Protein AF-A0A0G4EJ83-F1 (afdb_monomer)

Foldseek 3Di:
DVVLVVLLVLLLVLLVVLLVLLVQQLVQLVDPVSLVVNLLVLLVLLLVLVLLLLLCLFPPQDVVSSVVVCVVCVVVSVVLSVLVLVLLVLQLDPVSVVVSVVSVVVSVVSCVVVQLVVQLVSLVVCVPFRVDSNLRSLLRSCLVVLLVVLLVLCCVPQLVLLLVDDALVSLLVSLVVLLVLLVVSLLVSLVSQLPDRGGDLQSLLLSNQSSLLSSNQSNLLSLLLHPDLVSNLVSLLVVLVVLLVVLVCSLVVVLVVLVVVVVVVVVVVVVDDPPPPPPPPDDDDDDDDDDDDDDDDDDDDDDDDDDDDDDPPDDPDDDVVVVVVVVVVVVPVVPPPDDDPCPVVVQQSPVSCVVSVRDPSSLSSSLSNLSSNLSSNSNSLCNLLSSLLVVLCVVPPDPVVVSVVSVVSSVSSSVSSSVSSVVSCCCCCVRHVRPSPPQVPDPSSVVSSSSSSSSSSSSVSSLCSLVSSLSSCCSNCVVVSSVPDSCNSNVSNDRPDDPPPPPPPPDDDDPDPDPDPPPPVVVSVVVVVCVVVVSVVVSVVVVVVVVVVVVDDPPDDDDDDDDDDDDDDDDDDDDDDDDDDDDDDDDDDDDDDDPDDDDDDDDDDLDDQPPPDPQVSNQVSCCSNVVAPGWHFDQDPVRDTDIDRPSPQVFAQDDPQQQVFKAALQRHRQDSVRPQFKDKFPLLDPPVLLVVVVVVVVVVLVVFWDLDDPVDADDAAAPPPPPPPPPPPPDDDDDDDDDDDDDDDDDDDDDDDDDDPPVVVVPPPRPRFKIKAWQDDDDPPGDHQPQHFQPSGNPVSDDPSVVVVVVSQCPDPRHQFAAWGIKMKMKGFQLFFWWPFAADDCSLAFKKKKAKAPFWFKKKWAFPPPVDQQDDPLVCCQARNRDSGIMIGTGGHSMMMMGGHCSRPGITIIGHRFYWDQDPVRDTWGWHAHSHPVRTGTGDGMMMMMMIGGHGNPPCVVVVVPPPPVVVVVVVVVVVVVVVVVPD

Mean predicted aligned error: 17.04 Å

pLDDT: mean 76.87, std 23.8, range [23.39, 98.62]

Structure (mmCIF, N/CA/C/O backbone):
data_AF-A0A0G4EJ83-F1
#
_entry.id   AF-A0A0G4EJ83-F1
#
loop_
_atom_site.group_PDB
_atom_site.id
_atom_site.type_symbol
_atom_site.label_atom_id
_atom_site.label_alt_id
_atom_site.label_comp_id
_atom_site.label_asym_id
_atom_site.label_entity_id
_atom_site.label_seq_id
_atom_site.pdbx_PDB_ins_code
_atom_site.Cartn_x
_atom_site.Cartn_y
_atom_site.Cartn_z
_atom_site.occupancy
_atom_site.B_iso_or_equiv
_atom_site.auth_seq_id
_atom_site.auth_comp_id
_atom_site.auth_asym_id
_atom_site.auth_atom_id
_atom_site.pdbx_PDB_model_num
ATOM 1 N N . MET A 1 1 ? 10.325 -7.986 16.574 1.00 86.12 1 MET A N 1
ATOM 2 C CA . MET A 1 1 ? 10.413 -7.126 17.776 1.00 86.12 1 MET A CA 1
ATOM 3 C C . MET A 1 1 ? 10.141 -5.660 17.472 1.00 86.12 1 MET A C 1
ATOM 5 O O . MET A 1 1 ? 9.068 -5.221 17.843 1.00 86.12 1 MET A O 1
ATOM 9 N N . GLN A 1 2 ? 11.012 -4.921 16.765 1.00 89.44 2 GLN A N 1
ATOM 10 C CA . GLN A 1 2 ? 10.813 -3.474 16.510 1.00 89.44 2 GLN A CA 1
ATOM 11 C C . GLN A 1 2 ? 9.417 -3.116 15.968 1.00 89.44 2 GLN A C 1
ATOM 13 O O . GLN A 1 2 ? 8.781 -2.202 16.474 1.00 89.44 2 GLN A O 1
ATOM 18 N N . VAL A 1 3 ? 8.917 -3.877 14.989 1.00 88.50 3 VAL A N 1
ATOM 19 C CA . VAL A 1 3 ? 7.589 -3.653 14.392 1.00 88.50 3 VAL A CA 1
ATOM 20 C C . VAL A 1 3 ? 6.453 -3.801 15.411 1.00 88.50 3 VAL A C 1
ATOM 22 O O . VAL A 1 3 ? 5.587 -2.937 15.463 1.00 88.50 3 VAL A O 1
ATOM 25 N N . VAL A 1 4 ? 6.503 -4.830 16.262 1.00 92.75 4 VAL A N 1
ATOM 26 C CA . VAL A 1 4 ? 5.492 -5.085 17.305 1.00 92.75 4 VAL A CA 1
ATOM 27 C C . VAL A 1 4 ? 5.532 -3.991 18.377 1.00 92.75 4 VAL A C 1
ATOM 29 O O . VAL A 1 4 ? 4.499 -3.450 18.754 1.00 92.75 4 VAL A O 1
ATOM 32 N N . ILE A 1 5 ? 6.731 -3.585 18.812 1.00 93.56 5 ILE A N 1
ATOM 33 C CA . ILE A 1 5 ? 6.901 -2.478 19.770 1.00 93.56 5 ILE A CA 1
ATOM 34 C C . ILE A 1 5 ? 6.310 -1.182 19.203 1.00 93.56 5 ILE A C 1
ATOM 36 O O . ILE A 1 5 ? 5.595 -0.467 19.901 1.00 93.56 5 ILE A O 1
ATOM 40 N N . LEU A 1 6 ? 6.569 -0.893 17.926 1.00 90.62 6 LEU A N 1
ATOM 41 C CA . LEU A 1 6 ? 6.042 0.292 17.261 1.00 90.62 6 LEU A CA 1
ATOM 42 C C . LEU A 1 6 ? 4.506 0.251 17.141 1.00 90.62 6 LEU A C 1
ATOM 44 O O . LEU A 1 6 ? 3.858 1.276 17.339 1.00 90.62 6 LEU A O 1
ATOM 48 N N . GLN A 1 7 ? 3.915 -0.918 16.871 1.00 92.31 7 GLN A N 1
ATOM 49 C CA . GLN A 1 7 ? 2.456 -1.103 16.844 1.00 92.31 7 GLN A CA 1
ATOM 50 C C . GLN A 1 7 ? 1.818 -0.829 18.211 1.00 92.31 7 GLN A C 1
ATOM 52 O O . GLN A 1 7 ? 0.840 -0.081 18.290 1.00 92.31 7 GLN A O 1
ATOM 57 N N . VAL A 1 8 ? 2.402 -1.362 19.289 1.00 95.19 8 VAL A N 1
ATOM 58 C CA . VAL A 1 8 ? 1.947 -1.106 20.666 1.00 95.19 8 VAL A CA 1
ATOM 59 C C . VAL A 1 8 ? 2.094 0.371 21.027 1.00 95.19 8 VAL A C 1
ATOM 61 O O . VAL A 1 8 ? 1.170 0.957 21.588 1.00 95.19 8 VAL A O 1
ATOM 64 N N . LEU A 1 9 ? 3.203 1.010 20.645 1.00 94.88 9 LEU A N 1
ATOM 65 C CA . LEU A 1 9 ? 3.396 2.446 20.852 1.00 94.88 9 LEU A CA 1
ATOM 66 C C . LEU A 1 9 ? 2.328 3.269 20.118 1.00 94.88 9 LEU A C 1
ATOM 68 O O . LEU A 1 9 ? 1.744 4.181 20.701 1.00 94.88 9 LEU A O 1
ATOM 72 N N . PHE A 1 10 ? 2.016 2.935 18.864 1.00 91.75 10 PHE A N 1
ATOM 73 C CA . PHE A 1 10 ? 0.932 3.592 18.130 1.00 91.75 10 PHE A CA 1
ATOM 74 C C . PHE A 1 10 ? -0.436 3.337 18.754 1.00 91.75 10 PHE A C 1
ATOM 76 O O . PHE A 1 10 ? -1.252 4.255 18.811 1.00 91.75 10 PHE A O 1
ATOM 83 N N . ALA A 1 11 ? -0.685 2.123 19.245 1.00 95.31 11 ALA A N 1
ATOM 84 C CA . ALA A 1 11 ? -1.924 1.784 19.931 1.00 95.31 11 ALA A CA 1
ATOM 85 C C . ALA A 1 11 ? -2.080 2.619 21.205 1.00 95.31 11 ALA A C 1
ATOM 87 O O . ALA A 1 11 ? -3.148 3.176 21.437 1.00 95.31 11 ALA A O 1
ATOM 88 N N . LEU A 1 12 ? -1.001 2.786 21.972 1.00 95.81 12 LEU A N 1
ATOM 89 C CA . LEU A 1 12 ? -0.970 3.628 23.162 1.00 95.81 12 LEU A CA 1
ATOM 90 C C . LEU A 1 12 ? -1.237 5.102 22.826 1.00 95.81 12 LEU A C 1
ATOM 92 O O . LEU A 1 12 ? -2.125 5.703 23.425 1.00 95.81 12 LEU A O 1
ATOM 96 N N . ILE A 1 13 ? -0.534 5.668 21.838 1.00 93.94 13 ILE A N 1
ATOM 97 C CA . ILE A 1 13 ? -0.728 7.064 21.398 1.00 93.94 13 ILE A CA 1
ATOM 98 C C . ILE A 1 13 ? -2.176 7.302 20.959 1.00 93.94 13 ILE A C 1
ATOM 100 O O . ILE A 1 13 ? -2.774 8.316 21.313 1.00 93.94 13 ILE A O 1
ATOM 104 N N . LEU A 1 14 ? -2.753 6.364 20.205 1.00 92.38 14 LEU A N 1
ATOM 105 C CA . LEU A 1 14 ? -4.140 6.450 19.760 1.00 92.38 14 LEU A CA 1
ATOM 106 C C . LEU A 1 14 ? -5.138 6.234 20.901 1.00 92.38 14 LEU A C 1
ATOM 108 O O . LEU A 1 14 ? -6.211 6.818 20.836 1.00 92.38 14 LEU A O 1
ATOM 112 N N . ALA A 1 15 ? -4.811 5.441 21.926 1.00 95.62 15 ALA A N 1
ATOM 113 C CA . ALA A 1 15 ? -5.688 5.165 23.064 1.00 95.62 15 ALA A CA 1
ATOM 114 C C . ALA A 1 15 ? -5.835 6.362 24.013 1.00 95.62 15 ALA A C 1
ATOM 116 O O . ALA A 1 15 ? -6.923 6.570 24.541 1.00 95.62 15 ALA A O 1
ATOM 117 N N . VAL A 1 16 ? -4.785 7.165 24.217 1.00 94.44 16 VAL A N 1
ATOM 118 C CA . VAL A 1 16 ? -4.805 8.328 25.131 1.00 94.44 16 VAL A CA 1
ATOM 119 C C . VAL A 1 16 ? -5.995 9.274 24.893 1.00 94.44 16 VAL A C 1
ATOM 121 O O . VAL A 1 16 ? -6.762 9.487 25.834 1.00 94.44 16 VAL A O 1
ATOM 124 N N . PRO A 1 17 ? -6.233 9.818 23.680 1.00 93.31 17 PRO A N 1
ATOM 125 C CA . PRO A 1 17 ? -7.382 10.698 23.454 1.00 93.31 17 PRO A CA 1
ATOM 126 C C . PRO A 1 17 ? -8.726 9.987 23.664 1.00 93.31 17 PRO A C 1
ATOM 128 O O . PRO A 1 17 ? -9.706 10.633 24.025 1.00 93.31 17 PRO A O 1
ATOM 131 N N . LEU A 1 18 ? -8.782 8.663 23.486 1.00 94.00 18 LEU A N 1
ATOM 132 C CA . LEU A 1 18 ? -9.999 7.884 23.727 1.00 94.00 18 LEU A CA 1
ATOM 133 C C . LEU A 1 18 ? -10.298 7.755 25.210 1.00 94.00 18 LEU A C 1
ATOM 135 O O . LEU A 1 18 ? -11.438 7.948 25.624 1.00 94.00 18 LEU A O 1
ATOM 139 N N . VAL A 1 19 ? -9.269 7.464 26.004 1.00 96.12 19 VAL A N 1
ATOM 140 C CA . VAL A 1 19 ? -9.367 7.396 27.463 1.00 96.12 19 VAL A CA 1
ATOM 141 C C . VAL A 1 19 ? -9.838 8.734 28.017 1.00 96.12 19 VAL A C 1
ATOM 143 O O . VAL A 1 19 ? -10.728 8.745 28.857 1.00 96.12 19 VAL A O 1
ATOM 146 N N . LEU A 1 20 ? -9.315 9.854 27.504 1.00 94.81 20 LEU A N 1
ATOM 147 C CA . LEU A 1 20 ? -9.743 11.199 27.907 1.00 94.81 20 LEU A CA 1
ATOM 148 C C . LEU A 1 20 ? -11.183 11.523 27.483 1.00 94.81 20 LEU A C 1
ATOM 150 O O . LEU A 1 20 ? -11.883 12.246 28.190 1.00 94.81 20 LEU A O 1
ATOM 154 N N . ALA A 1 21 ? -11.659 10.974 26.364 1.00 93.81 21 ALA A N 1
ATOM 155 C CA . ALA A 1 21 ? -13.033 11.181 25.914 1.00 93.81 21 ALA A CA 1
ATOM 156 C C . ALA A 1 21 ? -14.070 10.542 26.858 1.00 93.81 21 ALA A C 1
ATOM 158 O O . ALA A 1 21 ? -15.171 11.071 26.985 1.00 93.81 21 ALA A O 1
ATOM 159 N N . VAL A 1 22 ? -13.736 9.444 27.545 1.00 95.75 22 VAL A N 1
ATOM 160 C CA . VAL A 1 22 ? -14.655 8.732 28.456 1.00 95.75 22 VAL A CA 1
ATOM 161 C C . VAL A 1 22 ? -15.163 9.610 29.617 1.00 95.75 22 VAL A C 1
ATOM 163 O O . VAL A 1 22 ? -16.389 9.742 29.739 1.00 95.75 22 VAL A O 1
ATOM 166 N N . PRO A 1 23 ? -14.303 10.237 30.452 1.00 96.00 23 PRO A N 1
ATOM 167 C CA . PRO A 1 23 ? -14.746 11.123 31.527 1.00 96.00 23 PRO A CA 1
ATOM 168 C C . PRO A 1 23 ? -15.367 12.419 31.001 1.00 96.00 23 PRO A C 1
ATOM 170 O O . PRO A 1 23 ? -16.329 12.899 31.594 1.00 96.00 23 PRO A O 1
ATOM 173 N N . LEU A 1 24 ? -14.877 12.961 29.877 1.00 94.31 24 LEU A N 1
ATOM 174 C CA . LEU A 1 24 ? -15.464 14.152 29.250 1.00 94.31 24 LEU A CA 1
ATOM 175 C C . LEU A 1 24 ? -16.910 13.903 28.818 1.00 94.31 24 LEU A C 1
ATOM 177 O O . LEU A 1 24 ? -17.787 14.718 29.096 1.00 94.31 24 LEU A O 1
ATOM 181 N N . VAL A 1 25 ? -17.174 12.761 28.180 1.00 93.94 25 VAL A N 1
ATOM 182 C CA . VAL A 1 25 ? -18.530 12.370 27.783 1.00 93.94 25 VAL A CA 1
ATOM 183 C C . VAL A 1 25 ? -19.385 12.091 29.009 1.00 93.94 25 VAL A C 1
ATOM 185 O O . VAL A 1 25 ? -20.505 12.579 29.064 1.00 93.94 25 VAL A O 1
ATOM 188 N N . TRP A 1 26 ? -18.871 11.381 30.017 1.00 95.38 26 TRP A N 1
ATOM 189 C CA . TRP A 1 26 ? -19.621 11.147 31.254 1.00 95.38 26 TRP A CA 1
ATOM 190 C C . TRP A 1 26 ? -20.043 12.459 31.929 1.00 95.38 26 TRP A C 1
ATOM 192 O O . TRP A 1 26 ? -21.236 12.676 32.139 1.00 95.38 26 TRP A O 1
ATOM 202 N N . LYS A 1 27 ? -19.093 13.359 32.208 1.00 95.00 27 LYS A N 1
ATOM 203 C CA . LYS A 1 27 ? -19.379 14.648 32.853 1.00 95.00 27 LYS A CA 1
ATOM 204 C C . LYS A 1 27 ? -20.232 15.563 31.990 1.00 95.00 27 LYS A C 1
ATOM 206 O O . LYS A 1 27 ? -21.071 16.290 32.513 1.00 95.00 27 LYS A O 1
ATOM 211 N N . GLY A 1 28 ? -20.062 15.490 30.674 1.00 93.00 28 GLY A N 1
ATOM 212 C CA . GLY A 1 28 ? -20.939 16.168 29.736 1.00 93.00 28 GLY A CA 1
ATOM 213 C C . GLY A 1 28 ? -22.373 15.688 29.839 1.00 93.00 28 GLY A C 1
ATOM 214 O O . GLY A 1 28 ? -23.274 16.503 29.980 1.00 93.00 28 GLY A O 1
ATOM 215 N N . CYS A 1 29 ? -22.582 14.375 29.823 1.00 91.81 29 CYS A N 1
ATOM 216 C CA . CYS A 1 29 ? -23.910 13.783 29.886 1.00 91.81 29 CYS A CA 1
ATOM 217 C C . CYS A 1 29 ? -24.612 14.032 31.244 1.00 91.81 29 CYS A C 1
ATOM 219 O O . CYS A 1 29 ? -25.833 14.144 31.259 1.00 91.81 29 CYS A O 1
ATOM 221 N N . GLU A 1 30 ? -23.876 14.208 32.355 1.00 91.19 30 GLU A N 1
ATOM 222 C CA . GLU A 1 30 ? -24.444 14.651 33.649 1.00 91.19 30 GLU A CA 1
ATOM 223 C C . GLU A 1 30 ? -24.928 16.116 33.637 1.00 91.19 30 GLU A C 1
ATOM 225 O O . GLU A 1 30 ? -25.800 16.492 34.422 1.00 91.19 30 GLU A O 1
ATOM 230 N N . SER A 1 31 ? -24.379 16.967 32.764 1.00 90.31 31 SER A N 1
ATOM 231 C CA . SER A 1 31 ? -24.747 18.383 32.673 1.00 90.31 31 SER A CA 1
ATOM 232 C C . SER A 1 31 ? -25.919 18.593 31.712 1.00 90.31 31 SER A C 1
ATOM 234 O O . SER A 1 31 ? -25.809 18.293 30.526 1.00 90.31 31 SER A O 1
ATOM 236 N N . ASN A 1 32 ? -27.018 19.200 32.176 1.00 84.62 32 ASN A N 1
ATOM 237 C CA . ASN A 1 32 ? -28.193 19.459 31.329 1.00 84.62 32 ASN A CA 1
ATOM 238 C C . ASN A 1 32 ? -27.859 20.267 30.059 1.00 84.62 32 ASN A C 1
ATOM 240 O O . ASN A 1 32 ? -28.184 19.836 28.955 1.00 84.62 32 ASN A O 1
ATOM 244 N N . MET A 1 33 ? -27.193 21.424 30.190 1.00 85.00 33 MET A N 1
ATOM 245 C CA . MET A 1 33 ? -26.788 22.225 29.023 1.00 85.00 33 MET A CA 1
ATOM 246 C C . MET A 1 33 ? -25.456 21.769 28.419 1.00 85.00 33 MET A C 1
ATOM 248 O O . MET A 1 33 ? -25.304 21.775 27.197 1.00 85.00 33 MET A O 1
ATOM 252 N N . GLY A 1 34 ? -24.494 21.355 29.251 1.00 86.12 34 GLY A N 1
ATOM 253 C CA . GLY A 1 34 ? -23.186 20.894 28.779 1.00 86.12 34 GLY A CA 1
ATOM 254 C C . GLY A 1 34 ? -23.288 19.642 27.905 1.00 86.12 34 GLY A C 1
ATOM 255 O O . GLY A 1 34 ? -22.559 19.521 26.921 1.00 86.12 34 GLY A O 1
ATOM 256 N N . GLY A 1 35 ? -24.244 18.757 28.198 1.00 85.00 35 GLY A N 1
ATOM 257 C CA . GLY A 1 35 ? -24.478 17.525 27.451 1.00 85.00 35 GLY A CA 1
ATOM 258 C C . GLY A 1 35 ? -24.900 17.765 26.009 1.00 85.00 35 GLY A C 1
ATOM 259 O O . GLY A 1 35 ? -24.429 17.058 25.122 1.00 85.00 35 GLY A O 1
ATOM 260 N N . VAL A 1 36 ? -25.707 18.799 25.748 1.00 86.69 36 VAL A N 1
ATOM 261 C CA . VAL A 1 36 ? -26.100 19.182 24.381 1.00 86.69 36 VAL A CA 1
ATOM 262 C C . VAL A 1 36 ? -24.877 19.619 23.578 1.00 86.69 36 VAL A C 1
ATOM 264 O O . VAL A 1 36 ? -24.641 19.115 22.482 1.00 86.69 36 VAL A O 1
ATOM 267 N N . VAL A 1 37 ? -24.068 20.526 24.135 1.00 89.12 37 VAL A N 1
ATOM 268 C CA . VAL A 1 37 ? -22.869 21.058 23.465 1.00 89.12 37 VAL A CA 1
ATOM 269 C C . VAL A 1 37 ? -21.859 19.945 23.187 1.00 89.12 37 VAL A C 1
ATOM 271 O O . VAL A 1 37 ? -21.334 19.847 22.077 1.00 89.12 37 VAL A O 1
ATOM 274 N N . ILE A 1 38 ? -21.617 19.073 24.168 1.00 88.50 38 ILE A N 1
ATOM 275 C CA . ILE A 1 38 ? -20.688 17.945 24.030 1.00 88.50 38 ILE A CA 1
ATOM 276 C C . ILE A 1 38 ? -21.200 16.929 23.006 1.00 88.50 38 ILE A C 1
ATOM 278 O O . ILE A 1 38 ? -20.401 16.407 22.228 1.00 88.50 38 ILE A O 1
ATOM 282 N N . ASP A 1 39 ? -22.510 16.684 22.934 1.00 86.62 39 ASP A N 1
ATOM 283 C CA . ASP A 1 39 ? -23.089 15.800 21.922 1.00 86.62 39 ASP A CA 1
ATOM 284 C C . ASP A 1 39 ? -22.932 16.368 20.503 1.00 86.62 39 ASP A C 1
ATOM 286 O O . ASP A 1 39 ? -22.482 15.652 19.605 1.00 86.62 39 ASP A O 1
ATOM 290 N N . PHE A 1 40 ? -23.185 17.667 20.303 1.00 88.25 40 PHE A N 1
ATOM 291 C CA . PHE A 1 40 ? -22.934 18.335 19.020 1.00 88.25 40 PHE A CA 1
ATOM 292 C C . PHE A 1 40 ? -21.454 18.312 18.632 1.00 88.25 40 PHE A C 1
ATOM 294 O O . PHE A 1 40 ? -21.130 17.977 17.490 1.00 88.25 40 PHE A O 1
ATOM 301 N N . ALA A 1 41 ? -20.548 18.607 19.569 1.00 90.19 41 ALA A N 1
ATOM 302 C CA . ALA A 1 41 ? -19.107 18.544 19.330 1.00 90.19 41 ALA A CA 1
ATOM 303 C C . ALA A 1 41 ? -18.669 17.124 18.939 1.00 90.19 41 ALA A C 1
ATOM 305 O O . ALA A 1 41 ? -17.950 16.934 17.957 1.00 90.19 41 ALA A O 1
ATOM 306 N N . ARG A 1 42 ? -19.168 16.107 19.649 1.00 90.81 42 ARG A N 1
ATOM 307 C CA . ARG A 1 42 ? -18.935 14.690 19.349 1.00 90.81 42 ARG A CA 1
ATOM 308 C C . ARG A 1 42 ? -19.421 14.323 17.947 1.00 90.81 42 ARG A C 1
ATOM 310 O O . ARG A 1 42 ? -18.673 13.701 17.194 1.00 90.81 42 ARG A O 1
ATOM 317 N N . ILE A 1 43 ? -20.640 14.722 17.577 1.00 89.69 43 ILE A N 1
ATOM 318 C CA . ILE A 1 43 ? -21.211 14.497 16.240 1.00 89.69 43 ILE A CA 1
ATOM 319 C C . ILE A 1 43 ? -20.345 15.178 15.172 1.00 89.69 43 ILE A C 1
ATOM 321 O O . ILE A 1 43 ? -19.983 14.533 14.188 1.00 89.69 43 ILE A O 1
ATOM 325 N N . ALA A 1 44 ? -19.953 16.437 15.375 1.00 90.94 44 ALA A N 1
ATOM 326 C CA . ALA A 1 44 ? -19.114 17.184 14.440 1.00 90.94 44 ALA A CA 1
ATOM 327 C C . ALA A 1 44 ? -17.731 16.538 14.249 1.00 90.94 44 ALA A C 1
ATOM 329 O O . ALA A 1 44 ? -17.281 16.375 13.111 1.00 90.94 44 ALA A O 1
ATOM 330 N N . ILE A 1 45 ? -17.080 16.105 15.335 1.00 91.69 45 ILE A N 1
ATOM 331 C CA . ILE A 1 45 ? -15.797 15.384 15.294 1.00 91.69 45 ILE A CA 1
ATOM 332 C C . ILE A 1 45 ? -15.956 14.051 14.558 1.00 91.69 45 ILE A C 1
ATOM 334 O O . ILE A 1 45 ? -15.166 13.743 13.665 1.00 91.69 45 ILE A O 1
ATOM 338 N N . GLY A 1 46 ? -16.996 13.280 14.886 1.00 92.19 46 GLY A N 1
ATOM 339 C CA . GLY A 1 46 ? -17.282 11.998 14.245 1.00 92.19 46 GLY A CA 1
ATOM 340 C C . GLY A 1 46 ? -17.504 12.136 12.742 1.00 92.19 46 GLY A C 1
ATOM 341 O O . GLY A 1 46 ? -16.912 11.396 11.960 1.00 92.19 46 GLY A O 1
ATOM 342 N N . TRP A 1 47 ? -18.294 13.122 12.317 1.00 92.81 47 TRP A N 1
ATOM 343 C CA . TRP A 1 47 ? -18.537 13.390 10.899 1.00 92.81 47 TRP A CA 1
ATOM 344 C C . TRP A 1 47 ? -17.307 13.914 10.170 1.00 92.81 47 TRP A C 1
ATOM 346 O O . TRP A 1 47 ? -17.020 13.458 9.065 1.00 92.81 47 TRP A O 1
ATOM 356 N N . SER A 1 48 ? -16.541 14.810 10.789 1.00 92.88 48 SER A N 1
ATOM 357 C CA . SER A 1 48 ? -15.285 15.304 10.215 1.00 92.88 48 SER A CA 1
ATOM 358 C C . SER A 1 48 ? -14.289 14.159 10.017 1.00 92.88 48 SER A C 1
ATOM 360 O O . SER A 1 48 ? -13.718 14.007 8.936 1.00 92.88 48 SER A O 1
ATOM 362 N N . GLY A 1 49 ? -14.151 13.288 11.023 1.00 94.19 49 GLY A N 1
ATOM 363 C CA . GLY A 1 49 ? -13.365 12.060 10.930 1.00 94.19 49 GLY A CA 1
ATOM 364 C C . GLY A 1 49 ? -13.869 11.134 9.823 1.00 94.19 49 GLY A C 1
ATOM 365 O O . GLY A 1 49 ? -13.065 10.623 9.045 1.00 94.19 49 GLY A O 1
ATOM 366 N N . PHE A 1 50 ? -15.189 10.970 9.686 1.00 93.19 50 PHE A N 1
ATOM 367 C CA . PHE A 1 50 ? -15.788 10.127 8.649 1.00 93.19 50 PHE A CA 1
ATOM 368 C C . PHE A 1 50 ? -15.486 10.661 7.252 1.00 93.19 50 PHE A C 1
ATOM 370 O O . PHE A 1 50 ? -15.052 9.893 6.400 1.00 93.19 50 PHE A O 1
ATOM 377 N N . VAL A 1 51 ? -15.647 11.966 7.020 1.00 93.56 51 VAL A N 1
ATOM 378 C CA . VAL A 1 51 ? -15.352 12.605 5.728 1.00 93.56 51 VAL A CA 1
ATOM 379 C C . VAL A 1 51 ? -13.874 12.451 5.373 1.00 93.56 51 VAL A C 1
ATOM 381 O O . VAL A 1 51 ? -13.552 12.034 4.258 1.00 93.56 51 VAL A O 1
ATOM 384 N N . VAL A 1 52 ? -12.966 12.724 6.316 1.00 94.00 52 VAL A N 1
ATOM 385 C CA . VAL A 1 52 ? -11.519 12.563 6.098 1.00 94.00 52 VAL A CA 1
ATOM 386 C C . VAL A 1 52 ? -11.171 11.107 5.793 1.00 94.00 52 VAL A C 1
ATOM 388 O O . VAL A 1 52 ? -10.474 10.843 4.814 1.00 94.00 52 VAL A O 1
ATOM 391 N N . TRP A 1 53 ? -11.680 10.160 6.585 1.00 94.50 53 TRP A N 1
ATOM 392 C CA . TRP A 1 53 ? -11.472 8.727 6.372 1.00 94.50 53 TRP A CA 1
ATOM 393 C C . TRP A 1 53 ? -12.003 8.281 5.003 1.00 94.50 53 TRP A C 1
ATOM 395 O O . TRP A 1 53 ? -11.283 7.649 4.231 1.00 94.50 53 TRP A O 1
ATOM 405 N N . PHE A 1 54 ? -13.228 8.676 4.661 1.00 92.69 54 PHE A N 1
ATOM 406 C CA . PHE A 1 54 ? -13.913 8.280 3.435 1.00 92.69 54 PHE A CA 1
ATOM 407 C C . PHE A 1 54 ? -13.242 8.841 2.173 1.00 92.69 54 PHE A C 1
ATOM 409 O O . PHE A 1 54 ? -13.092 8.125 1.184 1.00 92.69 54 PHE A O 1
ATOM 416 N N . VAL A 1 55 ? -12.759 10.088 2.203 1.00 94.62 55 VAL A N 1
ATOM 417 C CA . VAL A 1 55 ? -11.985 10.670 1.092 1.00 94.62 55 VAL A CA 1
ATOM 418 C C . VAL A 1 55 ? -10.588 10.044 0.998 1.00 94.62 55 VAL A C 1
ATOM 420 O O . VAL A 1 55 ? -10.107 9.774 -0.106 1.00 94.62 55 VAL A O 1
ATOM 423 N N . ALA A 1 56 ? -9.944 9.748 2.131 1.00 92.81 56 ALA A N 1
ATOM 424 C CA . ALA A 1 56 ? -8.634 9.098 2.160 1.00 92.81 56 ALA A CA 1
ATOM 425 C C . ALA A 1 56 ? -8.652 7.684 1.546 1.00 92.81 56 ALA A C 1
ATOM 427 O O . ALA A 1 56 ? -7.665 7.294 0.919 1.00 92.81 56 ALA A O 1
ATOM 428 N N . LEU A 1 57 ? -9.775 6.951 1.623 1.00 92.50 57 LEU A N 1
ATOM 429 C CA . LEU A 1 57 ? -9.951 5.653 0.940 1.00 92.50 57 LEU A CA 1
ATOM 430 C C . LEU A 1 57 ? -9.678 5.720 -0.567 1.00 92.50 57 LEU A C 1
ATOM 432 O O . LEU A 1 57 ? -9.312 4.717 -1.181 1.00 92.50 57 LEU A O 1
ATOM 436 N N . VAL A 1 58 ? -9.877 6.893 -1.162 1.00 93.44 58 VAL A N 1
ATOM 437 C CA . VAL A 1 58 ? -9.840 7.087 -2.606 1.00 93.44 58 VAL A CA 1
ATOM 438 C C . VAL A 1 58 ? -8.627 7.908 -3.038 1.00 93.44 58 VAL A C 1
ATOM 440 O O . VAL A 1 58 ? -7.949 7.542 -3.995 1.00 93.44 58 VAL A O 1
ATOM 443 N N . GLU A 1 59 ? -8.306 8.979 -2.312 1.00 92.75 59 GLU A N 1
ATOM 444 C CA . GLU A 1 59 ? -7.197 9.885 -2.650 1.00 92.75 59 GLU A CA 1
ATOM 445 C C . GLU A 1 59 ? -5.832 9.437 -2.093 1.00 92.75 59 GLU A C 1
ATOM 447 O O . GLU A 1 59 ? -4.786 9.972 -2.485 1.00 92.75 59 GLU A O 1
ATOM 452 N N . GLY A 1 60 ? -5.807 8.457 -1.185 1.00 89.25 60 GLY A N 1
ATOM 453 C CA . GLY A 1 60 ? -4.582 7.998 -0.531 1.00 89.25 60 GLY A CA 1
ATOM 454 C C . GLY A 1 60 ? -3.992 9.052 0.413 1.00 89.25 60 GLY A C 1
ATOM 455 O O . GLY A 1 60 ? -4.710 9.745 1.127 1.00 89.25 60 GLY A O 1
ATOM 456 N N . CYS A 1 61 ? -2.662 9.182 0.439 1.00 80.88 61 CYS A N 1
ATOM 457 C CA . CYS A 1 61 ? -1.937 9.972 1.447 1.00 80.88 61 CYS A CA 1
ATOM 458 C C . CYS A 1 61 ? -1.837 11.476 1.157 1.00 80.88 61 CYS A C 1
ATOM 460 O O . CYS A 1 61 ? -1.229 12.198 1.947 1.00 80.88 61 CYS A O 1
ATOM 462 N N . ARG A 1 62 ? -2.336 11.957 0.012 1.00 88.06 62 ARG A N 1
ATOM 463 C CA . ARG A 1 62 ? -2.009 13.299 -0.499 1.00 88.06 62 ARG A CA 1
ATOM 464 C C . ARG A 1 62 ? -2.960 14.354 0.090 1.00 88.06 62 ARG A C 1
ATOM 466 O O . ARG A 1 62 ? -4.076 14.484 -0.414 1.00 88.06 62 ARG A O 1
ATOM 473 N N . PRO A 1 63 ? -2.543 15.164 1.089 1.00 87.69 63 PRO A N 1
ATOM 474 C CA . PRO A 1 63 ? -3.450 16.071 1.802 1.00 87.69 63 PRO A CA 1
ATOM 475 C C . PRO A 1 63 ? -4.091 17.109 0.876 1.00 87.69 63 PRO A C 1
ATOM 477 O O . PRO A 1 63 ? -5.289 17.347 0.974 1.00 87.69 63 PRO A O 1
ATOM 480 N N . ARG A 1 64 ? -3.336 17.648 -0.094 1.00 92.56 64 ARG A N 1
ATOM 481 C CA . ARG A 1 64 ? -3.863 18.588 -1.099 1.00 92.56 64 ARG A CA 1
ATOM 482 C C . ARG A 1 64 ? -5.023 17.991 -1.903 1.00 92.56 64 ARG A C 1
ATOM 484 O O . ARG A 1 64 ? -5.997 18.682 -2.176 1.00 92.56 64 ARG A O 1
ATOM 491 N N . ARG A 1 65 ? -4.953 16.699 -2.254 1.00 92.31 65 ARG A N 1
ATOM 492 C CA . ARG A 1 65 ? -6.030 16.018 -2.990 1.00 92.31 65 ARG A CA 1
ATOM 493 C C . ARG A 1 65 ? -7.242 15.747 -2.108 1.00 92.31 65 ARG A C 1
ATOM 495 O O . ARG A 1 65 ? -8.359 15.974 -2.561 1.00 92.31 65 ARG A O 1
ATOM 502 N N . ILE A 1 66 ? -7.014 15.339 -0.856 1.00 92.56 66 ILE A N 1
ATOM 503 C CA . ILE A 1 66 ? -8.081 15.164 0.138 1.00 92.56 66 ILE A CA 1
ATOM 504 C C . ILE A 1 66 ? -8.837 16.484 0.326 1.00 92.56 66 ILE A C 1
ATOM 506 O O . ILE A 1 66 ? -10.047 16.519 0.133 1.00 92.56 66 ILE A O 1
ATOM 510 N N . LEU A 1 67 ? -8.131 17.581 0.611 1.00 94.50 67 LEU A N 1
ATOM 511 C CA . LEU A 1 67 ? -8.735 18.903 0.809 1.00 94.50 67 LEU A CA 1
ATOM 512 C C . LEU A 1 67 ? -9.478 19.388 -0.436 1.00 94.50 67 LEU A C 1
ATOM 514 O O . LEU A 1 67 ? -10.619 19.830 -0.329 1.00 94.50 67 LEU A O 1
ATOM 518 N N . ARG A 1 68 ? -8.882 19.237 -1.628 1.00 95.50 68 ARG A N 1
ATOM 519 C CA . ARG A 1 68 ? -9.550 19.570 -2.894 1.00 95.50 68 ARG A CA 1
ATOM 520 C C . ARG A 1 68 ? -10.858 18.797 -3.053 1.00 95.50 68 ARG A C 1
ATOM 522 O O . ARG A 1 68 ? -11.864 19.385 -3.431 1.00 95.50 68 ARG A O 1
ATOM 529 N N . ARG A 1 69 ? -10.862 17.496 -2.751 1.00 94.94 69 ARG A N 1
ATOM 530 C CA . ARG A 1 69 ? -12.053 16.645 -2.880 1.00 94.94 69 ARG A CA 1
ATOM 531 C C . ARG A 1 69 ? -13.119 16.979 -1.838 1.00 94.94 69 ARG A C 1
ATOM 533 O O . ARG A 1 69 ? -14.297 17.015 -2.178 1.00 94.94 69 ARG A O 1
ATOM 540 N N . ILE A 1 70 ? -12.715 17.270 -0.600 1.00 94.62 70 ILE A N 1
ATOM 541 C CA . ILE A 1 70 ? -13.622 17.754 0.450 1.00 94.62 70 ILE A CA 1
ATOM 542 C C . ILE A 1 70 ? -14.267 19.066 0.003 1.00 94.62 70 ILE A C 1
ATOM 544 O O . ILE A 1 70 ? -15.488 19.169 0.031 1.00 94.62 70 ILE A O 1
ATOM 548 N N . ARG A 1 71 ? -13.480 20.023 -0.507 1.00 95.94 71 ARG A N 1
ATOM 549 C CA . ARG A 1 71 ? -13.990 21.295 -1.037 1.00 95.94 71 ARG A CA 1
ATOM 550 C C . ARG A 1 71 ? -14.879 21.114 -2.265 1.00 95.94 71 ARG A C 1
ATOM 552 O O . ARG A 1 71 ? -15.786 21.899 -2.452 1.00 95.94 71 ARG A O 1
ATOM 559 N N . GLN A 1 72 ? -14.671 20.097 -3.096 1.00 95.00 72 GLN A N 1
ATOM 560 C CA . GLN A 1 72 ? -15.572 19.808 -4.222 1.00 95.00 72 GLN A CA 1
ATOM 561 C C . GLN A 1 72 ? -16.923 19.238 -3.773 1.00 95.00 72 GLN A C 1
ATOM 563 O O . GLN A 1 72 ? -17.928 19.437 -4.445 1.00 95.00 72 GLN A O 1
ATOM 568 N N . LEU A 1 73 ? -16.949 18.522 -2.649 1.00 93.56 73 LEU A N 1
ATOM 569 C CA . LEU A 1 73 ? -18.124 17.792 -2.167 1.00 93.56 73 LEU A CA 1
ATOM 570 C C . LEU A 1 73 ? -18.724 18.393 -0.889 1.00 93.56 73 LEU A C 1
ATOM 572 O O . LEU A 1 73 ? -19.579 17.769 -0.264 1.00 93.56 73 LEU A O 1
ATOM 576 N N . TRP A 1 74 ? -18.288 19.588 -0.488 1.00 94.25 74 TRP A N 1
ATOM 577 C CA . TRP A 1 74 ? -18.607 20.177 0.815 1.00 94.25 74 TRP A CA 1
ATOM 578 C C . TRP A 1 74 ? -20.114 20.315 1.046 1.00 94.25 74 TRP A C 1
ATOM 580 O O . TRP A 1 74 ? -20.584 19.969 2.123 1.00 94.25 74 TRP A O 1
ATOM 590 N N . ALA A 1 75 ? -20.874 20.741 0.032 1.00 93.00 75 ALA A N 1
ATOM 591 C CA . ALA A 1 75 ? -22.318 20.927 0.140 1.00 93.00 75 ALA A CA 1
ATOM 592 C C . ALA A 1 75 ? -23.032 19.599 0.427 1.00 93.00 75 ALA A C 1
ATOM 594 O O . ALA A 1 75 ? -23.917 19.532 1.277 1.00 93.00 75 ALA A O 1
ATOM 595 N N . LEU A 1 76 ? -22.593 18.516 -0.223 1.00 90.06 76 LEU A N 1
ATOM 596 C CA . LEU A 1 76 ? -23.133 17.180 0.012 1.00 90.06 76 LEU A CA 1
ATOM 597 C C . LEU A 1 76 ? -22.862 16.725 1.449 1.00 90.06 76 LEU A C 1
ATOM 599 O O . LEU A 1 76 ? -23.764 16.226 2.121 1.00 90.06 76 LEU A O 1
ATOM 603 N N . TRP A 1 77 ? -21.638 16.946 1.934 1.00 88.75 77 TRP A N 1
ATOM 604 C CA . TRP A 1 77 ? -21.268 16.624 3.309 1.00 88.75 77 TRP A CA 1
ATOM 605 C C . TRP A 1 77 ? -22.051 17.464 4.318 1.00 88.75 77 TRP A C 1
ATOM 607 O O . TRP A 1 77 ? -22.633 16.899 5.241 1.00 88.75 77 TRP A O 1
ATOM 617 N N . ALA A 1 78 ? -22.158 18.775 4.106 1.00 89.56 78 ALA A N 1
ATOM 618 C CA . ALA A 1 78 ? -22.918 19.680 4.962 1.00 89.56 78 ALA A CA 1
ATOM 619 C C . ALA A 1 78 ? -24.388 19.250 5.081 1.00 89.56 78 ALA A C 1
ATOM 621 O O . ALA A 1 78 ? -24.896 19.140 6.194 1.00 89.56 78 ALA A O 1
ATOM 622 N N . ILE A 1 79 ? -25.038 18.901 3.963 1.00 89.31 79 ILE A N 1
ATOM 623 C CA . ILE A 1 79 ? -26.416 18.385 3.957 1.00 89.31 79 ILE A CA 1
ATOM 624 C C . ILE A 1 79 ? -26.518 17.089 4.768 1.00 89.31 79 ILE A C 1
ATOM 626 O O . ILE A 1 79 ? -27.428 16.949 5.582 1.00 89.31 79 ILE A O 1
ATOM 630 N N . THR A 1 80 ? -25.586 16.145 4.595 1.00 87.31 80 THR A N 1
ATOM 631 C CA . THR A 1 80 ? -25.622 14.884 5.357 1.00 87.31 80 THR A CA 1
ATOM 632 C C . THR A 1 80 ? -25.402 15.076 6.856 1.00 87.31 80 THR A C 1
ATOM 634 O O . THR A 1 80 ? -26.062 14.409 7.650 1.00 87.31 80 THR A O 1
ATOM 637 N N . VAL A 1 81 ? -24.514 15.993 7.252 1.00 87.88 81 VAL A N 1
ATOM 638 C CA . VAL A 1 81 ? -24.254 16.316 8.662 1.00 87.88 81 VAL A CA 1
ATOM 639 C C . VAL A 1 81 ? -25.461 17.018 9.274 1.00 87.88 81 VAL A C 1
ATOM 641 O O . VAL A 1 81 ? -25.896 16.631 10.356 1.00 87.88 81 VAL A O 1
ATOM 644 N N . ALA A 1 82 ? -26.046 17.989 8.568 1.00 87.44 82 ALA A N 1
ATOM 645 C CA . ALA A 1 82 ? -27.250 18.687 9.007 1.00 87.44 82 ALA A CA 1
ATOM 646 C C . ALA A 1 82 ? -28.435 17.723 9.156 1.00 87.44 82 ALA A C 1
ATOM 648 O O . ALA A 1 82 ? -29.088 17.720 10.195 1.00 87.44 82 ALA A O 1
ATOM 649 N N . ALA A 1 83 ? -28.672 16.846 8.174 1.00 87.25 83 ALA A N 1
ATOM 650 C CA . ALA A 1 83 ? -29.725 15.834 8.245 1.00 87.25 83 ALA A CA 1
ATOM 651 C C . ALA A 1 83 ? -29.535 14.892 9.445 1.00 87.25 83 ALA A C 1
ATOM 653 O O . ALA A 1 83 ? -30.489 14.635 10.179 1.00 87.25 83 ALA A O 1
ATOM 654 N N . HIS A 1 84 ? -28.302 14.432 9.690 1.00 88.12 84 HIS A N 1
ATOM 655 C CA . HIS A 1 84 ? -27.992 13.598 10.851 1.00 88.12 84 HIS A CA 1
ATOM 656 C C . HIS A 1 84 ? -28.208 14.342 12.175 1.00 88.12 84 HIS A C 1
ATOM 658 O O . HIS A 1 84 ? -28.805 13.793 13.100 1.00 88.12 84 HIS A O 1
ATOM 664 N N . ALA A 1 85 ? -27.747 15.592 12.276 1.00 86.25 85 ALA A N 1
ATOM 665 C CA . ALA A 1 85 ? -27.929 16.421 13.463 1.00 86.25 85 ALA A CA 1
ATOM 666 C C . ALA A 1 85 ? -29.419 16.670 13.749 1.00 86.25 85 ALA A C 1
ATOM 668 O O . ALA A 1 85 ? -29.863 16.443 14.869 1.00 86.25 85 ALA A O 1
ATOM 669 N N . ILE A 1 86 ? -30.212 17.017 12.728 1.00 85.94 86 ILE A N 1
ATOM 670 C CA . ILE A 1 86 ? -31.669 17.193 12.841 1.00 85.94 86 ILE A CA 1
ATOM 671 C C . ILE A 1 86 ? -32.335 15.889 13.289 1.00 85.94 86 ILE A C 1
ATOM 673 O O . ILE A 1 86 ? -33.133 15.900 14.225 1.00 85.94 86 ILE A O 1
ATOM 677 N N . ALA A 1 87 ? -31.996 14.750 12.672 1.00 86.12 87 ALA A N 1
ATOM 678 C CA . ALA A 1 87 ? -32.522 13.450 13.084 1.00 86.12 87 ALA A CA 1
ATOM 679 C C . ALA A 1 87 ? -32.208 13.168 14.561 1.00 86.12 87 ALA A C 1
ATOM 681 O O . ALA A 1 87 ? -33.076 12.717 15.305 1.00 86.12 87 ALA A O 1
ATOM 682 N N . ARG A 1 88 ? -30.995 13.480 15.026 1.00 84.56 88 ARG A N 1
ATOM 683 C CA . ARG A 1 88 ? -30.621 13.334 16.440 1.00 84.56 88 ARG A CA 1
ATOM 684 C C . ARG A 1 88 ? -31.397 14.273 17.354 1.00 84.56 88 ARG A C 1
ATOM 686 O O . ARG A 1 88 ? -31.920 13.806 18.361 1.00 84.56 88 ARG A O 1
ATOM 693 N N . SER A 1 89 ? -31.561 15.539 16.987 1.00 85.00 89 SER A N 1
ATOM 694 C CA . SER A 1 89 ? -32.352 16.492 17.771 1.00 85.00 89 SER A CA 1
ATOM 695 C C . SER A 1 89 ? -33.820 16.064 17.893 1.00 85.00 89 SER A C 1
ATOM 697 O O . SER A 1 89 ? -34.406 16.146 18.970 1.00 85.00 89 SER A O 1
ATOM 699 N N . LEU A 1 90 ? -34.414 15.518 16.828 1.00 86.75 90 LEU A N 1
ATOM 700 C CA . LEU A 1 90 ? -35.790 15.004 16.855 1.00 86.75 90 LEU A CA 1
ATOM 701 C C . LEU A 1 90 ? -35.953 13.771 17.756 1.00 86.75 90 LEU A C 1
ATOM 703 O O . LEU A 1 90 ? -37.032 13.558 18.305 1.00 86.75 90 LEU A O 1
ATOM 707 N N . ALA A 1 91 ? -34.895 12.974 17.943 1.00 83.75 91 ALA A N 1
ATOM 708 C CA . ALA A 1 91 ? -34.915 11.781 18.792 1.00 83.75 91 ALA A CA 1
ATOM 709 C C . ALA A 1 91 ? -35.105 12.092 20.288 1.00 83.75 91 ALA A C 1
ATOM 711 O O . ALA A 1 91 ? -35.494 11.208 21.053 1.00 83.75 91 ALA A O 1
ATOM 712 N N . ILE A 1 92 ? -34.829 13.333 20.704 1.00 83.00 92 ILE A N 1
ATOM 713 C CA . ILE A 1 92 ? -34.909 13.778 22.100 1.00 83.00 92 ILE A CA 1
ATOM 714 C C . ILE A 1 92 ? -36.367 13.811 22.567 1.00 83.00 92 ILE A C 1
ATOM 716 O O . ILE A 1 92 ? -36.670 13.405 23.691 1.00 83.00 92 ILE A O 1
ATOM 720 N N . SER A 1 93 ? -37.281 14.262 21.701 1.00 86.25 93 SER A N 1
ATOM 721 C CA . SER A 1 93 ? -38.697 14.387 22.037 1.00 86.25 93 SER A CA 1
ATOM 722 C C . SER A 1 93 ? -39.446 13.082 21.742 1.00 86.25 93 SER A C 1
ATOM 724 O O . SER A 1 93 ? -39.585 12.706 20.575 1.00 86.25 93 SER A O 1
ATOM 726 N N . PRO A 1 94 ? -40.012 12.399 22.759 1.00 84.62 94 PRO A N 1
ATOM 727 C CA . PRO A 1 94 ? -40.785 11.174 22.552 1.00 84.62 94 PRO A CA 1
ATOM 728 C C . PRO A 1 94 ? -41.970 11.375 21.598 1.00 84.62 94 PRO A C 1
ATOM 730 O O . PRO A 1 94 ? -42.306 10.469 20.836 1.00 84.62 94 PRO A O 1
ATOM 733 N N . GLN A 1 95 ? -42.576 12.566 21.609 1.00 91.50 95 GLN A N 1
ATOM 734 C CA . GLN A 1 95 ? -43.717 12.917 20.758 1.00 91.50 95 GLN A CA 1
ATOM 735 C C . GLN A 1 95 ? -43.336 12.961 19.270 1.00 91.50 95 GLN A C 1
ATOM 737 O O . GLN A 1 95 ? -44.162 12.677 18.408 1.00 91.50 95 GLN A O 1
ATOM 742 N N . LEU A 1 96 ? -42.065 13.240 18.965 1.00 90.69 96 LEU A N 1
ATOM 743 C CA . LEU A 1 96 ? -41.540 13.304 17.602 1.00 90.69 96 LEU A CA 1
ATOM 744 C C . LEU A 1 96 ? -40.955 11.964 17.131 1.00 90.69 96 LEU A C 1
ATOM 746 O O . LEU A 1 96 ? -40.391 11.906 16.042 1.00 90.69 96 LEU A O 1
ATOM 750 N N . THR A 1 97 ? -41.114 10.869 17.888 1.00 86.25 97 THR A N 1
ATOM 751 C CA . THR A 1 97 ? -40.586 9.541 17.511 1.00 86.25 97 THR A CA 1
ATOM 752 C C . THR A 1 97 ? -40.978 9.106 16.087 1.00 86.25 97 THR A C 1
ATOM 754 O O . THR A 1 97 ? -40.104 8.614 15.371 1.00 86.25 97 THR A O 1
ATOM 757 N N . PRO A 1 98 ? -42.227 9.292 15.605 1.00 88.88 98 PRO A N 1
ATOM 758 C CA . PRO A 1 98 ? -42.574 8.955 14.221 1.00 88.88 98 PRO A CA 1
ATOM 759 C C . PRO A 1 98 ? -41.783 9.780 13.195 1.00 88.88 98 PRO A C 1
ATOM 761 O O . PRO A 1 98 ? -41.265 9.228 12.226 1.00 88.88 98 PRO A O 1
ATOM 764 N N . ILE A 1 99 ? -41.627 11.084 13.442 1.00 90.50 99 ILE A N 1
ATOM 765 C CA . ILE A 1 99 ? -40.871 12.001 12.575 1.00 90.50 99 ILE A CA 1
ATOM 766 C C . ILE A 1 99 ? -39.383 11.645 12.606 1.00 90.50 99 ILE A C 1
ATOM 768 O O . ILE A 1 99 ? -38.737 11.615 11.563 1.00 90.50 99 ILE A O 1
ATOM 772 N N . TYR A 1 100 ? -38.848 11.291 13.776 1.00 87.69 100 TYR A N 1
ATOM 773 C CA . TYR A 1 100 ? -37.502 10.747 13.913 1.00 87.69 100 TYR A CA 1
ATOM 774 C C . TYR A 1 100 ? -37.308 9.493 13.059 1.00 87.69 100 TYR A C 1
ATOM 776 O O . TYR A 1 100 ? -36.320 9.406 12.340 1.00 87.69 100 TYR A O 1
ATOM 784 N N . LEU A 1 101 ? -38.228 8.524 13.112 1.00 87.31 101 LEU A N 1
ATOM 785 C CA . LEU A 1 101 ? -38.110 7.289 12.331 1.00 87.31 101 LEU A CA 1
ATOM 786 C C . LEU A 1 101 ? -38.123 7.570 10.824 1.00 87.31 101 LEU A C 1
ATOM 788 O O . LEU A 1 101 ? -37.337 6.966 10.095 1.00 87.31 101 LEU A O 1
ATOM 792 N N . ILE A 1 102 ? -38.959 8.511 10.372 1.00 89.00 102 ILE A N 1
ATOM 793 C CA . ILE A 1 102 ? -38.981 8.976 8.979 1.00 89.00 102 ILE A CA 1
ATOM 794 C C . ILE A 1 102 ? -37.651 9.649 8.623 1.00 89.00 102 ILE A C 1
ATOM 796 O O . ILE A 1 102 ? -37.023 9.270 7.638 1.00 89.00 102 ILE A O 1
ATOM 800 N N . SER A 1 103 ? -37.184 10.595 9.441 1.00 87.88 103 SER A N 1
ATOM 801 C CA . SER A 1 103 ? -35.920 11.313 9.232 1.00 87.88 103 SER A CA 1
ATOM 802 C C . SER A 1 103 ? -34.721 10.361 9.206 1.00 87.88 103 SER A C 1
ATOM 804 O O . SER A 1 103 ? -33.902 10.409 8.294 1.00 87.88 103 SER A O 1
ATOM 806 N N . PHE A 1 104 ? -34.670 9.399 10.127 1.00 85.75 104 PHE A N 1
ATOM 807 C CA . PHE A 1 104 ? -33.655 8.352 10.167 1.00 85.75 104 PHE A CA 1
ATOM 808 C C . PHE A 1 104 ? -33.704 7.458 8.923 1.00 85.75 104 PHE A C 1
ATOM 810 O O . PHE A 1 104 ? -32.661 7.129 8.358 1.00 85.75 104 PHE A O 1
ATOM 817 N N . ALA A 1 105 ? -34.896 7.058 8.469 1.00 87.62 105 ALA A N 1
ATOM 818 C CA . ALA A 1 105 ? -35.051 6.278 7.244 1.00 87.62 105 ALA A CA 1
ATOM 819 C C . ALA A 1 105 ? -34.593 7.067 6.006 1.00 87.62 105 ALA A C 1
ATOM 821 O O . ALA A 1 105 ? -33.889 6.509 5.164 1.00 87.62 105 ALA A O 1
ATOM 822 N N . LEU A 1 106 ? -34.924 8.360 5.928 1.00 88.00 106 LEU A N 1
ATOM 823 C CA . LEU A 1 106 ? -34.467 9.267 4.873 1.00 88.00 106 LEU A CA 1
ATOM 824 C C . LEU A 1 106 ? -32.949 9.457 4.905 1.00 88.00 106 LEU A C 1
ATOM 826 O O . LEU A 1 106 ? -32.312 9.354 3.863 1.00 88.00 106 LEU A O 1
ATOM 830 N N . GLU A 1 107 ? -32.350 9.643 6.082 1.00 87.38 107 GLU A N 1
ATOM 831 C CA . GLU A 1 107 ? -30.895 9.693 6.273 1.00 87.38 107 GLU A CA 1
ATOM 832 C C . GLU A 1 107 ? -30.237 8.408 5.737 1.00 87.38 107 GLU A C 1
ATOM 834 O O . GLU A 1 107 ? -29.254 8.456 4.994 1.00 87.38 107 GLU A O 1
ATOM 839 N N . ARG A 1 108 ? -30.804 7.231 6.048 1.00 88.50 108 ARG A N 1
ATOM 840 C CA . ARG A 1 108 ? -30.283 5.949 5.540 1.00 88.50 108 ARG A CA 1
ATOM 841 C C . ARG A 1 108 ? -30.438 5.832 4.031 1.00 88.50 108 ARG A C 1
ATOM 843 O O . ARG A 1 108 ? -29.477 5.436 3.370 1.00 88.50 108 ARG A O 1
ATOM 850 N N . ALA A 1 109 ? -31.596 6.199 3.492 1.00 89.06 109 ALA A N 1
ATOM 851 C CA . ALA A 1 109 ? -31.841 6.216 2.055 1.00 89.06 109 ALA A CA 1
ATOM 852 C C . ALA A 1 109 ? -30.852 7.150 1.339 1.00 89.06 109 ALA A C 1
ATOM 854 O O . ALA A 1 109 ? -30.241 6.765 0.339 1.00 89.06 109 ALA A O 1
ATOM 855 N N . LEU A 1 110 ? -30.600 8.329 1.907 1.00 89.81 110 LEU A N 1
ATOM 856 C CA . LEU A 1 110 ? -29.647 9.298 1.387 1.00 89.81 110 LEU A CA 1
ATOM 857 C C . LEU A 1 110 ? -28.239 8.700 1.301 1.00 89.81 110 LEU A C 1
ATOM 859 O O . LEU A 1 110 ? -27.629 8.748 0.233 1.00 89.81 110 LEU A O 1
ATOM 863 N N . TYR A 1 111 ? -27.741 8.041 2.355 1.00 88.81 111 TYR A N 1
ATOM 864 C CA . TYR A 1 111 ? -26.443 7.360 2.268 1.00 88.81 111 TYR A CA 1
ATOM 865 C C . TYR A 1 111 ? -26.428 6.267 1.201 1.00 88.81 111 TYR A C 1
ATOM 867 O O . TYR A 1 111 ? -25.423 6.134 0.496 1.00 88.81 111 TYR A O 1
ATOM 875 N N . THR A 1 112 ? -27.523 5.503 1.053 1.00 90.44 112 THR A N 1
ATOM 876 C CA . THR A 1 112 ? -27.571 4.389 0.080 1.00 90.44 112 THR A CA 1
ATOM 877 C C . THR A 1 112 ? -27.462 4.862 -1.356 1.00 90.44 112 THR A C 1
ATOM 879 O O . THR A 1 112 ? -27.032 4.092 -2.210 1.00 90.44 112 THR A O 1
ATOM 882 N N . VAL A 1 113 ? -27.769 6.133 -1.608 1.00 92.69 113 VAL A N 1
ATOM 883 C CA . VAL A 1 113 ? -27.580 6.783 -2.903 1.00 92.69 113 VAL A CA 1
ATOM 884 C C . VAL A 1 113 ? -26.217 7.480 -2.977 1.00 92.69 113 VAL A C 1
ATOM 886 O O . VAL A 1 113 ? -25.480 7.276 -3.943 1.00 92.69 113 VAL A O 1
ATOM 889 N N . ILE A 1 114 ? -25.842 8.253 -1.951 1.00 92.25 114 ILE A N 1
ATOM 890 C CA . ILE A 1 114 ? -24.617 9.068 -1.938 1.00 92.25 114 ILE A CA 1
ATOM 891 C C . ILE A 1 114 ? -23.351 8.218 -2.023 1.00 92.25 114 ILE A C 1
ATOM 893 O O . ILE A 1 114 ? -22.453 8.546 -2.796 1.00 92.25 114 ILE A O 1
ATOM 897 N N . ILE A 1 115 ? -23.247 7.136 -1.248 1.00 93.56 115 ILE A N 1
ATOM 898 C CA . ILE A 1 115 ? -22.005 6.353 -1.165 1.00 93.56 115 ILE A CA 1
ATOM 899 C C . ILE A 1 115 ? -21.664 5.697 -2.519 1.00 93.56 115 ILE A C 1
ATOM 901 O O . ILE A 1 115 ? -20.538 5.877 -2.993 1.00 93.56 115 ILE A O 1
ATOM 905 N N . PRO A 1 116 ? -22.584 4.973 -3.193 1.00 96.12 116 PRO A N 1
ATOM 906 C CA . PRO A 1 116 ? -22.331 4.482 -4.548 1.00 96.12 116 PRO A CA 1
ATOM 907 C C . PRO A 1 116 ? -22.080 5.603 -5.551 1.00 96.12 116 PRO A C 1
ATOM 909 O O . PRO A 1 116 ? -21.176 5.479 -6.376 1.00 96.12 116 PRO A O 1
ATOM 912 N N . TRP A 1 117 ? -22.846 6.698 -5.482 1.00 95.75 117 TRP A N 1
ATOM 913 C CA . TRP A 1 117 ? -22.666 7.838 -6.380 1.00 95.75 117 TRP A CA 1
ATOM 914 C C . TRP A 1 117 ? -21.260 8.436 -6.259 1.00 95.75 117 TRP A C 1
ATOM 916 O O . TRP A 1 117 ? -20.605 8.662 -7.275 1.00 95.75 117 TRP A O 1
ATOM 926 N N . PHE A 1 118 ? -20.751 8.596 -5.036 1.00 94.75 118 PHE A N 1
ATOM 927 C CA . PHE A 1 118 ? -19.396 9.070 -4.775 1.00 94.75 118 PHE A CA 1
ATOM 928 C C . PHE A 1 118 ? -18.348 8.142 -5.394 1.00 94.75 118 PHE A C 1
ATOM 930 O O . PHE A 1 118 ? -17.520 8.590 -6.185 1.00 94.75 118 PHE A O 1
ATOM 937 N N . PHE A 1 119 ? -18.390 6.838 -5.099 1.00 95.69 119 PHE A N 1
ATOM 938 C CA . PHE A 1 119 ? -17.398 5.907 -5.647 1.00 95.69 119 PHE A CA 1
ATOM 939 C C . PHE A 1 119 ? -17.505 5.773 -7.166 1.00 95.69 119 PHE A C 1
ATOM 941 O O . PHE A 1 119 ? -16.492 5.587 -7.841 1.00 95.69 119 PHE A O 1
ATOM 948 N N . TRP A 1 120 ? -18.710 5.886 -7.725 1.00 96.38 120 TRP A N 1
ATOM 949 C CA . TRP A 1 120 ? -18.903 5.984 -9.166 1.00 96.38 120 TRP A CA 1
ATOM 950 C C . TRP A 1 120 ? -18.220 7.228 -9.727 1.00 96.38 120 TRP A C 1
ATOM 952 O O . TRP A 1 120 ? -17.430 7.106 -10.664 1.00 96.38 120 TRP A O 1
ATOM 962 N N . HIS A 1 121 ? -18.461 8.397 -9.132 1.00 94.88 121 HIS A N 1
ATOM 963 C CA . HIS A 1 121 ? -17.852 9.655 -9.545 1.00 94.88 121 HIS A CA 1
ATOM 964 C C . HIS A 1 121 ? -16.326 9.572 -9.496 1.00 94.88 121 HIS A C 1
ATOM 966 O O . HIS A 1 121 ? -15.679 9.780 -10.519 1.00 94.88 121 HIS A O 1
ATOM 972 N N . VAL A 1 122 ? -15.731 9.133 -8.383 1.00 93.38 122 VAL A N 1
ATOM 973 C CA . VAL A 1 122 ? -14.265 9.092 -8.314 1.00 93.38 122 VAL A CA 1
ATOM 974 C C . VAL A 1 122 ? -13.654 7.997 -9.191 1.00 93.38 122 VAL A C 1
ATOM 976 O O . VAL A 1 122 ? -12.564 8.170 -9.732 1.00 93.38 122 VAL A O 1
ATOM 979 N N . SER A 1 123 ? -14.361 6.890 -9.441 1.00 94.12 123 SER A N 1
ATOM 980 C CA . SER A 1 123 ? -13.900 5.900 -10.426 1.00 94.12 123 SER A CA 1
ATOM 981 C C . SER A 1 123 ? -13.807 6.465 -11.852 1.00 94.12 123 SER A C 1
ATOM 983 O O . SER A 1 123 ? -13.051 5.936 -12.671 1.00 94.12 123 SER A O 1
ATOM 985 N N . ARG A 1 124 ? -14.557 7.534 -12.170 1.00 93.62 124 ARG A N 1
ATOM 986 C CA . ARG A 1 124 ? -14.450 8.238 -13.457 1.00 93.62 124 ARG A CA 1
ATOM 987 C C . ARG A 1 124 ? -13.176 9.069 -13.541 1.00 93.62 124 ARG A C 1
ATOM 989 O O . ARG A 1 124 ? -12.569 9.077 -14.606 1.00 93.62 124 ARG A O 1
ATOM 996 N N . ASP A 1 125 ? -12.761 9.667 -12.429 1.00 91.44 125 ASP A N 1
ATOM 997 C CA . ASP A 1 125 ? -11.569 10.520 -12.325 1.00 91.44 125 ASP A CA 1
ATOM 998 C C . ASP A 1 125 ? -10.250 9.729 -12.296 1.00 91.44 125 ASP A C 1
ATOM 1000 O O . ASP A 1 125 ? -9.170 10.313 -12.350 1.00 91.44 125 ASP A O 1
ATOM 1004 N N . MET A 1 126 ? -10.312 8.395 -12.208 1.00 89.44 126 MET A N 1
ATOM 1005 C CA . MET A 1 126 ? -9.139 7.518 -12.113 1.00 89.44 126 MET A CA 1
ATOM 1006 C C . MET A 1 126 ? -9.073 6.474 -13.246 1.00 89.44 126 MET A C 1
ATOM 1008 O O . MET A 1 126 ? -8.953 5.277 -12.959 1.00 89.44 126 MET A O 1
ATOM 1012 N N . PRO A 1 127 ? -9.127 6.867 -14.537 1.00 88.44 127 PRO A N 1
ATOM 1013 C CA . PRO A 1 127 ? -9.200 5.919 -15.653 1.00 88.44 127 PRO A CA 1
ATOM 1014 C C . PRO A 1 127 ? -7.983 4.983 -15.744 1.00 88.44 127 PRO A C 1
ATOM 1016 O O . PRO A 1 127 ? -8.140 3.827 -16.129 1.00 88.44 127 PRO A O 1
ATOM 1019 N N . GLY A 1 128 ? -6.795 5.436 -15.322 1.00 88.75 128 GLY A N 1
ATOM 1020 C CA . GLY A 1 128 ? -5.583 4.606 -15.296 1.00 88.75 128 GLY A CA 1
ATOM 1021 C C . GLY A 1 128 ? -5.547 3.562 -14.171 1.00 88.75 128 GLY A C 1
ATOM 1022 O O . GLY A 1 128 ? -4.879 2.539 -14.296 1.00 88.75 128 GLY A O 1
ATOM 1023 N N . VAL A 1 129 ? -6.286 3.784 -13.077 1.00 88.94 129 VAL A N 1
ATOM 1024 C CA . VAL A 1 129 ? -6.237 2.942 -11.863 1.00 88.94 129 VAL A CA 1
ATOM 1025 C C . VAL A 1 129 ? -7.477 2.051 -11.727 1.00 88.94 129 VAL A C 1
ATOM 1027 O O . VAL A 1 129 ? -7.402 0.959 -11.156 1.00 88.94 129 VAL A O 1
ATOM 1030 N N . VAL A 1 130 ? -8.627 2.495 -12.244 1.00 93.56 130 VAL A N 1
ATOM 1031 C CA . VAL A 1 130 ? -9.903 1.775 -12.168 1.00 93.56 130 VAL A CA 1
ATOM 1032 C C . VAL A 1 130 ? -10.400 1.442 -13.569 1.00 93.56 130 VAL A C 1
ATOM 1034 O O . VAL A 1 130 ? -11.078 2.237 -14.219 1.00 93.56 130 VAL A O 1
ATOM 1037 N N . LYS A 1 131 ? -10.128 0.211 -14.018 1.00 92.88 131 LYS A N 1
ATOM 1038 C CA . LYS A 1 131 ? -10.575 -0.267 -15.337 1.00 92.88 131 LYS A CA 1
ATOM 1039 C C . LYS A 1 131 ? -12.051 -0.667 -15.320 1.00 92.88 131 LYS A C 1
ATOM 1041 O O . LYS A 1 131 ? -12.760 -0.511 -16.309 1.00 92.88 131 LYS A O 1
ATOM 1046 N N . ARG A 1 132 ? -12.541 -1.192 -14.190 1.00 94.50 132 ARG A N 1
ATOM 1047 C CA . ARG A 1 132 ? -13.910 -1.725 -14.038 1.00 94.50 132 ARG A CA 1
ATOM 1048 C C . ARG A 1 132 ? -14.717 -0.919 -13.027 1.00 94.50 132 ARG A C 1
ATOM 1050 O 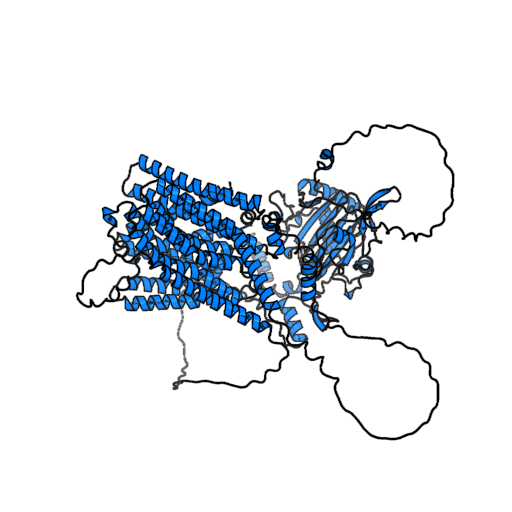O . ARG A 1 132 ? -14.948 -1.367 -11.907 1.00 94.50 132 ARG A O 1
ATOM 1057 N N . ARG A 1 133 ? -15.176 0.254 -13.463 1.00 95.56 133 ARG A N 1
ATOM 1058 C CA . ARG A 1 133 ? -15.868 1.259 -12.636 1.00 95.56 133 ARG A CA 1
ATOM 1059 C C . ARG A 1 133 ? -17.030 0.692 -11.821 1.00 95.56 133 ARG A C 1
ATOM 1061 O O . ARG A 1 133 ? -16.988 0.751 -10.604 1.00 95.56 133 ARG A O 1
ATOM 1068 N N . MET A 1 134 ? -18.006 0.050 -12.471 1.00 96.00 134 MET A N 1
ATOM 1069 C CA . MET A 1 134 ? -19.195 -0.480 -11.782 1.00 96.00 134 MET A CA 1
ATOM 1070 C C . MET A 1 134 ? -18.844 -1.516 -10.711 1.00 96.00 134 MET A C 1
ATOM 1072 O O . MET A 1 134 ? -19.378 -1.473 -9.607 1.00 96.00 134 MET A O 1
ATOM 1076 N N . LEU A 1 135 ? -17.933 -2.441 -11.031 1.00 95.50 135 LEU A N 1
ATOM 1077 C CA . LEU A 1 135 ? -17.499 -3.455 -10.077 1.00 95.50 135 LEU A CA 1
ATOM 1078 C C . LEU A 1 135 ? -16.794 -2.796 -8.888 1.00 95.50 135 LEU A C 1
ATOM 1080 O O . LEU A 1 135 ? -17.143 -3.092 -7.753 1.00 95.50 135 LEU A O 1
ATOM 1084 N N . TYR A 1 136 ? -15.868 -1.873 -9.150 1.00 95.56 136 TYR A N 1
ATOM 1085 C CA . TYR A 1 136 ? -15.169 -1.124 -8.108 1.00 95.56 136 TYR A CA 1
ATOM 1086 C C . TYR A 1 136 ? -16.141 -0.358 -7.199 1.00 95.56 136 TYR A C 1
ATOM 1088 O O . TYR A 1 136 ? -16.050 -0.480 -5.981 1.00 95.56 136 TYR A O 1
ATOM 1096 N N . THR A 1 137 ? -17.117 0.354 -7.772 1.00 96.12 137 THR A N 1
ATOM 1097 C CA . THR A 1 137 ? -18.159 1.067 -7.019 1.00 96.12 137 THR A CA 1
ATOM 1098 C C . THR A 1 137 ? -18.927 0.126 -6.099 1.00 96.12 137 THR A C 1
ATOM 1100 O O . THR A 1 137 ? -18.994 0.382 -4.903 1.00 96.12 137 THR A O 1
ATOM 1103 N N . ILE A 1 138 ? -19.450 -0.991 -6.618 1.00 96.06 138 ILE A N 1
ATOM 1104 C CA . ILE A 1 138 ? -20.214 -1.960 -5.814 1.00 96.06 138 ILE A CA 1
ATOM 1105 C C . ILE A 1 138 ? -19.355 -2.523 -4.678 1.00 96.06 138 ILE A C 1
ATOM 1107 O O . ILE A 1 138 ? -19.823 -2.624 -3.544 1.00 96.06 138 ILE A O 1
ATOM 1111 N N . GLN A 1 139 ? -18.101 -2.879 -4.970 1.00 95.44 139 GLN A N 1
ATOM 1112 C CA . GLN A 1 139 ? -17.192 -3.428 -3.969 1.00 95.44 139 GLN A CA 1
ATOM 1113 C C . GLN A 1 139 ? -16.888 -2.401 -2.872 1.00 95.44 139 GLN A C 1
ATOM 1115 O O . GLN A 1 139 ? -17.057 -2.719 -1.701 1.00 95.44 139 GLN A O 1
ATOM 1120 N N . MET A 1 140 ? -16.521 -1.167 -3.227 1.00 95.81 140 MET A N 1
ATOM 1121 C CA . MET A 1 140 ? -16.232 -0.107 -2.253 1.00 95.81 140 MET A CA 1
ATOM 1122 C C . MET A 1 140 ? -17.455 0.286 -1.425 1.00 95.81 140 MET A C 1
ATOM 1124 O O . MET A 1 140 ? -17.351 0.430 -0.208 1.00 95.81 140 MET A O 1
ATOM 1128 N N . THR A 1 141 ? -18.628 0.396 -2.052 1.00 95.62 141 THR A N 1
ATOM 1129 C CA . THR A 1 141 ? -19.894 0.605 -1.342 1.00 95.62 141 THR A CA 1
ATOM 1130 C C . THR A 1 141 ? -20.112 -0.496 -0.312 1.00 95.62 141 THR A C 1
ATOM 1132 O O . THR A 1 141 ? -20.328 -0.194 0.858 1.00 95.62 141 THR A O 1
ATOM 1135 N N . PHE A 1 142 ? -20.012 -1.766 -0.712 1.00 95.75 142 PHE A N 1
ATOM 1136 C CA . PHE A 1 142 ? -20.184 -2.894 0.204 1.00 95.75 142 PHE A CA 1
ATOM 1137 C C . PHE A 1 142 ? -19.182 -2.847 1.365 1.00 95.75 142 PHE A C 1
ATOM 1139 O O . PHE A 1 142 ? -19.565 -3.033 2.521 1.00 95.75 142 PHE A O 1
ATOM 1146 N N . LEU A 1 143 ? -17.915 -2.555 1.068 1.00 94.81 143 LEU A N 1
ATOM 1147 C CA . LEU A 1 143 ? -16.839 -2.4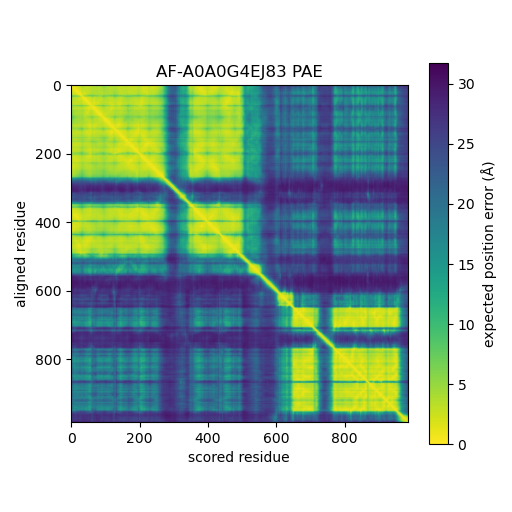60 2.052 1.00 94.81 143 LEU A CA 1
ATOM 1148 C C . LEU A 1 143 ? -17.083 -1.367 3.101 1.00 94.81 143 LEU A C 1
ATOM 1150 O O . LEU A 1 143 ? -16.814 -1.606 4.271 1.00 94.81 143 LEU A O 1
ATOM 1154 N N . VAL A 1 144 ? -17.629 -0.206 2.722 1.00 93.00 144 VAL A N 1
ATOM 1155 C CA . VAL A 1 144 ? -17.958 0.874 3.675 1.00 93.00 144 VAL A CA 1
ATOM 1156 C C . VAL A 1 144 ? -19.250 0.593 4.442 1.00 93.00 144 VAL A C 1
ATOM 1158 O O . VAL A 1 144 ? -19.337 0.864 5.639 1.00 93.00 144 VAL A O 1
ATOM 1161 N N . TYR A 1 145 ? -20.254 0.016 3.781 1.00 92.94 145 TYR A N 1
ATOM 1162 C CA . TYR A 1 145 ? -21.529 -0.310 4.422 1.00 92.94 145 TYR A CA 1
ATOM 1163 C C . TYR A 1 145 ? -21.411 -1.393 5.483 1.00 92.94 145 TYR A C 1
ATOM 1165 O O . TYR A 1 145 ? -22.141 -1.370 6.474 1.00 92.94 145 TYR A O 1
ATOM 1173 N N . THR A 1 146 ? -20.510 -2.348 5.272 1.00 93.38 146 THR A N 1
ATOM 1174 C CA . THR A 1 146 ? -20.402 -3.529 6.123 1.00 93.38 146 THR A CA 1
ATOM 1175 C C . THR A 1 146 ? -20.032 -3.194 7.576 1.00 93.38 146 THR A C 1
ATOM 1177 O O . THR A 1 146 ? -20.808 -3.582 8.447 1.00 93.38 146 THR A O 1
ATOM 1180 N N . PRO A 1 147 ? -18.956 -2.436 7.886 1.00 92.00 147 PRO A N 1
ATOM 1181 C CA . PRO A 1 147 ? -18.663 -1.976 9.250 1.00 92.00 147 PRO A CA 1
ATOM 1182 C C . PRO A 1 147 ? -19.814 -1.184 9.878 1.00 92.00 147 PRO A C 1
ATOM 1184 O O . PRO A 1 147 ? -20.092 -1.280 11.071 1.00 92.00 147 PRO A O 1
ATOM 1187 N N . TRP A 1 148 ? -20.529 -0.402 9.079 1.00 90.25 148 TRP A N 1
AT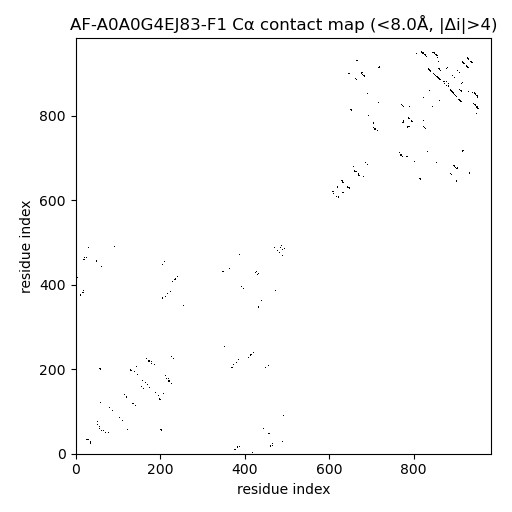OM 1188 C CA . TRP A 1 148 ? -21.612 0.418 9.596 1.00 90.25 148 TRP A CA 1
ATOM 1189 C C . TRP A 1 148 ? -22.844 -0.423 9.985 1.00 90.25 148 TRP A C 1
ATOM 1191 O O . TRP A 1 148 ? -23.358 -0.295 11.101 1.00 90.25 148 TRP A O 1
ATOM 1201 N N . ALA A 1 149 ? -23.267 -1.347 9.117 1.00 90.06 149 ALA A N 1
ATOM 1202 C CA . ALA A 1 149 ? -24.318 -2.322 9.412 1.00 90.06 149 ALA A CA 1
ATOM 1203 C C . ALA A 1 149 ? -23.920 -3.239 10.574 1.00 90.06 149 ALA A C 1
ATOM 1205 O O . ALA A 1 149 ? -24.728 -3.504 11.464 1.00 90.06 149 ALA A O 1
ATOM 1206 N N . ALA A 1 150 ? -22.651 -3.650 10.594 1.00 90.12 150 ALA A N 1
ATOM 1207 C CA . ALA A 1 150 ? -22.043 -4.385 11.680 1.00 90.12 150 ALA A CA 1
ATOM 1208 C C . ALA A 1 150 ? -22.282 -3.678 13.016 1.00 90.12 150 ALA A C 1
ATOM 1210 O O . ALA A 1 150 ? -22.955 -4.226 13.887 1.00 90.12 150 ALA A O 1
ATOM 1211 N N . SER A 1 151 ? -21.797 -2.446 13.155 1.00 89.56 151 SER A N 1
ATOM 1212 C CA . SER A 1 151 ? -21.920 -1.655 14.384 1.00 89.56 151 SER A CA 1
ATOM 1213 C C . SER A 1 151 ? -23.343 -1.679 14.962 1.00 89.56 151 SER A C 1
ATOM 1215 O O . SER A 1 151 ? -23.541 -1.919 16.152 1.00 89.56 151 SER A O 1
ATOM 1217 N N . HIS A 1 152 ? -24.354 -1.533 14.096 1.00 86.81 152 HIS A N 1
ATOM 1218 C CA . HIS A 1 152 ? -25.764 -1.551 14.490 1.00 86.81 152 HIS A CA 1
ATOM 1219 C C . HIS A 1 152 ? -26.235 -2.925 14.970 1.00 86.81 152 HIS A C 1
ATOM 1221 O O . HIS A 1 152 ? -26.931 -3.021 15.983 1.00 86.81 152 HIS A O 1
ATOM 1227 N N . VAL A 1 153 ? -25.889 -3.985 14.237 1.00 86.69 153 VAL A N 1
ATOM 1228 C CA . VAL A 1 153 ? -26.261 -5.360 14.591 1.00 86.69 153 VAL A CA 1
ATOM 1229 C C . VAL A 1 153 ? -25.602 -5.756 15.910 1.00 86.69 153 VAL A C 1
ATOM 1231 O O . VAL A 1 153 ? -26.288 -6.245 16.808 1.00 86.69 153 VAL A O 1
ATOM 1234 N N . TRP A 1 154 ? -24.307 -5.480 16.069 1.00 86.94 154 TRP A N 1
ATOM 1235 C CA . TRP A 1 154 ? -23.563 -5.810 17.283 1.00 86.94 154 TRP A CA 1
ATOM 1236 C C . TRP A 1 154 ? -24.060 -5.042 18.503 1.00 86.94 154 TRP A C 1
ATOM 1238 O O . TRP A 1 154 ? -24.370 -5.663 19.523 1.00 86.94 154 TRP A O 1
ATOM 1248 N N . GLY A 1 155 ? -24.237 -3.725 18.377 1.00 85.88 155 GLY A N 1
ATOM 1249 C CA . GLY A 1 155 ? -24.774 -2.892 19.452 1.00 85.88 155 GLY A CA 1
ATOM 1250 C C . GLY A 1 155 ? -26.170 -3.325 19.906 1.00 85.88 155 GLY A C 1
ATOM 1251 O O . GLY A 1 155 ? -26.468 -3.273 21.092 1.00 85.88 155 GLY A O 1
ATOM 1252 N N . ARG A 1 156 ? -27.025 -3.819 18.999 1.00 86.69 156 ARG A N 1
ATOM 1253 C CA . ARG A 1 156 ? -28.380 -4.279 19.356 1.00 86.69 156 ARG A CA 1
ATOM 1254 C C . ARG A 1 156 ? -28.438 -5.703 19.901 1.00 86.69 156 ARG A C 1
ATOM 1256 O O . ARG A 1 156 ? -29.291 -5.982 20.737 1.00 86.69 156 ARG A O 1
ATOM 1263 N N . LEU A 1 157 ? -27.599 -6.613 19.406 1.00 89.94 157 LEU A N 1
ATOM 1264 C CA . LEU A 1 157 ? -27.676 -8.032 19.771 1.00 89.94 157 LEU A CA 1
ATOM 1265 C C . LEU A 1 157 ? -26.825 -8.391 20.986 1.00 89.94 157 LEU A C 1
ATOM 1267 O O . LEU A 1 157 ? -27.267 -9.180 21.823 1.00 89.94 157 LEU A O 1
ATOM 1271 N N . PHE A 1 158 ? -25.601 -7.869 21.051 1.00 91.69 158 PHE A N 1
ATOM 1272 C CA . PHE A 1 158 ? -24.614 -8.305 22.034 1.00 91.69 158 PHE A CA 1
ATOM 1273 C C . PHE A 1 158 ? -24.534 -7.379 23.233 1.00 91.69 158 PHE A C 1
ATOM 1275 O O . PHE A 1 158 ? -24.398 -7.881 24.342 1.00 91.69 158 PHE A O 1
ATOM 1282 N N . LEU A 1 159 ? -24.682 -6.066 23.043 1.00 88.38 159 LEU A N 1
ATOM 1283 C CA . LEU A 1 159 ? -24.546 -5.124 24.152 1.00 88.38 159 LEU A CA 1
ATOM 1284 C C . LEU A 1 159 ? -25.586 -5.358 25.264 1.00 88.38 159 LEU A C 1
ATOM 1286 O O . LEU A 1 159 ? -25.166 -5.532 26.401 1.00 88.38 159 LEU A O 1
ATOM 1290 N N . PRO A 1 160 ? -26.897 -5.527 24.984 1.00 87.88 160 PRO A N 1
ATOM 1291 C CA . PRO A 1 160 ? -27.870 -5.814 26.045 1.00 87.88 160 PRO A CA 1
ATOM 1292 C C . PRO A 1 160 ? -27.619 -7.152 26.754 1.00 87.88 160 PRO A C 1
ATOM 1294 O O . PRO A 1 160 ? -27.951 -7.320 27.921 1.00 87.88 160 PRO A O 1
ATOM 1297 N N . LYS A 1 161 ? -27.038 -8.131 26.048 1.00 92.06 161 LYS A N 1
ATOM 1298 C CA . LYS A 1 161 ? -26.662 -9.420 26.646 1.00 92.06 161 LYS A CA 1
ATOM 1299 C C . LYS A 1 161 ? -25.413 -9.303 27.507 1.00 92.06 161 LYS A C 1
ATOM 1301 O O . LYS A 1 161 ? -25.319 -10.006 28.504 1.00 92.06 161 LYS A O 1
ATOM 1306 N N . ALA A 1 162 ? -24.476 -8.445 27.112 1.00 91.12 162 ALA A N 1
ATOM 1307 C CA . ALA A 1 162 ? -23.273 -8.162 27.877 1.00 91.12 162 ALA A CA 1
ATOM 1308 C C . ALA A 1 162 ? -23.632 -7.488 29.201 1.00 91.12 162 ALA A C 1
ATOM 1310 O O . ALA A 1 162 ? -23.148 -7.917 30.238 1.00 91.12 162 ALA A O 1
ATOM 1311 N N . GLU A 1 163 ? -24.570 -6.538 29.172 1.00 87.75 163 GLU A N 1
ATOM 1312 C CA . GLU A 1 163 ? -25.109 -5.890 30.375 1.00 87.75 163 GLU A CA 1
ATOM 1313 C C . GLU A 1 163 ? -25.768 -6.879 31.350 1.00 87.75 163 GLU A C 1
ATOM 1315 O O . GLU A 1 163 ? -25.723 -6.677 32.559 1.00 87.75 163 GLU A O 1
ATOM 1320 N N . GLY A 1 164 ? -26.388 -7.945 30.837 1.00 87.75 164 GLY A N 1
ATOM 1321 C CA . GLY A 1 164 ? -27.040 -8.968 31.657 1.00 87.75 164 GLY A CA 1
ATOM 1322 C C . GLY A 1 164 ? -26.120 -10.087 32.158 1.00 87.75 164 GLY A C 1
ATOM 1323 O O . GLY A 1 164 ? -26.594 -10.949 32.895 1.00 87.75 164 GLY A O 1
ATOM 1324 N N . ALA A 1 165 ? -24.850 -10.128 31.744 1.00 93.19 165 ALA A N 1
ATOM 1325 C CA . ALA A 1 165 ? -23.923 -11.193 32.120 1.00 93.19 165 ALA A CA 1
ATOM 1326 C C . ALA A 1 165 ? -23.308 -10.908 33.497 1.00 93.19 165 ALA A C 1
ATOM 1328 O O . ALA A 1 165 ? -22.536 -9.963 33.658 1.00 93.19 165 ALA A O 1
ATOM 1329 N N . THR A 1 166 ? -23.619 -11.736 34.493 1.00 93.00 166 THR A N 1
ATOM 1330 C CA . THR A 1 166 ? -23.203 -11.487 35.885 1.00 93.00 166 THR A CA 1
ATOM 1331 C C . THR A 1 166 ? -21.942 -12.251 36.271 1.00 93.00 166 THR A C 1
ATOM 1333 O O . THR A 1 166 ? -21.193 -11.790 37.129 1.00 93.00 166 THR A O 1
ATOM 1336 N N . THR A 1 167 ? -21.661 -13.385 35.623 1.00 95.69 167 THR A N 1
ATOM 1337 C CA . THR A 1 167 ? -20.505 -14.238 35.949 1.00 95.69 167 THR A CA 1
ATOM 1338 C C . THR A 1 167 ? -19.383 -14.145 34.912 1.00 95.69 167 THR A C 1
ATOM 1340 O O . THR A 1 167 ? -19.633 -14.030 33.712 1.00 95.69 167 THR A O 1
ATOM 1343 N N . ASP A 1 168 ? -18.123 -14.277 35.344 1.00 96.38 168 ASP A N 1
ATOM 1344 C CA . ASP A 1 168 ? -16.952 -14.247 34.446 1.00 96.38 168 ASP A CA 1
ATOM 1345 C C . ASP A 1 168 ? -17.015 -15.346 33.360 1.00 96.38 168 ASP A C 1
ATOM 1347 O O . ASP A 1 168 ? -16.588 -15.140 32.219 1.00 96.38 168 ASP A O 1
ATOM 1351 N N . SER A 1 169 ? -17.611 -16.503 33.674 1.00 95.19 169 SER A N 1
ATOM 1352 C CA . SER A 1 169 ? -17.828 -17.594 32.713 1.00 95.19 169 SER A CA 1
ATOM 1353 C C . SER A 1 169 ? -18.841 -17.218 31.625 1.00 95.19 169 SER A C 1
ATOM 1355 O O . SER A 1 169 ? -18.578 -17.413 30.435 1.00 95.19 169 SER A O 1
ATOM 1357 N N . GLU A 1 170 ? -19.972 -16.607 31.997 1.00 96.31 170 GLU A N 1
ATOM 1358 C CA . GLU A 1 170 ? -20.957 -16.104 31.032 1.00 96.31 170 GLU A CA 1
ATOM 1359 C C . GLU A 1 170 ? -20.376 -14.999 30.153 1.00 96.31 170 GLU A C 1
ATOM 1361 O O . GLU A 1 170 ? -20.585 -15.024 28.937 1.00 96.31 170 GLU A O 1
ATOM 1366 N N . LYS A 1 171 ? -19.601 -14.078 30.743 1.00 96.31 171 LYS A N 1
ATOM 1367 C CA . LYS A 1 171 ? -18.890 -13.021 30.009 1.00 96.31 171 LYS A CA 1
ATOM 1368 C C . LYS A 1 171 ? -17.926 -13.621 28.986 1.00 96.31 171 LYS A C 1
ATOM 1370 O O . LYS A 1 171 ? -17.966 -13.244 27.816 1.00 96.31 171 LYS A O 1
ATOM 1375 N N . THR A 1 172 ? -17.134 -14.619 29.385 1.00 95.94 172 THR A N 1
ATOM 1376 C CA . THR A 1 172 ? -16.220 -15.347 28.485 1.00 95.94 172 THR A CA 1
ATOM 1377 C C . THR A 1 172 ? -16.989 -16.022 27.348 1.00 95.94 172 THR A C 1
ATOM 1379 O O . THR A 1 172 ? -16.659 -15.844 26.174 1.00 95.94 172 THR A O 1
ATOM 1382 N N . ARG A 1 173 ? -18.063 -16.758 27.667 1.00 96.25 173 ARG A N 1
ATOM 1383 C CA . ARG A 1 173 ? -18.894 -17.448 26.667 1.00 96.25 173 ARG A CA 1
ATOM 1384 C C . ARG A 1 173 ? -19.497 -16.464 25.672 1.00 96.25 173 ARG A C 1
ATOM 1386 O O . ARG A 1 173 ? -19.475 -16.715 24.469 1.00 96.25 173 ARG A O 1
ATOM 1393 N N . LEU A 1 174 ? -20.039 -15.350 26.157 1.00 96.38 174 LEU A N 1
ATOM 1394 C CA . LEU A 1 174 ? -20.647 -14.329 25.311 1.00 96.38 174 LEU A CA 1
ATOM 1395 C C . LEU A 1 174 ? -19.611 -13.644 24.414 1.00 96.38 174 LEU A C 1
ATOM 1397 O O . LEU A 1 174 ? -19.899 -13.422 23.238 1.00 96.38 174 LEU A O 1
ATOM 1401 N N . ALA A 1 175 ? -18.410 -13.372 24.929 1.00 96.12 175 ALA A N 1
ATOM 1402 C CA . ALA A 1 175 ? -17.309 -12.818 24.148 1.00 96.12 175 ALA A CA 1
ATOM 1403 C C . ALA A 1 175 ? -16.902 -13.752 22.996 1.00 96.12 175 ALA A C 1
ATOM 1405 O O . ALA A 1 175 ? -16.812 -13.309 21.851 1.00 96.12 175 ALA A O 1
ATOM 1406 N N . VAL A 1 176 ? -16.763 -15.055 23.260 1.00 95.38 176 VAL A N 1
ATOM 1407 C CA . VAL A 1 176 ? -16.459 -16.064 22.227 1.00 95.38 176 VAL A CA 1
ATOM 1408 C C . VAL A 1 176 ? -17.578 -16.158 21.188 1.00 95.38 176 VAL A C 1
ATOM 1410 O O . VAL A 1 176 ? -17.307 -16.142 19.989 1.00 95.38 176 VAL A O 1
ATOM 1413 N N . VAL A 1 177 ? -18.846 -16.202 21.615 1.00 95.62 177 VAL A N 1
ATOM 1414 C CA . VAL A 1 177 ? -19.992 -16.213 20.685 1.00 95.62 177 VAL A CA 1
ATOM 1415 C C . VAL A 1 177 ? -20.006 -14.949 19.823 1.00 95.62 177 VAL A C 1
ATOM 1417 O O . VAL A 1 177 ? -20.296 -15.030 18.628 1.00 95.62 177 VAL A O 1
ATOM 1420 N N . CYS A 1 178 ? -19.666 -13.794 20.399 1.00 95.00 178 CYS A N 1
ATOM 1421 C CA . CYS A 1 178 ? -19.530 -12.547 19.658 1.00 95.00 178 CYS A CA 1
ATOM 1422 C C . CYS A 1 178 ? -18.456 -12.676 18.568 1.00 95.00 178 CYS A C 1
ATOM 1424 O O . CYS A 1 178 ? -18.786 -12.495 17.397 1.00 95.00 178 CYS A O 1
ATOM 1426 N N . LEU A 1 179 ? -17.231 -13.089 18.911 1.00 93.88 179 LEU A N 1
ATOM 1427 C CA . LEU A 1 179 ? -16.131 -13.272 17.950 1.00 93.88 179 LEU A CA 1
ATOM 1428 C C . LEU A 1 179 ? -16.490 -14.247 16.818 1.00 93.88 179 LEU A C 1
ATOM 1430 O O . LEU A 1 179 ? -16.346 -13.913 15.640 1.00 93.88 179 LEU A O 1
ATOM 1434 N N . LEU A 1 180 ? -17.049 -15.413 17.158 1.00 93.81 180 LEU A N 1
ATOM 1435 C CA . LEU A 1 180 ? -17.465 -16.419 16.175 1.00 93.81 180 LEU A CA 1
ATOM 1436 C C . LEU A 1 180 ? -18.575 -15.907 15.248 1.00 93.81 180 LEU A C 1
ATOM 1438 O O . LEU A 1 180 ? -18.596 -16.236 14.064 1.00 93.81 180 LEU A O 1
ATOM 1442 N N . SER A 1 181 ? -19.487 -15.077 15.760 1.00 93.00 181 SER A N 1
ATOM 1443 C CA . SER A 1 181 ? -20.541 -14.465 14.942 1.00 93.00 181 SER A CA 1
ATOM 1444 C C . SER A 1 181 ? -20.021 -13.364 14.009 1.00 93.00 181 SER A C 1
ATOM 1446 O O . SER A 1 181 ? -20.582 -13.168 12.931 1.00 93.00 181 SER A O 1
ATOM 1448 N N . CYS A 1 182 ? -18.945 -12.665 14.396 1.00 91.25 182 CYS A N 1
ATOM 1449 C CA . CYS A 1 182 ? -18.270 -11.655 13.576 1.00 91.25 182 CYS A CA 1
ATOM 1450 C C . CYS A 1 182 ? -17.498 -12.280 12.424 1.00 91.25 182 CYS A C 1
ATOM 1452 O O . CYS A 1 182 ? -17.472 -11.721 11.325 1.00 91.25 182 CYS A O 1
ATOM 1454 N N . PHE A 1 183 ? -16.883 -13.436 12.672 1.00 91.62 183 PHE A N 1
ATOM 1455 C CA . PHE A 1 183 ? -15.920 -14.057 11.772 1.00 91.62 183 PHE A CA 1
ATOM 1456 C C . PHE A 1 183 ? -16.357 -14.100 10.297 1.00 91.62 183 PHE A C 1
ATOM 1458 O O . PHE A 1 183 ? -15.583 -13.640 9.456 1.00 91.62 183 PHE A O 1
ATOM 1465 N N . PRO A 1 184 ? -17.583 -14.537 9.931 1.00 92.50 184 PRO A N 1
ATOM 1466 C CA . PRO A 1 184 ? -17.984 -14.606 8.525 1.00 92.50 184 PRO A CA 1
ATOM 1467 C C . PRO A 1 184 ? -18.006 -13.238 7.840 1.00 92.50 184 PRO A C 1
ATOM 1469 O O . PRO A 1 184 ? -17.664 -13.121 6.660 1.00 92.50 184 PRO A O 1
ATOM 1472 N N . LEU A 1 185 ? -18.406 -12.194 8.569 1.00 91.69 185 LEU A N 1
ATOM 1473 C CA . LEU A 1 185 ? -18.489 -10.846 8.026 1.00 91.69 185 LEU A CA 1
ATOM 1474 C C . LEU A 1 185 ? -17.094 -10.267 7.807 1.00 91.69 185 LEU A C 1
ATOM 1476 O O . LEU A 1 185 ? -16.802 -9.771 6.717 1.00 91.69 185 LEU A O 1
ATOM 1480 N N . VAL A 1 186 ? -16.221 -10.396 8.808 1.00 92.94 186 VAL A N 1
ATOM 1481 C CA . VAL A 1 186 ? -14.841 -9.912 8.718 1.00 92.94 186 VAL A CA 1
ATOM 1482 C C . VAL A 1 186 ? -14.080 -10.674 7.624 1.00 92.94 186 VAL A C 1
ATOM 1484 O O . VAL A 1 186 ? -13.456 -10.061 6.759 1.00 92.94 186 VAL A O 1
ATOM 1487 N N . ALA A 1 187 ? -14.235 -12.001 7.553 1.00 91.69 187 ALA A N 1
ATOM 1488 C CA . ALA A 1 187 ? -13.661 -12.828 6.492 1.00 91.69 187 ALA A CA 1
ATOM 1489 C C . ALA A 1 187 ? -14.157 -12.423 5.092 1.00 91.69 187 ALA A C 1
ATOM 1491 O O . ALA A 1 187 ? -13.377 -12.416 4.138 1.00 91.69 187 ALA A O 1
ATOM 1492 N N . THR A 1 188 ? -15.434 -12.042 4.958 1.00 92.44 188 THR A N 1
ATOM 1493 C CA . THR A 1 188 ? -16.002 -11.561 3.687 1.00 92.44 188 THR A CA 1
ATOM 1494 C C . THR A 1 188 ? -15.391 -10.225 3.270 1.00 92.44 188 THR A C 1
ATOM 1496 O O . THR A 1 188 ? -14.992 -10.080 2.112 1.00 92.44 188 THR A O 1
ATOM 1499 N N . VAL A 1 189 ? -15.278 -9.267 4.196 1.00 94.25 189 VAL A N 1
ATOM 1500 C CA . VAL A 1 189 ? -14.643 -7.960 3.949 1.00 94.25 189 VAL A CA 1
ATOM 1501 C C . VAL A 1 189 ? -13.185 -8.147 3.539 1.00 94.25 189 VAL A C 1
ATOM 1503 O O . VAL A 1 189 ? -12.784 -7.669 2.477 1.00 94.25 189 VAL A O 1
ATOM 1506 N N . ASN A 1 190 ? -12.418 -8.927 4.302 1.00 93.38 190 ASN A N 1
ATOM 1507 C CA . ASN A 1 190 ? -11.010 -9.193 4.009 1.00 93.38 190 ASN A CA 1
ATOM 1508 C C . ASN A 1 190 ? -10.837 -9.898 2.661 1.00 93.38 190 ASN A C 1
ATOM 1510 O O . ASN A 1 190 ? -10.044 -9.473 1.821 1.00 93.38 190 ASN A O 1
ATOM 1514 N N . GLY A 1 191 ? -11.625 -10.947 2.413 1.00 92.88 191 GLY A N 1
ATOM 1515 C CA . GLY A 1 191 ? -11.598 -11.680 1.152 1.00 92.88 191 GLY A CA 1
ATOM 1516 C C . GLY A 1 191 ? -11.956 -10.801 -0.048 1.00 92.88 191 GLY A C 1
ATOM 1517 O O . GLY A 1 191 ? -11.397 -10.986 -1.131 1.00 92.88 191 GLY A O 1
ATOM 1518 N N . LEU A 1 192 ? -12.854 -9.826 0.125 1.00 93.81 192 LEU A N 1
ATOM 1519 C CA . LEU A 1 192 ? -13.190 -8.860 -0.915 1.00 93.81 192 LEU A CA 1
ATOM 1520 C C . LEU A 1 192 ? -12.046 -7.871 -1.160 1.00 93.81 192 LEU A C 1
ATOM 1522 O O . LEU A 1 192 ? -11.652 -7.720 -2.317 1.00 93.81 192 LEU A O 1
ATOM 1526 N N . CYS A 1 193 ? -11.476 -7.276 -0.105 1.00 93.94 193 CYS A N 1
ATOM 1527 C CA . CYS A 1 193 ? -10.305 -6.393 -0.180 1.00 93.94 193 CYS A CA 1
ATOM 1528 C C . CYS A 1 193 ? -9.146 -7.064 -0.930 1.00 93.94 193 CYS A C 1
ATOM 1530 O O . CYS A 1 193 ? -8.660 -6.528 -1.927 1.00 93.94 193 CYS A O 1
ATOM 1532 N N . ARG A 1 194 ? -8.785 -8.301 -0.553 1.00 92.19 194 ARG A N 1
ATOM 1533 C CA . ARG A 1 194 ? -7.713 -9.079 -1.208 1.00 92.19 194 ARG A CA 1
ATOM 1534 C C . ARG A 1 194 ? -7.991 -9.368 -2.689 1.00 92.19 194 ARG A C 1
ATOM 1536 O O . ARG A 1 194 ? -7.062 -9.455 -3.492 1.00 92.19 194 ARG A O 1
ATOM 1543 N N . LYS A 1 195 ? -9.264 -9.524 -3.076 1.00 90.69 195 LYS A N 1
ATOM 1544 C CA . LYS A 1 195 ? -9.685 -9.823 -4.461 1.00 90.69 195 LYS A CA 1
ATOM 1545 C C . LYS A 1 195 ? -9.888 -8.576 -5.325 1.00 90.69 195 LYS A C 1
ATOM 1547 O O . LYS A 1 195 ? -10.043 -8.713 -6.547 1.00 90.69 195 LYS A O 1
ATOM 1552 N N . MET A 1 196 ? -9.901 -7.378 -4.745 1.00 92.06 196 MET A N 1
ATOM 1553 C CA . MET A 1 196 ? -10.043 -6.147 -5.515 1.00 92.06 196 MET A CA 1
ATOM 1554 C C . MET A 1 196 ? -8.807 -5.912 -6.383 1.00 92.06 196 MET A C 1
ATOM 1556 O O . MET A 1 196 ? -7.673 -5.865 -5.911 1.00 92.06 196 MET A O 1
ATOM 1560 N N . ARG A 1 197 ? -9.025 -5.777 -7.696 1.00 90.38 197 ARG A N 1
ATOM 1561 C CA . ARG A 1 197 ? -7.928 -5.547 -8.654 1.00 90.38 197 ARG A CA 1
ATOM 1562 C C . ARG A 1 197 ? -7.743 -4.078 -9.003 1.00 90.38 197 ARG A C 1
ATOM 1564 O O . ARG A 1 197 ? -6.663 -3.722 -9.452 1.00 90.38 197 ARG A O 1
ATOM 1571 N N . ASP A 1 198 ? -8.771 -3.267 -8.796 1.00 91.56 198 ASP A N 1
ATOM 1572 C CA . ASP A 1 198 ? -8.865 -1.866 -9.197 1.00 91.56 198 ASP A CA 1
ATOM 1573 C C . ASP A 1 198 ? -8.806 -0.957 -7.948 1.00 91.56 198 ASP A C 1
ATOM 1575 O O . ASP A 1 198 ? -9.122 -1.408 -6.848 1.00 91.56 198 ASP A O 1
ATOM 1579 N N . GLY A 1 199 ? -8.389 0.304 -8.106 1.00 89.62 199 GLY A N 1
ATOM 1580 C CA . GLY A 1 199 ? -8.302 1.293 -7.012 1.00 89.62 199 GLY A CA 1
ATOM 1581 C C . GLY A 1 199 ? -6.890 1.479 -6.436 1.00 89.62 199 GLY A C 1
ATOM 1582 O O . GLY A 1 199 ? -5.962 0.822 -6.912 1.00 89.62 199 GLY A O 1
ATOM 1583 N N . PRO A 1 200 ? -6.684 2.373 -5.450 1.00 88.31 200 PRO A N 1
ATOM 1584 C CA . PRO A 1 200 ? -5.378 2.617 -4.821 1.00 88.31 200 PRO A CA 1
ATOM 1585 C C . PRO A 1 200 ? -4.835 1.377 -4.083 1.00 88.31 200 PRO A C 1
ATOM 1587 O O . PRO A 1 200 ? -5.611 0.567 -3.607 1.00 88.31 200 PRO A O 1
ATOM 1590 N N . PRO A 1 201 ? -3.519 1.157 -3.951 1.00 83.25 201 PRO A N 1
ATOM 1591 C CA . PRO A 1 201 ? -3.007 -0.028 -3.250 1.00 83.25 201 PRO A CA 1
ATOM 1592 C C . PRO A 1 201 ? -3.141 0.033 -1.719 1.00 83.25 201 PRO A C 1
ATOM 1594 O O . PRO A 1 201 ? -3.054 -1.011 -1.084 1.00 83.25 201 PRO A O 1
ATOM 1597 N N . LEU A 1 202 ? -3.343 1.221 -1.134 1.00 82.88 202 LEU A N 1
ATOM 1598 C CA . LEU A 1 202 ? -3.290 1.434 0.319 1.00 82.88 202 LEU A CA 1
ATOM 1599 C C . LEU A 1 202 ? -4.641 1.331 1.040 1.00 82.88 202 LEU A C 1
ATOM 1601 O O . LEU A 1 202 ? -4.657 1.279 2.264 1.00 82.88 202 LEU A O 1
ATOM 1605 N N . PHE A 1 203 ? -5.776 1.293 0.331 1.00 88.56 203 PHE A N 1
ATOM 1606 C CA . PHE A 1 203 ? -7.086 1.385 0.996 1.00 88.56 203 PHE A CA 1
ATOM 1607 C C . PHE A 1 203 ? -7.394 0.178 1.903 1.00 88.56 203 PHE A C 1
ATOM 1609 O O . PHE A 1 203 ? -8.233 0.309 2.791 1.00 88.56 203 PHE A O 1
ATOM 1616 N N . ASN A 1 204 ? -6.760 -0.988 1.680 1.00 91.44 204 ASN A N 1
ATOM 1617 C CA . ASN A 1 204 ? -7.095 -2.239 2.377 1.00 91.44 204 ASN A CA 1
ATOM 1618 C C . ASN A 1 204 ? -7.074 -2.048 3.893 1.00 91.44 204 ASN A C 1
ATOM 1620 O O . ASN A 1 204 ? -8.052 -2.351 4.570 1.00 91.44 204 ASN A O 1
ATOM 1624 N N . TYR A 1 205 ? -5.985 -1.465 4.395 1.00 91.12 205 TYR A N 1
ATOM 1625 C CA . TYR A 1 205 ? -5.795 -1.188 5.812 1.00 91.12 205 TYR A CA 1
ATOM 1626 C C . TYR A 1 205 ? -6.955 -0.359 6.394 1.00 91.12 205 TYR A C 1
ATOM 1628 O O . TYR A 1 205 ? -7.554 -0.719 7.404 1.00 91.12 205 TYR A O 1
ATOM 1636 N N . CYS A 1 206 ? -7.328 0.722 5.708 1.00 91.25 206 CYS A N 1
ATOM 1637 C CA . CYS A 1 206 ? -8.351 1.670 6.152 1.00 91.25 206 CYS A CA 1
ATOM 1638 C C . CYS A 1 206 ? -9.761 1.082 6.197 1.00 91.25 206 CYS A C 1
ATOM 1640 O O . CYS A 1 206 ? -10.587 1.556 6.971 1.00 91.25 206 CYS A O 1
ATOM 1642 N N . VAL A 1 207 ? -10.048 0.101 5.342 1.00 92.75 207 VAL A N 1
ATOM 1643 C CA . VAL A 1 207 ? -11.346 -0.581 5.284 1.00 92.75 207 VAL A CA 1
ATOM 1644 C C . VAL A 1 207 ? -11.435 -1.695 6.323 1.00 92.75 207 VAL A C 1
ATOM 1646 O O . VAL A 1 207 ? -12.485 -1.886 6.934 1.00 92.75 207 VAL A O 1
ATOM 1649 N N . ILE A 1 208 ? -10.342 -2.435 6.512 1.00 94.44 208 ILE A N 1
ATOM 1650 C CA . ILE A 1 208 ? -10.289 -3.581 7.424 1.00 94.44 208 ILE A CA 1
ATOM 1651 C C . ILE A 1 208 ? -10.321 -3.104 8.878 1.00 94.44 208 ILE A C 1
ATOM 1653 O O . ILE A 1 208 ? -11.050 -3.661 9.694 1.00 94.44 208 ILE A O 1
ATOM 1657 N N . PHE A 1 209 ? -9.602 -2.030 9.201 1.00 95.00 209 PHE A N 1
ATOM 1658 C CA . PHE A 1 209 ? -9.476 -1.566 10.580 1.00 95.00 209 PHE A CA 1
ATOM 1659 C C . PHE A 1 209 ? -10.829 -1.297 11.289 1.00 95.00 209 PHE A C 1
ATOM 1661 O O . PHE A 1 209 ? -11.042 -1.859 12.365 1.00 95.00 209 PHE A O 1
ATOM 1668 N N . PRO A 1 210 ? -11.800 -0.545 10.719 1.00 94.06 210 PRO 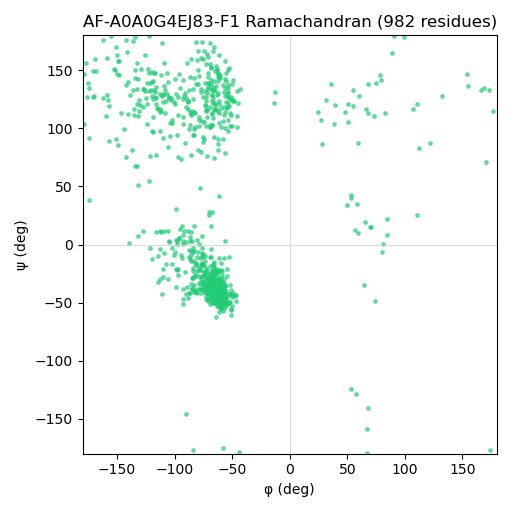A N 1
ATOM 1669 C CA . PRO A 1 210 ? -13.081 -0.296 11.387 1.00 94.06 210 PRO A CA 1
ATOM 1670 C C . PRO A 1 210 ? -13.915 -1.553 11.651 1.00 94.06 210 PRO A C 1
ATOM 1672 O O . PRO A 1 210 ? -14.531 -1.655 12.711 1.00 94.06 210 PRO A O 1
ATOM 1675 N N . ILE A 1 211 ? -13.961 -2.509 10.711 1.00 94.81 211 ILE A N 1
ATOM 1676 C CA . ILE A 1 211 ? -14.750 -3.736 10.911 1.00 94.81 211 ILE A CA 1
ATOM 1677 C C . ILE A 1 211 ? -14.146 -4.594 12.026 1.00 94.81 211 ILE A C 1
ATOM 1679 O O . ILE A 1 211 ? -14.891 -5.138 12.842 1.00 94.81 211 ILE A O 1
ATOM 1683 N N . VAL A 1 212 ? -12.814 -4.661 12.099 1.00 95.12 212 VAL A N 1
ATOM 1684 C CA . VAL A 1 212 ? -12.110 -5.395 13.153 1.00 95.12 212 VAL A CA 1
ATOM 1685 C C . VAL A 1 212 ? -12.350 -4.729 14.504 1.00 95.12 212 VAL A C 1
ATOM 1687 O O . VAL A 1 212 ? -12.813 -5.392 15.431 1.00 95.12 212 VAL A O 1
ATOM 1690 N N . LEU A 1 213 ? -12.180 -3.408 14.597 1.00 94.38 213 LEU A N 1
ATOM 1691 C CA . LEU A 1 213 ? -12.427 -2.650 15.827 1.00 94.38 213 LEU A CA 1
ATOM 1692 C C . LEU A 1 213 ? -13.846 -2.881 16.382 1.00 94.38 213 LEU A C 1
ATOM 1694 O O . LEU A 1 213 ? -14.021 -3.157 17.568 1.00 94.38 213 LEU A O 1
ATOM 1698 N N . ILE A 1 214 ? -14.861 -2.848 15.513 1.00 93.25 214 ILE A N 1
ATOM 1699 C CA . ILE A 1 214 ? -16.262 -3.109 15.885 1.00 93.25 214 ILE A CA 1
ATOM 1700 C C . ILE A 1 214 ? -16.478 -4.559 16.331 1.00 93.25 214 ILE A C 1
ATOM 1702 O O . ILE A 1 214 ? -17.298 -4.812 17.209 1.00 93.25 214 ILE A O 1
ATOM 1706 N N . SER A 1 215 ? -15.761 -5.521 15.750 1.00 94.19 215 SER A N 1
ATOM 1707 C CA . SER A 1 215 ? -15.891 -6.932 16.130 1.00 94.19 215 SER A CA 1
ATOM 1708 C C . SER A 1 215 ? -15.272 -7.262 17.494 1.00 94.19 215 SER A C 1
ATOM 1710 O O . SER A 1 215 ? -15.694 -8.228 18.132 1.00 94.19 215 SER A O 1
ATOM 1712 N N . LEU A 1 216 ? -14.313 -6.448 17.949 1.00 95.50 216 LEU A N 1
ATOM 1713 C CA . LEU A 1 216 ? -13.526 -6.677 19.163 1.00 95.50 216 LEU A CA 1
ATOM 1714 C C . LEU A 1 216 ? -14.017 -5.892 20.385 1.00 95.50 216 LEU A C 1
ATOM 1716 O O . LEU A 1 216 ? -13.726 -6.291 21.513 1.00 95.50 216 LEU A O 1
ATOM 1720 N N . ILE A 1 217 ? -14.776 -4.807 20.188 1.00 94.38 217 ILE A N 1
ATOM 1721 C CA . ILE A 1 217 ? -15.215 -3.917 21.276 1.00 94.38 217 ILE A CA 1
ATOM 1722 C C . ILE A 1 217 ? -15.965 -4.663 22.389 1.00 94.38 217 ILE A C 1
ATOM 1724 O O . ILE A 1 217 ? -15.595 -4.562 23.555 1.00 94.38 217 ILE A O 1
ATOM 1728 N N . VAL A 1 218 ? -16.982 -5.463 22.046 1.00 94.69 218 VAL A N 1
ATOM 1729 C CA . VAL A 1 218 ? -17.792 -6.182 23.044 1.00 94.69 218 VAL A CA 1
ATOM 1730 C C . VAL A 1 218 ? -16.998 -7.293 23.749 1.00 94.69 218 VAL A C 1
ATOM 1732 O O . VAL A 1 218 ? -17.039 -7.337 24.979 1.00 94.69 218 VAL A O 1
ATOM 1735 N N . PRO A 1 219 ? -16.249 -8.171 23.047 1.00 96.56 219 PRO A N 1
ATOM 1736 C CA . PRO A 1 219 ? -15.379 -9.149 23.702 1.00 96.56 219 PRO A CA 1
ATOM 1737 C C . PRO A 1 219 ? -14.408 -8.527 24.708 1.00 96.56 219 PRO A C 1
ATOM 1739 O O . PRO A 1 219 ? -14.242 -9.046 25.812 1.00 96.56 219 PRO A O 1
ATOM 1742 N N . ARG A 1 220 ? -13.798 -7.392 24.351 1.00 96.12 220 ARG A N 1
ATOM 1743 C CA . ARG A 1 220 ? -12.801 -6.728 25.196 1.00 96.12 220 ARG A CA 1
ATOM 1744 C C . ARG A 1 220 ? -13.439 -5.959 26.351 1.00 96.12 220 ARG A C 1
ATOM 1746 O O . ARG A 1 220 ? -12.855 -5.930 27.429 1.00 96.12 220 ARG A O 1
ATOM 1753 N N . PHE A 1 221 ? -14.662 -5.450 26.189 1.00 95.25 221 PHE A N 1
ATOM 1754 C CA . PHE A 1 221 ? -15.480 -4.997 27.316 1.00 95.25 221 PHE A CA 1
ATOM 1755 C C . PHE A 1 221 ? -15.713 -6.124 28.313 1.00 95.25 221 PHE A C 1
ATOM 1757 O O . PHE A 1 221 ? -15.291 -6.023 29.462 1.00 95.25 221 PHE A O 1
ATOM 1764 N N . LEU A 1 222 ? -16.286 -7.237 27.858 1.00 96.38 222 LEU A N 1
ATOM 1765 C CA . LEU A 1 222 ? -16.578 -8.390 28.708 1.00 96.38 222 LEU A CA 1
ATOM 1766 C C . LEU A 1 222 ? -15.336 -8.905 29.446 1.00 96.38 222 LEU A C 1
ATOM 1768 O O . LEU A 1 222 ? -15.427 -9.219 30.628 1.00 96.38 222 LEU A O 1
ATOM 1772 N N . GLN A 1 223 ? -14.181 -8.947 28.776 1.00 96.81 223 GLN A N 1
ATOM 1773 C CA . GLN A 1 223 ? -12.899 -9.300 29.391 1.00 96.81 223 GLN A CA 1
ATOM 1774 C C . GLN A 1 223 ? -12.481 -8.307 30.481 1.00 96.81 223 GLN A C 1
ATOM 1776 O O . GLN A 1 223 ? -12.068 -8.710 31.568 1.00 96.81 223 GLN A O 1
ATOM 1781 N N . ALA A 1 224 ? -12.566 -7.007 30.207 1.00 95.12 224 ALA A N 1
ATOM 1782 C CA . ALA A 1 224 ? -12.137 -5.977 31.144 1.00 95.12 224 ALA A CA 1
ATOM 1783 C C . ALA A 1 224 ? -13.006 -5.944 32.418 1.00 95.12 224 ALA A C 1
ATOM 1785 O O . ALA A 1 224 ? -12.505 -5.641 33.504 1.00 95.12 224 ALA A O 1
ATOM 1786 N N . GLU A 1 225 ? -14.271 -6.340 32.289 1.00 94.88 225 GLU A N 1
ATOM 1787 C CA . GLU A 1 225 ? -15.266 -6.439 33.360 1.00 94.88 225 GLU A CA 1
ATOM 1788 C C . GLU A 1 225 ? -15.169 -7.701 34.233 1.00 94.88 225 GLU A C 1
ATOM 1790 O O . GLU A 1 225 ? -15.932 -7.841 35.192 1.00 94.88 225 GLU A O 1
ATOM 1795 N N . MET A 1 226 ? -14.297 -8.653 33.891 1.00 95.81 226 MET A N 1
ATOM 1796 C CA . MET A 1 226 ? -14.101 -9.844 34.718 1.00 95.81 226 MET A CA 1
ATOM 1797 C C . MET A 1 226 ? -13.488 -9.449 36.058 1.00 95.81 226 MET A C 1
ATOM 1799 O O . MET A 1 226 ? -12.615 -8.581 36.125 1.00 95.81 226 MET A O 1
ATOM 1803 N N . THR A 1 227 ? -13.930 -10.078 37.138 1.00 93.06 227 THR A N 1
ATOM 1804 C CA . THR A 1 227 ? -13.430 -9.742 38.482 1.00 93.06 227 THR A CA 1
ATOM 1805 C C . THR A 1 227 ? -12.122 -10.463 38.780 1.00 93.06 227 THR A C 1
ATOM 1807 O O . THR A 1 227 ? -11.178 -9.856 39.287 1.00 93.06 227 THR A O 1
ATOM 1810 N N . ALA A 1 228 ? -12.020 -11.733 38.390 1.00 94.00 228 ALA A N 1
ATOM 1811 C CA . ALA A 1 228 ? -10.839 -12.545 38.628 1.00 94.00 228 ALA A CA 1
ATOM 1812 C C . ALA A 1 228 ? -9.772 -12.330 37.543 1.00 94.00 228 ALA A C 1
ATOM 1814 O O . ALA A 1 228 ? -9.998 -12.560 36.350 1.00 94.00 228 ALA A O 1
ATOM 1815 N N . LEU A 1 229 ? -8.553 -11.975 37.967 1.00 92.38 229 LEU A N 1
ATOM 1816 C CA . LEU A 1 229 ? -7.399 -11.814 37.073 1.00 92.38 229 LEU A CA 1
ATOM 1817 C C . LEU A 1 229 ? -7.122 -13.085 36.249 1.00 92.38 229 LEU A C 1
ATOM 1819 O O . LEU A 1 229 ? -6.778 -12.999 35.071 1.00 92.38 229 LEU A O 1
ATOM 1823 N N . SER A 1 230 ? -7.339 -14.268 36.830 1.00 95.12 230 SER A N 1
ATOM 1824 C CA . SER A 1 230 ? -7.158 -15.547 36.135 1.00 95.12 230 SER A CA 1
ATOM 1825 C C . SER A 1 230 ? -8.082 -15.697 34.919 1.00 95.12 230 SER A C 1
ATOM 1827 O O . SER A 1 230 ? -7.639 -16.184 33.879 1.00 95.12 230 SER A O 1
ATOM 1829 N N . TYR A 1 231 ? -9.334 -15.234 34.999 1.00 95.00 231 TYR A N 1
ATOM 1830 C CA . TYR A 1 231 ? -10.265 -15.230 33.866 1.00 95.00 231 TYR A CA 1
ATOM 1831 C C . TYR A 1 231 ? -9.893 -14.176 32.820 1.00 95.00 231 TYR A C 1
ATOM 1833 O O . TYR A 1 231 ? -9.996 -14.462 31.624 1.00 95.00 231 TYR A O 1
ATOM 1841 N N . LYS A 1 232 ? -9.377 -13.008 33.234 1.00 95.56 232 LYS A N 1
ATOM 1842 C CA . LYS A 1 232 ? -8.845 -11.996 32.301 1.00 95.56 232 LYS A CA 1
ATOM 1843 C C . LYS A 1 232 ? -7.687 -12.534 31.473 1.00 95.56 232 LYS A C 1
ATOM 1845 O O . LYS A 1 232 ? -7.699 -12.376 30.253 1.00 95.56 232 LYS A O 1
ATOM 1850 N N . ILE A 1 233 ? -6.722 -13.184 32.130 1.00 96.12 233 ILE A N 1
ATOM 1851 C CA . ILE A 1 233 ? -5.545 -13.785 31.488 1.00 96.12 233 ILE A CA 1
ATOM 1852 C C . ILE A 1 233 ? -5.978 -14.911 30.547 1.00 96.12 233 ILE A C 1
ATOM 1854 O O . ILE A 1 233 ? -5.594 -14.902 29.381 1.00 96.12 233 ILE A O 1
ATOM 1858 N N . LYS A 1 234 ? -6.826 -15.840 31.016 1.00 95.75 234 LYS A N 1
ATOM 1859 C CA . LYS A 1 234 ? -7.346 -16.942 30.185 1.00 95.75 234 LYS A CA 1
ATOM 1860 C C . LYS A 1 234 ? -8.094 -16.429 28.957 1.00 95.75 234 LYS A C 1
ATOM 1862 O O . LYS A 1 234 ? -7.873 -16.939 27.865 1.00 95.75 234 LYS A O 1
ATOM 1867 N N . SER A 1 235 ? -8.938 -15.413 29.122 1.00 95.62 235 SER A N 1
ATOM 1868 C CA . SER A 1 235 ? -9.677 -14.811 28.009 1.00 95.62 235 SER A CA 1
ATOM 1869 C C . SER A 1 235 ? -8.757 -14.067 27.044 1.00 95.62 235 SER A C 1
ATOM 1871 O O . SER A 1 235 ? -8.943 -14.192 25.842 1.00 95.62 235 SER A O 1
ATOM 1873 N N . SER A 1 236 ? -7.727 -13.362 27.538 1.00 95.88 236 SER A N 1
ATOM 1874 C CA . SER A 1 236 ? -6.741 -12.706 26.662 1.00 95.88 236 SER A CA 1
ATOM 1875 C C . SER A 1 236 ? -5.976 -13.719 25.846 1.00 95.88 236 SER A C 1
ATOM 1877 O O . SER A 1 236 ? -5.874 -13.565 24.641 1.00 95.88 236 SER A O 1
ATOM 1879 N N . LEU A 1 237 ? -5.482 -14.776 26.495 1.00 96.56 237 LEU A N 1
ATOM 1880 C CA . LEU A 1 237 ? -4.777 -15.847 25.809 1.00 96.56 237 LEU A CA 1
ATOM 1881 C C . LEU A 1 237 ? -5.685 -16.513 24.771 1.00 96.56 237 LEU A C 1
ATOM 1883 O O . LEU A 1 237 ? -5.245 -16.775 23.661 1.00 96.56 237 LEU A O 1
ATOM 1887 N N . LEU A 1 238 ? -6.958 -16.749 25.099 1.00 96.19 238 LEU A N 1
ATOM 1888 C CA . LEU A 1 238 ? -7.925 -17.303 24.155 1.00 96.19 238 LEU A CA 1
ATOM 1889 C C . LEU A 1 238 ? -8.142 -16.385 22.943 1.00 96.19 238 LEU A C 1
ATOM 1891 O O . LEU A 1 238 ? -8.218 -16.886 21.825 1.00 96.19 238 LEU A O 1
ATOM 1895 N N . PHE A 1 239 ? -8.246 -15.070 23.148 1.00 95.50 239 PHE A N 1
ATOM 1896 C CA . PHE A 1 239 ? -8.415 -14.106 22.058 1.00 95.50 239 PHE A CA 1
ATOM 1897 C C . PHE A 1 239 ? -7.150 -13.999 21.204 1.00 95.50 239 PHE A C 1
ATOM 1899 O O . PHE A 1 239 ? -7.250 -14.145 19.990 1.00 95.50 239 PHE A O 1
ATOM 1906 N N . ALA A 1 240 ? -5.980 -13.887 21.834 1.00 96.00 240 ALA A N 1
ATOM 1907 C CA . ALA A 1 240 ? -4.682 -13.869 21.165 1.00 96.00 240 ALA A CA 1
ATOM 1908 C C . ALA A 1 240 ? -4.449 -15.139 20.327 1.00 96.00 240 ALA A C 1
ATOM 1910 O O . ALA A 1 240 ? -3.978 -15.081 19.194 1.00 96.00 240 ALA A O 1
ATOM 1911 N N . LEU A 1 241 ? -4.820 -16.312 20.858 1.00 95.69 241 LEU A N 1
ATOM 1912 C CA . LEU A 1 241 ? -4.744 -17.583 20.133 1.00 95.69 241 LEU A CA 1
ATOM 1913 C C . LEU A 1 241 ? -5.761 -17.660 18.993 1.00 95.69 241 LEU A C 1
ATOM 1915 O O . LEU A 1 241 ? -5.440 -18.189 17.932 1.00 95.69 241 LEU A O 1
ATOM 1919 N N . TYR A 1 242 ? -6.981 -17.165 19.199 1.00 94.75 242 TYR A N 1
ATOM 1920 C CA . TYR A 1 242 ? -7.994 -17.101 18.149 1.00 94.75 242 TYR A CA 1
ATOM 1921 C C . TYR A 1 242 ? -7.519 -16.237 16.974 1.00 94.75 242 TYR A C 1
ATOM 1923 O O . TYR A 1 242 ? -7.650 -16.668 15.827 1.00 94.75 242 TYR A O 1
ATOM 1931 N N . ASP A 1 243 ? -6.930 -15.073 17.255 1.00 93.00 243 ASP A N 1
ATOM 1932 C CA . ASP A 1 243 ? -6.379 -14.183 16.233 1.00 93.00 243 ASP A CA 1
ATOM 1933 C C . ASP A 1 243 ? -5.168 -14.815 15.537 1.00 93.00 243 ASP A C 1
ATOM 1935 O O . ASP A 1 243 ? -5.182 -14.994 14.319 1.00 93.00 243 ASP A O 1
ATOM 1939 N N . LEU A 1 244 ? -4.192 -15.314 16.307 1.00 94.69 244 LEU A N 1
ATOM 1940 C CA . LEU A 1 244 ? -3.022 -16.030 15.786 1.00 94.69 244 LEU A CA 1
ATOM 1941 C C . LEU A 1 244 ? -3.422 -17.168 14.835 1.00 94.69 244 LEU A C 1
ATOM 1943 O O . LEU A 1 244 ? -2.883 -17.281 13.734 1.00 94.69 244 LEU A O 1
ATOM 1947 N N . LEU A 1 245 ? -4.367 -18.020 15.241 1.00 94.62 245 LEU A N 1
ATOM 1948 C CA . LEU A 1 245 ? -4.838 -19.132 14.413 1.00 94.62 245 LEU A CA 1
ATOM 1949 C C . LEU A 1 245 ? -5.613 -18.643 13.187 1.00 94.62 245 LEU A C 1
ATOM 1951 O O . LEU A 1 245 ? -5.453 -19.209 12.105 1.00 94.62 245 LEU A O 1
ATOM 1955 N N . GLY A 1 246 ? -6.440 -17.607 13.338 1.00 91.81 246 GLY A N 1
ATOM 1956 C CA . GLY A 1 246 ? -7.181 -16.993 12.241 1.00 91.81 246 GLY A CA 1
ATOM 1957 C C . GLY A 1 246 ? -6.246 -16.451 11.165 1.00 91.81 246 GLY A C 1
ATOM 1958 O O . GLY A 1 246 ? -6.378 -16.814 9.992 1.00 91.81 246 GLY A O 1
ATOM 1959 N N . ASP A 1 247 ? -5.260 -15.656 11.564 1.00 92.00 247 ASP A N 1
ATOM 1960 C CA . ASP A 1 247 ? -4.292 -15.037 10.664 1.00 92.00 247 ASP A CA 1
ATOM 1961 C C . ASP A 1 247 ? -3.355 -16.059 10.016 1.00 92.00 247 ASP A C 1
ATOM 1963 O O . ASP A 1 247 ? -3.102 -15.982 8.808 1.00 92.00 247 ASP A O 1
ATOM 1967 N N . LEU A 1 248 ? -2.929 -17.089 10.756 1.00 92.56 248 LEU A N 1
ATOM 1968 C CA . LEU A 1 248 ? -2.187 -18.212 10.179 1.00 92.56 248 LEU A CA 1
ATOM 1969 C C . LEU A 1 248 ? -3.028 -19.016 9.184 1.00 92.56 248 LEU A C 1
ATOM 1971 O O . LEU A 1 248 ? -2.484 -19.494 8.192 1.00 92.56 248 LEU A O 1
ATOM 1975 N N . ALA A 1 249 ? -4.337 -19.165 9.405 1.00 92.25 249 ALA A N 1
ATOM 1976 C CA . ALA A 1 249 ? -5.216 -19.946 8.536 1.00 92.25 249 ALA A CA 1
ATOM 1977 C C . ALA A 1 249 ? -5.602 -19.220 7.237 1.00 92.25 249 ALA A C 1
ATOM 1979 O O . ALA A 1 249 ? -5.872 -19.881 6.230 1.00 92.25 249 ALA A O 1
ATOM 1980 N N . VAL A 1 250 ? -5.631 -17.882 7.222 1.00 91.19 250 VAL A N 1
ATOM 1981 C CA . VAL A 1 250 ? -6.094 -17.077 6.072 1.00 91.19 250 VAL A CA 1
ATOM 1982 C C . VAL A 1 250 ? -5.396 -17.446 4.751 1.00 91.19 250 VAL A C 1
ATOM 1984 O O . VAL A 1 250 ? -6.106 -17.720 3.775 1.00 91.19 250 VAL A O 1
ATOM 1987 N N . PRO A 1 251 ? -4.052 -17.518 4.667 1.00 89.12 251 PRO A N 1
ATOM 1988 C CA . PRO A 1 251 ? -3.372 -17.863 3.420 1.00 89.12 251 PRO A CA 1
ATOM 1989 C C . PRO A 1 251 ? -3.739 -19.261 2.905 1.00 89.12 251 PRO A C 1
ATOM 1991 O O . PRO A 1 251 ? -3.949 -19.453 1.703 1.00 89.12 251 PRO A O 1
ATOM 1994 N N . TYR A 1 252 ? -3.887 -20.228 3.814 1.00 89.69 252 TYR A N 1
ATOM 1995 C CA . TYR A 1 252 ? -4.281 -21.595 3.477 1.00 89.69 252 TYR A CA 1
ATOM 1996 C C . TYR A 1 252 ? -5.735 -21.684 3.031 1.00 89.69 252 TYR A C 1
ATOM 1998 O O . TYR A 1 252 ? -6.034 -22.382 2.062 1.00 89.69 252 TYR A O 1
ATOM 2006 N N . ALA A 1 253 ? -6.635 -20.955 3.692 1.00 89.12 253 ALA A N 1
ATOM 2007 C CA . ALA A 1 253 ? -8.040 -20.888 3.314 1.00 89.12 253 ALA A CA 1
ATOM 2008 C C . ALA A 1 253 ? -8.202 -20.325 1.895 1.00 89.12 253 ALA A C 1
ATOM 2010 O O . ALA A 1 253 ? -8.971 -20.865 1.096 1.00 89.12 253 ALA A O 1
ATOM 2011 N N . ASP A 1 254 ? -7.430 -19.297 1.536 1.00 87.00 254 ASP A N 1
ATOM 2012 C CA . ASP A 1 254 ? -7.449 -18.729 0.187 1.00 87.00 254 ASP A CA 1
ATOM 2013 C C . ASP A 1 254 ? -6.877 -19.690 -0.865 1.00 87.00 254 ASP A C 1
ATOM 2015 O O . ASP A 1 254 ? -7.444 -19.822 -1.957 1.00 87.00 254 ASP A O 1
ATOM 2019 N N . MET A 1 255 ? -5.807 -20.420 -0.539 1.00 86.88 255 MET A N 1
ATOM 2020 C CA . MET A 1 255 ? -5.269 -21.472 -1.408 1.00 86.88 255 MET A CA 1
ATOM 2021 C C . MET A 1 255 ? -6.257 -22.624 -1.604 1.00 86.88 255 MET A C 1
ATOM 2023 O O . MET A 1 255 ? -6.464 -23.080 -2.732 1.00 86.88 255 MET A O 1
ATOM 2027 N N . LEU A 1 256 ? -6.893 -23.085 -0.527 1.00 86.62 256 LEU A N 1
ATOM 2028 C CA . LEU A 1 256 ? -7.921 -24.119 -0.572 1.00 86.62 256 LEU A CA 1
ATOM 2029 C C . LEU A 1 256 ? -9.102 -23.658 -1.427 1.00 86.62 256 LEU A C 1
ATOM 2031 O O . LEU A 1 256 ? -9.534 -24.374 -2.328 1.00 86.62 256 LEU A O 1
ATOM 2035 N N . HIS A 1 257 ? -9.569 -22.428 -1.222 1.00 85.81 257 HIS A N 1
ATOM 2036 C CA . HIS A 1 257 ? -10.623 -21.823 -2.027 1.00 85.81 257 HIS A CA 1
ATOM 2037 C C . HIS A 1 257 ? -10.231 -21.744 -3.515 1.00 85.81 257 HIS A C 1
ATOM 2039 O O . HIS A 1 257 ? -11.040 -22.075 -4.385 1.00 85.81 257 HIS A O 1
ATOM 2045 N N . ALA A 1 258 ? -8.987 -21.377 -3.841 1.00 84.25 258 ALA A N 1
ATOM 2046 C CA . ALA A 1 258 ? -8.493 -21.379 -5.220 1.00 84.25 258 ALA A CA 1
ATOM 2047 C C . ALA A 1 258 ? -8.464 -22.792 -5.835 1.00 84.25 258 ALA A C 1
ATOM 2049 O O . ALA A 1 258 ? -8.864 -22.963 -6.993 1.00 84.25 258 ALA A O 1
ATOM 2050 N N . LYS A 1 259 ? -8.049 -23.812 -5.069 1.00 85.69 259 LYS A N 1
ATOM 2051 C CA . LYS A 1 259 ? -8.096 -25.227 -5.486 1.00 85.69 259 LYS A CA 1
ATOM 2052 C C . LYS A 1 259 ? -9.528 -25.688 -5.745 1.00 85.69 259 LYS A C 1
ATOM 2054 O O . LYS A 1 259 ? -9.791 -26.251 -6.807 1.00 85.69 259 LYS A O 1
ATOM 2059 N N . ILE A 1 260 ? -10.451 -25.395 -4.828 1.00 84.44 260 ILE A N 1
ATOM 2060 C CA . ILE A 1 260 ? -11.870 -25.754 -4.949 1.00 84.44 260 ILE A CA 1
ATOM 2061 C C . ILE A 1 260 ? -12.480 -25.096 -6.184 1.00 84.44 260 ILE A C 1
ATOM 2063 O O . ILE A 1 260 ? -13.110 -25.787 -6.978 1.00 84.44 260 ILE A O 1
ATOM 2067 N N . ILE A 1 261 ? -12.243 -23.800 -6.418 1.00 85.38 261 ILE A N 1
ATOM 2068 C CA . ILE A 1 261 ? -12.742 -23.126 -7.627 1.00 85.38 261 ILE A CA 1
ATOM 2069 C C . ILE A 1 261 ? -12.234 -23.823 -8.887 1.00 85.38 261 ILE A C 1
ATOM 2071 O O . ILE A 1 261 ? -13.038 -24.116 -9.768 1.00 85.38 261 ILE A O 1
ATOM 2075 N N . ARG A 1 262 ? -10.930 -24.122 -8.971 1.00 85.19 262 ARG A N 1
ATOM 2076 C CA . ARG A 1 262 ? -10.347 -24.816 -10.132 1.00 85.19 262 ARG A CA 1
ATOM 2077 C C . ARG A 1 262 ? -10.948 -26.210 -10.323 1.00 85.19 262 ARG A C 1
ATOM 2079 O O . ARG A 1 262 ? -11.195 -26.616 -11.458 1.00 85.19 262 ARG A O 1
ATOM 2086 N N . MET A 1 263 ? -11.197 -26.935 -9.236 1.00 85.50 263 MET A N 1
ATOM 2087 C CA . MET A 1 263 ? -11.855 -28.241 -9.266 1.00 85.50 263 MET A CA 1
ATOM 2088 C C . MET A 1 263 ? -13.301 -28.122 -9.760 1.00 85.50 263 MET A C 1
ATOM 2090 O O . MET A 1 263 ? -13.682 -28.820 -10.694 1.00 85.50 263 MET A O 1
ATOM 2094 N N . CYS A 1 264 ? -14.082 -27.185 -9.218 1.00 86.94 264 CYS A N 1
ATOM 2095 C CA . CYS A 1 264 ? -15.456 -26.934 -9.648 1.00 86.94 264 CYS A CA 1
ATOM 2096 C C . CYS A 1 264 ? -15.532 -26.495 -11.114 1.00 86.94 264 CYS A C 1
ATOM 2098 O O . CYS A 1 264 ? -16.434 -26.933 -11.823 1.00 86.94 264 CYS A O 1
ATOM 2100 N N . THR A 1 265 ? -14.596 -25.667 -11.594 1.00 86.75 265 THR A N 1
ATOM 2101 C CA . THR A 1 265 ? -14.539 -25.304 -13.017 1.00 86.75 265 THR A CA 1
ATOM 2102 C C . THR A 1 265 ? -14.211 -26.513 -13.882 1.00 86.75 265 THR A C 1
ATOM 2104 O O . THR A 1 265 ? -14.888 -26.713 -14.876 1.00 86.75 265 THR A O 1
ATOM 2107 N N . ARG A 1 266 ? -13.272 -27.381 -13.472 1.00 88.44 266 ARG A N 1
ATOM 2108 C CA . ARG A 1 266 ? -12.964 -28.617 -14.214 1.00 88.44 266 ARG A CA 1
ATOM 2109 C C . ARG A 1 266 ? -14.163 -29.557 -14.292 1.00 88.44 266 ARG A C 1
ATOM 2111 O O . ARG A 1 266 ? -14.457 -30.031 -15.375 1.00 88.44 266 ARG A O 1
ATOM 2118 N N . ILE A 1 267 ? -14.864 -29.784 -13.178 1.00 88.31 267 ILE A N 1
ATOM 2119 C CA . ILE A 1 267 ? -16.060 -30.644 -13.142 1.00 88.31 267 ILE A CA 1
ATOM 2120 C C . ILE A 1 267 ? -17.175 -30.061 -14.016 1.00 88.31 267 ILE A C 1
ATOM 2122 O O . ILE A 1 267 ? -17.884 -30.796 -14.698 1.00 88.31 267 ILE A O 1
ATOM 2126 N N . ARG A 1 268 ? -17.351 -28.735 -13.993 1.00 90.00 268 ARG A N 1
ATOM 2127 C CA . ARG A 1 268 ? -18.339 -28.062 -14.840 1.00 90.00 268 ARG A CA 1
ATOM 2128 C C . ARG A 1 268 ? -17.986 -28.201 -16.319 1.00 90.00 268 ARG A C 1
ATOM 2130 O O . ARG A 1 268 ? -18.869 -28.506 -17.109 1.00 90.00 268 ARG A O 1
ATOM 2137 N N . ASP A 1 269 ? -16.721 -27.999 -16.666 1.00 88.19 269 ASP A N 1
ATOM 2138 C CA . ASP A 1 269 ? -16.259 -28.038 -18.051 1.00 88.19 269 ASP A CA 1
ATOM 2139 C C . ASP A 1 269 ? -16.189 -29.490 -18.580 1.00 88.19 269 ASP A C 1
ATOM 2141 O O . ASP A 1 269 ? -16.386 -29.708 -19.768 1.00 88.19 269 ASP A O 1
ATOM 2145 N N . SER A 1 270 ? -16.004 -30.498 -17.713 1.00 84.06 270 SER A N 1
ATOM 2146 C CA . SER A 1 270 ? -16.029 -31.922 -18.090 1.00 84.06 270 SER A CA 1
ATOM 2147 C C . SER A 1 270 ? -17.436 -32.513 -18.225 1.00 84.06 270 SER A C 1
ATOM 2149 O O . SER A 1 270 ? -17.604 -33.532 -18.884 1.00 84.06 270 SER A O 1
ATOM 2151 N N . ARG A 1 271 ? -18.454 -31.923 -17.580 1.00 79.75 271 ARG A N 1
ATOM 2152 C CA . ARG A 1 271 ? -19.850 -32.408 -17.632 1.00 79.75 271 ARG A CA 1
ATOM 2153 C C . ARG A 1 271 ? -20.638 -31.932 -18.847 1.00 79.75 271 ARG A C 1
ATOM 2155 O O . ARG A 1 271 ? -21.774 -32.360 -19.014 1.00 79.75 271 ARG A O 1
ATOM 2162 N N . TRP A 1 272 ? -20.079 -31.053 -19.668 1.00 66.50 272 TRP A N 1
ATOM 2163 C CA . TRP A 1 272 ? -20.665 -30.683 -20.952 1.00 66.50 272 TRP A CA 1
ATOM 2164 C C . TRP A 1 272 ? -19.855 -31.344 -22.068 1.00 66.50 272 TRP A C 1
ATOM 2166 O O . TRP A 1 272 ? -18.954 -30.708 -22.619 1.00 66.50 272 TRP A O 1
ATOM 2176 N N . PRO A 1 273 ? -20.136 -32.621 -22.404 1.00 58.53 273 PRO A N 1
ATOM 2177 C CA . PRO A 1 273 ? -19.712 -33.138 -23.693 1.00 58.53 273 PRO A CA 1
ATOM 2178 C C . PRO A 1 273 ? -20.295 -32.200 -24.752 1.00 58.53 273 PRO A C 1
ATOM 2180 O O . PRO A 1 273 ? -21.499 -31.937 -24.762 1.00 58.53 273 PRO A O 1
ATOM 2183 N N . LYS A 1 274 ? -19.435 -31.617 -25.592 1.00 66.88 274 LYS A N 1
ATOM 2184 C CA . LYS A 1 274 ? -19.888 -30.850 -26.753 1.00 66.88 274 LYS A CA 1
ATOM 2185 C C . LYS A 1 274 ? -20.736 -31.800 -27.598 1.00 66.88 274 LYS A C 1
ATOM 2187 O O . LYS A 1 274 ? -20.193 -32.686 -28.245 1.00 66.88 274 LYS A O 1
ATOM 2192 N N . ALA A 1 275 ? -22.053 -31.621 -27.582 1.00 58.31 275 ALA A N 1
ATOM 2193 C CA . ALA A 1 275 ? -23.023 -32.430 -28.322 1.00 58.31 275 ALA A CA 1
ATOM 2194 C C . ALA A 1 275 ? -22.966 -32.207 -29.855 1.00 58.31 275 ALA A C 1
ATOM 2196 O O . ALA A 1 275 ? -23.979 -32.318 -30.531 1.00 58.31 275 ALA A O 1
ATOM 2197 N N . GLY A 1 276 ? -21.802 -31.835 -30.400 1.00 61.16 276 GLY A N 1
ATOM 2198 C CA . GLY A 1 276 ? -21.623 -31.437 -31.798 1.00 61.16 276 GLY A CA 1
ATOM 2199 C C . GLY A 1 276 ? -20.889 -32.448 -32.680 1.00 61.16 276 GLY A C 1
ATOM 2200 O O . GLY A 1 276 ? -21.026 -32.366 -33.893 1.00 61.16 276 GLY A O 1
ATOM 2201 N N . ASP A 1 277 ? -20.169 -33.423 -32.117 1.00 55.78 277 ASP A N 1
ATOM 2202 C CA . ASP A 1 277 ? -19.312 -34.317 -32.921 1.00 55.78 277 ASP A CA 1
ATOM 2203 C C . ASP A 1 277 ? -19.982 -35.652 -33.309 1.00 55.78 277 ASP A C 1
ATOM 2205 O O . ASP A 1 277 ? -19.319 -36.567 -33.786 1.00 55.78 277 ASP A O 1
ATOM 2209 N N . THR A 1 278 ? -21.304 -35.788 -33.147 1.00 57.19 278 THR A N 1
ATOM 2210 C CA . THR A 1 278 ? -22.046 -37.008 -33.542 1.00 57.19 278 THR A CA 1
ATOM 2211 C C . THR A 1 278 ? -22.731 -36.912 -34.914 1.00 57.19 278 THR A C 1
ATOM 2213 O O . THR A 1 278 ? -23.389 -37.859 -35.328 1.00 57.19 278 THR A O 1
ATOM 2216 N N . ALA A 1 279 ? -22.566 -35.814 -35.661 1.00 54.75 279 ALA A N 1
ATOM 2217 C CA . ALA A 1 279 ? -23.256 -35.605 -36.943 1.00 54.75 279 ALA A CA 1
ATOM 2218 C C . ALA A 1 279 ? -22.549 -36.204 -38.185 1.00 54.75 279 ALA A C 1
ATOM 2220 O O . ALA A 1 279 ? -22.991 -35.968 -39.304 1.00 54.75 279 ALA A O 1
ATOM 2221 N N . GLY A 1 280 ? -21.462 -36.970 -38.025 1.00 49.94 280 GLY A N 1
ATOM 2222 C CA . GLY A 1 280 ? -20.647 -37.459 -39.151 1.00 49.94 280 GLY A CA 1
ATOM 2223 C C . GLY A 1 280 ? -20.799 -38.934 -39.538 1.00 49.94 280 GLY A C 1
ATOM 2224 O O . GLY A 1 280 ? -20.068 -39.383 -40.414 1.00 49.94 280 GLY A O 1
ATOM 2225 N N . LEU A 1 281 ? -21.682 -39.711 -38.898 1.00 48.59 281 LEU A N 1
ATOM 2226 C CA . LEU A 1 281 ? -21.700 -41.173 -39.071 1.00 48.59 281 LEU A CA 1
ATOM 2227 C C . LEU A 1 281 ? -23.098 -41.755 -39.339 1.00 48.59 281 LEU A C 1
ATOM 2229 O O . LEU A 1 281 ? -23.519 -42.699 -38.685 1.00 48.59 281 LEU A O 1
ATOM 2233 N N . HIS A 1 282 ? -23.823 -41.211 -40.315 1.00 48.81 282 HIS A N 1
ATOM 2234 C CA . HIS A 1 282 ? -24.946 -41.919 -40.940 1.00 48.81 282 HIS A CA 1
ATOM 2235 C C . HIS A 1 282 ? -24.992 -41.586 -42.428 1.00 48.81 282 HIS A C 1
ATOM 2237 O O . HIS A 1 282 ? -25.468 -40.527 -42.824 1.00 48.81 282 HIS A O 1
ATOM 2243 N N . GLY A 1 283 ? -24.465 -42.488 -43.253 1.00 51.06 283 GLY A N 1
ATOM 2244 C CA . GLY A 1 283 ? -24.461 -42.292 -44.697 1.00 51.06 283 GLY A CA 1
ATOM 2245 C C . GLY A 1 283 ? -23.947 -43.473 -45.505 1.00 51.06 283 GLY A C 1
ATOM 2246 O O . GLY A 1 283 ? -23.252 -43.232 -46.476 1.00 51.06 283 GLY A O 1
ATOM 2247 N N . LEU A 1 284 ? -24.253 -44.718 -45.120 1.00 51.84 284 LEU A N 1
ATOM 2248 C CA . LEU A 1 284 ? -24.181 -45.876 -46.022 1.00 51.84 28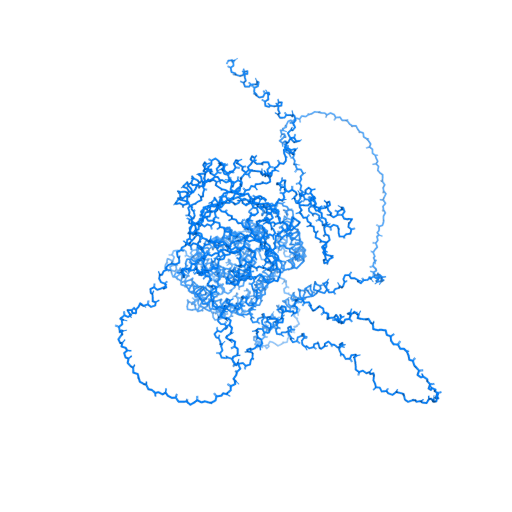4 LEU A CA 1
ATOM 2249 C C . LEU A 1 284 ? -25.213 -46.928 -45.589 1.00 51.84 284 LEU A C 1
ATOM 2251 O O . LEU A 1 284 ? -24.921 -47.781 -44.758 1.00 51.84 284 LEU A O 1
ATOM 2255 N N . SER A 1 285 ? -26.423 -46.848 -46.143 1.00 45.19 285 SER A N 1
ATOM 2256 C CA . SER A 1 285 ? -27.271 -48.023 -46.363 1.00 45.19 285 SER A CA 1
ATOM 2257 C C . SER A 1 285 ? -28.298 -47.723 -47.455 1.00 45.19 285 SER A C 1
ATOM 2259 O O . SER A 1 285 ? -29.059 -46.769 -47.343 1.00 45.19 285 SER A O 1
ATOM 2261 N N . GLU A 1 286 ? -28.277 -48.583 -48.474 1.00 46.28 286 GLU A N 1
ATOM 2262 C CA . GLU A 1 286 ? -29.369 -48.941 -49.388 1.00 46.28 286 GLU A CA 1
ATOM 2263 C C . GLU A 1 286 ? -29.836 -47.946 -50.463 1.00 46.28 286 GLU A C 1
ATOM 2265 O O . GLU A 1 286 ? -30.563 -46.988 -50.226 1.00 46.28 286 GLU A O 1
ATOM 2270 N N . THR A 1 287 ? -29.536 -48.300 -51.718 1.00 41.62 287 THR A N 1
ATOM 2271 C CA . THR A 1 287 ? -30.580 -48.527 -52.736 1.00 41.62 287 THR A CA 1
ATOM 2272 C C . THR A 1 287 ? -30.035 -49.381 -53.889 1.00 41.62 287 THR A C 1
ATOM 2274 O O . THR A 1 287 ? -29.195 -48.953 -54.676 1.00 41.62 287 THR A O 1
ATOM 2277 N N . SER A 1 288 ? -30.527 -50.621 -53.973 1.00 47.72 288 SER A N 1
ATOM 2278 C CA . SER A 1 288 ? -30.689 -51.384 -55.221 1.00 47.72 288 SER A CA 1
ATOM 2279 C C . SER A 1 288 ? -31.797 -50.730 -56.064 1.00 47.72 288 SER A C 1
ATOM 2281 O O . SER A 1 288 ? -32.722 -50.180 -55.475 1.00 47.72 288 SER A O 1
ATOM 2283 N N . GLY A 1 289 ? -31.879 -50.782 -57.393 1.00 40.75 289 GLY A N 1
ATOM 2284 C CA . GLY A 1 289 ? -31.133 -51.464 -58.447 1.00 40.75 289 GLY A CA 1
ATOM 2285 C C . GLY A 1 289 ? -31.841 -51.218 -59.804 1.00 40.75 289 GLY A C 1
ATOM 2286 O O . GLY A 1 289 ? -32.875 -50.551 -59.827 1.00 40.75 289 GLY A O 1
ATOM 2287 N N . SER A 1 290 ? -31.320 -51.838 -60.882 1.00 37.72 290 SER A N 1
ATOM 2288 C CA . SER A 1 290 ? -31.909 -52.002 -62.244 1.00 37.72 290 SER A CA 1
ATOM 2289 C C . SER A 1 290 ? -31.911 -50.756 -63.168 1.00 37.72 290 SER A C 1
ATOM 2291 O O . SER A 1 290 ? -32.195 -49.665 -62.701 1.00 37.72 290 SER A O 1
ATOM 2293 N N . SER A 1 291 ? -31.627 -50.771 -64.484 1.00 34.41 291 SER A N 1
ATOM 2294 C CA . SER A 1 291 ? -31.404 -51.813 -65.505 1.00 34.41 291 SER A CA 1
ATOM 2295 C C . SER A 1 291 ? -30.408 -51.299 -66.574 1.00 34.41 291 SER A C 1
ATOM 2297 O O . SER A 1 291 ? -30.273 -50.089 -66.729 1.00 34.41 291 SER A O 1
ATOM 2299 N N . GLU A 1 292 ? -29.765 -52.248 -67.277 1.00 36.69 292 GLU A N 1
ATOM 2300 C CA . GLU A 1 292 ? -29.341 -52.291 -68.708 1.00 36.69 292 GLU A CA 1
ATOM 2301 C C . GLU A 1 292 ? -28.844 -51.003 -69.424 1.00 36.69 292 GLU A C 1
ATOM 2303 O O . GLU A 1 292 ? -29.475 -49.963 -69.389 1.00 36.69 292 GLU A O 1
ATOM 2308 N N . THR A 1 293 ? -27.800 -50.941 -70.264 1.00 34.44 293 THR A N 1
ATOM 2309 C CA . THR A 1 293 ? -27.296 -51.865 -71.300 1.00 34.44 293 THR A CA 1
ATOM 2310 C C . THR A 1 293 ? -25.968 -51.303 -71.867 1.00 34.44 293 THR A C 1
ATOM 2312 O O . THR A 1 293 ? -25.844 -50.108 -72.117 1.00 34.44 293 THR A O 1
ATOM 2315 N N . THR A 1 294 ? -24.993 -52.182 -72.100 1.00 36.34 294 THR A N 1
ATOM 2316 C CA . THR A 1 294 ? -24.024 -52.263 -73.221 1.00 36.34 294 THR A CA 1
ATOM 2317 C C . THR A 1 294 ? -23.640 -51.008 -74.044 1.00 36.34 294 THR A C 1
ATOM 2319 O O . THR A 1 294 ? -24.390 -50.605 -74.928 1.00 36.34 294 THR A O 1
ATOM 2322 N N . ARG A 1 295 ? -22.370 -50.553 -73.960 1.00 30.81 295 ARG A N 1
ATOM 2323 C CA . ARG A 1 295 ? -21.481 -50.398 -75.145 1.00 30.81 295 ARG A CA 1
ATOM 2324 C C . ARG A 1 295 ? -20.015 -50.087 -74.805 1.00 30.81 295 ARG A C 1
ATOM 2326 O O . ARG A 1 295 ? -19.681 -49.117 -74.138 1.00 30.81 295 ARG A O 1
ATOM 2333 N N . THR A 1 296 ? -19.151 -50.911 -75.377 1.00 37.22 296 THR A N 1
ATOM 2334 C CA . THR A 1 296 ? -17.713 -50.761 -75.629 1.00 37.22 296 THR A CA 1
ATOM 2335 C C . THR A 1 296 ? -17.382 -49.531 -76.486 1.00 37.22 296 THR A C 1
ATOM 2337 O O . THR A 1 296 ? -17.995 -49.370 -77.539 1.00 37.22 296 THR A O 1
ATOM 2340 N N . ARG A 1 297 ? -16.329 -48.764 -76.141 1.00 30.56 297 ARG A N 1
ATOM 2341 C CA . ARG A 1 297 ? -15.241 -48.386 -77.078 1.00 30.56 297 ARG A CA 1
ATOM 2342 C C . ARG A 1 297 ? -14.060 -47.712 -76.366 1.00 30.56 297 ARG A C 1
ATOM 2344 O O . ARG A 1 297 ? -14.220 -46.735 -75.648 1.00 30.56 297 ARG A O 1
ATOM 2351 N N . ALA A 1 298 ? -12.872 -48.245 -76.630 1.00 37.59 298 ALA A N 1
ATOM 2352 C CA . ALA A 1 298 ? -11.574 -47.688 -76.282 1.00 37.59 298 ALA A CA 1
ATOM 2353 C C . ALA A 1 298 ? -11.210 -46.467 -77.149 1.00 37.59 298 ALA A C 1
ATOM 2355 O O . ALA A 1 298 ? -11.638 -46.389 -78.300 1.00 37.59 298 ALA A O 1
ATOM 2356 N N . THR A 1 299 ? -10.347 -45.580 -76.641 1.00 34.62 299 THR A N 1
ATOM 2357 C CA . THR A 1 299 ? -8.969 -45.320 -77.131 1.00 34.62 299 THR A CA 1
ATOM 2358 C C . THR A 1 299 ? -8.485 -43.903 -76.801 1.00 34.62 299 THR A C 1
ATOM 2360 O O . THR A 1 299 ? -9.235 -42.944 -76.920 1.00 34.62 299 THR A O 1
ATOM 2363 N N . SER A 1 300 ? -7.168 -43.824 -76.551 1.00 32.31 300 SER A N 1
ATOM 2364 C CA . SER A 1 300 ? -6.262 -42.743 -76.980 1.00 32.31 300 SER A CA 1
ATOM 2365 C C . SER A 1 300 ? -6.252 -41.435 -76.175 1.00 32.31 300 SER A C 1
ATOM 2367 O O . SER A 1 300 ? -7.292 -40.909 -75.825 1.00 32.31 300 SER A O 1
ATOM 2369 N N . THR A 1 301 ? -5.135 -40.750 -75.920 1.00 32.84 301 THR A N 1
ATOM 2370 C CA . THR A 1 301 ? -3.699 -41.045 -75.760 1.00 32.84 301 THR A CA 1
ATOM 2371 C C . THR A 1 301 ? -3.108 -39.741 -75.181 1.00 32.84 301 THR A C 1
ATOM 2373 O O . THR A 1 301 ? -3.556 -38.672 -75.572 1.00 32.84 301 THR A O 1
ATOM 2376 N N . LYS A 1 302 ? -2.044 -39.837 -74.367 1.00 35.50 302 LYS A N 1
ATOM 2377 C CA . LYS A 1 302 ? -0.944 -38.854 -74.200 1.00 35.50 302 LYS A CA 1
ATOM 2378 C C . LYS A 1 302 ? -1.247 -37.422 -73.716 1.00 35.50 302 LYS A C 1
ATOM 2380 O O . LYS A 1 302 ? -1.916 -36.635 -74.367 1.00 35.50 302 LYS A O 1
ATOM 2385 N N . GLY A 1 303 ? -0.516 -37.033 -72.670 1.00 28.52 303 GLY A N 1
ATOM 2386 C CA . GLY A 1 303 ? -0.258 -35.629 -72.352 1.00 28.52 303 GLY A CA 1
ATOM 2387 C C . GLY A 1 303 ? 0.394 -35.445 -70.989 1.00 28.52 303 GLY A C 1
ATOM 2388 O O . GLY A 1 303 ? -0.255 -35.005 -70.052 1.00 28.52 303 GLY A O 1
ATOM 2389 N N . ALA A 1 304 ? 1.665 -35.830 -70.871 1.00 35.16 304 ALA A N 1
ATOM 2390 C CA . ALA A 1 304 ? 2.485 -35.546 -69.704 1.00 35.16 304 ALA A CA 1
ATOM 2391 C C . ALA A 1 304 ? 2.751 -34.036 -69.587 1.00 35.16 304 ALA A C 1
ATOM 2393 O O . ALA A 1 304 ? 3.293 -33.443 -70.515 1.00 35.16 304 ALA A O 1
ATOM 2394 N N . ALA A 1 305 ? 2.442 -33.449 -68.433 1.00 31.38 305 ALA A N 1
ATOM 2395 C CA . ALA A 1 305 ? 3.131 -32.272 -67.920 1.00 31.38 305 ALA A CA 1
ATOM 2396 C C . ALA A 1 305 ? 2.956 -32.215 -66.398 1.00 31.38 305 ALA A C 1
ATOM 2398 O O . ALA A 1 305 ? 1.845 -32.173 -65.872 1.00 31.38 305 ALA A O 1
ATOM 2399 N N . LEU A 1 306 ? 4.096 -32.264 -65.711 1.00 36.72 306 LEU A N 1
ATOM 2400 C CA . LEU A 1 306 ? 4.260 -31.894 -64.314 1.00 36.72 306 LEU A CA 1
ATOM 2401 C C . LEU A 1 306 ? 3.639 -30.515 -64.044 1.00 36.72 306 LEU A C 1
ATOM 2403 O O . LEU A 1 306 ? 3.803 -29.621 -64.863 1.00 36.72 306 LEU A O 1
ATOM 2407 N N . PHE A 1 307 ? 3.005 -30.332 -62.884 1.00 29.80 307 PHE A N 1
ATOM 2408 C CA . PHE A 1 307 ? 3.463 -29.422 -61.821 1.00 29.80 307 PHE A CA 1
ATOM 2409 C C . PHE A 1 307 ? 2.437 -29.394 -60.666 1.00 29.80 307 PHE A C 1
ATOM 2411 O O . PHE A 1 307 ? 1.286 -29.011 -60.825 1.00 29.80 307 PHE A O 1
ATOM 2418 N N . ILE A 1 308 ? 2.897 -29.885 -59.511 1.00 38.97 308 ILE A N 1
ATOM 2419 C CA . ILE A 1 308 ? 2.618 -29.466 -58.126 1.00 38.97 308 ILE A CA 1
ATOM 2420 C C . ILE A 1 308 ? 1.263 -28.778 -57.857 1.00 38.97 308 ILE A C 1
ATOM 2422 O O . ILE A 1 308 ? 1.111 -27.587 -58.087 1.00 38.97 308 ILE A O 1
ATOM 2426 N N . ASN A 1 309 ? 0.346 -29.501 -57.204 1.00 29.69 309 ASN A N 1
ATOM 2427 C CA . ASN A 1 309 ? -0.571 -28.941 -56.202 1.00 29.69 309 ASN A CA 1
ATOM 2428 C C . ASN A 1 309 ? -1.047 -30.063 -55.268 1.00 29.69 309 ASN A C 1
ATOM 2430 O O . ASN A 1 309 ? -2.038 -30.745 -55.524 1.00 29.69 309 ASN A O 1
ATOM 2434 N N . ARG A 1 310 ? -0.291 -30.296 -54.187 1.00 33.34 310 ARG A N 1
ATOM 2435 C CA . ARG A 1 310 ? -0.625 -31.268 -53.139 1.00 33.34 310 ARG A CA 1
ATOM 2436 C C . ARG A 1 310 ? -0.933 -30.526 -51.838 1.00 33.34 310 ARG A C 1
ATOM 2438 O O . ARG A 1 310 ? -0.045 -29.941 -51.237 1.00 33.34 310 ARG A O 1
ATOM 2445 N N . ALA A 1 311 ? -2.196 -30.639 -51.432 1.00 30.72 311 ALA A N 1
ATOM 2446 C CA . ALA A 1 311 ? -2.705 -30.597 -50.061 1.00 30.72 311 ALA A CA 1
ATOM 2447 C C . ALA A 1 311 ? -2.451 -29.327 -49.221 1.00 30.72 311 ALA A C 1
ATOM 2449 O O . ALA A 1 311 ? -1.560 -29.281 -48.380 1.00 30.72 311 ALA A O 1
ATOM 2450 N N . GLY A 1 312 ? -3.361 -28.357 -49.338 1.00 30.09 312 GLY A N 1
ATOM 2451 C CA . GLY A 1 312 ? -3.692 -27.431 -48.254 1.00 30.09 312 GLY A CA 1
ATOM 2452 C C . GLY A 1 312 ? -4.947 -27.905 -47.518 1.00 30.09 312 GLY A C 1
ATOM 2453 O O . GLY A 1 312 ? -6.024 -27.358 -47.737 1.00 30.09 312 GLY A O 1
ATOM 2454 N N . SER A 1 313 ? -4.844 -28.938 -46.673 1.00 31.12 313 SER A N 1
ATOM 2455 C CA . SER A 1 313 ? -5.898 -29.221 -45.691 1.00 31.12 313 SER A CA 1
ATOM 2456 C C . SER A 1 313 ? -5.714 -28.256 -44.523 1.00 31.12 313 SER A C 1
ATOM 2458 O O . SER A 1 313 ? -4.804 -28.421 -43.710 1.00 31.12 313 SER A O 1
ATOM 2460 N N . GLY A 1 314 ? -6.539 -27.213 -44.477 1.00 33.56 314 GLY A N 1
ATOM 2461 C CA . GLY A 1 314 ? -6.559 -26.259 -43.378 1.00 33.56 314 GLY A CA 1
ATOM 2462 C C . GLY A 1 314 ? -6.923 -26.946 -42.064 1.00 33.56 314 GLY A C 1
ATOM 2463 O O . GLY A 1 314 ? -8.089 -27.243 -41.817 1.00 33.56 314 GLY A O 1
ATOM 2464 N N . GLU A 1 315 ? -5.929 -27.168 -41.205 1.00 33.47 315 GLU A N 1
ATOM 2465 C CA . GLU A 1 315 ? -6.182 -27.375 -39.784 1.00 33.47 315 GLU A CA 1
ATOM 2466 C C . GLU A 1 315 ? -6.708 -26.060 -39.184 1.00 33.47 315 GLU A C 1
ATOM 2468 O O . GLU A 1 315 ? -6.085 -25.004 -39.352 1.00 33.47 315 GLU A O 1
ATOM 2473 N N . PRO A 1 316 ? -7.838 -26.077 -38.458 1.00 33.91 316 PRO A N 1
ATOM 2474 C CA . PRO A 1 316 ? -8.313 -24.890 -37.772 1.00 33.91 316 PRO A CA 1
ATOM 2475 C C . PRO A 1 316 ? -7.314 -24.517 -36.671 1.00 33.91 316 PRO A C 1
ATOM 2477 O O . PRO A 1 316 ? -7.114 -25.262 -35.708 1.00 33.91 316 PRO A O 1
ATOM 2480 N N . ARG A 1 317 ? -6.696 -23.334 -36.813 1.00 40.59 317 ARG A N 1
ATOM 2481 C CA . ARG A 1 317 ? -5.868 -22.661 -35.799 1.00 40.59 317 ARG A CA 1
ATOM 2482 C C . ARG A 1 317 ? -6.573 -22.708 -34.438 1.00 40.59 317 ARG A C 1
ATOM 2484 O O . ARG A 1 317 ? -7.467 -21.910 -34.156 1.00 40.59 317 ARG A O 1
ATOM 2491 N N . ARG A 1 318 ? -6.148 -23.626 -33.567 1.00 39.25 318 ARG A N 1
ATOM 2492 C CA . ARG A 1 318 ? -6.537 -23.619 -32.152 1.00 39.25 318 ARG A CA 1
ATOM 2493 C C . ARG A 1 318 ? -5.966 -22.371 -31.479 1.00 39.25 318 ARG A C 1
ATOM 2495 O O . ARG A 1 318 ? -4.792 -22.041 -31.632 1.00 39.25 318 ARG A O 1
ATOM 2502 N N . SER A 1 319 ? -6.817 -21.678 -30.726 1.00 33.09 319 SER A N 1
ATOM 2503 C CA . SER A 1 319 ? -6.473 -20.492 -29.936 1.00 33.09 319 SER A CA 1
ATOM 2504 C C . SER A 1 319 ? -5.294 -20.778 -28.995 1.00 33.09 319 SER A C 1
ATOM 2506 O O . SER A 1 319 ? -5.317 -21.743 -28.232 1.00 33.09 319 SER A O 1
ATOM 2508 N N . SER A 1 320 ? -4.281 -19.904 -28.981 1.00 40.12 320 SER A N 1
ATOM 2509 C CA . SER A 1 320 ? -3.071 -20.037 -28.148 1.00 40.12 320 SER A CA 1
ATOM 2510 C C . SER A 1 320 ? -3.349 -20.079 -26.636 1.00 40.12 320 SER A C 1
ATOM 2512 O O . SER A 1 320 ? -2.514 -20.552 -25.863 1.00 40.12 320 SER A O 1
ATOM 2514 N N . SER A 1 321 ? -4.547 -19.669 -26.203 1.00 39.69 321 SER A N 1
ATOM 2515 C CA . SER A 1 321 ? -4.998 -19.834 -24.817 1.00 39.69 321 SER A CA 1
ATOM 2516 C C . SER A 1 321 ? -5.216 -21.305 -24.424 1.00 39.69 321 SER A C 1
ATOM 2518 O O . SER A 1 321 ? -4.985 -21.664 -23.267 1.00 39.69 321 SER A O 1
ATOM 2520 N N . GLU A 1 322 ? -5.576 -22.175 -25.376 1.00 36.44 322 GLU A N 1
ATOM 2521 C CA . GLU A 1 322 ? -5.692 -23.623 -25.164 1.00 36.44 322 GLU A CA 1
ATOM 2522 C C . GLU A 1 322 ? -4.318 -24.301 -25.150 1.00 36.44 322 GLU A C 1
ATOM 2524 O O . GLU A 1 322 ? -4.107 -25.210 -24.350 1.00 36.44 322 GLU A O 1
ATOM 2529 N N . ILE A 1 323 ? -3.359 -23.812 -25.945 1.00 41.97 323 ILE A N 1
ATOM 2530 C CA . ILE A 1 323 ? -1.986 -24.346 -26.008 1.00 41.97 323 ILE A CA 1
ATOM 2531 C C . ILE A 1 323 ? -1.186 -23.957 -24.753 1.00 41.97 323 ILE A C 1
ATOM 2533 O O . ILE A 1 323 ? -0.515 -24.794 -24.156 1.00 41.97 323 ILE A O 1
ATOM 2537 N N . HIS A 1 324 ? -1.322 -22.725 -24.250 1.00 39.72 324 HIS A N 1
ATOM 2538 C CA . HIS A 1 324 ? -0.673 -22.325 -22.993 1.00 39.72 324 HIS A CA 1
ATOM 2539 C C . HIS A 1 324 ? -1.252 -23.074 -21.776 1.00 39.72 324 HIS A C 1
ATOM 2541 O O . HIS A 1 324 ? -0.523 -23.459 -20.859 1.00 39.72 324 HIS A O 1
ATOM 2547 N N . GLN A 1 325 ? -2.561 -23.362 -21.785 1.00 42.19 325 GLN A N 1
ATOM 2548 C CA . GLN A 1 325 ? -3.171 -24.237 -20.783 1.00 42.19 325 GLN A CA 1
ATOM 2549 C C . GLN A 1 325 ? -2.812 -25.718 -20.971 1.00 42.19 325 GLN A C 1
ATOM 2551 O O . GLN A 1 325 ? -2.799 -26.445 -19.976 1.00 42.19 325 GLN A O 1
ATOM 2556 N N . SER A 1 326 ? -2.546 -26.186 -22.196 1.00 31.86 326 SER A N 1
ATOM 2557 C CA . SER A 1 326 ? -2.168 -27.577 -22.461 1.00 31.86 326 SER A CA 1
ATOM 2558 C C . SER A 1 326 ? -0.713 -27.848 -22.092 1.00 31.86 326 SER A C 1
ATOM 2560 O O . SER A 1 326 ? -0.463 -28.872 -21.476 1.00 31.86 326 SER A O 1
ATOM 2562 N N . VAL A 1 327 ? 0.221 -26.920 -22.323 1.00 42.88 327 VAL A N 1
ATOM 2563 C CA . VAL A 1 327 ? 1.645 -27.077 -21.961 1.00 42.88 327 VAL A CA 1
ATOM 2564 C C . VAL A 1 327 ? 1.847 -27.018 -20.441 1.00 42.88 327 VAL A C 1
ATOM 2566 O O . VAL A 1 327 ? 2.522 -27.875 -19.872 1.00 42.88 327 VAL A O 1
ATOM 2569 N N . MET A 1 328 ? 1.150 -26.109 -19.743 1.00 44.28 328 MET A N 1
ATOM 2570 C CA . MET A 1 328 ? 1.109 -26.090 -18.270 1.00 44.28 328 MET A CA 1
ATOM 2571 C C . MET A 1 328 ? 0.372 -27.303 -17.664 1.00 44.28 328 MET A C 1
ATOM 2573 O O . MET A 1 328 ? 0.606 -27.649 -16.503 1.00 44.28 328 MET A O 1
ATOM 2577 N N . ARG A 1 329 ? -0.524 -27.963 -18.419 1.00 43.06 329 ARG A N 1
ATOM 2578 C CA . ARG A 1 329 ? -1.131 -29.252 -18.030 1.00 43.06 329 ARG A CA 1
ATOM 2579 C C . ARG A 1 329 ? -0.219 -30.439 -18.352 1.00 43.06 329 ARG A C 1
ATOM 2581 O O . ARG A 1 329 ? -0.135 -31.344 -17.531 1.00 43.06 329 ARG A O 1
ATOM 2588 N N . ALA A 1 330 ? 0.479 -30.435 -19.484 1.00 37.31 330 ALA A N 1
ATOM 2589 C CA . ALA A 1 330 ? 1.289 -31.547 -19.979 1.00 37.31 330 ALA A CA 1
ATOM 2590 C C . ALA A 1 330 ? 2.571 -31.732 -19.158 1.00 37.31 330 ALA A C 1
ATOM 2592 O O . ALA A 1 330 ? 2.893 -32.859 -18.792 1.00 37.31 330 ALA A O 1
ATOM 2593 N N . GLY A 1 331 ? 3.218 -30.639 -18.734 1.00 40.50 331 GLY A N 1
ATOM 2594 C CA . GLY A 1 331 ? 4.339 -30.700 -17.786 1.00 40.50 331 GLY A CA 1
ATOM 2595 C C . GLY A 1 331 ? 3.941 -31.139 -16.368 1.00 40.50 331 GLY A C 1
ATOM 2596 O O . GLY A 1 331 ? 4.806 -31.426 -15.550 1.00 40.50 331 GLY A O 1
ATOM 2597 N N . ARG A 1 332 ? 2.635 -31.209 -16.061 1.00 47.69 332 ARG A N 1
ATOM 2598 C CA . ARG A 1 332 ? 2.109 -31.484 -14.711 1.00 47.69 332 ARG A CA 1
ATOM 2599 C C . ARG A 1 332 ? 1.247 -32.744 -14.604 1.00 47.69 332 ARG A C 1
ATOM 2601 O O . ARG A 1 332 ? 0.964 -33.181 -13.495 1.00 47.69 332 ARG A O 1
ATOM 2608 N N . MET A 1 333 ? 0.826 -33.335 -15.723 1.00 37.97 333 MET A N 1
ATOM 2609 C CA . MET A 1 333 ? 0.053 -34.584 -15.739 1.00 37.97 333 MET A CA 1
ATOM 2610 C C . MET A 1 333 ? 0.921 -35.845 -15.712 1.00 37.97 333 MET A C 1
ATOM 2612 O O . MET A 1 333 ? 0.390 -36.924 -15.470 1.00 37.97 333 MET A O 1
ATOM 2616 N N . ARG A 1 334 ? 2.247 -35.737 -15.868 1.00 38.59 334 ARG A N 1
ATOM 2617 C CA . ARG A 1 334 ? 3.137 -36.907 -15.775 1.00 38.59 334 ARG A CA 1
ATOM 2618 C C . ARG A 1 334 ? 3.470 -37.370 -14.347 1.00 38.59 334 ARG A C 1
ATOM 2620 O O . ARG A 1 334 ? 4.177 -38.357 -14.220 1.00 38.59 334 ARG A O 1
ATOM 2627 N N . SER A 1 335 ? 2.949 -36.734 -13.285 1.00 39.69 335 SER A N 1
ATOM 2628 C CA . SER A 1 335 ? 3.223 -37.158 -11.892 1.00 39.69 335 SER A CA 1
ATOM 2629 C C . SER A 1 335 ? 1.990 -37.390 -11.000 1.00 39.69 335 SER A C 1
ATOM 2631 O O . SER A 1 335 ? 2.131 -37.514 -9.786 1.00 39.69 335 SER A O 1
ATOM 2633 N N . THR A 1 336 ? 0.767 -37.441 -11.540 1.00 42.41 336 THR A N 1
ATOM 2634 C CA . THR A 1 336 ? -0.450 -37.556 -10.704 1.00 42.41 336 THR A CA 1
ATOM 2635 C C . THR A 1 336 ? -0.848 -38.984 -10.313 1.00 42.41 336 THR A C 1
ATOM 2637 O O . THR A 1 336 ? -1.931 -39.167 -9.766 1.00 42.41 336 THR A O 1
ATOM 2640 N N . THR A 1 337 ? -0.000 -39.988 -10.544 1.00 42.66 337 THR A N 1
ATOM 2641 C CA . THR A 1 337 ? -0.246 -41.376 -10.100 1.00 42.66 337 THR A CA 1
ATOM 2642 C C . THR A 1 337 ? 0.715 -41.877 -9.020 1.00 42.66 337 THR A C 1
ATOM 2644 O O . THR A 1 337 ? 0.488 -42.953 -8.478 1.00 42.66 337 THR A O 1
ATOM 2647 N N . SER A 1 338 ? 1.730 -41.104 -8.619 1.00 37.56 338 SER A N 1
ATOM 2648 C CA . SER A 1 338 ? 2.533 -41.410 -7.427 1.00 37.56 338 SER A CA 1
ATOM 2649 C C . SER A 1 338 ? 1.888 -40.776 -6.190 1.00 37.56 338 SER A C 1
ATOM 2651 O O . SER A 1 338 ? 1.628 -39.574 -6.184 1.00 37.56 338 SER A O 1
ATOM 2653 N N . GLY A 1 339 ? 1.589 -41.605 -5.188 1.00 44.31 339 GLY A N 1
ATOM 2654 C CA . GLY A 1 339 ? 0.739 -41.320 -4.028 1.00 44.31 339 GLY A CA 1
ATOM 2655 C C . GLY A 1 339 ? 1.126 -40.142 -3.107 1.00 44.31 339 GLY A C 1
ATOM 2656 O O . GLY A 1 339 ? 2.055 -39.388 -3.379 1.00 44.31 339 GLY A O 1
ATOM 2657 N N . PRO A 1 340 ? 0.389 -39.961 -1.991 1.00 43.88 340 PRO A N 1
ATOM 2658 C CA . PRO A 1 340 ? 0.378 -38.754 -1.146 1.00 43.88 340 PRO A CA 1
ATOM 2659 C C . PRO A 1 340 ? 1.657 -38.473 -0.319 1.00 43.88 340 PRO A C 1
ATOM 2661 O O . PRO A 1 340 ? 1.591 -37.793 0.702 1.00 43.88 340 PRO A O 1
ATOM 2664 N N . SER A 1 341 ? 2.836 -38.945 -0.729 1.00 39.41 341 SER A N 1
ATOM 2665 C CA . SER A 1 341 ? 4.056 -38.955 0.094 1.00 39.41 341 SER A CA 1
ATOM 2666 C C . SER A 1 341 ? 4.841 -37.634 0.184 1.00 39.41 341 SER A C 1
ATOM 2668 O O . SER A 1 341 ? 5.865 -37.599 0.858 1.00 39.41 341 SER A O 1
ATOM 2670 N N . SER A 1 342 ? 4.387 -36.520 -0.403 1.00 45.34 342 SER A N 1
ATOM 2671 C CA . SER A 1 342 ? 5.067 -35.217 -0.257 1.00 45.34 342 SER A CA 1
ATOM 2672 C C . SER A 1 342 ? 4.149 -34.150 0.347 1.00 45.34 342 SER A C 1
ATOM 2674 O O . SER A 1 342 ? 3.666 -33.242 -0.326 1.00 45.34 342 SER A O 1
ATOM 2676 N N . MET A 1 343 ? 3.919 -34.229 1.664 1.00 48.84 343 MET A N 1
ATOM 2677 C CA . MET A 1 343 ? 3.338 -33.109 2.427 1.00 48.84 343 MET A CA 1
ATOM 2678 C C . MET A 1 343 ? 4.279 -31.892 2.487 1.00 48.84 343 MET A C 1
ATOM 2680 O O . MET A 1 343 ? 3.823 -30.776 2.735 1.00 48.84 343 MET A O 1
ATOM 2684 N N . THR A 1 344 ? 5.570 -32.068 2.186 1.00 54.91 344 THR A N 1
ATOM 2685 C CA . THR A 1 344 ? 6.563 -30.986 2.124 1.00 54.91 344 THR A CA 1
ATOM 2686 C C . THR A 1 344 ? 6.232 -29.927 1.068 1.00 54.91 344 THR A C 1
ATOM 2688 O O . THR A 1 344 ? 6.488 -28.748 1.301 1.00 54.91 344 THR A O 1
ATOM 2691 N N . SER A 1 345 ? 5.553 -30.276 -0.034 1.00 56.25 345 SER A N 1
ATOM 2692 C CA . SER A 1 345 ? 5.152 -29.295 -1.059 1.00 56.25 345 SER A CA 1
ATOM 2693 C C . SER A 1 345 ? 3.990 -28.377 -0.632 1.00 56.25 345 SER A C 1
ATOM 2695 O O . SER A 1 345 ? 3.681 -27.400 -1.319 1.00 56.25 345 SER A O 1
ATOM 2697 N N . VAL A 1 346 ? 3.279 -28.711 0.451 1.00 56.62 346 VAL A N 1
ATOM 2698 C CA . VAL A 1 346 ? 2.166 -27.901 0.980 1.00 56.62 346 VAL A CA 1
ATOM 2699 C C . VAL A 1 346 ? 2.686 -26.780 1.884 1.00 56.62 346 VAL A C 1
ATOM 2701 O O . VAL A 1 346 ? 2.013 -25.762 2.031 1.00 56.62 346 VAL A O 1
ATOM 2704 N N . ILE A 1 347 ? 3.891 -26.940 2.439 1.00 64.25 347 ILE A N 1
ATOM 2705 C CA . ILE A 1 347 ? 4.493 -26.001 3.395 1.00 64.25 347 ILE A CA 1
ATOM 2706 C C . ILE A 1 347 ? 5.104 -24.785 2.680 1.00 64.25 347 ILE A C 1
ATOM 2708 O O . ILE A 1 347 ? 5.114 -23.686 3.237 1.00 64.25 347 ILE A O 1
ATOM 2712 N N . ASP A 1 348 ? 5.531 -24.934 1.421 1.00 76.44 348 ASP A N 1
ATOM 2713 C CA . ASP A 1 348 ? 6.026 -23.808 0.626 1.00 76.44 348 ASP A CA 1
ATOM 2714 C C . ASP A 1 348 ? 4.868 -22.972 0.053 1.00 76.44 348 ASP A C 1
ATOM 2716 O O . ASP A 1 348 ? 4.404 -23.107 -1.086 1.00 76.44 348 ASP A O 1
ATOM 2720 N N . LEU A 1 349 ? 4.345 -22.105 0.912 1.00 80.00 349 LEU A N 1
ATOM 2721 C CA . LEU A 1 349 ? 3.266 -21.175 0.611 1.00 80.00 349 LEU A CA 1
ATOM 2722 C C . LEU A 1 349 ? 3.652 -20.196 -0.514 1.00 80.00 349 LEU A C 1
ATOM 2724 O O . LEU A 1 349 ? 2.802 -19.804 -1.319 1.00 80.00 349 LEU A O 1
ATOM 2728 N N . GLN A 1 350 ? 4.933 -19.827 -0.605 1.00 78.88 350 GLN A N 1
ATOM 2729 C CA . GLN A 1 350 ? 5.436 -18.881 -1.596 1.00 78.88 350 GLN A CA 1
ATOM 2730 C C . GLN A 1 350 ? 5.381 -19.475 -3.004 1.00 78.88 350 GLN A C 1
ATOM 2732 O O . GLN A 1 350 ? 4.797 -18.851 -3.897 1.00 78.88 350 GLN A O 1
ATOM 2737 N N . SER A 1 351 ? 5.920 -20.681 -3.218 1.00 76.25 351 SER A N 1
ATOM 2738 C CA . SER A 1 351 ? 5.848 -21.328 -4.539 1.00 76.25 351 SER A CA 1
ATOM 2739 C C . SER A 1 351 ? 4.411 -21.612 -4.951 1.00 76.25 351 SER A C 1
ATOM 2741 O O . SER A 1 351 ? 4.050 -21.441 -6.118 1.00 76.25 351 SER A O 1
ATOM 2743 N N . ASN A 1 352 ? 3.547 -21.952 -3.993 1.00 79.44 352 ASN A N 1
ATOM 2744 C CA . ASN A 1 352 ? 2.125 -22.092 -4.252 1.00 79.44 352 ASN A CA 1
ATOM 2745 C C . ASN A 1 352 ? 1.506 -20.768 -4.710 1.00 79.44 352 ASN A C 1
ATOM 2747 O O . ASN A 1 352 ? 0.833 -20.749 -5.740 1.00 79.44 352 ASN A O 1
ATOM 2751 N N . PHE A 1 353 ? 1.758 -19.652 -4.024 1.00 81.88 353 PHE A N 1
ATOM 2752 C CA . PHE A 1 353 ? 1.269 -18.344 -4.463 1.00 81.88 353 PHE A CA 1
ATOM 2753 C C . PHE A 1 353 ? 1.785 -17.953 -5.851 1.00 81.88 353 PHE A C 1
ATOM 2755 O O . PHE A 1 353 ? 0.997 -17.471 -6.671 1.00 81.88 353 PHE A O 1
ATOM 2762 N N . MET A 1 354 ? 3.048 -18.248 -6.168 1.00 76.19 354 MET A N 1
ATOM 2763 C CA . MET A 1 354 ? 3.580 -18.080 -7.525 1.00 76.19 354 MET A CA 1
ATOM 2764 C C . MET A 1 354 ? 2.837 -18.967 -8.538 1.00 76.19 354 MET A C 1
ATOM 2766 O O . MET A 1 354 ? 2.444 -18.494 -9.602 1.00 76.19 354 MET A O 1
ATOM 2770 N N . ALA A 1 355 ? 2.532 -20.220 -8.188 1.00 73.44 355 ALA A N 1
ATOM 2771 C CA . ALA A 1 355 ? 1.764 -21.145 -9.028 1.00 73.44 355 ALA A CA 1
ATOM 2772 C C . ALA A 1 355 ? 0.274 -20.768 -9.183 1.00 73.44 355 ALA A C 1
ATOM 2774 O O . ALA A 1 355 ? -0.415 -21.257 -10.090 1.00 73.44 355 ALA A O 1
ATOM 2775 N N . TYR A 1 356 ? -0.259 -19.922 -8.300 1.00 73.94 356 TYR A N 1
ATOM 2776 C CA . TYR A 1 356 ? -1.603 -19.351 -8.414 1.00 73.94 356 TYR A CA 1
ATOM 2777 C C . TYR A 1 356 ? -1.625 -17.992 -9.128 1.00 73.94 356 TYR A C 1
ATOM 2779 O O . TYR A 1 356 ? -2.716 -17.439 -9.274 1.00 73.94 356 TYR A O 1
ATOM 2787 N N . ASP A 1 357 ? -0.477 -17.500 -9.614 1.00 71.38 357 ASP A N 1
ATOM 2788 C CA . ASP A 1 357 ? -0.324 -16.160 -10.203 1.00 71.38 357 ASP A CA 1
ATOM 2789 C C . ASP A 1 357 ? -0.845 -15.067 -9.250 1.00 71.38 357 ASP A C 1
ATOM 2791 O O . ASP A 1 357 ? -1.602 -14.152 -9.604 1.00 71.38 357 ASP A O 1
ATOM 2795 N N . VAL A 1 358 ? -0.509 -15.218 -7.963 1.00 79.31 358 VAL A N 1
ATOM 2796 C CA . VAL A 1 358 ? -0.903 -14.258 -6.938 1.00 79.31 358 VAL A CA 1
ATOM 2797 C C . VAL A 1 358 ? -0.102 -12.978 -7.114 1.00 79.31 358 VAL A C 1
ATOM 2799 O O . VAL A 1 358 ? 1.115 -12.933 -6.965 1.00 79.31 358 VAL A O 1
ATOM 2802 N N . ARG A 1 359 ? -0.825 -11.903 -7.427 1.00 81.94 359 ARG A N 1
ATOM 2803 C CA . ARG A 1 359 ? -0.249 -10.583 -7.688 1.00 81.94 359 ARG A CA 1
ATOM 2804 C C . ARG A 1 359 ? 0.412 -10.009 -6.428 1.00 81.94 359 ARG A C 1
ATOM 2806 O O . ARG A 1 359 ? -0.150 -10.171 -5.344 1.00 81.94 359 ARG A O 1
ATOM 2813 N N . PRO A 1 360 ? 1.472 -9.189 -6.553 1.00 84.50 360 PRO A N 1
ATOM 2814 C CA . PRO A 1 360 ? 2.071 -8.478 -5.417 1.00 84.50 360 PRO A CA 1
ATOM 2815 C C . PRO A 1 360 ? 1.056 -7.685 -4.576 1.00 84.50 360 PRO A C 1
ATOM 2817 O O . PRO A 1 360 ? 1.137 -7.649 -3.351 1.00 84.50 360 PRO A O 1
ATOM 2820 N N . ARG A 1 361 ? 0.025 -7.120 -5.225 1.00 87.25 361 ARG A N 1
ATOM 2821 C CA . ARG A 1 361 ? -1.096 -6.433 -4.558 1.00 87.25 361 ARG A CA 1
ATOM 2822 C C . ARG A 1 361 ? -1.828 -7.310 -3.536 1.00 87.25 361 ARG A C 1
ATOM 2824 O O . ARG A 1 361 ? -2.275 -6.789 -2.522 1.00 87.25 361 ARG A O 1
ATOM 2831 N N . TYR A 1 362 ? -1.965 -8.606 -3.790 1.00 90.12 362 TYR A N 1
ATOM 2832 C CA . TYR A 1 362 ? -2.621 -9.519 -2.859 1.00 90.12 362 TYR A CA 1
ATOM 2833 C C . TYR A 1 362 ? -1.773 -9.736 -1.603 1.00 90.12 362 TYR A C 1
ATOM 2835 O O . TYR A 1 362 ? -2.292 -9.625 -0.498 1.00 90.12 362 TYR A O 1
ATOM 2843 N N . LEU A 1 363 ? -0.468 -9.993 -1.767 1.00 89.25 363 LEU A N 1
ATOM 2844 C CA . LEU A 1 363 ? 0.451 -10.162 -0.634 1.00 89.25 363 LEU A CA 1
ATOM 2845 C C . LEU A 1 363 ? 0.509 -8.892 0.217 1.00 89.25 363 LEU A C 1
ATOM 2847 O O . LEU A 1 363 ? 0.530 -8.961 1.443 1.00 89.25 363 LEU A O 1
ATOM 2851 N N . ARG A 1 364 ? 0.443 -7.726 -0.435 1.00 89.31 364 ARG A N 1
ATOM 2852 C CA . ARG A 1 364 ? 0.283 -6.449 0.255 1.00 89.31 364 ARG A CA 1
ATOM 2853 C C . ARG A 1 364 ? -1.026 -6.376 1.041 1.00 89.31 364 ARG A C 1
ATOM 2855 O O . ARG A 1 364 ? -0.992 -6.017 2.206 1.00 89.31 364 ARG A O 1
ATOM 2862 N N . ALA A 1 365 ? -2.159 -6.725 0.431 1.00 91.56 365 ALA A N 1
ATOM 2863 C CA . ALA A 1 365 ? -3.457 -6.701 1.105 1.00 91.56 365 ALA A CA 1
ATOM 2864 C C . ALA A 1 365 ? -3.502 -7.640 2.322 1.00 91.56 365 ALA A C 1
ATOM 2866 O O . ALA A 1 365 ? -4.107 -7.298 3.332 1.00 91.56 365 ALA A O 1
ATOM 2867 N N . LEU A 1 366 ? -2.839 -8.796 2.234 1.00 92.38 366 LEU A N 1
ATOM 2868 C CA . LEU A 1 366 ? -2.666 -9.725 3.350 1.00 92.38 366 LEU A CA 1
ATOM 2869 C C . LEU A 1 366 ? -1.815 -9.106 4.474 1.00 92.38 366 LEU A C 1
ATOM 2871 O O . LEU A 1 366 ? -2.212 -9.147 5.630 1.00 92.38 366 LEU A O 1
ATOM 2875 N N . SER A 1 367 ? -0.692 -8.467 4.132 1.00 91.81 367 SER A N 1
ATOM 2876 C CA . SER A 1 367 ? 0.139 -7.727 5.095 1.00 91.81 367 SER A CA 1
ATOM 2877 C C . SER A 1 367 ? -0.624 -6.574 5.759 1.00 91.81 367 SER A C 1
ATOM 2879 O O . SER A 1 367 ? -0.567 -6.417 6.977 1.00 91.81 367 SER A O 1
ATOM 2881 N N . ASP A 1 368 ? -1.366 -5.783 4.977 1.00 91.75 368 ASP A N 1
ATOM 2882 C CA . ASP A 1 368 ? -2.203 -4.691 5.481 1.00 91.75 368 ASP A CA 1
ATOM 2883 C C . ASP A 1 368 ? -3.288 -5.209 6.431 1.00 91.75 368 ASP A C 1
ATOM 2885 O O . ASP A 1 368 ? -3.572 -4.555 7.429 1.00 91.75 368 ASP A O 1
ATOM 2889 N N . GLN A 1 369 ? -3.876 -6.374 6.140 1.00 92.69 369 GLN A N 1
ATOM 2890 C CA . GLN A 1 369 ? -4.851 -7.017 7.014 1.00 92.69 369 GLN A CA 1
ATOM 2891 C C . GLN A 1 369 ? -4.231 -7.368 8.366 1.00 92.69 369 GLN A C 1
ATOM 2893 O O . GLN A 1 369 ? -4.712 -6.854 9.368 1.00 92.69 369 GLN A O 1
ATOM 2898 N N . THR A 1 370 ? -3.162 -8.168 8.403 1.00 92.75 370 THR A N 1
ATOM 2899 C CA . THR A 1 370 ? -2.512 -8.563 9.667 1.00 92.75 370 THR A CA 1
ATOM 2900 C C . THR A 1 370 ? -2.093 -7.339 10.480 1.00 92.75 370 THR A C 1
ATOM 2902 O O . THR A 1 370 ? -2.377 -7.237 11.667 1.00 92.75 370 THR A O 1
ATOM 2905 N N . HIS A 1 371 ? -1.519 -6.315 9.839 1.00 91.88 371 HIS A N 1
ATOM 2906 C CA . HIS A 1 371 ? -1.201 -5.077 10.551 1.00 91.88 371 HIS A CA 1
ATOM 2907 C C . HIS A 1 371 ? -2.434 -4.334 11.080 1.00 91.88 371 HIS A C 1
ATOM 2909 O O . HIS A 1 371 ? -2.333 -3.685 12.120 1.00 91.88 371 HIS A O 1
ATOM 2915 N N . ALA A 1 372 ? -3.562 -4.349 10.365 1.00 93.12 372 ALA A N 1
ATOM 2916 C CA . ALA A 1 372 ? -4.792 -3.697 10.811 1.00 93.12 372 ALA A CA 1
ATOM 2917 C C . ALA A 1 372 ? -5.419 -4.430 12.002 1.00 93.12 372 ALA A C 1
ATOM 2919 O O . ALA A 1 372 ? -5.917 -3.762 12.906 1.00 93.12 372 ALA A O 1
ATOM 2920 N N . TYR A 1 373 ? -5.356 -5.764 12.014 1.00 93.69 373 TYR A N 1
ATOM 2921 C CA . TYR A 1 373 ? -5.828 -6.606 13.112 1.00 93.69 373 TYR A CA 1
ATOM 2922 C C . TYR A 1 373 ? -5.036 -6.365 14.386 1.00 93.69 373 TYR A C 1
ATOM 2924 O O . TYR A 1 373 ? -5.582 -5.785 15.322 1.00 93.69 373 TYR A O 1
ATOM 2932 N N . ASN A 1 374 ? -3.734 -6.644 14.355 1.00 93.44 374 ASN A N 1
ATOM 2933 C CA . ASN A 1 374 ? -2.815 -6.407 15.469 1.00 93.44 374 ASN A CA 1
ATOM 2934 C C . ASN A 1 374 ? -2.964 -4.991 16.051 1.00 93.44 374 ASN A C 1
ATOM 2936 O O . ASN A 1 374 ? -3.045 -4.786 17.262 1.00 93.44 374 ASN A O 1
ATOM 2940 N N . GLN A 1 375 ? -3.059 -3.981 15.174 1.00 95.06 375 GLN A N 1
ATOM 2941 C CA . GLN A 1 375 ? -3.227 -2.595 15.608 1.00 95.06 375 GLN A CA 1
ATOM 2942 C C . GLN A 1 375 ? -4.579 -2.349 16.289 1.00 95.06 375 GLN A C 1
ATOM 2944 O O . GLN A 1 375 ? -4.624 -1.623 17.282 1.00 95.06 375 GLN A O 1
ATOM 2949 N N . ALA A 1 376 ? -5.676 -2.896 15.755 1.00 95.44 376 ALA A N 1
ATOM 2950 C CA . ALA A 1 376 ? -7.008 -2.758 16.337 1.00 95.44 376 ALA A CA 1
ATOM 2951 C C . ALA A 1 376 ? -7.116 -3.494 17.678 1.00 95.44 376 ALA A C 1
ATOM 2953 O O . ALA A 1 376 ? -7.683 -2.934 18.615 1.00 95.44 376 ALA A O 1
ATOM 2954 N N . GLU A 1 377 ? -6.539 -4.692 17.784 1.00 94.69 377 GLU A N 1
ATOM 2955 C CA . GLU A 1 377 ? -6.492 -5.498 19.008 1.00 94.69 377 GLU A CA 1
ATOM 2956 C C . GLU A 1 377 ? -5.714 -4.809 20.124 1.00 94.69 377 GLU A C 1
ATOM 2958 O O . GLU A 1 377 ? -6.256 -4.576 21.208 1.00 94.69 377 GLU A O 1
ATOM 2963 N N . SER A 1 378 ? -4.479 -4.398 19.831 1.00 96.25 378 SER A N 1
ATOM 2964 C CA . SER A 1 378 ? -3.648 -3.649 20.772 1.00 96.25 378 SER A CA 1
ATOM 2965 C C . SER A 1 378 ? -4.329 -2.345 21.197 1.00 96.25 378 SER A C 1
ATOM 2967 O O . SER A 1 378 ? -4.376 -2.031 22.388 1.00 96.25 378 SER A O 1
ATOM 2969 N N . LEU A 1 379 ? -4.908 -1.595 20.246 1.00 96.50 379 LEU A N 1
ATOM 2970 C CA . LEU A 1 379 ? -5.613 -0.344 20.539 1.00 96.50 379 LEU A CA 1
ATOM 2971 C C . LEU A 1 379 ? -6.774 -0.576 21.498 1.00 96.50 379 LEU A C 1
ATOM 2973 O O . LEU A 1 379 ? -6.874 0.123 22.503 1.00 96.50 379 LEU A O 1
ATOM 2977 N N . ILE A 1 380 ? -7.653 -1.533 21.197 1.00 96.31 380 ILE A N 1
ATOM 2978 C CA . ILE A 1 380 ? -8.867 -1.733 21.983 1.00 96.31 380 ILE A CA 1
ATOM 2979 C C . ILE A 1 380 ? -8.565 -2.309 23.370 1.00 96.31 380 ILE A C 1
ATOM 2981 O O . ILE A 1 380 ? -9.194 -1.904 24.349 1.00 96.31 380 ILE A O 1
ATOM 2985 N N . LEU A 1 381 ? -7.569 -3.196 23.473 1.00 96.75 381 LEU A N 1
ATOM 2986 C CA . LEU A 1 381 ? -7.113 -3.750 24.743 1.00 96.75 381 LEU A CA 1
ATOM 2987 C C . LEU A 1 381 ? -6.576 -2.644 25.656 1.00 96.75 381 LEU A C 1
ATOM 2989 O O . LEU A 1 381 ? -7.007 -2.542 26.809 1.00 96.75 381 LEU A O 1
ATOM 2993 N N . ILE A 1 382 ? -5.670 -1.806 25.137 1.00 97.62 382 ILE A N 1
ATOM 2994 C CA . ILE A 1 382 ? -5.072 -0.694 25.886 1.00 97.62 382 ILE A CA 1
ATOM 2995 C C . ILE A 1 382 ? -6.145 0.326 26.253 1.00 97.62 382 ILE A C 1
ATOM 2997 O O . ILE A 1 382 ? -6.265 0.689 27.419 1.00 97.62 382 ILE A O 1
ATOM 3001 N N . PHE A 1 383 ? -6.961 0.747 25.289 1.00 97.06 383 PHE A N 1
ATOM 3002 C CA . PHE A 1 383 ? -7.997 1.754 25.492 1.00 97.06 383 PHE A CA 1
ATOM 3003 C C . PHE A 1 383 ? -8.990 1.374 26.595 1.00 97.06 383 PHE A C 1
ATOM 3005 O O . PHE A 1 383 ? -9.213 2.173 27.504 1.00 97.06 383 PHE A O 1
ATOM 3012 N N . ILE A 1 384 ? -9.584 0.177 26.552 1.00 96.50 384 ILE A N 1
ATOM 3013 C CA . ILE A 1 384 ? -10.627 -0.203 27.519 1.00 96.50 384 ILE A CA 1
ATOM 3014 C C . ILE A 1 384 ? -10.045 -0.326 28.927 1.00 96.50 384 ILE A C 1
ATOM 3016 O O . ILE A 1 384 ? -10.607 0.218 29.878 1.00 96.50 384 ILE A O 1
ATOM 3020 N N . ASN A 1 385 ? -8.908 -1.011 29.072 1.00 97.31 385 ASN A N 1
ATOM 3021 C CA . ASN A 1 385 ? -8.290 -1.194 30.384 1.00 97.31 385 ASN A CA 1
ATOM 3022 C C . ASN A 1 385 ? -7.784 0.134 30.954 1.00 97.31 385 ASN A C 1
ATOM 3024 O O . ASN A 1 385 ? -8.012 0.412 32.127 1.00 97.31 385 ASN A O 1
ATOM 3028 N N . LEU A 1 386 ? -7.163 0.985 30.134 1.00 97.25 386 LEU A N 1
ATOM 3029 C CA . LEU A 1 386 ? -6.697 2.296 30.579 1.00 97.25 386 LEU A CA 1
ATOM 3030 C C . LEU A 1 386 ? -7.869 3.239 30.906 1.00 97.25 386 LEU A C 1
ATOM 3032 O O . LEU A 1 386 ? -7.756 4.032 31.836 1.00 97.25 386 LEU A O 1
ATOM 3036 N N . SER A 1 387 ? -9.015 3.101 30.227 1.00 97.00 387 SER A N 1
ATOM 3037 C CA . SER A 1 387 ? -10.253 3.820 30.574 1.00 97.00 387 SER A CA 1
ATOM 3038 C C . SER A 1 387 ? -10.792 3.407 31.940 1.00 97.00 387 SER A C 1
ATOM 3040 O O . SER A 1 387 ? -11.145 4.276 32.733 1.00 97.00 387 SER A O 1
ATOM 3042 N N . LEU A 1 388 ? -10.816 2.104 32.246 1.00 96.19 388 LEU A N 1
ATOM 3043 C CA . LEU A 1 388 ? -11.197 1.613 33.575 1.00 96.19 388 LEU A CA 1
ATOM 3044 C C . LEU A 1 388 ? -10.247 2.136 34.652 1.00 96.19 388 LEU A C 1
ATOM 3046 O O . LEU A 1 388 ? -10.716 2.649 35.660 1.00 96.19 388 LEU A O 1
ATOM 3050 N N . ILE A 1 389 ? -8.932 2.053 34.424 1.00 96.44 389 ILE A N 1
ATOM 3051 C CA . ILE A 1 389 ? -7.916 2.548 35.364 1.00 96.44 389 ILE A CA 1
ATOM 3052 C C . ILE A 1 389 ? -8.097 4.047 35.610 1.00 96.44 389 ILE A C 1
ATOM 3054 O O . ILE A 1 389 ? -8.162 4.480 36.756 1.00 96.44 389 ILE A O 1
ATOM 3058 N N . SER A 1 390 ? -8.205 4.840 34.542 1.00 96.44 390 SER A N 1
ATOM 3059 C CA . SER A 1 390 ? -8.364 6.292 34.638 1.00 96.44 390 SER A CA 1
ATOM 3060 C C . SER A 1 390 ? -9.635 6.668 35.401 1.00 96.44 390 SER A C 1
ATOM 3062 O O . SER A 1 390 ? -9.579 7.478 36.323 1.00 96.44 390 SER A O 1
ATOM 3064 N N . MET A 1 391 ? -10.764 6.038 35.079 1.00 96.50 391 MET A N 1
ATOM 3065 C CA . MET A 1 391 ? -12.040 6.301 35.746 1.00 96.50 391 MET A CA 1
ATOM 3066 C C . MET A 1 391 ? -12.059 5.822 37.201 1.00 96.50 391 MET A C 1
ATOM 3068 O O . MET A 1 391 ? -12.648 6.484 38.049 1.00 96.50 391 MET A O 1
ATOM 3072 N N . GLU A 1 392 ? -11.380 4.720 37.518 1.00 95.88 392 GLU A N 1
ATOM 3073 C CA . GLU A 1 392 ? -11.207 4.229 38.890 1.00 95.88 392 GLU A CA 1
ATOM 3074 C C . GLU A 1 392 ? -10.429 5.241 39.740 1.00 95.88 392 GLU A C 1
ATOM 3076 O O . GLU A 1 392 ? -10.846 5.539 40.855 1.00 95.88 392 GLU A O 1
ATOM 3081 N N . GLN A 1 393 ? -9.363 5.841 39.194 1.00 95.81 393 GLN A N 1
ATOM 3082 C CA . GLN A 1 393 ? -8.612 6.902 39.877 1.00 95.81 393 GLN A CA 1
ATOM 3083 C C . GLN A 1 393 ? -9.411 8.204 40.022 1.00 95.81 393 GLN A C 1
ATOM 3085 O O . GLN A 1 393 ? -9.245 8.908 41.013 1.00 95.81 393 GLN A O 1
ATOM 3090 N N . LEU A 1 394 ? -10.292 8.523 39.068 1.00 94.88 394 LEU A N 1
ATOM 3091 C CA . LEU A 1 394 ? -11.186 9.681 39.172 1.00 94.88 394 LEU A CA 1
ATOM 3092 C C . LEU A 1 394 ? -12.276 9.482 40.238 1.00 94.88 394 LEU A C 1
ATOM 3094 O O . LEU A 1 394 ? -12.621 10.427 40.942 1.00 94.88 394 LEU A O 1
ATOM 3098 N N . LEU A 1 395 ? -12.825 8.270 40.354 1.00 94.19 395 LEU A N 1
ATOM 3099 C CA . LEU A 1 395 ? -13.891 7.935 41.308 1.00 94.19 395 LEU A CA 1
ATOM 3100 C C . LEU A 1 395 ? -13.373 7.631 42.717 1.00 94.19 395 LEU A C 1
ATOM 3102 O O . LEU A 1 395 ? -14.109 7.760 43.693 1.00 94.19 395 LEU A O 1
ATOM 3106 N N . SER A 1 396 ? -12.140 7.155 42.835 1.00 92.81 396 SER A N 1
ATOM 3107 C CA . SER A 1 396 ? -11.520 6.746 44.095 1.00 92.81 396 SER A CA 1
ATOM 3108 C C . SER A 1 396 ? -10.048 7.155 44.081 1.00 92.81 396 SER A C 1
ATOM 3110 O O . SER A 1 396 ? -9.171 6.311 43.869 1.00 92.81 396 SER A O 1
ATOM 3112 N N . PRO A 1 397 ? -9.765 8.457 44.264 1.00 86.69 397 PRO A N 1
ATOM 3113 C CA . PRO A 1 397 ? -8.402 8.953 44.198 1.00 86.69 397 PRO A CA 1
ATOM 3114 C C . PRO A 1 397 ? -7.544 8.321 45.312 1.00 86.69 397 PRO A C 1
ATOM 3116 O O . PRO A 1 397 ? -8.046 7.997 46.387 1.00 86.69 397 PRO A O 1
ATOM 3119 N N . PHE A 1 398 ? -6.240 8.164 45.051 1.00 81.06 398 PHE A N 1
ATOM 3120 C CA . PHE A 1 398 ? -5.185 7.794 46.018 1.00 81.06 398 PHE A CA 1
ATOM 3121 C C . PHE A 1 398 ? -4.940 6.305 46.340 1.00 81.06 398 PHE A C 1
ATOM 3123 O O . PHE A 1 398 ? -4.088 6.006 47.178 1.00 81.06 398 PHE A O 1
ATOM 3130 N N . SER A 1 399 ? -5.554 5.339 45.648 1.00 92.44 399 SER A N 1
ATOM 3131 C CA . SER A 1 399 ? -5.162 3.921 45.802 1.00 92.44 399 SER A CA 1
ATOM 3132 C C . SER A 1 399 ? -3.994 3.540 44.877 1.00 92.44 399 SER A C 1
ATOM 3134 O O . SER A 1 399 ? -4.183 2.894 43.844 1.00 92.44 399 SER A O 1
ATOM 3136 N N . LEU A 1 400 ? -2.766 3.932 45.245 1.00 93.62 400 LEU A N 1
ATOM 3137 C CA . LEU A 1 400 ? -1.554 3.629 44.460 1.00 93.62 400 LEU A CA 1
ATOM 3138 C C . LEU A 1 400 ? -1.337 2.122 44.260 1.00 93.62 400 LEU A C 1
ATOM 3140 O O . LEU A 1 400 ? -0.991 1.695 43.164 1.00 93.62 400 LEU A O 1
ATOM 3144 N N . SER A 1 401 ? -1.581 1.307 45.292 1.00 94.25 401 SER A N 1
ATOM 3145 C CA . SER A 1 401 ? -1.441 -0.155 45.200 1.00 94.25 401 SER A CA 1
ATOM 3146 C C . SER A 1 401 ? -2.350 -0.744 44.117 1.00 94.25 401 SER A C 1
ATOM 3148 O O . SER A 1 401 ? -1.883 -1.493 43.261 1.00 94.25 401 SER A O 1
ATOM 3150 N N . ARG A 1 402 ? -3.619 -0.321 44.083 1.00 92.50 402 ARG A N 1
ATOM 3151 C CA . ARG A 1 402 ? -4.586 -0.754 43.070 1.00 92.50 402 ARG A CA 1
ATOM 3152 C C . ARG A 1 402 ? -4.214 -0.244 41.679 1.00 92.50 402 ARG A C 1
ATOM 3154 O O . ARG A 1 402 ? -4.326 -0.991 40.713 1.00 92.50 402 ARG A O 1
ATOM 3161 N N . LEU A 1 403 ? -3.719 0.992 41.567 1.00 94.75 403 LEU A N 1
ATOM 3162 C CA . LEU A 1 403 ? -3.208 1.531 40.303 1.00 94.75 403 LEU A CA 1
ATOM 3163 C C . LEU A 1 403 ? -2.068 0.664 39.744 1.00 94.75 403 LEU A C 1
ATOM 3165 O O . LEU A 1 403 ? -2.121 0.269 38.578 1.00 94.75 403 LEU A O 1
ATOM 3169 N N . PHE A 1 404 ? -1.070 0.331 40.568 1.00 95.75 404 PHE A N 1
ATOM 3170 C CA . PHE A 1 404 ? 0.046 -0.527 40.162 1.00 95.75 404 PHE A CA 1
ATOM 3171 C C . PHE A 1 404 ? -0.405 -1.948 39.819 1.00 95.75 404 PHE A C 1
ATOM 3173 O O . PHE A 1 404 ? 0.058 -2.494 38.820 1.00 95.75 404 PHE A O 1
ATOM 3180 N N . GLU A 1 405 ? -1.339 -2.529 40.577 1.00 95.00 405 GLU A N 1
ATOM 3181 C CA . GLU A 1 405 ? -1.920 -3.842 40.269 1.00 95.00 405 GLU A CA 1
ATOM 3182 C C . GLU A 1 405 ? -2.591 -3.842 38.887 1.00 95.00 405 GLU A C 1
ATOM 3184 O O . GLU A 1 405 ? -2.340 -4.723 38.060 1.00 95.00 405 GLU A O 1
ATOM 3189 N N . ARG A 1 406 ? -3.409 -2.825 38.591 1.00 94.62 406 ARG A N 1
ATOM 3190 C CA . ARG A 1 406 ? -4.100 -2.714 37.301 1.00 94.62 406 ARG A CA 1
ATOM 3191 C C . ARG A 1 406 ? -3.150 -2.438 36.141 1.00 94.62 406 ARG A C 1
ATOM 3193 O O . ARG A 1 406 ? -3.325 -3.035 35.080 1.00 94.62 406 ARG A O 1
ATOM 3200 N N . LEU A 1 407 ? -2.159 -1.565 36.327 1.00 96.31 407 LEU A N 1
ATOM 3201 C CA . LEU A 1 407 ? -1.128 -1.302 35.319 1.00 96.31 407 LEU A CA 1
ATOM 3202 C C . LEU A 1 407 ? -0.286 -2.553 35.057 1.00 96.31 407 LEU A C 1
ATOM 3204 O O . LEU A 1 407 ? -0.064 -2.895 33.899 1.00 96.31 407 LEU A O 1
ATOM 3208 N N . GLY A 1 408 ? 0.110 -3.280 36.105 1.00 96.81 408 GLY A N 1
ATOM 3209 C CA . GLY A 1 408 ? 0.802 -4.564 35.984 1.00 96.81 408 GLY A CA 1
ATOM 3210 C C . GLY A 1 408 ? -0.035 -5.597 35.227 1.00 96.81 408 GLY A C 1
ATOM 3211 O O . GLY A 1 408 ? 0.466 -6.246 34.308 1.00 96.81 408 GLY A O 1
ATOM 3212 N N . GLY A 1 409 ? -1.332 -5.684 35.536 1.00 96.00 409 GLY A N 1
ATOM 3213 C CA . GLY A 1 409 ? -2.288 -6.508 34.797 1.00 96.00 409 GLY A CA 1
ATOM 3214 C C . GLY A 1 409 ? -2.381 -6.123 33.319 1.00 96.00 409 GLY A C 1
ATOM 3215 O O . GLY A 1 409 ? -2.299 -6.996 32.460 1.00 96.00 409 GLY A O 1
ATOM 3216 N N . LEU A 1 410 ? -2.490 -4.830 32.998 1.00 96.88 410 LEU A N 1
ATOM 3217 C CA . LEU A 1 410 ? -2.509 -4.344 31.615 1.00 96.88 410 LEU A CA 1
ATOM 3218 C C . LEU A 1 410 ? -1.209 -4.679 30.871 1.00 96.88 410 LEU A C 1
ATOM 3220 O O . LEU A 1 410 ? -1.269 -5.197 29.757 1.00 96.88 410 LEU A O 1
ATOM 3224 N N . CYS A 1 411 ? -0.048 -4.443 31.485 1.00 97.56 411 CYS A N 1
ATOM 3225 C CA . CYS A 1 411 ? 1.251 -4.796 30.911 1.00 97.56 411 CYS A CA 1
ATOM 3226 C C . CYS A 1 411 ? 1.344 -6.295 30.601 1.00 97.56 411 CYS A C 1
ATOM 3228 O O . CYS A 1 411 ? 1.814 -6.664 29.526 1.00 97.56 411 CYS A O 1
ATOM 3230 N N . LEU A 1 412 ? 0.850 -7.157 31.498 1.00 97.56 412 LEU A N 1
ATOM 3231 C CA . LEU A 1 412 ? 0.807 -8.602 31.272 1.00 97.56 412 LEU A CA 1
ATOM 3232 C C . LEU A 1 412 ? -0.110 -8.974 30.098 1.00 97.56 412 LEU A C 1
ATOM 3234 O O . LEU A 1 412 ? 0.279 -9.783 29.259 1.00 97.56 412 LEU A O 1
ATOM 3238 N N . LEU A 1 413 ? -1.305 -8.380 30.009 1.00 97.06 413 LEU A N 1
ATOM 3239 C CA . LEU A 1 413 ? -2.230 -8.631 28.897 1.00 97.06 413 LEU A CA 1
ATOM 3240 C C . LEU A 1 413 ? -1.616 -8.203 27.556 1.00 97.06 413 LEU A C 1
ATOM 3242 O O . LEU A 1 413 ? -1.650 -8.975 26.602 1.00 97.06 413 LEU A O 1
ATOM 3246 N N . VAL A 1 414 ? -0.995 -7.020 27.495 1.00 97.00 414 VAL A N 1
ATOM 3247 C CA . VAL A 1 414 ? -0.287 -6.535 26.297 1.00 97.00 414 VAL A CA 1
ATOM 3248 C C . VAL A 1 414 ? 0.885 -7.453 25.943 1.00 97.00 414 VAL A C 1
ATOM 3250 O O . VAL A 1 414 ? 1.072 -7.768 24.772 1.00 97.00 414 VAL A O 1
ATOM 3253 N N . ALA A 1 415 ? 1.646 -7.939 26.928 1.00 97.19 415 ALA A N 1
ATOM 3254 C CA . ALA A 1 415 ? 2.755 -8.860 26.686 1.00 97.19 415 ALA A CA 1
ATOM 3255 C C . ALA A 1 415 ? 2.296 -10.196 26.073 1.00 97.19 415 ALA A C 1
ATOM 3257 O O . ALA A 1 415 ? 2.985 -10.725 25.199 1.00 97.19 415 ALA A O 1
ATOM 3258 N N . ILE A 1 416 ? 1.136 -10.724 26.486 1.00 96.62 416 ILE A N 1
ATOM 3259 C CA . ILE A 1 416 ? 0.543 -11.940 25.899 1.00 96.62 416 ILE A CA 1
ATOM 3260 C C . ILE A 1 416 ? 0.211 -11.722 24.418 1.00 96.62 416 ILE A C 1
ATOM 3262 O O . ILE A 1 416 ? 0.588 -12.553 23.587 1.00 96.62 416 ILE A O 1
ATOM 3266 N N . GLU A 1 417 ? -0.439 -10.604 24.080 1.00 95.75 417 GLU A N 1
ATOM 3267 C CA . GLU A 1 417 ? -0.746 -10.262 22.683 1.00 95.75 417 GLU A CA 1
ATOM 3268 C C . GLU A 1 417 ? 0.545 -10.095 21.870 1.00 95.75 417 GLU A C 1
ATOM 3270 O O . GLU A 1 417 ? 0.729 -10.745 20.842 1.00 95.75 417 GLU A O 1
ATOM 3275 N N . MET A 1 418 ? 1.509 -9.321 22.383 1.00 96.19 418 MET A N 1
ATOM 3276 C CA . MET A 1 418 ? 2.808 -9.119 21.733 1.00 96.19 418 MET A CA 1
ATOM 3277 C C . MET A 1 418 ? 3.542 -10.437 21.472 1.00 96.19 418 MET A C 1
ATOM 3279 O O . MET A 1 418 ? 4.164 -10.589 20.421 1.00 96.19 418 MET A O 1
ATOM 3283 N N . ALA A 1 419 ? 3.495 -11.390 22.405 1.00 96.56 419 ALA A N 1
ATOM 3284 C CA . ALA A 1 419 ? 4.124 -12.694 22.228 1.00 96.56 419 ALA A CA 1
ATOM 3285 C C . ALA A 1 419 ? 3.481 -13.476 21.071 1.00 96.56 419 ALA A C 1
ATOM 3287 O O . ALA A 1 419 ? 4.198 -14.007 20.220 1.00 96.56 419 ALA A O 1
ATOM 3288 N N . CYS A 1 420 ? 2.148 -13.494 20.992 1.00 96.75 420 CYS A N 1
ATOM 3289 C CA . CYS A 1 420 ? 1.424 -14.141 19.895 1.00 96.75 420 CYS A CA 1
ATOM 3290 C C . CYS A 1 420 ? 1.701 -13.450 18.553 1.00 96.75 420 CYS A C 1
ATOM 3292 O O . CYS A 1 420 ? 1.977 -14.127 17.563 1.00 96.75 420 CYS A O 1
ATOM 3294 N N . GLU A 1 421 ? 1.746 -12.117 18.522 1.00 94.31 421 GLU A N 1
ATOM 3295 C CA . GLU A 1 421 ? 2.114 -11.362 17.323 1.00 94.31 421 GLU A CA 1
ATOM 3296 C C . GLU A 1 421 ? 3.549 -11.661 16.865 1.00 94.31 421 GLU A C 1
ATOM 3298 O O . GLU A 1 421 ? 3.808 -11.835 15.672 1.00 94.31 421 GLU A O 1
ATOM 3303 N N . VAL A 1 422 ? 4.508 -11.754 17.793 1.00 95.31 422 VAL A N 1
ATOM 3304 C CA . VAL A 1 422 ? 5.892 -12.131 17.467 1.00 95.31 422 VAL A CA 1
ATOM 3305 C C . VAL A 1 422 ? 5.933 -13.520 16.837 1.00 95.31 422 VAL A C 1
ATOM 3307 O O . VAL A 1 422 ? 6.606 -13.688 15.817 1.00 95.31 422 VAL A O 1
ATOM 3310 N N . ILE A 1 423 ? 5.187 -14.487 17.380 1.00 96.06 423 ILE A N 1
ATOM 3311 C CA . ILE A 1 423 ? 5.061 -15.833 16.804 1.00 96.06 423 ILE A CA 1
ATOM 3312 C C . ILE A 1 423 ? 4.447 -15.757 15.400 1.00 96.06 423 ILE A C 1
ATOM 3314 O O . ILE A 1 423 ? 5.002 -16.342 14.468 1.00 96.06 423 ILE A O 1
ATOM 3318 N N . LEU A 1 424 ? 3.371 -14.988 15.210 1.00 93.94 424 LEU A N 1
ATOM 3319 C CA . LEU A 1 424 ? 2.732 -14.788 13.906 1.00 93.94 424 LEU A CA 1
ATOM 3320 C C . LEU A 1 424 ? 3.721 -14.245 12.867 1.00 93.94 424 LEU A C 1
ATOM 3322 O O . LEU A 1 424 ? 3.816 -14.782 11.759 1.00 93.94 424 LEU A O 1
ATOM 3326 N N . PHE A 1 425 ? 4.491 -13.209 13.215 1.00 91.75 425 PHE A N 1
ATOM 3327 C CA . PHE A 1 425 ? 5.511 -12.645 12.329 1.00 91.75 425 PHE A CA 1
ATOM 3328 C C . PHE A 1 425 ? 6.658 -13.623 12.077 1.00 91.75 425 PHE A C 1
ATOM 3330 O O . PHE A 1 425 ? 7.140 -13.699 10.948 1.00 91.75 425 PHE A O 1
ATOM 3337 N N . MET A 1 426 ? 7.093 -14.383 13.085 1.00 93.69 426 MET A N 1
ATOM 3338 C CA . MET A 1 426 ? 8.119 -15.412 12.910 1.00 93.69 426 MET A CA 1
ATOM 3339 C C . MET A 1 426 ? 7.660 -16.475 11.918 1.00 93.69 426 MET A C 1
ATOM 3341 O O . MET A 1 426 ? 8.370 -16.737 10.952 1.00 93.69 426 MET A O 1
ATOM 3345 N N . VAL A 1 427 ? 6.464 -17.034 12.092 1.00 92.69 427 VAL A N 1
ATOM 3346 C CA . VAL A 1 427 ? 5.916 -18.038 11.172 1.00 92.69 427 VAL A CA 1
ATOM 3347 C C . VAL A 1 427 ? 5.726 -17.434 9.779 1.00 92.69 427 VAL A C 1
ATOM 3349 O O . VAL A 1 427 ? 6.220 -17.966 8.788 1.00 92.69 427 VAL A O 1
ATOM 3352 N N . SER A 1 428 ? 5.106 -16.264 9.678 1.00 89.38 428 SER A N 1
ATOM 3353 C CA . SER A 1 428 ? 4.808 -15.665 8.376 1.00 89.38 428 SER A CA 1
ATOM 3354 C C . SER A 1 428 ? 6.060 -15.250 7.594 1.00 89.38 428 SER A C 1
ATOM 3356 O O . SER A 1 428 ? 6.123 -15.451 6.382 1.00 89.38 428 SER A O 1
ATOM 3358 N N . VAL A 1 429 ? 7.072 -14.685 8.261 1.00 87.81 429 VAL A N 1
ATOM 3359 C CA . VAL A 1 429 ? 8.297 -14.188 7.610 1.00 87.81 429 VAL A CA 1
ATOM 3360 C C . VAL A 1 429 ? 9.356 -15.278 7.472 1.00 87.81 429 VAL A C 1
ATOM 3362 O O . VAL A 1 429 ? 10.003 -15.344 6.435 1.00 87.81 429 VAL A O 1
ATOM 3365 N N . ARG A 1 430 ? 9.573 -16.126 8.486 1.00 87.69 430 ARG A N 1
ATOM 3366 C CA . ARG A 1 430 ? 10.637 -17.148 8.452 1.00 87.69 430 ARG A CA 1
ATOM 3367 C C . ARG A 1 430 ? 10.165 -18.456 7.838 1.00 87.69 430 ARG A C 1
ATOM 3369 O O . ARG A 1 430 ? 10.883 -19.001 7.012 1.00 87.69 430 ARG A O 1
ATOM 3376 N N . LEU A 1 431 ? 8.986 -18.948 8.226 1.00 86.31 431 LEU A N 1
ATOM 3377 C CA . LEU A 1 431 ? 8.487 -20.234 7.731 1.00 86.31 431 LEU A CA 1
ATOM 3378 C C . LEU A 1 431 ? 7.848 -20.097 6.346 1.00 86.31 431 LEU A C 1
ATOM 3380 O O . LEU A 1 431 ? 8.059 -20.945 5.487 1.00 86.31 431 LEU A O 1
ATOM 3384 N N . HIS A 1 432 ? 7.087 -19.025 6.112 1.00 84.12 432 HIS A N 1
ATOM 3385 C CA . HIS A 1 432 ? 6.367 -18.824 4.846 1.00 84.12 432 HIS A CA 1
ATOM 3386 C C . HIS A 1 432 ? 7.021 -17.829 3.886 1.00 84.12 432 HIS A C 1
ATOM 3388 O O . HIS A 1 432 ? 6.512 -17.642 2.781 1.00 84.12 432 HIS A O 1
ATOM 3394 N N . ASN A 1 433 ? 8.125 -17.194 4.295 1.00 85.38 433 ASN A N 1
ATOM 3395 C CA . ASN A 1 433 ? 8.855 -16.199 3.507 1.00 85.38 433 ASN A CA 1
ATOM 3396 C C . ASN A 1 433 ? 7.950 -15.095 2.919 1.00 85.38 433 ASN A C 1
ATOM 3398 O O . ASN A 1 433 ? 8.160 -14.601 1.807 1.00 85.38 433 ASN A O 1
ATOM 3402 N N . LEU A 1 434 ? 6.896 -14.710 3.649 1.00 82.88 434 LEU A N 1
ATOM 3403 C CA . LEU A 1 434 ? 5.968 -13.680 3.198 1.00 82.88 434 LEU A CA 1
ATOM 3404 C C . LEU A 1 434 ? 6.596 -12.290 3.389 1.00 82.88 434 LEU A C 1
ATOM 3406 O O . LEU A 1 434 ? 7.095 -11.980 4.475 1.00 82.88 434 LEU A O 1
ATOM 3410 N N . PRO A 1 435 ? 6.527 -11.394 2.384 1.00 79.56 435 PRO A N 1
ATOM 3411 C CA . PRO A 1 435 ? 7.145 -10.068 2.436 1.00 79.56 435 PRO A CA 1
ATOM 3412 C C . PRO A 1 435 ? 6.323 -9.063 3.269 1.00 79.56 435 PRO A C 1
ATOM 3414 O O . PRO A 1 435 ? 6.056 -7.947 2.826 1.00 79.56 435 PRO A O 1
ATOM 3417 N N . ILE A 1 436 ? 5.909 -9.442 4.481 1.00 76.19 436 ILE A N 1
ATOM 3418 C CA . ILE A 1 436 ? 4.982 -8.662 5.320 1.00 76.19 436 ILE A CA 1
ATOM 3419 C C . ILE A 1 436 ? 5.627 -7.365 5.831 1.00 76.19 436 ILE A C 1
ATOM 3421 O O . ILE A 1 436 ? 4.960 -6.340 5.924 1.00 76.19 436 ILE A O 1
ATOM 3425 N N . LEU A 1 437 ? 6.938 -7.368 6.091 1.00 73.75 437 LEU A N 1
ATOM 3426 C CA . LEU A 1 437 ? 7.633 -6.230 6.710 1.00 73.75 437 LEU A CA 1
ATOM 3427 C C . LEU A 1 437 ? 8.001 -5.105 5.728 1.00 73.75 437 LEU A C 1
ATOM 3429 O O . LEU A 1 437 ? 8.268 -3.983 6.150 1.00 73.75 437 LEU A O 1
ATOM 3433 N N . ARG A 1 438 ? 8.016 -5.374 4.414 1.00 72.62 438 ARG A N 1
ATOM 3434 C CA . ARG A 1 438 ? 8.530 -4.414 3.419 1.00 72.62 438 ARG A CA 1
ATOM 3435 C C . ARG A 1 438 ? 7.596 -3.226 3.171 1.00 72.62 438 ARG A C 1
ATOM 3437 O O . ARG A 1 438 ? 8.073 -2.167 2.782 1.00 72.62 438 ARG A O 1
ATOM 3444 N N . SER A 1 439 ? 6.294 -3.370 3.432 1.00 77.44 439 SER A N 1
ATOM 3445 C CA . SER A 1 439 ? 5.302 -2.331 3.108 1.00 77.44 439 SER A CA 1
ATOM 3446 C C . SER A 1 439 ? 5.445 -1.049 3.940 1.00 77.44 439 SER A C 1
ATOM 3448 O O . SER A 1 439 ? 5.007 0.011 3.502 1.00 77.44 439 SER A O 1
ATOM 3450 N N . GLN A 1 440 ? 6.061 -1.123 5.127 1.00 78.06 440 GLN A N 1
ATOM 3451 C CA . GLN A 1 440 ? 6.209 0.025 6.031 1.00 78.06 440 GLN A CA 1
ATOM 3452 C C . GLN A 1 440 ? 7.301 1.007 5.597 1.00 78.06 440 GLN A C 1
ATOM 3454 O O . GLN A 1 440 ? 7.207 2.190 5.914 1.00 78.06 440 GLN A O 1
ATOM 3459 N N . ALA A 1 441 ? 8.313 0.529 4.870 1.00 82.38 441 ALA A N 1
ATOM 3460 C CA . ALA A 1 441 ? 9.423 1.353 4.394 1.00 82.38 441 ALA A CA 1
ATOM 3461 C C . ALA A 1 441 ? 9.040 2.234 3.191 1.00 82.38 441 ALA A C 1
ATOM 3463 O O . ALA A 1 441 ? 9.804 3.106 2.788 1.00 82.38 441 ALA A O 1
ATOM 3464 N N . GLU A 1 442 ? 7.862 2.014 2.603 1.00 83.69 442 GLU A N 1
ATOM 3465 C CA . GLU A 1 442 ? 7.402 2.790 1.461 1.00 83.69 442 GLU A CA 1
ATOM 3466 C C . GLU A 1 442 ? 7.017 4.226 1.871 1.00 83.69 442 GLU A C 1
ATOM 3468 O O . GLU A 1 442 ? 6.217 4.414 2.802 1.00 83.69 442 GLU A O 1
ATOM 3473 N N . PRO A 1 443 ? 7.520 5.254 1.159 1.00 84.31 443 PRO A N 1
ATOM 3474 C CA . PRO A 1 443 ? 7.249 6.648 1.485 1.00 84.31 443 PRO A CA 1
ATOM 3475 C C . PRO A 1 443 ? 5.750 6.955 1.586 1.00 84.31 443 PRO A C 1
ATOM 3477 O O . PRO A 1 443 ? 4.962 6.688 0.679 1.00 84.31 443 PRO A O 1
ATOM 3480 N N . GLY A 1 444 ? 5.347 7.545 2.713 1.00 86.50 444 GLY A N 1
ATOM 3481 C CA . GLY A 1 444 ? 3.978 8.002 2.956 1.00 86.50 444 GLY A CA 1
ATOM 3482 C C . GLY A 1 444 ? 2.971 6.925 3.378 1.00 86.50 444 GLY A C 1
ATOM 3483 O O . GLY A 1 444 ? 1.854 7.289 3.758 1.00 86.50 444 GLY A O 1
ATOM 3484 N N . VAL A 1 445 ? 3.324 5.633 3.375 1.00 88.69 445 VAL A N 1
ATOM 3485 C CA . VAL A 1 445 ? 2.422 4.557 3.837 1.00 88.69 445 VAL A CA 1
ATOM 3486 C C . VAL A 1 445 ? 2.134 4.685 5.325 1.00 88.69 445 VAL A C 1
ATOM 3488 O O . VAL A 1 445 ? 0.971 4.656 5.730 1.00 88.69 445 VAL A O 1
ATOM 3491 N N . LEU A 1 446 ? 3.173 4.894 6.136 1.00 88.44 446 LEU A N 1
ATOM 3492 C CA . LEU A 1 446 ? 3.029 5.068 7.579 1.00 88.44 446 LEU A CA 1
ATOM 3493 C C . LEU A 1 446 ? 2.157 6.283 7.919 1.00 88.44 446 LEU A C 1
ATOM 3495 O O . LEU A 1 446 ? 1.199 6.167 8.679 1.00 88.44 446 LEU A O 1
ATOM 3499 N N . THR A 1 447 ? 2.435 7.433 7.297 1.00 89.06 447 THR A N 1
ATOM 3500 C CA . THR A 1 447 ? 1.652 8.663 7.481 1.00 89.06 447 THR A CA 1
ATOM 3501 C C . THR A 1 447 ? 0.182 8.456 7.129 1.00 89.06 447 THR A C 1
ATOM 3503 O O . THR A 1 447 ? -0.703 8.968 7.810 1.00 89.06 447 THR A O 1
ATOM 3506 N N . PHE A 1 448 ? -0.101 7.703 6.068 1.00 90.19 448 PHE A N 1
ATOM 3507 C CA . PHE A 1 448 ? -1.466 7.396 5.665 1.00 90.19 448 PHE A CA 1
ATOM 3508 C C . PHE A 1 448 ? -2.178 6.454 6.618 1.00 90.19 448 PHE A C 1
ATOM 3510 O O . PHE A 1 448 ? -3.317 6.738 6.989 1.00 90.19 448 PHE A O 1
ATOM 3517 N N . ARG A 1 449 ? -1.511 5.384 7.065 1.00 89.88 449 ARG A N 1
ATOM 3518 C CA . ARG A 1 449 ? -2.050 4.509 8.111 1.00 89.88 449 ARG A CA 1
ATOM 3519 C C . ARG A 1 449 ? -2.375 5.329 9.355 1.00 89.88 449 ARG A C 1
ATOM 3521 O O . ARG A 1 449 ? -3.513 5.299 9.791 1.00 89.88 449 ARG A O 1
ATOM 3528 N N . LEU A 1 450 ? -1.453 6.158 9.844 1.00 89.38 450 LEU A N 1
ATOM 3529 C CA . LEU A 1 450 ? -1.681 6.983 11.035 1.00 89.38 450 LEU A CA 1
ATOM 3530 C C . LEU A 1 450 ? -2.864 7.951 10.875 1.00 89.38 450 LEU A C 1
ATOM 3532 O O . LEU A 1 450 ? -3.722 8.022 11.749 1.00 89.38 450 LEU A O 1
ATOM 3536 N N . LYS A 1 451 ? -2.956 8.664 9.746 1.00 90.31 451 LYS A N 1
ATOM 3537 C CA . LYS A 1 451 ? -4.067 9.598 9.484 1.00 90.31 451 LYS A CA 1
ATOM 3538 C C . LYS A 1 451 ? -5.414 8.890 9.393 1.00 90.31 451 LYS A C 1
ATOM 3540 O O . LYS A 1 451 ? -6.405 9.376 9.927 1.00 90.31 451 LYS A O 1
ATOM 3545 N N . THR A 1 452 ? -5.457 7.752 8.708 1.00 90.94 452 THR A N 1
ATOM 3546 C CA . THR A 1 452 ? -6.700 6.995 8.523 1.00 90.94 452 THR A CA 1
ATOM 3547 C C . THR A 1 452 ? -7.112 6.249 9.784 1.00 90.94 452 THR A C 1
ATOM 3549 O O . THR A 1 452 ? -8.308 6.175 10.047 1.00 90.94 452 THR A O 1
ATOM 3552 N N . LEU A 1 453 ? -6.152 5.795 10.596 1.00 91.06 453 LEU A N 1
ATOM 3553 C CA . LEU A 1 453 ? -6.375 5.309 11.958 1.00 91.06 453 LEU A CA 1
ATOM 3554 C C . LEU A 1 453 ? -6.973 6.400 12.826 1.00 91.06 453 LEU A C 1
ATOM 3556 O O . LEU A 1 453 ? -8.035 6.192 13.387 1.00 91.06 453 LEU A O 1
ATOM 3560 N N . LEU A 1 454 ? -6.338 7.571 12.898 1.00 91.50 454 LEU A N 1
ATOM 3561 C CA . LEU A 1 454 ? -6.834 8.683 13.705 1.00 91.50 454 LEU A CA 1
ATOM 3562 C C . LEU A 1 454 ? -8.264 9.064 13.304 1.00 91.50 454 LEU A C 1
ATOM 3564 O O . LEU A 1 454 ? -9.128 9.200 14.165 1.00 91.50 454 LEU A O 1
ATOM 3568 N N . ALA A 1 455 ? -8.534 9.165 12.000 1.00 93.62 455 ALA A N 1
ATOM 3569 C CA . ALA A 1 455 ? -9.863 9.470 11.484 1.00 93.62 455 ALA A CA 1
ATOM 3570 C C . ALA A 1 455 ? -10.889 8.368 11.817 1.00 93.62 455 ALA A C 1
ATOM 3572 O O . ALA A 1 455 ? -11.958 8.671 12.341 1.00 93.62 455 ALA A O 1
ATOM 3573 N N . ALA A 1 456 ? -10.565 7.092 11.580 1.00 92.62 456 ALA A N 1
ATOM 3574 C CA . ALA A 1 456 ? -11.446 5.965 11.901 1.00 92.62 456 ALA A CA 1
ATOM 3575 C C . ALA A 1 456 ? -11.704 5.833 13.411 1.00 92.62 456 ALA A C 1
ATOM 3577 O O . ALA A 1 456 ? -12.830 5.585 13.835 1.00 92.62 456 ALA A O 1
ATOM 3578 N N . THR A 1 457 ? -10.675 6.045 14.224 1.00 91.75 457 THR A N 1
ATOM 3579 C CA . THR A 1 457 ? -10.733 6.035 15.685 1.00 91.75 457 THR A CA 1
ATOM 3580 C C . THR A 1 457 ? -11.562 7.205 16.219 1.00 91.75 457 THR A C 1
ATOM 3582 O O . THR A 1 457 ? -12.366 7.010 17.130 1.00 91.75 457 THR A O 1
ATOM 3585 N N . ALA A 1 458 ? -11.463 8.396 15.618 1.00 92.06 458 ALA A N 1
ATOM 3586 C CA . ALA A 1 458 ? -12.329 9.530 15.941 1.00 92.06 458 ALA A CA 1
ATOM 3587 C C . ALA A 1 458 ? -13.802 9.226 15.624 1.00 92.06 458 ALA A C 1
ATOM 3589 O O . ALA A 1 458 ? -14.664 9.469 16.465 1.00 92.06 458 ALA A O 1
ATOM 3590 N N . VAL A 1 459 ? -14.092 8.622 14.462 1.00 93.12 459 VAL A N 1
ATOM 3591 C CA . VAL A 1 459 ? -15.448 8.159 14.100 1.00 93.12 459 VAL A CA 1
ATOM 3592 C C . VAL A 1 459 ? -15.964 7.149 15.118 1.00 93.12 459 VAL A C 1
ATOM 3594 O O . VAL A 1 459 ? -17.072 7.289 15.631 1.00 93.12 459 VAL A O 1
ATOM 3597 N N . PHE A 1 460 ? -15.160 6.131 15.419 1.00 91.62 460 PHE A N 1
ATOM 3598 C CA . PHE A 1 460 ? -15.517 5.083 16.364 1.00 91.62 460 PHE A CA 1
ATOM 3599 C C . PHE A 1 460 ? -15.846 5.665 17.740 1.00 91.62 460 PHE A C 1
ATOM 3601 O O . PHE A 1 460 ? -16.903 5.384 18.296 1.00 91.62 460 PHE A O 1
ATOM 3608 N N . THR A 1 461 ? -14.978 6.529 18.251 1.00 89.62 461 THR A N 1
ATOM 3609 C CA . THR A 1 461 ? -15.117 7.140 19.578 1.00 89.62 461 THR A CA 1
ATOM 3610 C C . THR A 1 461 ? -16.310 8.061 19.627 1.00 89.62 461 THR A C 1
ATOM 3612 O O . THR A 1 461 ? -17.124 7.956 20.537 1.00 89.62 461 THR A O 1
ATOM 3615 N N . ALA A 1 462 ? -16.482 8.900 18.607 1.00 90.69 462 ALA A N 1
ATOM 3616 C CA . ALA A 1 462 ? -17.653 9.744 18.501 1.00 90.69 462 ALA A CA 1
ATOM 3617 C C . ALA A 1 462 ? -18.940 8.919 18.534 1.00 90.69 462 ALA A C 1
ATOM 3619 O O . ALA A 1 462 ? -19.881 9.319 19.199 1.00 90.69 462 ALA A O 1
ATOM 3620 N N . LEU A 1 463 ? -18.997 7.753 17.887 1.00 89.00 463 LEU A N 1
ATOM 3621 C CA . LEU A 1 463 ? -20.198 6.915 17.880 1.00 89.00 463 LEU A CA 1
ATOM 3622 C C . LEU A 1 463 ? -20.408 6.136 19.184 1.00 89.00 463 LEU A C 1
ATOM 3624 O O . LEU A 1 463 ? -21.541 6.053 19.662 1.00 89.00 463 LEU A O 1
ATOM 3628 N N . TRP A 1 464 ? -19.344 5.572 19.753 1.00 90.62 464 TRP A N 1
ATOM 3629 C CA . TRP A 1 464 ? -19.437 4.610 20.850 1.00 90.62 464 TRP A CA 1
ATOM 3630 C C . TRP A 1 464 ? -19.233 5.211 22.237 1.00 90.62 464 TRP A C 1
ATOM 3632 O O . TRP A 1 464 ? -19.724 4.610 23.190 1.00 90.62 464 TRP A O 1
ATOM 3642 N N . ALA A 1 465 ? -18.583 6.372 22.382 1.00 92.88 465 ALA A N 1
ATOM 3643 C CA . ALA A 1 465 ? -18.165 6.911 23.683 1.00 92.88 465 ALA A CA 1
ATOM 3644 C C . ALA A 1 465 ? -19.253 6.895 24.773 1.00 92.88 465 ALA A C 1
ATOM 3646 O O . ALA A 1 465 ? -18.942 6.420 25.858 1.00 92.88 465 ALA A O 1
ATOM 3647 N N . PRO A 1 466 ? -20.525 7.269 24.525 1.00 92.25 466 PRO A N 1
ATOM 3648 C CA . PRO A 1 466 ? -21.566 7.191 25.556 1.00 92.25 466 PRO A CA 1
ATOM 3649 C C . PRO A 1 466 ? -21.805 5.767 26.087 1.00 92.25 466 PRO A C 1
ATOM 3651 O O . PRO A 1 466 ? -21.979 5.570 27.288 1.00 92.25 466 PRO A O 1
ATOM 3654 N N . TYR A 1 467 ? -21.771 4.761 25.205 1.00 91.06 467 TYR A N 1
ATOM 3655 C CA . TYR A 1 467 ? -21.869 3.353 25.601 1.00 91.06 467 TYR A CA 1
ATOM 3656 C C . TYR A 1 467 ? -20.637 2.916 26.394 1.00 91.06 467 TYR A C 1
ATOM 3658 O O . TYR A 1 467 ? -20.773 2.193 27.375 1.00 91.06 467 TYR A O 1
ATOM 3666 N N . ILE A 1 468 ? -19.449 3.375 25.985 1.00 93.44 468 ILE A N 1
ATOM 3667 C CA . ILE A 1 468 ? -18.186 3.071 26.668 1.00 93.44 468 ILE A CA 1
ATOM 3668 C C . ILE A 1 468 ? -18.182 3.673 28.073 1.00 93.44 468 ILE A C 1
ATOM 3670 O O . ILE A 1 468 ? -17.860 2.976 29.029 1.00 93.44 468 ILE A O 1
ATOM 3674 N N . SER A 1 469 ? -18.584 4.937 28.214 1.00 94.94 469 SER A N 1
ATOM 3675 C CA . SER A 1 469 ? -18.679 5.618 29.504 1.00 94.94 469 SER A CA 1
ATOM 3676 C C . SER A 1 469 ? -19.656 4.911 30.434 1.00 94.94 469 SER A C 1
ATOM 3678 O O . SER A 1 469 ? -19.283 4.598 31.560 1.00 94.94 469 SER A O 1
ATOM 3680 N N . LEU A 1 470 ? -20.866 4.575 29.967 1.00 93.75 470 LEU A N 1
ATOM 3681 C CA . LEU A 1 470 ? -21.828 3.829 30.786 1.00 93.75 470 LEU A CA 1
ATOM 3682 C C . LEU A 1 470 ? -21.287 2.457 31.203 1.00 93.75 470 LEU A C 1
ATOM 3684 O O . LEU A 1 470 ? -21.446 2.055 32.353 1.00 93.75 470 LEU A O 1
ATOM 3688 N N . PHE A 1 471 ? -20.650 1.745 30.275 1.00 93.50 471 PHE A N 1
ATOM 3689 C CA . PHE A 1 471 ? -20.030 0.454 30.546 1.00 93.50 471 PHE A CA 1
ATOM 3690 C C . PHE A 1 471 ? -18.954 0.566 31.637 1.00 93.50 471 PHE A C 1
ATOM 3692 O O . PHE A 1 471 ? -19.008 -0.143 32.638 1.00 93.50 471 PHE A O 1
ATOM 3699 N N . VAL A 1 472 ? -18.020 1.509 31.492 1.00 95.25 472 VAL A N 1
ATOM 3700 C CA . VAL A 1 472 ? -16.946 1.748 32.467 1.00 95.25 472 VAL A CA 1
ATOM 3701 C C . VAL A 1 472 ? -17.512 2.130 33.838 1.00 95.25 472 VAL A C 1
ATOM 3703 O O . VAL A 1 472 ? -17.064 1.601 34.854 1.00 95.25 472 VAL A O 1
ATOM 3706 N N . LEU A 1 473 ? -18.533 2.988 33.884 1.00 95.50 473 LEU A N 1
ATOM 3707 C CA . LEU A 1 473 ? -19.199 3.379 35.130 1.00 95.50 473 LEU A CA 1
ATOM 3708 C C . LEU A 1 473 ? -19.882 2.200 35.826 1.00 95.50 473 LEU A C 1
ATOM 3710 O O . LEU A 1 473 ? -19.766 2.058 37.041 1.00 95.50 473 LEU A O 1
ATOM 3714 N N . ARG A 1 474 ? -20.550 1.322 35.074 1.00 93.88 474 ARG A N 1
ATOM 3715 C CA . ARG A 1 474 ? -21.168 0.103 35.618 1.00 93.88 474 ARG A CA 1
ATOM 3716 C C . ARG A 1 474 ? -20.146 -0.884 36.154 1.00 93.88 474 ARG A C 1
ATOM 3718 O O . ARG A 1 474 ? -20.368 -1.453 37.218 1.00 93.88 474 ARG A O 1
ATOM 3725 N N . ALA A 1 475 ? -19.033 -1.055 35.448 1.00 93.19 475 ALA A N 1
ATOM 3726 C CA . ALA A 1 475 ? -17.954 -1.932 35.882 1.00 93.19 475 ALA A CA 1
ATOM 3727 C C . ALA A 1 475 ? -17.332 -1.468 37.212 1.00 93.19 475 ALA A C 1
ATOM 3729 O O . ALA A 1 475 ? -16.954 -2.298 38.037 1.00 93.19 475 ALA A O 1
ATOM 3730 N N . LEU A 1 476 ? -17.232 -0.151 37.428 1.00 94.62 476 LEU A N 1
ATOM 3731 C CA . LEU A 1 476 ? -16.608 0.433 38.620 1.00 94.62 476 LEU A CA 1
ATOM 3732 C C . LEU A 1 476 ? -17.585 0.647 39.784 1.00 94.62 476 LEU A C 1
ATOM 3734 O O . LEU A 1 476 ? -17.208 0.462 40.939 1.00 94.62 476 LEU A O 1
ATOM 3738 N N . GLN A 1 477 ? -18.829 1.032 39.499 1.00 95.31 477 GLN A N 1
ATOM 3739 C CA . GLN A 1 477 ? -19.860 1.347 40.492 1.00 95.31 477 GLN A CA 1
ATOM 3740 C C . GLN A 1 477 ? -21.202 0.688 40.124 1.00 95.31 477 GLN A C 1
ATOM 3742 O O . GLN A 1 477 ? -22.185 1.379 39.827 1.00 95.31 477 GLN A O 1
ATOM 3747 N N . PRO A 1 478 ? -21.289 -0.655 40.178 1.00 93.44 478 PRO A N 1
ATOM 3748 C CA . PRO A 1 478 ? -22.490 -1.387 39.773 1.00 93.44 478 PRO A CA 1
ATOM 3749 C C . PRO A 1 478 ? -23.717 -1.033 40.624 1.00 93.44 478 PRO A C 1
ATOM 3751 O O . PRO A 1 478 ? -24.833 -1.042 40.114 1.00 93.44 478 PRO A O 1
ATOM 3754 N N . ALA A 1 479 ? -23.521 -0.660 41.893 1.00 94.06 479 ALA A N 1
ATOM 3755 C CA . ALA A 1 479 ? -24.605 -0.240 42.781 1.00 94.06 479 ALA A CA 1
ATOM 3756 C C . ALA A 1 479 ? -25.291 1.063 42.325 1.00 94.06 479 ALA A C 1
ATOM 3758 O O . ALA A 1 479 ? -26.491 1.219 42.525 1.00 94.06 479 ALA A O 1
ATOM 3759 N N . VAL A 1 480 ? -24.542 1.979 41.699 1.00 95.69 480 VAL A N 1
ATOM 3760 C CA . VAL A 1 480 ? -25.050 3.288 41.256 1.00 95.69 480 VAL A CA 1
ATOM 3761 C C . VAL A 1 480 ? -25.540 3.210 39.813 1.00 95.69 480 VAL A C 1
ATOM 3763 O O . VAL A 1 480 ? -26.669 3.588 39.514 1.00 95.69 480 VAL A O 1
ATOM 3766 N N . TYR A 1 481 ? -24.710 2.677 38.912 1.00 94.69 481 TYR A N 1
ATOM 3767 C CA . TYR A 1 481 ? -24.965 2.724 37.469 1.00 94.69 481 TYR A CA 1
ATOM 3768 C C . TYR A 1 481 ? -25.550 1.435 36.887 1.00 94.69 481 TYR A C 1
ATOM 3770 O O . TYR A 1 481 ? -25.929 1.413 35.715 1.00 94.69 481 TYR A O 1
ATOM 3778 N N . GLY A 1 482 ? -25.654 0.361 37.676 1.00 91.56 482 GLY A N 1
ATOM 3779 C CA . GLY A 1 482 ? -26.258 -0.907 37.258 1.00 91.56 482 GLY A CA 1
ATOM 3780 C C . GLY A 1 482 ? -27.643 -0.748 36.617 1.00 91.56 482 GLY A C 1
ATOM 3781 O O . GLY A 1 482 ? -27.828 -1.210 35.489 1.00 91.56 482 GLY A O 1
ATOM 3782 N N . PRO A 1 483 ? -28.609 -0.061 37.263 1.00 92.75 483 PRO A N 1
ATOM 3783 C CA . PRO A 1 483 ? -29.936 0.140 36.683 1.00 92.75 483 PRO A CA 1
ATOM 3784 C C . PRO A 1 483 ? -29.976 1.255 35.628 1.00 92.75 483 PRO A C 1
ATOM 3786 O O . PRO A 1 483 ? -30.889 1.262 34.801 1.00 92.75 483 PRO A O 1
ATOM 3789 N N . VAL A 1 484 ? -28.995 2.169 35.640 1.00 93.31 484 VAL A N 1
ATOM 3790 C CA . VAL A 1 484 ? -28.977 3.368 34.792 1.00 93.31 484 VAL A CA 1
ATOM 3791 C C . VAL A 1 484 ? -28.871 2.964 33.335 1.00 93.31 484 VAL A C 1
ATOM 3793 O O . VAL A 1 484 ? -27.917 2.302 32.931 1.00 93.31 484 VAL A O 1
ATOM 3796 N N . ARG A 1 485 ? -29.837 3.360 32.512 1.00 90.12 485 ARG A N 1
ATOM 3797 C CA . ARG A 1 485 ? -29.812 3.107 31.062 1.00 90.12 485 ARG A CA 1
ATOM 3798 C C . ARG A 1 485 ? -29.036 4.196 30.334 1.00 90.12 485 ARG A C 1
ATOM 3800 O O . ARG A 1 485 ? -28.944 5.325 30.800 1.00 90.12 485 ARG A O 1
ATOM 3807 N N . LEU A 1 486 ? -28.575 3.916 29.110 1.00 88.69 486 LEU A N 1
ATOM 3808 C CA . LEU A 1 486 ? -27.877 4.933 28.311 1.00 88.69 486 LEU A CA 1
ATOM 3809 C C . LEU A 1 486 ? -28.711 6.198 28.086 1.00 88.69 486 LEU A C 1
ATOM 3811 O O . LEU A 1 486 ? -28.163 7.290 28.056 1.00 88.69 486 LEU A O 1
ATOM 3815 N N . ARG A 1 487 ? -30.032 6.060 27.949 1.00 86.88 487 ARG A N 1
ATOM 3816 C CA . ARG A 1 487 ? -30.939 7.203 27.797 1.00 86.88 487 ARG A CA 1
ATOM 3817 C C . ARG A 1 487 ? -31.031 8.067 29.055 1.00 86.88 487 ARG A C 1
ATOM 3819 O O . ARG A 1 487 ? -31.302 9.252 28.935 1.00 86.88 487 ARG A O 1
ATOM 3826 N N . GLU A 1 488 ? -30.837 7.471 30.224 1.00 90.56 488 GLU A N 1
ATOM 3827 C CA . GLU A 1 488 ? -30.843 8.184 31.502 1.00 90.56 488 GLU A CA 1
ATOM 3828 C C . GLU A 1 488 ? -29.498 8.872 31.725 1.00 90.56 488 GLU A C 1
ATOM 3830 O O . GLU A 1 488 ? -29.480 10.030 32.116 1.00 90.56 488 GLU A O 1
ATOM 3835 N N . LEU A 1 489 ? -28.387 8.196 31.395 1.00 90.81 489 LEU A N 1
ATOM 3836 C CA . LEU A 1 489 ? -27.061 8.804 31.478 1.00 90.81 489 LEU A CA 1
ATOM 3837 C C . LEU A 1 489 ? -26.896 9.927 30.452 1.00 90.81 489 LEU A C 1
ATOM 3839 O O . LEU A 1 489 ? -26.455 11.004 30.812 1.00 90.81 489 LEU A O 1
ATOM 3843 N N . CYS A 1 490 ? -27.214 9.666 29.180 1.00 90.56 490 CYS A N 1
ATOM 3844 C CA . CYS A 1 490 ? -26.969 10.577 28.065 1.00 90.56 490 CYS A CA 1
ATOM 3845 C C . CYS A 1 490 ? -28.176 10.638 27.104 1.00 90.56 490 CYS A C 1
ATOM 3847 O O . CYS A 1 490 ? -28.185 9.970 26.058 1.00 90.56 490 CYS A O 1
ATOM 3849 N N . PRO A 1 491 ? -29.214 11.433 27.430 1.00 84.06 491 PRO A N 1
ATOM 3850 C CA . PRO A 1 491 ? -30.481 11.450 26.694 1.00 84.06 491 PRO A CA 1
ATOM 3851 C C . PRO A 1 491 ? -30.331 11.839 25.218 1.00 84.06 491 PRO A C 1
ATOM 3853 O O . PRO A 1 491 ? -31.047 11.303 24.375 1.00 84.06 491 PRO A O 1
ATOM 3856 N N . PHE A 1 492 ? -29.360 12.695 24.891 1.00 82.19 492 PHE A N 1
ATOM 3857 C CA . PHE A 1 492 ? -29.077 13.157 23.525 1.00 82.19 492 PHE A CA 1
ATOM 3858 C C . PHE A 1 492 ? -28.391 12.093 22.648 1.00 82.19 492 PHE A C 1
ATOM 3860 O O . PHE A 1 492 ? -28.556 12.059 21.430 1.00 82.19 492 PHE A O 1
ATOM 3867 N N . SER A 1 493 ? -27.667 11.161 23.271 1.00 80.19 493 SER A N 1
ATOM 3868 C CA . SER A 1 493 ? -26.908 10.119 22.574 1.00 80.19 493 SER A CA 1
ATOM 3869 C C . SER A 1 493 ? -27.693 8.824 22.338 1.00 80.19 493 SER A C 1
ATOM 3871 O O . SER A 1 493 ? -27.349 8.045 21.440 1.00 80.19 493 SER A O 1
ATOM 3873 N N . ALA A 1 494 ? -28.728 8.556 23.136 1.00 72.69 494 ALA A N 1
ATOM 3874 C CA . ALA A 1 494 ? -29.472 7.306 23.063 1.00 72.69 494 ALA A CA 1
ATOM 3875 C C . ALA A 1 494 ? -30.325 7.217 21.788 1.00 72.69 494 ALA A C 1
ATOM 3877 O O . ALA A 1 494 ? -31.026 8.149 21.401 1.00 72.69 494 ALA A O 1
ATOM 3878 N N . HIS A 1 495 ? -30.305 6.055 21.130 1.00 69.56 495 HIS A N 1
ATOM 3879 C CA . HIS A 1 495 ? -31.297 5.767 20.098 1.00 69.56 495 HIS A CA 1
ATOM 3880 C C . HIS A 1 495 ? -32.668 5.563 20.752 1.00 69.56 495 HIS A C 1
ATOM 3882 O O . HIS A 1 495 ? -32.739 4.871 21.773 1.00 69.56 495 HIS A O 1
ATOM 3888 N N . PRO A 1 496 ? -33.762 6.079 20.162 1.00 62.97 496 PRO A N 1
ATOM 3889 C CA . PRO A 1 496 ? -35.103 5.761 20.619 1.00 62.97 496 PRO A CA 1
ATOM 3890 C C . PRO A 1 496 ? -35.274 4.248 20.624 1.00 62.97 496 PRO A C 1
ATOM 3892 O O . PRO A 1 496 ? -35.134 3.581 19.594 1.00 62.97 496 PRO A O 1
ATOM 3895 N N . VAL A 1 497 ? -35.532 3.692 21.805 1.00 62.94 497 VAL A N 1
ATOM 3896 C CA . VAL A 1 497 ? -35.969 2.306 21.912 1.00 62.94 497 VAL A CA 1
ATOM 3897 C C . VAL A 1 497 ? -37.330 2.274 21.239 1.00 62.94 497 VAL A C 1
ATOM 3899 O O . VAL A 1 497 ? -38.249 2.949 21.702 1.00 62.94 497 VAL A O 1
ATOM 3902 N N . LEU A 1 498 ? -37.444 1.537 20.127 1.00 64.19 498 LEU A N 1
ATOM 3903 C CA . LEU A 1 498 ? -38.746 1.275 19.522 1.00 64.19 498 LEU A CA 1
ATOM 3904 C C . LEU A 1 498 ? -39.657 0.780 20.648 1.00 64.19 498 LEU A C 1
ATOM 3906 O O . LEU A 1 498 ? -39.256 -0.165 21.342 1.00 64.19 498 LEU A O 1
ATOM 3910 N N . PRO A 1 499 ? -40.816 1.424 20.886 1.00 63.69 499 PRO A N 1
ATOM 3911 C CA . PRO A 1 499 ? -41.728 0.967 21.918 1.00 63.69 499 PRO A CA 1
ATOM 3912 C C . PRO A 1 499 ? -41.947 -0.521 21.679 1.00 63.69 499 PRO A C 1
ATOM 3914 O O . PRO A 1 499 ? -42.216 -0.923 20.542 1.00 63.69 499 PRO A O 1
ATOM 3917 N N . LYS A 1 500 ? -41.725 -1.347 22.716 1.00 67.06 500 LYS A N 1
ATOM 3918 C CA . LYS A 1 500 ? -42.001 -2.783 22.612 1.00 67.06 500 LYS A CA 1
ATOM 3919 C C . LYS A 1 500 ? -43.409 -2.877 22.024 1.00 67.06 500 LYS A C 1
ATOM 3921 O O . LYS A 1 500 ? -44.293 -2.231 22.595 1.00 67.06 500 LYS A O 1
ATOM 3926 N N . PRO A 1 501 ? -43.607 -3.566 20.880 1.00 64.88 501 PRO A N 1
ATOM 3927 C CA . PRO A 1 501 ? -44.930 -3.673 20.288 1.00 64.88 501 PRO A CA 1
ATOM 3928 C C . PRO A 1 501 ? -45.853 -4.109 21.412 1.00 64.88 501 PRO A C 1
ATOM 3930 O O . PRO A 1 501 ? -45.511 -5.063 22.117 1.00 64.88 501 PRO A O 1
ATOM 3933 N N . TYR A 1 502 ? -46.908 -3.321 21.650 1.00 53.97 502 TYR A N 1
ATOM 3934 C CA . TYR A 1 502 ? -47.860 -3.542 22.729 1.00 53.97 502 TYR A CA 1
ATOM 3935 C C . TYR A 1 502 ? -48.340 -4.980 22.561 1.00 53.97 502 TYR A C 1
ATOM 3937 O O . TYR A 1 502 ? -49.147 -5.291 21.684 1.00 53.97 502 TYR A O 1
ATOM 3945 N N . THR A 1 503 ? -47.745 -5.890 23.325 1.00 55.31 503 THR A N 1
ATOM 3946 C CA . THR A 1 503 ? -48.170 -7.274 23.370 1.00 55.31 503 THR A CA 1
ATOM 3947 C C . THR A 1 503 ? -49.431 -7.168 24.184 1.00 55.31 503 THR A C 1
ATOM 3949 O O . THR A 1 503 ? -49.382 -7.091 25.407 1.00 55.31 503 THR A O 1
ATOM 3952 N N . ARG A 1 504 ? -50.549 -6.979 23.472 1.00 52.81 504 ARG A N 1
ATOM 3953 C CA . ARG A 1 504 ? -51.894 -6.994 24.032 1.00 52.81 504 ARG A CA 1
ATOM 3954 C C . ARG A 1 504 ? -51.910 -8.217 24.934 1.00 52.81 504 ARG A C 1
ATOM 3956 O O . ARG A 1 504 ? -51.740 -9.329 24.435 1.00 52.81 504 ARG A O 1
ATOM 3963 N N . SER A 1 505 ? -51.963 -7.989 26.242 1.00 45.03 505 SER A N 1
ATOM 3964 C CA . SER A 1 505 ? -51.998 -9.052 27.230 1.00 45.03 505 SER A CA 1
ATOM 3965 C C . SER A 1 505 ? -53.282 -9.831 26.977 1.00 45.03 505 SER A C 1
ATOM 3967 O O . SER A 1 505 ? -54.348 -9.459 27.463 1.00 45.03 505 SER A O 1
ATOM 3969 N N . PHE A 1 506 ? -53.208 -10.865 26.143 1.00 44.59 506 PHE A N 1
ATOM 3970 C CA . PHE A 1 506 ? -54.214 -11.907 26.149 1.00 44.59 506 PHE A CA 1
ATOM 3971 C C . PHE A 1 506 ? -54.131 -12.525 27.540 1.00 44.59 506 PHE A C 1
ATOM 3973 O O . PHE A 1 506 ? -53.070 -12.986 27.962 1.00 44.59 506 PHE A O 1
ATOM 3980 N N . GLY A 1 507 ? -55.217 -12.349 28.288 1.00 46.19 507 GLY A N 1
ATOM 3981 C CA . GLY A 1 507 ? -55.274 -12.594 29.716 1.00 46.19 507 GLY A CA 1
ATOM 3982 C C . GLY A 1 507 ? -54.858 -14.010 30.097 1.00 46.19 507 GLY A C 1
ATOM 3983 O O . GLY A 1 507 ? -55.164 -14.974 29.405 1.00 46.19 507 GLY A O 1
ATOM 3984 N N . ASN A 1 508 ? -54.163 -14.077 31.231 1.00 49.31 508 ASN A N 1
ATOM 3985 C CA . ASN A 1 508 ? -54.199 -15.136 32.234 1.00 49.31 508 ASN A CA 1
ATOM 3986 C C . ASN A 1 508 ? -54.563 -16.546 31.735 1.00 49.31 508 ASN A C 1
ATOM 3988 O O . ASN A 1 508 ? -55.693 -16.997 31.895 1.00 49.31 508 ASN A O 1
ATOM 3992 N N . ALA A 1 509 ? -53.559 -17.291 31.275 1.00 44.31 509 ALA A N 1
ATOM 3993 C CA . ALA A 1 509 ? -53.552 -18.744 31.396 1.00 44.31 509 ALA A CA 1
ATOM 3994 C C . ALA A 1 509 ? -52.160 -19.200 31.863 1.00 44.31 509 ALA A C 1
ATOM 3996 O O . ALA A 1 509 ? -51.174 -19.040 31.154 1.00 44.31 509 ALA A O 1
ATOM 3997 N N . ALA A 1 510 ? -52.122 -19.692 33.104 1.00 44.09 510 ALA A N 1
ATOM 3998 C CA . ALA A 1 510 ? -51.085 -20.491 33.760 1.00 44.09 510 ALA A CA 1
ATOM 3999 C C . ALA A 1 510 ? -49.604 -20.163 33.462 1.00 44.09 510 ALA A C 1
ATOM 4001 O O . ALA A 1 510 ? -49.002 -20.596 32.483 1.00 44.09 510 ALA A O 1
ATOM 4002 N N . SER A 1 511 ? -48.975 -19.502 34.438 1.00 44.53 511 SER A N 1
ATOM 4003 C CA . SER A 1 511 ? -47.524 -19.440 34.621 1.00 44.53 511 SER A CA 1
ATOM 4004 C C . SER A 1 511 ? -46.947 -20.839 34.885 1.00 44.53 511 SER A C 1
ATOM 4006 O O . SER A 1 511 ? -46.726 -21.228 36.033 1.00 44.53 511 SER A O 1
ATOM 4008 N N . THR A 1 512 ? -46.629 -21.586 33.831 1.00 40.56 512 THR A N 1
ATOM 4009 C CA . THR A 1 512 ? -45.608 -22.635 33.901 1.00 40.56 512 THR A CA 1
ATOM 4010 C C . THR A 1 512 ? -44.287 -21.998 33.480 1.00 40.56 512 THR A C 1
ATOM 4012 O O . THR A 1 512 ? -44.108 -21.626 32.321 1.00 40.56 512 THR A O 1
ATOM 4015 N N . LYS A 1 513 ? -43.358 -21.825 34.434 1.00 42.47 513 LYS A N 1
ATOM 4016 C CA . LYS A 1 513 ? -41.954 -21.472 34.167 1.00 42.47 513 LYS A CA 1
ATOM 4017 C C . LYS A 1 513 ? -41.323 -22.597 33.346 1.00 42.47 513 LYS A C 1
ATOM 4019 O O . LYS A 1 513 ? -40.662 -23.481 33.876 1.00 42.47 513 LYS A O 1
ATOM 4024 N N . MET A 1 514 ? -41.551 -22.575 32.042 1.00 31.61 514 MET A N 1
ATOM 4025 C CA . MET A 1 514 ? -40.865 -23.433 31.099 1.00 31.61 514 MET A CA 1
ATOM 4026 C C . MET A 1 514 ? -39.533 -22.750 30.798 1.00 31.61 514 MET A C 1
ATOM 4028 O O . MET A 1 514 ? -39.462 -21.775 30.049 1.00 31.61 514 MET A O 1
ATOM 4032 N N . SER A 1 515 ? -38.479 -23.217 31.465 1.00 34.69 515 SER A N 1
ATOM 4033 C CA . SER A 1 515 ? -37.094 -22.917 31.119 1.00 34.69 515 SER A CA 1
ATOM 4034 C C . SER A 1 515 ? -36.853 -23.369 29.680 1.00 34.69 515 SER A C 1
ATOM 4036 O O . SER A 1 515 ? -36.525 -24.526 29.427 1.00 34.69 515 SER A O 1
ATOM 4038 N N . LEU A 1 516 ? -37.081 -22.470 28.723 1.00 29.50 516 LEU A N 1
ATOM 4039 C CA . LEU A 1 516 ? -36.738 -22.693 27.327 1.00 29.50 516 LEU A CA 1
ATOM 4040 C C . LEU A 1 516 ? -35.221 -22.936 27.251 1.00 29.50 516 LEU A C 1
ATOM 4042 O O . LEU A 1 516 ? -34.450 -22.042 27.615 1.00 29.50 516 LEU A O 1
ATOM 4046 N N . PRO A 1 517 ? -34.766 -24.120 26.806 1.00 37.00 517 PRO A N 1
ATOM 4047 C CA . PRO A 1 517 ? -33.351 -24.349 26.584 1.00 37.00 517 PRO A CA 1
ATOM 4048 C C . PRO A 1 517 ? -32.859 -23.390 25.496 1.00 37.00 517 PRO A C 1
ATOM 4050 O O . PRO A 1 517 ? -33.595 -23.024 24.578 1.00 37.00 517 PRO A O 1
ATOM 4053 N N . TRP A 1 518 ? -31.600 -22.978 25.623 1.00 40.09 518 TRP A N 1
ATOM 4054 C CA . TRP A 1 518 ? -30.863 -21.987 24.830 1.00 40.09 518 TRP A CA 1
ATOM 4055 C C . TRP A 1 518 ? -30.692 -22.323 23.323 1.00 40.09 518 TRP A C 1
ATOM 4057 O O . TRP A 1 518 ? -29.650 -22.059 22.730 1.00 40.09 518 TRP A O 1
ATOM 4067 N N . ASN A 1 519 ? -31.719 -22.837 22.647 1.00 38.00 519 ASN A N 1
ATOM 4068 C CA . ASN A 1 519 ? -31.697 -23.220 21.232 1.00 38.00 519 ASN A CA 1
ATOM 4069 C C . ASN A 1 519 ? -32.179 -22.109 20.274 1.00 38.00 519 ASN A C 1
ATOM 4071 O O . ASN A 1 519 ? -32.445 -22.379 19.108 1.00 38.00 519 ASN A O 1
ATOM 4075 N N . ALA A 1 520 ? -32.252 -20.846 20.718 1.00 39.22 520 ALA A N 1
ATOM 4076 C CA . ALA A 1 520 ? -32.620 -19.692 19.877 1.00 39.22 520 ALA A CA 1
ATOM 4077 C C . ALA A 1 520 ? -31.435 -19.047 19.112 1.00 39.22 520 ALA A C 1
ATOM 4079 O O . ALA A 1 520 ? -31.621 -18.084 18.364 1.00 39.22 520 ALA A O 1
ATOM 4080 N N . ALA A 1 521 ? -30.225 -19.610 19.214 1.00 41.34 521 ALA A N 1
ATOM 4081 C CA . ALA A 1 521 ? -29.066 -19.217 18.406 1.00 41.34 521 ALA A CA 1
ATOM 4082 C C . ALA A 1 521 ? -29.240 -19.310 16.861 1.00 41.34 521 ALA A C 1
ATOM 4084 O O . ALA A 1 521 ? -28.639 -18.484 16.166 1.00 41.34 521 ALA A O 1
ATOM 4085 N N . PRO A 1 522 ? -30.058 -20.209 16.262 1.00 42.16 522 PRO A N 1
ATOM 4086 C CA . PRO A 1 522 ? -30.078 -20.353 14.810 1.00 42.16 522 PRO A CA 1
ATOM 4087 C C . PRO A 1 522 ? -30.835 -19.233 14.081 1.00 42.16 522 PRO A C 1
ATOM 4089 O O . PRO A 1 522 ? -30.633 -19.072 12.883 1.00 42.16 522 PRO A O 1
ATOM 4092 N N . LEU A 1 523 ? -31.674 -18.426 14.744 1.00 39.34 523 LEU A N 1
ATOM 4093 C CA . LEU A 1 523 ? -32.432 -17.357 14.069 1.00 39.34 523 LEU A CA 1
ATOM 4094 C C . LEU A 1 523 ? -31.569 -16.130 13.726 1.00 39.34 523 LEU A C 1
ATOM 4096 O O . LEU A 1 523 ? -31.698 -15.581 12.634 1.00 39.34 523 LEU A O 1
ATOM 4100 N N . SER A 1 524 ? -30.638 -15.746 14.606 1.00 44.56 524 SER A N 1
ATOM 4101 C CA . SER A 1 524 ? -29.693 -14.648 14.337 1.00 44.56 524 SER A CA 1
ATOM 4102 C C . SER A 1 524 ? -28.641 -15.062 13.298 1.00 44.56 524 SER A C 1
ATOM 4104 O O . SER A 1 524 ? -28.400 -14.326 12.341 1.00 44.56 524 SER A O 1
ATOM 4106 N N . ALA A 1 525 ? -28.113 -16.289 13.398 1.00 43.59 525 ALA A N 1
ATOM 4107 C CA . ALA A 1 525 ? -27.207 -16.845 12.395 1.00 43.59 525 ALA A CA 1
ATOM 4108 C C . ALA A 1 525 ? -27.873 -16.944 11.011 1.00 43.59 525 ALA A C 1
ATOM 4110 O O . ALA A 1 525 ? -27.245 -16.611 10.008 1.00 43.59 525 ALA A O 1
ATOM 4111 N N . LYS A 1 526 ? -29.161 -17.319 10.944 1.00 46.75 526 LYS A N 1
ATOM 4112 C CA . LYS A 1 526 ? -29.942 -17.323 9.696 1.00 46.75 526 LYS A CA 1
ATOM 4113 C C . LYS A 1 526 ? -30.127 -15.920 9.121 1.00 46.75 526 LYS A C 1
ATOM 4115 O O . LYS A 1 526 ? -29.932 -15.757 7.925 1.00 46.75 526 LYS A O 1
ATOM 4120 N N . ALA A 1 527 ? -30.448 -14.906 9.925 1.00 43.06 527 ALA A N 1
ATOM 4121 C CA . ALA A 1 527 ? -30.614 -13.534 9.430 1.00 43.06 527 ALA A CA 1
ATOM 4122 C C . ALA A 1 527 ? -29.305 -12.958 8.859 1.00 43.06 527 ALA A C 1
ATOM 4124 O O . ALA A 1 527 ? -29.293 -12.411 7.754 1.00 43.06 527 ALA A O 1
ATOM 4125 N N . THR A 1 528 ? -28.184 -13.158 9.557 1.00 44.34 528 THR A N 1
ATOM 4126 C CA . THR A 1 528 ? -26.854 -12.743 9.084 1.00 44.34 528 THR A CA 1
ATOM 4127 C C . THR A 1 528 ? -26.431 -13.535 7.845 1.00 44.34 528 THR A C 1
ATOM 4129 O O . THR A 1 528 ? -25.939 -12.949 6.880 1.00 44.34 528 THR A O 1
ATOM 4132 N N . ALA A 1 529 ? -26.692 -14.847 7.811 1.00 45.97 529 ALA A N 1
ATOM 4133 C CA . ALA A 1 529 ? -26.440 -15.681 6.639 1.00 45.97 529 ALA A CA 1
ATOM 4134 C C . ALA A 1 529 ? -27.303 -15.269 5.439 1.00 45.97 529 ALA A C 1
ATOM 4136 O O . ALA A 1 529 ? -26.799 -15.255 4.322 1.00 45.97 529 ALA A O 1
ATOM 4137 N N . VAL A 1 530 ? -28.566 -14.883 5.638 1.00 50.75 530 VAL A N 1
ATOM 4138 C CA . VAL A 1 530 ? -29.464 -14.410 4.570 1.00 50.75 530 VAL A CA 1
ATOM 4139 C C . VAL A 1 530 ? -28.992 -13.070 4.007 1.00 50.75 530 VAL A C 1
ATOM 4141 O O . VAL A 1 530 ? -28.934 -12.925 2.787 1.00 50.75 530 VAL A O 1
ATOM 4144 N N . LEU A 1 531 ? -28.582 -12.119 4.853 1.00 44.78 531 LEU A N 1
ATOM 4145 C CA . LEU A 1 531 ? -28.035 -10.833 4.399 1.00 44.78 531 LEU A CA 1
ATOM 4146 C C . LEU A 1 531 ? -26.705 -11.007 3.650 1.00 44.78 531 LEU A C 1
ATOM 4148 O O . LEU A 1 531 ? -26.535 -10.457 2.560 1.00 44.78 531 LEU A O 1
ATOM 4152 N N . ALA A 1 532 ? -25.794 -11.831 4.178 1.00 43.66 532 ALA A N 1
ATOM 4153 C CA . ALA A 1 532 ? -24.530 -12.153 3.518 1.00 43.66 532 ALA A CA 1
ATOM 4154 C C . ALA A 1 532 ? -24.755 -12.896 2.190 1.00 43.66 532 ALA A C 1
ATOM 4156 O O . ALA A 1 532 ? -24.156 -12.554 1.170 1.00 43.66 532 ALA A O 1
ATOM 4157 N N . THR A 1 533 ? -25.672 -13.867 2.167 1.00 48.59 533 THR A N 1
ATOM 4158 C CA . THR A 1 533 ? -26.019 -14.637 0.963 1.00 48.59 533 THR A CA 1
ATOM 4159 C C . THR A 1 533 ? -26.691 -13.754 -0.082 1.00 48.59 533 THR A C 1
ATOM 4161 O O . THR A 1 533 ? -26.343 -13.852 -1.255 1.00 48.59 533 THR A O 1
ATOM 4164 N N . GLY A 1 534 ? -27.594 -12.855 0.319 1.00 48.28 534 GLY A N 1
ATOM 4165 C CA . GLY A 1 534 ? -28.252 -11.894 -0.566 1.00 48.28 534 GLY A CA 1
ATOM 4166 C C . GLY A 1 534 ? -27.257 -10.942 -1.229 1.00 48.28 534 GLY A C 1
ATOM 4167 O O . GLY A 1 534 ? -27.251 -10.817 -2.455 1.00 48.28 534 GLY A O 1
ATOM 4168 N N . ALA A 1 535 ? -26.346 -10.352 -0.450 1.00 45.25 535 ALA A N 1
ATOM 4169 C CA . ALA A 1 535 ? -25.286 -9.492 -0.976 1.00 45.25 535 ALA A CA 1
ATOM 4170 C C . ALA A 1 535 ? -24.337 -10.253 -1.922 1.00 45.25 535 ALA A C 1
ATOM 4172 O O . ALA A 1 535 ? -24.024 -9.775 -3.017 1.00 45.25 535 ALA A O 1
ATOM 4173 N N . LEU A 1 536 ? -23.939 -11.479 -1.557 1.00 47.22 536 LEU A N 1
ATOM 4174 C CA . LEU A 1 536 ? -23.129 -12.351 -2.412 1.00 47.22 536 LEU A CA 1
ATOM 4175 C C . LEU A 1 536 ? -23.860 -12.733 -3.707 1.00 47.22 536 LEU A C 1
ATOM 4177 O O . LEU A 1 536 ? -23.231 -12.773 -4.765 1.00 47.22 536 LEU A O 1
ATOM 4181 N N . LEU A 1 537 ? -25.175 -12.972 -3.667 1.00 53.72 537 LEU A N 1
ATOM 4182 C CA . LEU A 1 537 ? -25.987 -13.280 -4.848 1.00 53.72 537 LEU A CA 1
ATOM 4183 C C . LEU A 1 537 ? -26.107 -12.083 -5.792 1.00 53.72 537 LEU A C 1
ATOM 4185 O O . LEU A 1 537 ? -25.993 -12.266 -7.005 1.00 53.72 537 LEU A O 1
ATOM 4189 N N . VAL A 1 538 ? -26.295 -10.872 -5.260 1.00 50.12 538 VAL A N 1
ATOM 4190 C CA . VAL A 1 538 ? -26.337 -9.629 -6.048 1.00 50.12 538 VAL A CA 1
ATOM 4191 C C . VAL A 1 538 ? -24.986 -9.383 -6.721 1.00 50.12 538 VAL A C 1
ATOM 4193 O O . VAL A 1 538 ? -24.935 -9.223 -7.942 1.00 50.12 538 VAL A O 1
ATOM 4196 N N . CYS A 1 539 ? -23.881 -9.477 -5.973 1.00 43.44 539 CYS A N 1
ATOM 4197 C CA . CYS A 1 539 ? -22.526 -9.380 -6.524 1.00 43.44 539 CYS A CA 1
ATOM 4198 C C . CYS A 1 539 ? -22.254 -10.458 -7.584 1.00 43.44 539 CYS A C 1
ATOM 4200 O O . CYS A 1 539 ? -21.712 -10.164 -8.651 1.00 43.44 539 CYS A O 1
ATOM 4202 N N . ARG A 1 540 ? -22.672 -11.707 -7.344 1.00 54.31 540 ARG A N 1
ATOM 4203 C CA . ARG A 1 540 ? -22.493 -12.819 -8.289 1.00 54.31 540 ARG A CA 1
ATOM 4204 C C . ARG A 1 540 ? -23.335 -12.650 -9.555 1.00 54.31 540 ARG A C 1
ATOM 4206 O O . ARG A 1 540 ? -22.846 -12.967 -10.637 1.00 54.31 540 ARG A O 1
ATOM 4213 N N . ARG A 1 541 ? -24.568 -12.137 -9.455 1.00 57.97 541 ARG A N 1
ATOM 4214 C CA . ARG A 1 541 ? -25.425 -11.815 -10.613 1.00 57.97 541 ARG A CA 1
ATOM 4215 C C . ARG A 1 541 ? -24.861 -10.650 -11.428 1.00 57.97 541 ARG A C 1
ATOM 4217 O O . ARG A 1 541 ? -24.835 -10.748 -12.652 1.00 57.97 541 ARG A O 1
ATOM 4224 N N . ALA A 1 542 ? -24.351 -9.603 -10.779 1.00 47.25 542 ALA A N 1
ATOM 4225 C CA . ALA A 1 542 ? -23.677 -8.492 -11.455 1.00 47.25 542 ALA A CA 1
ATOM 4226 C C . ALA A 1 542 ? -22.398 -8.954 -12.182 1.00 47.25 542 ALA A C 1
ATOM 4228 O O . ALA A 1 542 ? -22.166 -8.580 -13.332 1.00 47.25 542 ALA A O 1
ATOM 4229 N N . LEU A 1 543 ? -21.611 -9.835 -11.550 1.00 48.72 543 LEU A N 1
ATOM 4230 C CA . LEU A 1 543 ? -20.438 -10.467 -12.163 1.00 48.72 543 LEU A CA 1
ATOM 4231 C C . LEU A 1 543 ? -20.806 -11.345 -13.366 1.00 48.72 543 LEU A C 1
ATOM 4233 O O . LEU A 1 543 ? -20.116 -11.269 -14.379 1.00 48.72 543 LEU A O 1
ATOM 4237 N N . ARG A 1 544 ? -21.892 -12.131 -13.287 1.00 56.53 544 ARG A N 1
ATOM 4238 C CA . ARG A 1 544 ? -22.389 -12.921 -14.430 1.00 56.53 544 ARG A CA 1
ATOM 4239 C C . ARG A 1 544 ? -22.821 -12.030 -15.588 1.00 56.53 544 ARG A C 1
ATOM 4241 O O . ARG A 1 544 ? -22.291 -12.197 -16.674 1.00 56.53 544 ARG A O 1
ATOM 4248 N N . ARG A 1 545 ? -23.654 -11.009 -15.350 1.00 50.75 545 ARG A N 1
ATOM 4249 C CA . ARG A 1 545 ? -24.074 -10.065 -16.406 1.00 50.75 545 ARG A CA 1
ATOM 4250 C C . ARG A 1 545 ? -22.889 -9.377 -17.092 1.00 50.75 545 ARG A C 1
ATOM 4252 O O . ARG A 1 545 ? -22.890 -9.215 -18.305 1.00 50.75 545 ARG A O 1
ATOM 4259 N N . SER A 1 546 ? -21.848 -9.021 -16.335 1.00 43.78 546 SER A N 1
ATOM 4260 C CA . SER A 1 546 ? -20.620 -8.447 -16.904 1.00 43.78 546 SER A CA 1
ATOM 4261 C C . SER A 1 546 ? -19.782 -9.454 -17.706 1.00 43.78 546 SER A C 1
ATOM 4263 O O . SER A 1 546 ? -19.054 -9.039 -18.607 1.00 43.78 546 SER A O 1
ATOM 4265 N N . GLN A 1 547 ? -19.841 -10.748 -17.377 1.00 46.38 547 GLN A N 1
ATOM 4266 C CA . GLN A 1 547 ? -19.179 -11.814 -18.136 1.00 46.38 547 GLN A CA 1
ATOM 4267 C C . GLN A 1 547 ? -19.974 -12.204 -19.388 1.00 46.38 547 GLN A C 1
ATOM 4269 O O . GLN A 1 547 ? -19.366 -12.407 -20.435 1.00 46.38 547 GLN A O 1
ATOM 4274 N N . ASP A 1 548 ? -21.302 -12.243 -19.305 1.00 48.38 548 ASP A N 1
ATOM 4275 C CA . ASP A 1 548 ? -22.188 -12.590 -20.421 1.00 48.38 548 ASP A CA 1
ATOM 4276 C C . ASP A 1 548 ? -22.196 -11.491 -21.497 1.00 48.38 548 ASP A C 1
ATOM 4278 O O . ASP A 1 548 ? -22.158 -11.798 -22.683 1.00 48.38 548 ASP A O 1
ATOM 4282 N N . SER A 1 549 ? -22.069 -10.215 -21.107 1.00 42.38 549 SER A N 1
ATOM 4283 C CA . SER A 1 549 ? -21.857 -9.087 -22.035 1.00 42.38 549 SER A CA 1
ATOM 4284 C C . SER A 1 549 ? -20.556 -9.173 -22.854 1.00 42.38 549 SER A C 1
ATOM 4286 O O . SER A 1 549 ? -20.379 -8.382 -23.773 1.00 42.38 549 SER A O 1
ATOM 4288 N N . ARG A 1 550 ? -19.626 -10.087 -22.529 1.00 45.94 550 ARG A N 1
ATOM 4289 C CA . ARG A 1 550 ? -18.417 -10.352 -23.337 1.00 45.94 550 ARG A CA 1
ATOM 4290 C C . ARG A 1 550 ? -18.583 -11.505 -24.324 1.00 45.94 550 ARG A C 1
ATOM 4292 O O . ARG A 1 550 ? -17.661 -11.756 -25.088 1.00 45.94 550 ARG A O 1
ATOM 4299 N N . ARG A 1 551 ? -19.681 -12.261 -24.238 1.00 40.84 551 ARG A N 1
ATOM 4300 C CA . ARG A 1 551 ? -19.941 -13.436 -25.083 1.00 40.84 551 ARG A CA 1
ATOM 4301 C C . ARG A 1 551 ? -20.897 -13.152 -26.236 1.00 40.84 551 ARG A C 1
ATOM 4303 O O . ARG A 1 551 ? -21.063 -14.021 -27.078 1.00 40.84 551 ARG A O 1
ATOM 4310 N N . SER A 1 552 ? -21.525 -11.981 -26.271 1.00 35.03 552 SER A N 1
ATOM 4311 C CA . SER A 1 552 ? -22.287 -11.537 -27.434 1.00 35.03 552 SER A CA 1
ATOM 4312 C C . SER A 1 552 ? -21.324 -11.146 -28.554 1.00 35.03 552 SER A C 1
ATOM 4314 O O . SER A 1 552 ? -20.537 -10.214 -28.381 1.00 35.03 552 SER A O 1
ATOM 4316 N N . ASP A 1 553 ? -21.398 -11.905 -29.645 1.00 35.75 553 ASP A N 1
ATOM 4317 C CA . ASP A 1 553 ? -20.716 -11.699 -30.923 1.00 35.75 553 ASP A CA 1
ATOM 4318 C C . ASP A 1 553 ? -20.818 -10.236 -31.392 1.00 35.75 553 ASP A C 1
ATOM 4320 O O . ASP A 1 553 ? -21.925 -9.685 -31.373 1.00 35.75 553 ASP A O 1
ATOM 4324 N N . PRO A 1 554 ? -19.720 -9.590 -31.822 1.00 41.84 554 PRO A N 1
ATOM 4325 C CA . PRO A 1 554 ? -19.782 -8.251 -32.403 1.00 41.84 554 PRO A CA 1
ATOM 4326 C C . PRO A 1 554 ? -20.471 -8.207 -33.783 1.00 41.84 554 PRO A C 1
ATOM 4328 O O . PRO A 1 554 ? -20.832 -7.115 -34.214 1.00 41.84 554 PRO A O 1
ATOM 4331 N N . ASP A 1 555 ? -20.735 -9.356 -34.421 1.00 35.12 555 ASP A N 1
ATOM 4332 C CA . ASP A 1 555 ? -21.170 -9.430 -35.828 1.00 35.12 555 ASP A CA 1
ATOM 4333 C C . ASP A 1 555 ? -22.644 -9.838 -36.053 1.00 35.12 555 ASP A C 1
ATOM 4335 O O . ASP A 1 555 ? -23.055 -10.107 -37.181 1.00 35.12 555 ASP A O 1
ATOM 4339 N N . ALA A 1 556 ? -23.493 -9.864 -35.018 1.00 34.88 556 ALA A N 1
ATOM 4340 C CA . ALA A 1 556 ? -24.911 -10.209 -35.188 1.00 34.88 556 ALA A CA 1
ATOM 4341 C C . ALA A 1 556 ? -25.794 -8.965 -35.468 1.00 34.88 556 ALA A C 1
ATOM 4343 O O . ALA A 1 556 ? -25.933 -8.102 -34.591 1.00 34.88 556 ALA A O 1
ATOM 4344 N N . PRO A 1 557 ? -26.474 -8.862 -36.632 1.00 37.00 557 PRO A N 1
ATOM 4345 C CA . PRO A 1 557 ? -27.383 -7.757 -36.918 1.00 37.00 557 PRO A CA 1
ATOM 4346 C C . PRO A 1 557 ? -28.681 -7.938 -36.118 1.00 37.00 557 PRO A C 1
ATOM 4348 O O . PRO A 1 557 ? -29.519 -8.783 -36.427 1.00 37.00 557 PRO A O 1
ATOM 4351 N N . SER A 1 558 ? -28.865 -7.146 -35.058 1.00 32.25 558 SER A N 1
ATOM 4352 C CA . SER A 1 558 ? -30.078 -7.205 -34.234 1.00 32.25 558 SER A CA 1
ATOM 4353 C C . SER A 1 558 ? -31.180 -6.293 -34.783 1.00 32.25 558 SER A C 1
ATOM 4355 O O . SER A 1 558 ? -31.229 -5.084 -34.549 1.00 32.25 558 SER A O 1
ATOM 4357 N N . SER A 1 559 ? -32.116 -6.903 -35.508 1.00 32.28 559 SER A N 1
ATOM 4358 C CA . SER A 1 559 ? -33.422 -6.328 -35.822 1.00 32.28 559 SER A CA 1
ATOM 4359 C C . SER A 1 559 ? -34.216 -6.073 -34.534 1.00 32.28 559 SER A C 1
ATOM 4361 O O . SER A 1 559 ? -34.500 -6.995 -33.767 1.00 32.28 559 SER A O 1
ATOM 4363 N N . ARG A 1 560 ? -34.599 -4.813 -34.303 1.00 40.59 560 ARG A N 1
ATOM 4364 C CA . ARG A 1 560 ? -35.513 -4.387 -33.231 1.00 40.59 560 ARG A CA 1
ATOM 4365 C C . ARG A 1 560 ? -36.908 -4.983 -33.429 1.00 40.59 560 ARG A C 1
ATOM 4367 O O . ARG A 1 560 ? -37.454 -4.815 -34.513 1.00 40.59 560 ARG A O 1
ATOM 4374 N N . ARG A 1 561 ? -37.536 -5.494 -32.358 1.00 30.88 561 ARG A N 1
ATOM 4375 C CA . ARG A 1 561 ? -38.993 -5.389 -32.110 1.00 30.88 561 ARG A CA 1
ATOM 4376 C C . ARG A 1 561 ? -39.363 -5.660 -30.633 1.00 30.88 561 ARG A C 1
ATOM 4378 O O . ARG A 1 561 ? -39.067 -6.732 -30.127 1.00 30.88 561 ARG A O 1
ATOM 4385 N N . PHE A 1 562 ? -40.087 -4.683 -30.052 1.00 29.41 562 PHE A N 1
ATOM 4386 C CA . PHE A 1 562 ? -41.086 -4.740 -28.953 1.00 29.41 562 PHE A CA 1
ATOM 4387 C C . PHE A 1 562 ? -40.613 -5.101 -27.513 1.00 29.41 562 PHE A C 1
ATOM 4389 O O . PHE A 1 562 ? -39.759 -5.952 -27.338 1.00 29.41 562 PHE A O 1
ATOM 4396 N N . LEU A 1 563 ? -41.060 -4.472 -26.406 1.00 27.03 563 LEU A N 1
ATOM 4397 C CA . LEU A 1 563 ? -42.384 -3.939 -26.030 1.00 27.03 563 LEU A CA 1
ATOM 4398 C C . LEU A 1 563 ? -42.320 -2.713 -25.084 1.00 27.03 563 LEU A C 1
ATOM 4400 O O . LEU A 1 563 ? -41.474 -2.612 -24.199 1.00 27.03 563 LEU A O 1
ATOM 4404 N N . SER A 1 564 ? -43.306 -1.835 -25.274 1.00 26.28 564 SER A N 1
ATOM 4405 C CA . SER A 1 564 ? -43.767 -0.749 -24.401 1.00 26.28 564 SER A CA 1
ATOM 4406 C C . SER A 1 564 ? -44.658 -1.294 -23.273 1.00 26.28 564 SER A C 1
ATOM 4408 O O . SER A 1 564 ? -45.458 -2.189 -23.533 1.00 26.28 564 SER A O 1
ATOM 4410 N N . CYS A 1 565 ? -44.581 -0.704 -22.072 1.00 24.86 565 CYS A N 1
ATOM 4411 C CA . CYS A 1 565 ? -45.679 -0.690 -21.097 1.00 24.86 565 CYS A CA 1
ATOM 4412 C C . CYS A 1 565 ? -45.682 0.625 -20.281 1.00 24.86 565 CYS A C 1
ATOM 4414 O O . CYS A 1 565 ? -44.762 0.871 -19.504 1.00 24.86 565 CYS A O 1
ATOM 4416 N N . SER A 1 566 ? -46.745 1.425 -20.504 1.00 26.38 566 SER A N 1
ATOM 4417 C CA . SER A 1 566 ? -47.497 2.332 -19.589 1.00 26.38 566 SER A CA 1
ATOM 4418 C C . SER A 1 566 ? -46.723 3.360 -18.732 1.00 26.38 566 SER A C 1
ATOM 4420 O O . SER A 1 566 ? -46.040 2.968 -17.795 1.00 26.38 566 SER A O 1
ATOM 4422 N N . ARG A 1 567 ? -46.703 4.683 -19.005 1.00 28.78 567 ARG A N 1
ATOM 4423 C CA . ARG A 1 567 ? -47.745 5.761 -18.981 1.00 28.78 567 ARG A CA 1
ATOM 4424 C C . ARG A 1 567 ? -48.519 5.944 -17.662 1.00 28.78 567 ARG A C 1
ATOM 4426 O O . ARG A 1 567 ? -49.288 5.062 -17.311 1.00 28.78 567 ARG A O 1
ATOM 4433 N N . PHE A 1 568 ? -48.395 7.144 -17.066 1.00 26.11 568 PHE A N 1
ATOM 4434 C CA . PHE A 1 568 ? -49.456 8.040 -16.535 1.00 26.11 568 PHE A CA 1
ATOM 4435 C C . PHE A 1 568 ? -48.840 9.436 -16.192 1.00 26.11 568 PHE A C 1
ATOM 4437 O O . PHE A 1 568 ? -47.613 9.525 -16.157 1.00 26.11 568 PHE A O 1
ATOM 4444 N N . PRO A 1 569 ? -49.616 10.541 -16.080 1.00 33.44 569 PRO A N 1
ATOM 4445 C CA . PRO A 1 569 ? -49.798 11.561 -17.128 1.00 33.44 569 PRO A CA 1
ATOM 4446 C C . PRO A 1 569 ? -49.165 12.944 -16.810 1.00 33.44 569 PRO A C 1
ATOM 4448 O O . PRO A 1 569 ? -48.722 13.167 -15.684 1.00 33.44 569 PRO A O 1
ATOM 4451 N N . PRO A 1 570 ? -49.163 13.901 -17.766 1.00 31.80 570 PRO A N 1
ATOM 4452 C CA . PRO A 1 570 ? -48.815 15.299 -17.520 1.00 31.80 570 PRO A CA 1
ATOM 4453 C C . PRO A 1 570 ? -50.063 16.171 -17.288 1.00 31.80 570 PRO A C 1
ATOM 4455 O O . PRO A 1 570 ? -51.103 15.962 -17.911 1.00 31.80 570 PRO A O 1
ATOM 4458 N N . VAL A 1 571 ? -49.928 17.193 -16.442 1.00 27.62 571 VAL A N 1
ATOM 4459 C CA . VAL A 1 571 ? -50.880 18.307 -16.321 1.00 27.62 571 VAL A CA 1
ATOM 4460 C C . VAL A 1 571 ? -50.216 19.553 -16.923 1.00 27.62 571 VAL A C 1
ATOM 4462 O O . VAL A 1 571 ? -49.195 20.016 -16.421 1.00 27.62 571 VAL A O 1
ATOM 4465 N N . ALA A 1 572 ? -50.775 20.029 -18.042 1.00 28.45 572 ALA A N 1
ATOM 4466 C CA . ALA A 1 572 ? -50.657 21.396 -18.580 1.00 28.45 572 ALA A CA 1
ATOM 4467 C C . ALA A 1 572 ? -51.455 22.359 -17.667 1.00 28.45 572 ALA A C 1
ATOM 4469 O O . ALA A 1 572 ? -52.296 21.886 -16.914 1.00 28.45 572 ALA A O 1
ATOM 4470 N N . HIS A 1 573 ? -51.319 23.684 -17.603 1.00 28.33 573 HIS A N 1
ATOM 4471 C CA . HIS A 1 573 ? -51.185 24.782 -18.578 1.00 28.33 573 HIS A CA 1
ATOM 4472 C C . HIS A 1 573 ? -51.042 26.057 -17.687 1.00 28.33 573 HIS A C 1
ATOM 4474 O O . HIS A 1 573 ? -51.543 26.040 -16.566 1.00 28.33 573 HIS A O 1
ATOM 4480 N N . CYS A 1 574 ? -50.316 27.138 -17.991 1.00 23.39 574 CYS A N 1
ATOM 4481 C CA . CYS A 1 574 ? -50.657 28.295 -18.846 1.00 23.39 574 CYS A CA 1
ATOM 4482 C C . CYS A 1 574 ? -49.586 29.379 -18.550 1.00 23.39 574 CYS A C 1
ATOM 4484 O O . CYS A 1 574 ? -49.143 29.472 -17.410 1.00 23.39 574 CYS A O 1
ATOM 4486 N N . GLU A 1 575 ? -48.979 30.023 -19.561 1.00 25.84 575 GLU A N 1
ATOM 4487 C CA . GLU A 1 575 ? -49.285 31.403 -20.036 1.00 25.84 575 GLU A CA 1
ATOM 4488 C C . GLU A 1 575 ? -49.219 32.475 -18.921 1.00 25.84 575 GLU A C 1
ATOM 4490 O O . GLU A 1 575 ? -49.819 32.291 -17.876 1.00 25.84 575 GLU A O 1
ATOM 4495 N N . LYS A 1 576 ? -48.593 33.654 -19.037 1.00 26.61 576 LYS A N 1
ATOM 4496 C CA . LYS A 1 576 ? -48.187 34.502 -20.172 1.00 26.61 576 LYS A CA 1
ATOM 4497 C C . LYS A 1 576 ? -47.412 35.719 -19.601 1.00 26.61 576 LYS A C 1
ATOM 4499 O O . LYS A 1 576 ? -47.680 36.115 -18.476 1.00 26.61 576 LYS A O 1
ATOM 4504 N N . LEU A 1 577 ? -46.556 36.323 -20.437 1.00 26.12 577 LEU A N 1
ATOM 4505 C CA . LEU A 1 577 ? -46.295 37.775 -20.605 1.00 26.12 577 LEU A CA 1
ATOM 4506 C C . LEU A 1 577 ? -45.985 38.674 -19.379 1.00 26.12 577 LEU A C 1
ATOM 4508 O O . LEU A 1 577 ? -46.875 38.964 -18.595 1.00 26.12 577 LEU A O 1
ATOM 4512 N N . HIS A 1 578 ? -44.809 39.322 -19.369 1.00 27.58 578 HIS A N 1
ATOM 4513 C CA . HIS A 1 578 ? -44.680 40.737 -19.778 1.00 27.58 578 HIS A CA 1
ATOM 4514 C C . HIS A 1 578 ? -43.217 41.224 -19.823 1.00 27.58 578 HIS A C 1
ATOM 4516 O O . HIS A 1 578 ? -42.433 40.985 -18.910 1.00 27.58 578 HIS A O 1
ATOM 4522 N N . ASN A 1 579 ? -42.899 41.934 -20.911 1.00 31.72 579 ASN A N 1
ATOM 4523 C CA . ASN A 1 579 ? -41.796 42.887 -21.031 1.00 31.72 579 ASN A CA 1
ATOM 4524 C C . ASN A 1 579 ? -42.119 44.144 -20.211 1.00 31.72 579 ASN A C 1
ATOM 4526 O O . ASN A 1 579 ? -43.270 44.575 -20.228 1.00 31.72 579 ASN A O 1
ATOM 4530 N N . HIS A 1 580 ? -41.103 44.796 -19.642 1.00 29.03 580 HIS A N 1
ATOM 4531 C CA . HIS A 1 580 ? -41.015 46.257 -19.686 1.00 29.03 580 HIS A CA 1
ATOM 4532 C C . HIS A 1 580 ? -39.583 46.754 -19.451 1.00 29.03 580 HIS A C 1
ATOM 4534 O O . HIS A 1 580 ? -38.927 46.383 -18.481 1.00 29.03 580 HIS A O 1
ATOM 4540 N N . ASP A 1 581 ? -39.148 47.606 -20.377 1.00 31.83 581 ASP A N 1
ATOM 4541 C CA . ASP A 1 581 ? -37.989 48.489 -20.303 1.00 31.83 581 ASP A CA 1
ATOM 4542 C C . ASP A 1 581 ? -38.123 49.556 -19.201 1.00 31.83 581 ASP A C 1
ATOM 4544 O O . ASP A 1 581 ? -39.230 50.029 -18.934 1.00 31.83 581 ASP A O 1
ATOM 4548 N N . ALA A 1 582 ? -36.965 50.020 -18.706 1.00 31.95 582 ALA A N 1
ATOM 4549 C CA . ALA A 1 582 ? -36.516 51.427 -18.727 1.00 31.95 582 ALA A CA 1
ATOM 4550 C C . ALA A 1 582 ? -35.976 52.016 -17.399 1.00 31.95 582 ALA A C 1
ATOM 4552 O O . ALA A 1 582 ? -36.687 52.114 -16.406 1.00 31.95 582 ALA A O 1
ATOM 4553 N N . LYS A 1 583 ? -34.761 52.579 -17.543 1.00 29.59 583 LYS A N 1
ATOM 4554 C CA . LYS A 1 583 ? -34.231 53.862 -17.022 1.00 29.59 583 LYS A CA 1
ATOM 4555 C C . LYS A 1 583 ? -33.681 53.998 -15.589 1.00 29.59 583 LYS A C 1
ATOM 4557 O O . LYS A 1 583 ? -34.412 54.003 -14.609 1.00 29.59 583 LYS A O 1
ATOM 4562 N N . ASP A 1 584 ? -32.362 54.235 -15.571 1.00 33.62 584 ASP A N 1
ATOM 4563 C CA . ASP A 1 584 ? -31.611 55.371 -15.000 1.00 33.62 584 ASP A CA 1
ATOM 4564 C C . ASP A 1 584 ? -32.031 55.991 -13.659 1.00 33.62 584 ASP A C 1
ATOM 4566 O O . ASP A 1 584 ? -33.051 56.670 -13.589 1.00 33.62 584 ASP A O 1
ATOM 4570 N N . SER A 1 585 ? -31.109 55.956 -12.680 1.00 30.12 585 SER A N 1
ATOM 4571 C CA . SER A 1 585 ? -30.634 57.167 -11.974 1.00 30.12 585 SER A CA 1
ATOM 4572 C C . SER A 1 585 ? -29.512 56.893 -10.947 1.00 30.12 585 SER A C 1
ATOM 4574 O O . SER A 1 585 ? -29.697 56.104 -10.028 1.00 30.12 585 SER A O 1
ATOM 4576 N N . HIS A 1 586 ? -28.416 57.652 -11.093 1.00 31.28 586 HIS A N 1
ATOM 4577 C CA . HIS A 1 586 ? -27.503 58.229 -10.083 1.00 31.28 586 HIS A CA 1
ATOM 4578 C C . HIS A 1 586 ? -26.587 57.377 -9.151 1.00 31.28 586 HIS A C 1
ATOM 4580 O O . HIS A 1 586 ? -27.017 56.666 -8.252 1.00 31.28 586 HIS A O 1
ATOM 4586 N N . GLN A 1 587 ? -25.279 57.616 -9.367 1.00 31.02 587 GLN A N 1
ATOM 4587 C CA . GLN A 1 587 ? -24.053 57.530 -8.531 1.00 31.02 587 GLN A CA 1
ATOM 4588 C C . GLN A 1 587 ? -24.148 58.112 -7.089 1.00 31.02 587 GLN A C 1
ATOM 4590 O O . GLN A 1 587 ? -25.110 58.828 -6.816 1.00 31.02 587 GLN A O 1
ATOM 4595 N N . PRO A 1 588 ? -23.064 58.100 -6.264 1.00 50.44 588 PRO A N 1
ATOM 4596 C CA . PRO A 1 588 ? -22.002 57.095 -6.025 1.00 50.44 588 PRO A CA 1
ATOM 4597 C C . PRO A 1 588 ? -21.697 56.929 -4.505 1.00 50.44 588 PRO A C 1
ATOM 4599 O O . PRO A 1 588 ? -22.214 57.697 -3.702 1.00 50.44 588 PRO A O 1
ATOM 4602 N N . LEU A 1 589 ? -20.825 55.984 -4.114 1.00 30.34 589 LEU A N 1
ATOM 4603 C CA . LEU A 1 589 ? -19.801 56.122 -3.045 1.00 30.34 589 LEU A CA 1
ATOM 4604 C C . LEU A 1 589 ? -19.189 54.757 -2.684 1.00 30.34 589 LEU A C 1
ATOM 4606 O O . LEU A 1 589 ? -19.923 53.811 -2.413 1.00 30.34 589 LEU A O 1
ATOM 4610 N N . GLY A 1 590 ? -17.859 54.723 -2.571 1.00 28.55 590 GLY A N 1
ATOM 4611 C CA . GLY A 1 590 ? -17.170 53.872 -1.598 1.00 28.55 590 GLY A CA 1
ATOM 4612 C C . GLY A 1 590 ? -16.348 52.719 -2.160 1.00 28.55 590 GLY A C 1
ATOM 4613 O O . GLY A 1 590 ? -16.819 51.589 -2.201 1.00 28.55 590 GLY A O 1
ATOM 4614 N N . ASP A 1 591 ? -15.128 53.064 -2.558 1.00 30.91 591 ASP A N 1
ATOM 4615 C CA . ASP A 1 591 ? -13.877 52.294 -2.533 1.00 30.91 591 ASP A CA 1
ATOM 4616 C C . ASP A 1 591 ? -13.871 50.994 -1.702 1.00 30.91 591 ASP A C 1
ATOM 4618 O O . ASP A 1 591 ? -14.214 51.013 -0.523 1.00 30.91 591 ASP A O 1
ATOM 4622 N N . GLU A 1 592 ? -13.386 49.895 -2.292 1.00 33.06 592 GLU A N 1
ATOM 4623 C CA . GLU A 1 592 ? -12.296 49.075 -1.733 1.00 33.06 592 GLU A CA 1
ATOM 4624 C C . GLU A 1 592 ? -11.823 48.021 -2.755 1.00 33.06 592 GLU A C 1
ATOM 4626 O O . GLU A 1 592 ? -12.559 47.589 -3.640 1.00 33.06 592 GLU A O 1
ATOM 4631 N N . GLU A 1 593 ? -10.537 47.701 -2.660 1.00 30.58 593 GLU A N 1
ATOM 4632 C CA . GLU A 1 593 ? -9.652 47.147 -3.682 1.00 30.58 593 GLU A CA 1
ATOM 4633 C C . GLU A 1 593 ? -9.998 45.717 -4.142 1.00 30.58 593 GLU A C 1
ATOM 4635 O O . GLU A 1 593 ? -10.194 44.800 -3.344 1.00 30.58 593 GLU A O 1
ATOM 4640 N N . ASP A 1 594 ? -10.004 45.530 -5.464 1.00 27.64 594 ASP A N 1
ATOM 4641 C CA . ASP A 1 594 ? -10.208 44.260 -6.161 1.00 27.64 594 ASP A CA 1
ATOM 4642 C C . ASP A 1 594 ? -8.840 43.725 -6.638 1.00 27.64 594 ASP A C 1
ATOM 4644 O O . ASP A 1 594 ? -8.253 44.230 -7.599 1.00 27.64 594 ASP A O 1
ATOM 4648 N N . GLU A 1 595 ? -8.299 42.704 -5.959 1.00 30.80 595 GLU A N 1
ATOM 4649 C CA . GLU A 1 595 ? -7.204 41.882 -6.490 1.00 30.80 595 GLU A CA 1
ATOM 4650 C C . GLU A 1 595 ? -7.767 40.930 -7.557 1.00 30.80 595 GLU A C 1
ATOM 4652 O O . GLU A 1 595 ? -8.218 39.810 -7.289 1.00 30.80 595 GLU A O 1
ATOM 4657 N N . GLY A 1 596 ? -7.712 41.384 -8.808 1.00 27.48 596 GLY A N 1
ATOM 4658 C CA . GLY A 1 596 ? -8.015 40.580 -9.982 1.00 27.48 596 GLY A CA 1
ATOM 4659 C C . GLY A 1 596 ? -7.073 39.380 -10.113 1.00 27.48 596 GLY A C 1
ATOM 4660 O O . GLY A 1 596 ? -5.893 39.519 -10.423 1.00 27.48 596 GLY A O 1
ATOM 4661 N N . SER A 1 597 ? -7.619 38.174 -9.953 1.00 29.36 597 SER A N 1
ATOM 4662 C CA . SER A 1 597 ? -7.005 36.941 -10.453 1.00 29.36 597 SER A CA 1
ATOM 4663 C C . SER A 1 597 ? -7.953 36.262 -11.443 1.00 29.36 597 SER A C 1
ATOM 4665 O O . SER A 1 597 ? -8.890 35.549 -11.081 1.00 29.36 597 SER A O 1
ATOM 4667 N N . GLU A 1 598 ? -7.707 36.504 -12.733 1.00 26.00 598 GLU A N 1
ATOM 4668 C CA . GLU A 1 598 ? -8.313 35.744 -13.824 1.00 26.00 598 GLU A CA 1
ATOM 4669 C C . GLU A 1 598 ? -7.888 34.265 -13.745 1.00 26.00 598 GLU A C 1
ATOM 4671 O O . GLU A 1 598 ? -6.696 33.957 -13.656 1.00 26.00 598 GLU A O 1
ATOM 4676 N N . PRO A 1 599 ? -8.826 33.304 -13.816 1.00 33.69 599 PRO A N 1
ATOM 4677 C CA . PRO A 1 599 ? -8.479 31.900 -13.921 1.00 33.69 599 PRO A CA 1
ATOM 4678 C C . PRO A 1 599 ? -8.241 31.522 -15.386 1.00 33.69 599 PRO A C 1
ATOM 4680 O O . PRO A 1 599 ? -9.171 31.415 -16.192 1.00 33.69 599 PRO A O 1
ATOM 4683 N N . SER A 1 600 ? -6.986 31.212 -15.695 1.00 27.02 600 SER A N 1
ATOM 4684 C CA . SER A 1 600 ? -6.557 30.501 -16.895 1.00 27.02 600 SER A CA 1
ATOM 4685 C C . SER A 1 600 ? -7.328 29.179 -17.042 1.00 27.02 600 SER A C 1
ATOM 4687 O O . SER A 1 600 ? -7.150 28.198 -16.314 1.00 27.02 600 SER A O 1
ATOM 4689 N N . ARG A 1 601 ? -8.254 29.161 -18.005 1.00 33.31 601 ARG A N 1
ATOM 4690 C CA . ARG A 1 601 ? -8.984 27.970 -18.447 1.00 33.31 601 ARG A CA 1
ATOM 4691 C C . ARG A 1 601 ? -8.130 27.180 -19.439 1.00 33.31 601 ARG A C 1
ATOM 4693 O O . ARG A 1 601 ? -8.167 27.455 -20.630 1.00 33.31 601 ARG A O 1
ATOM 4700 N N . SER A 1 602 ? -7.487 26.106 -18.988 1.00 30.03 602 SER A N 1
ATOM 4701 C CA . SER A 1 602 ? -7.171 24.963 -19.860 1.00 30.03 602 SER A CA 1
ATOM 4702 C C . SER A 1 602 ? -7.160 23.651 -19.062 1.00 30.03 602 SER A C 1
ATOM 4704 O O . SER A 1 602 ? -6.153 23.167 -18.559 1.00 30.03 602 SER A O 1
ATOM 4706 N N . ALA A 1 603 ? -8.339 23.042 -18.909 1.00 30.08 603 ALA A N 1
ATOM 4707 C CA . ALA A 1 603 ? -8.458 21.678 -18.397 1.00 30.08 603 ALA A CA 1
ATOM 4708 C C . ALA A 1 603 ? -8.758 20.733 -19.565 1.00 30.08 603 ALA A C 1
ATOM 4710 O O . ALA A 1 603 ? -9.876 20.699 -20.086 1.00 30.08 603 ALA A O 1
ATOM 4711 N N . GLY A 1 604 ? -7.728 19.984 -19.967 1.00 31.27 604 GLY A N 1
ATOM 4712 C CA . GLY A 1 604 ? -7.762 18.973 -21.019 1.00 31.27 604 GLY A CA 1
ATOM 4713 C C . GLY A 1 604 ? -8.868 17.940 -20.801 1.00 31.27 604 GLY A C 1
ATOM 4714 O O . GLY A 1 604 ? -8.944 17.259 -19.776 1.00 31.27 604 GLY A O 1
ATOM 4715 N N . ARG A 1 605 ? -9.750 17.840 -21.794 1.00 32.31 605 ARG A N 1
ATOM 4716 C CA . ARG A 1 605 ? -10.859 16.892 -21.858 1.00 32.31 605 ARG A CA 1
ATOM 4717 C C . ARG A 1 605 ? -10.406 15.708 -22.712 1.00 32.31 605 ARG A C 1
ATOM 4719 O O . ARG A 1 605 ? -10.524 15.760 -23.929 1.00 32.31 605 ARG A O 1
ATOM 4726 N N . HIS A 1 606 ? -9.903 14.660 -22.070 1.00 35.84 606 HIS A N 1
ATOM 4727 C CA . HIS A 1 606 ? -9.544 13.411 -22.740 1.00 35.84 606 HIS A CA 1
ATOM 4728 C C . HIS A 1 606 ? -10.802 12.708 -23.281 1.00 35.84 606 HIS A C 1
ATOM 4730 O O . HIS A 1 606 ? -11.673 12.279 -22.511 1.00 35.84 606 HIS A O 1
ATOM 4736 N N . GLY A 1 607 ? -10.972 12.699 -24.606 1.00 38.22 607 GLY A N 1
ATOM 4737 C CA . GLY A 1 607 ? -12.146 12.124 -25.273 1.00 38.22 607 GLY A CA 1
ATOM 4738 C C . GLY A 1 607 ? -12.014 10.612 -25.488 1.00 38.22 607 GLY A C 1
ATOM 4739 O O . GLY A 1 607 ? -11.067 9.979 -25.040 1.00 38.22 607 GLY A O 1
ATOM 4740 N N . ARG A 1 608 ? -12.987 9.980 -26.150 1.00 44.12 608 ARG A N 1
ATOM 4741 C CA . ARG A 1 608 ? -12.817 8.607 -26.659 1.00 44.12 608 ARG A CA 1
ATOM 4742 C C . ARG A 1 608 ? -12.493 8.675 -28.138 1.00 44.12 608 ARG A C 1
ATOM 4744 O O . ARG A 1 608 ? -13.125 9.460 -28.840 1.00 44.12 608 ARG A O 1
ATOM 4751 N N . LEU A 1 609 ? -11.603 7.788 -28.586 1.00 45.97 609 LEU A N 1
ATOM 4752 C CA . LEU A 1 609 ? -11.365 7.552 -30.005 1.00 45.97 609 LEU A CA 1
ATOM 4753 C C . LEU A 1 609 ? -12.712 7.294 -30.706 1.00 45.97 609 LEU A C 1
ATOM 4755 O O . LEU A 1 609 ? -13.460 6.414 -30.256 1.00 45.97 609 LEU A O 1
ATOM 4759 N N . PRO A 1 610 ? -13.059 8.044 -31.760 1.00 59.75 610 PRO A N 1
ATOM 4760 C CA . PRO A 1 610 ? -14.299 7.826 -32.485 1.00 59.75 610 PRO A CA 1
ATOM 4761 C C . PRO A 1 610 ? -14.206 6.501 -33.252 1.00 59.75 610 PRO A C 1
ATOM 4763 O O . PRO A 1 610 ? -13.570 6.413 -34.294 1.00 59.75 610 PRO A O 1
ATOM 4766 N N . VAL A 1 611 ? -14.852 5.454 -32.730 1.00 58.00 611 VAL A N 1
ATOM 4767 C CA . VAL A 1 611 ? -14.849 4.092 -33.313 1.00 58.00 611 VAL A CA 1
ATOM 4768 C C . VAL A 1 611 ? -15.460 4.063 -34.724 1.00 58.00 611 VAL A C 1
ATOM 4770 O O . VAL A 1 611 ? -15.134 3.192 -35.521 1.00 58.00 611 VAL A O 1
ATOM 4773 N N . HIS A 1 612 ? -16.301 5.048 -35.047 1.00 72.25 612 HIS A N 1
ATOM 4774 C CA . HIS A 1 612 ? -16.936 5.211 -36.356 1.00 72.25 612 HIS A CA 1
ATOM 4775 C C . HIS A 1 612 ? -16.509 6.494 -37.086 1.00 72.25 612 HIS A C 1
ATOM 4777 O O . HIS A 1 612 ? -17.141 6.854 -38.073 1.00 72.25 612 HIS A O 1
ATOM 4783 N N . GLY A 1 613 ? -15.480 7.196 -36.598 1.00 71.81 613 GLY A N 1
ATOM 4784 C CA . GLY A 1 613 ? -14.962 8.384 -37.282 1.00 71.81 613 GLY A CA 1
ATOM 4785 C C . GLY A 1 613 ? -14.139 8.002 -38.507 1.00 71.81 613 GLY A C 1
ATOM 4786 O O . GLY A 1 613 ? -13.663 6.869 -38.587 1.00 71.81 613 GLY A O 1
ATOM 4787 N N . THR A 1 614 ? -13.948 8.915 -39.454 1.00 82.88 614 THR A N 1
ATOM 4788 C CA . THR A 1 614 ? -13.051 8.677 -40.599 1.00 82.88 614 THR A CA 1
ATOM 4789 C C . THR A 1 614 ? -11.606 8.447 -40.123 1.00 82.88 614 THR A C 1
ATOM 4791 O O . THR A 1 614 ? -11.251 8.762 -38.982 1.00 82.88 614 THR A O 1
ATOM 4794 N N . ARG A 1 615 ? -10.741 7.890 -40.987 1.00 74.25 615 ARG A N 1
ATOM 4795 C CA . ARG A 1 615 ? -9.295 7.735 -40.707 1.00 74.25 615 ARG A CA 1
ATOM 4796 C C . ARG A 1 615 ? -8.685 9.048 -40.196 1.00 74.25 615 ARG A C 1
ATOM 4798 O O . ARG A 1 615 ? -7.947 9.053 -39.214 1.00 74.25 615 ARG A O 1
ATOM 4805 N N . GLU A 1 616 ? -9.072 10.164 -40.803 1.00 74.38 616 GLU A N 1
ATOM 4806 C CA . GLU A 1 616 ? -8.620 11.513 -40.449 1.00 74.38 616 GLU A CA 1
ATOM 4807 C C . GLU A 1 616 ? -9.111 11.961 -39.067 1.00 74.38 616 GLU A C 1
ATOM 4809 O O . GLU A 1 616 ? -8.327 12.503 -38.291 1.00 74.38 616 GLU A O 1
ATOM 4814 N N . GLU A 1 617 ? -10.365 11.684 -38.704 1.00 76.00 617 GLU A N 1
ATOM 4815 C CA . GLU A 1 617 ? -10.916 12.035 -37.388 1.00 76.00 617 GLU A CA 1
ATOM 4816 C C . GLU A 1 617 ? -10.275 11.232 -36.251 1.00 76.00 617 GLU A C 1
ATOM 4818 O O . GLU A 1 617 ? -9.999 11.779 -35.179 1.00 76.00 617 GLU A O 1
ATOM 4823 N N . ARG A 1 618 ? -9.995 9.941 -36.475 1.00 77.25 618 ARG A N 1
ATOM 4824 C CA . ARG A 1 618 ? -9.285 9.095 -35.499 1.00 77.25 618 ARG A CA 1
ATOM 4825 C C . ARG A 1 618 ? -7.842 9.553 -35.313 1.00 77.25 618 ARG A C 1
ATOM 4827 O O . ARG A 1 618 ? -7.383 9.676 -34.178 1.00 77.25 618 ARG A O 1
ATOM 4834 N N . VAL A 1 619 ? -7.155 9.878 -36.405 1.00 67.50 619 VAL A N 1
ATOM 4835 C CA . VAL A 1 619 ? -5.794 10.430 -36.378 1.00 67.50 619 VAL A CA 1
ATOM 4836 C C . VAL A 1 619 ? -5.763 11.799 -35.686 1.00 67.50 619 VAL A C 1
ATOM 4838 O O . VAL A 1 619 ? -4.924 12.023 -34.813 1.00 67.50 619 VAL A O 1
ATOM 4841 N N . ALA A 1 620 ? -6.695 12.701 -35.999 1.00 69.56 620 ALA A N 1
ATOM 4842 C CA . ALA A 1 620 ? -6.789 14.024 -35.378 1.00 69.56 620 ALA A CA 1
ATOM 4843 C C . ALA A 1 620 ? -7.101 13.946 -33.875 1.00 69.56 620 ALA A C 1
ATOM 4845 O O . ALA A 1 620 ? -6.556 14.720 -33.083 1.00 69.56 620 ALA A O 1
ATOM 4846 N N . PHE A 1 621 ? -7.939 12.988 -33.473 1.00 75.19 621 PHE A N 1
ATOM 4847 C CA . PHE A 1 621 ? -8.210 12.699 -32.069 1.00 75.19 621 PHE A CA 1
ATOM 4848 C C . PHE A 1 621 ? -6.928 12.296 -31.327 1.00 75.19 621 PHE A C 1
ATOM 4850 O O . PHE A 1 621 ? -6.628 12.859 -30.277 1.00 75.19 621 PHE A O 1
ATOM 4857 N N . ILE A 1 622 ? -6.137 11.381 -31.897 1.00 60.50 622 ILE A N 1
ATOM 4858 C CA . ILE A 1 622 ? -4.870 10.930 -31.304 1.00 60.50 622 ILE A CA 1
ATOM 4859 C C . ILE A 1 622 ? -3.848 12.067 -31.207 1.00 60.50 622 ILE A C 1
ATOM 4861 O O . ILE A 1 622 ? -3.233 12.230 -30.155 1.00 60.50 622 ILE A O 1
ATOM 4865 N N . ARG A 1 623 ? -3.700 12.893 -32.251 1.00 66.00 623 ARG A N 1
ATOM 4866 C CA . ARG A 1 623 ? -2.788 14.055 -32.225 1.00 66.00 623 ARG A CA 1
ATOM 4867 C C . ARG A 1 623 ? -3.094 14.999 -31.066 1.00 66.00 623 ARG A C 1
ATOM 4869 O O . ARG A 1 623 ? -2.195 15.406 -30.339 1.00 66.00 623 ARG A O 1
ATOM 4876 N N . ARG A 1 624 ? -4.380 15.294 -30.858 1.00 68.75 624 ARG A N 1
ATOM 4877 C CA . ARG A 1 624 ? -4.853 16.162 -29.772 1.00 68.75 624 ARG A CA 1
ATOM 4878 C C . ARG A 1 624 ? -4.658 15.538 -28.391 1.00 68.75 624 ARG A C 1
ATOM 4880 O O . ARG A 1 624 ? -4.325 16.243 -27.448 1.00 68.75 624 ARG A O 1
ATOM 4887 N N . GLU A 1 625 ? -4.899 14.238 -28.274 1.00 60.19 625 GLU A N 1
ATOM 4888 C CA . GLU A 1 625 ? -4.910 13.532 -26.993 1.00 60.19 625 GLU A CA 1
ATOM 4889 C C . GLU A 1 625 ? -3.505 13.282 -26.436 1.00 60.19 625 GLU A C 1
ATOM 4891 O O . GLU A 1 625 ? -3.288 13.386 -25.230 1.00 60.19 625 GLU A O 1
ATOM 4896 N N . TYR A 1 626 ? -2.559 12.962 -27.321 1.00 53.25 626 TYR A N 1
ATOM 4897 C CA . TYR A 1 626 ? -1.194 12.577 -26.960 1.00 53.25 626 TYR A CA 1
ATOM 4898 C C . TYR A 1 626 ? -0.160 13.678 -27.227 1.00 53.25 626 TYR A C 1
ATOM 4900 O O . TYR A 1 626 ? 1.027 13.446 -27.031 1.00 53.25 626 TYR A O 1
ATOM 4908 N N . GLY A 1 627 ? -0.589 14.861 -27.680 1.00 49.75 627 GLY A N 1
ATOM 4909 C CA . GLY A 1 627 ? 0.311 15.983 -27.969 1.00 49.75 627 GLY A CA 1
ATOM 4910 C C . GLY A 1 627 ? 1.281 15.722 -29.127 1.00 49.75 627 GLY A C 1
ATOM 4911 O O . GLY A 1 627 ? 2.302 16.392 -29.239 1.00 49.75 627 GLY A O 1
ATOM 4912 N N . VAL A 1 628 ? 0.986 14.747 -29.992 1.00 52.59 628 VAL A N 1
ATOM 4913 C CA . VAL A 1 628 ? 1.850 14.378 -31.121 1.00 52.59 628 VAL A CA 1
ATOM 4914 C C . VAL A 1 628 ? 1.433 15.141 -32.377 1.00 52.59 628 VAL A C 1
ATOM 4916 O O . VAL A 1 628 ? 0.278 15.093 -32.795 1.00 52.59 628 VAL A O 1
ATOM 4919 N N . LYS A 1 629 ? 2.376 15.850 -33.010 1.00 49.75 629 LYS A N 1
ATOM 4920 C CA . LYS A 1 629 ? 2.110 16.632 -34.236 1.00 49.75 629 LYS A CA 1
ATOM 4921 C C . LYS A 1 629 ? 1.752 15.739 -35.432 1.00 49.75 629 LYS A C 1
ATOM 4923 O O . LYS A 1 629 ? 0.940 16.124 -36.274 1.00 49.75 629 LYS A O 1
ATOM 4928 N N . HIS A 1 630 ? 2.289 14.519 -35.457 1.00 51.25 630 HIS A N 1
ATOM 4929 C CA . HIS A 1 630 ? 2.029 13.513 -36.478 1.00 51.25 630 HIS A CA 1
ATOM 4930 C C . HIS A 1 630 ? 1.602 12.193 -35.831 1.00 51.25 630 HIS A C 1
ATOM 4932 O O . HIS A 1 630 ? 2.186 11.728 -34.860 1.00 51.25 630 HIS A O 1
ATOM 4938 N N . ALA A 1 631 ? 0.540 11.613 -36.375 1.00 57.94 631 ALA A N 1
ATOM 4939 C CA . ALA A 1 631 ? 0.072 10.270 -36.074 1.00 57.94 631 ALA A CA 1
ATOM 4940 C C . ALA A 1 631 ? -0.411 9.690 -37.400 1.00 57.94 631 ALA A C 1
ATOM 4942 O O . ALA A 1 631 ? -1.058 10.412 -38.173 1.00 57.94 631 ALA A O 1
ATOM 4943 N N . GLU A 1 632 ? -0.072 8.433 -37.664 1.00 70.38 632 GLU A N 1
ATOM 4944 C CA . GLU A 1 632 ? -0.505 7.709 -38.853 1.00 70.38 632 GLU A CA 1
ATOM 4945 C C . GLU A 1 632 ? -1.154 6.386 -38.442 1.00 70.38 632 GLU A C 1
ATOM 4947 O O . GLU A 1 632 ? -0.670 5.664 -37.570 1.00 70.38 632 GLU A O 1
ATOM 4952 N N . GLU A 1 633 ? -2.303 6.096 -39.043 1.00 69.38 633 GLU A N 1
ATOM 4953 C CA . GLU A 1 633 ? -2.984 4.812 -38.897 1.00 69.38 633 GLU A CA 1
ATOM 4954 C C . GLU A 1 633 ? -2.385 3.857 -39.939 1.00 69.38 633 GLU A C 1
ATOM 4956 O O . GLU A 1 633 ? -2.558 4.088 -41.139 1.00 69.38 633 GLU A O 1
ATOM 4961 N N . ILE A 1 634 ? -1.648 2.842 -39.475 1.00 73.12 634 ILE A N 1
ATOM 4962 C CA . ILE A 1 634 ? -1.030 1.792 -40.291 1.00 73.12 634 ILE A CA 1
ATOM 4963 C C . ILE A 1 634 ? -1.850 0.516 -40.117 1.00 73.12 634 ILE A C 1
ATOM 4965 O O . ILE A 1 634 ? -2.071 0.045 -38.999 1.00 73.12 634 ILE A O 1
ATOM 4969 N N . GLU A 1 635 ? -2.294 -0.059 -41.225 1.00 65.00 635 GLU A N 1
ATOM 4970 C CA . GLU A 1 635 ? -2.897 -1.386 -41.237 1.00 65.00 635 GLU A CA 1
ATOM 4971 C C . GLU A 1 635 ? -1.775 -2.425 -41.327 1.00 65.00 635 GLU A C 1
ATOM 4973 O O . GLU A 1 635 ? -1.000 -2.435 -42.282 1.00 65.00 635 GLU A O 1
ATOM 4978 N N . THR A 1 636 ? -1.613 -3.247 -40.290 1.00 58.97 636 THR A N 1
ATOM 4979 C CA . THR A 1 636 ? -0.595 -4.304 -40.284 1.00 58.97 636 THR A CA 1
ATOM 4980 C C . THR A 1 636 ? -1.036 -5.499 -41.130 1.00 58.97 636 THR A C 1
ATOM 4982 O O . THR A 1 636 ? -2.226 -5.687 -41.367 1.00 58.97 636 THR A O 1
ATOM 4985 N N . GLU A 1 637 ? -0.091 -6.350 -41.550 1.00 56.12 637 GLU A N 1
ATOM 4986 C CA . GLU A 1 637 ? -0.363 -7.543 -42.382 1.00 56.12 637 GLU A CA 1
ATOM 4987 C C . GLU A 1 637 ? -1.418 -8.502 -41.788 1.00 56.12 637 GLU A C 1
ATOM 4989 O O . GLU A 1 637 ? -2.025 -9.287 -42.511 1.00 56.12 637 GLU A O 1
ATOM 4994 N N . ASP A 1 638 ? -1.671 -8.444 -40.474 1.00 59.12 638 ASP A N 1
ATOM 4995 C CA . ASP A 1 638 ? -2.722 -9.206 -39.790 1.00 59.12 638 ASP A CA 1
ATOM 4996 C C . ASP A 1 638 ? -4.097 -8.503 -39.754 1.00 59.12 638 ASP A C 1
ATOM 4998 O O . ASP A 1 638 ? -4.978 -8.933 -39.006 1.00 59.12 638 ASP A O 1
ATOM 5002 N N . GLY A 1 639 ? -4.285 -7.426 -40.525 1.00 63.09 639 GLY A N 1
ATOM 5003 C CA . GLY A 1 639 ? -5.528 -6.648 -40.607 1.00 63.09 639 GLY A CA 1
ATOM 5004 C C . GLY A 1 639 ? -5.837 -5.836 -39.346 1.00 63.09 639 GLY A C 1
ATOM 5005 O O . GLY A 1 639 ? -6.976 -5.412 -39.140 1.00 63.09 639 GLY A O 1
ATOM 5006 N N . LYS A 1 640 ? -4.858 -5.646 -38.448 1.00 58.56 640 LYS A N 1
ATOM 5007 C CA . LYS A 1 640 ? -5.028 -4.799 -37.261 1.00 58.56 640 LYS A CA 1
ATOM 5008 C C . LYS A 1 640 ? -4.603 -3.369 -37.563 1.00 58.56 640 LYS A C 1
ATOM 5010 O O . LYS A 1 640 ? -3.495 -3.109 -38.014 1.00 58.56 640 LYS A O 1
ATOM 5015 N N . LEU A 1 641 ? -5.463 -2.420 -37.212 1.00 53.91 641 LEU A N 1
ATOM 5016 C CA . LEU A 1 641 ? -5.100 -1.007 -37.211 1.00 53.91 641 LEU A CA 1
ATOM 5017 C C . LEU A 1 641 ? -4.165 -0.744 -36.025 1.00 53.91 641 LEU A C 1
ATOM 5019 O O . LEU A 1 641 ? -4.561 -0.887 -34.863 1.00 53.91 641 LEU A O 1
ATOM 5023 N N . ARG A 1 642 ? -2.915 -0.377 -36.312 1.00 62.00 642 ARG A N 1
ATOM 5024 C CA . ARG A 1 642 ? -1.969 0.157 -35.331 1.00 62.00 642 ARG A CA 1
ATOM 5025 C C . ARG A 1 642 ? -1.751 1.632 -35.614 1.00 62.00 642 ARG A C 1
ATOM 5027 O O . ARG A 1 642 ? -1.564 2.046 -36.752 1.00 62.00 642 ARG A O 1
ATOM 5034 N N . TYR A 1 643 ? -1.749 2.430 -34.559 1.00 58.16 643 TYR A N 1
ATOM 5035 C CA . TYR A 1 643 ? -1.333 3.818 -34.665 1.00 58.16 643 TYR A CA 1
ATOM 5036 C C . TYR A 1 643 ? 0.173 3.854 -34.493 1.00 58.16 643 TYR A C 1
ATOM 5038 O O . TYR A 1 643 ? 0.682 3.500 -33.428 1.00 58.16 643 TYR A O 1
ATOM 5046 N N . SER A 1 644 ? 0.876 4.234 -35.554 1.00 49.31 644 SER A N 1
ATOM 5047 C CA . SER A 1 644 ? 2.279 4.573 -35.428 1.00 49.31 644 SER A CA 1
ATOM 5048 C C . SER A 1 644 ? 2.346 5.981 -34.866 1.00 49.31 644 SER A C 1
ATOM 5050 O O . SER A 1 644 ? 1.998 6.974 -35.517 1.00 49.31 644 SER A O 1
ATOM 5052 N N . PHE A 1 645 ? 2.738 6.048 -33.599 1.00 58.31 645 PHE A N 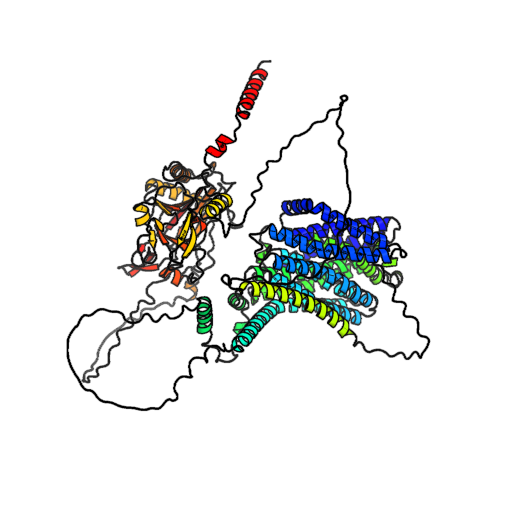1
ATOM 5053 C CA . PHE A 1 645 ? 3.286 7.261 -33.038 1.00 58.31 645 PHE A CA 1
ATOM 5054 C C . PHE A 1 645 ? 4.698 7.328 -33.598 1.00 58.31 645 PHE A C 1
ATOM 5056 O O . PHE A 1 645 ? 5.640 6.821 -33.001 1.00 58.31 645 PHE A O 1
ATOM 5063 N N . VAL A 1 646 ? 4.843 7.942 -34.764 1.00 50.28 646 VAL A N 1
ATOM 5064 C CA . VAL A 1 646 ? 6.112 8.567 -35.095 1.00 50.28 646 VAL A CA 1
ATOM 5065 C C . VAL A 1 646 ? 5.961 9.993 -34.586 1.00 50.28 646 VAL A C 1
ATOM 5067 O O . VAL A 1 646 ? 5.548 10.866 -35.355 1.00 50.28 646 VAL A O 1
ATOM 5070 N N . PRO A 1 647 ? 6.262 10.310 -33.306 1.00 50.66 647 PRO A N 1
ATOM 5071 C CA . PRO A 1 647 ? 6.858 11.609 -33.096 1.00 50.66 647 PRO A CA 1
ATOM 5072 C C . PRO A 1 647 ? 8.021 11.612 -34.080 1.00 50.66 647 PRO A C 1
ATOM 5074 O O . PRO A 1 647 ? 8.921 10.774 -33.994 1.00 50.66 647 PRO A O 1
ATOM 5077 N N . GLN A 1 648 ? 7.940 12.466 -35.097 1.00 52.91 648 GLN A N 1
ATOM 5078 C CA . GLN A 1 648 ? 9.113 12.817 -35.872 1.00 52.91 648 GLN A CA 1
ATOM 5079 C C . GLN A 1 648 ? 10.009 13.568 -34.890 1.00 52.91 648 GLN A C 1
ATOM 5081 O O . GLN A 1 648 ? 10.059 14.796 -34.882 1.00 52.91 648 GLN A O 1
ATOM 5086 N N . PHE A 1 649 ? 10.636 12.826 -33.972 1.00 62.56 649 PHE A N 1
ATOM 5087 C CA . PHE A 1 649 ? 11.772 13.310 -33.230 1.00 62.56 649 PHE A CA 1
ATOM 5088 C C . PHE A 1 649 ? 12.726 13.740 -34.318 1.00 62.56 649 PHE A C 1
ATOM 5090 O O . PHE A 1 649 ? 13.091 12.937 -35.180 1.00 62.56 649 PHE A O 1
ATOM 5097 N N . ARG A 1 650 ? 13.039 15.031 -34.337 1.00 76.12 650 ARG A N 1
ATOM 5098 C CA . ARG A 1 650 ? 13.784 15.651 -35.429 1.00 76.12 650 ARG A CA 1
ATOM 5099 C C . ARG A 1 650 ? 15.239 15.172 -35.485 1.00 76.12 650 ARG A C 1
ATOM 5101 O O . ARG A 1 650 ? 16.048 15.818 -36.118 1.00 76.12 650 ARG A O 1
ATOM 5108 N N . HIS A 1 651 ? 15.601 14.069 -34.826 1.00 88.69 651 HIS A N 1
ATOM 5109 C CA . HIS A 1 651 ? 16.919 13.472 -34.978 1.00 88.69 651 HIS A CA 1
ATOM 5110 C C . HIS A 1 651 ? 17.216 13.158 -36.444 1.00 88.69 651 HIS A C 1
ATOM 5112 O O . HIS A 1 651 ? 16.295 12.968 -37.248 1.00 88.69 651 HIS A O 1
ATOM 5118 N N . ARG A 1 652 ? 18.504 13.039 -36.774 1.00 93.94 652 ARG A N 1
ATOM 5119 C CA . ARG A 1 652 ? 18.927 12.713 -38.132 1.00 93.94 652 ARG A CA 1
ATOM 5120 C C . ARG A 1 652 ? 18.231 11.455 -38.667 1.00 93.94 652 ARG A C 1
ATOM 5122 O O . ARG A 1 652 ? 17.879 10.545 -37.892 1.00 93.94 652 ARG A O 1
ATOM 5129 N N . PRO A 1 653 ? 18.048 11.357 -39.993 1.00 93.56 653 PRO A N 1
ATOM 5130 C CA . PRO A 1 653 ? 17.569 10.135 -40.617 1.00 93.56 653 PRO A CA 1
ATOM 5131 C C . PRO A 1 653 ? 18.422 8.924 -40.224 1.00 93.56 653 PRO A C 1
ATOM 5133 O O . PRO A 1 653 ? 19.615 9.038 -39.931 1.00 93.56 653 PRO A O 1
ATOM 5136 N N . PHE A 1 654 ? 17.779 7.759 -40.204 1.00 95.50 654 PHE A N 1
ATOM 5137 C CA . PHE A 1 654 ? 18.483 6.488 -40.087 1.00 95.50 654 PHE A CA 1
ATOM 5138 C C . PHE A 1 654 ? 19.388 6.304 -41.307 1.00 95.50 654 PHE A C 1
ATOM 5140 O O . PHE A 1 654 ? 18.912 6.459 -42.433 1.00 95.50 654 PHE A O 1
ATOM 5147 N N . ASN A 1 655 ? 20.664 6.006 -41.086 1.00 96.19 655 ASN A N 1
ATOM 5148 C CA . ASN A 1 655 ? 21.663 5.876 -42.148 1.00 96.19 655 ASN A CA 1
ATOM 5149 C C . ASN A 1 655 ? 22.335 4.494 -42.138 1.00 96.19 655 ASN A C 1
ATOM 5151 O O . ASN A 1 655 ? 22.046 3.646 -41.289 1.00 96.19 655 ASN A O 1
ATOM 5155 N N . ASP A 1 656 ? 23.252 4.286 -43.081 1.00 97.31 656 ASP A N 1
ATOM 5156 C CA . ASP A 1 656 ? 23.973 3.021 -43.237 1.00 97.31 656 ASP A CA 1
ATOM 5157 C C . ASP A 1 656 ? 24.758 2.654 -41.974 1.00 97.31 656 ASP A C 1
ATOM 5159 O O . ASP A 1 656 ? 24.736 1.501 -41.552 1.00 97.31 656 ASP A O 1
ATOM 5163 N N . THR A 1 657 ? 25.356 3.638 -41.291 1.00 97.50 657 THR A N 1
ATOM 5164 C CA . THR A 1 657 ? 26.049 3.421 -40.014 1.00 97.50 657 THR A CA 1
ATOM 5165 C C . THR A 1 657 ? 25.121 2.824 -38.961 1.00 97.50 657 THR A C 1
ATOM 5167 O O . THR A 1 657 ? 25.510 1.894 -38.257 1.00 97.50 657 THR A O 1
ATOM 5170 N N . ASP A 1 658 ? 23.887 3.312 -38.839 1.00 97.69 658 ASP A N 1
ATOM 5171 C CA . ASP A 1 658 ? 22.927 2.749 -37.890 1.00 97.69 658 ASP A CA 1
ATOM 5172 C C . ASP A 1 658 ? 22.510 1.327 -38.307 1.00 97.69 658 ASP A C 1
ATOM 5174 O O . ASP A 1 658 ? 22.496 0.407 -37.483 1.00 97.69 658 ASP A O 1
ATOM 5178 N N . GLN A 1 659 ? 22.217 1.120 -39.595 1.00 97.31 659 GLN A N 1
ATOM 5179 C CA . GLN A 1 659 ? 21.825 -0.182 -40.145 1.00 97.31 659 GLN A CA 1
ATOM 5180 C C . GLN A 1 659 ? 22.923 -1.233 -39.978 1.00 97.31 659 GLN A C 1
ATOM 5182 O O . GLN A 1 659 ? 22.656 -2.389 -39.641 1.00 97.31 659 GLN A O 1
ATOM 5187 N N . GLU A 1 660 ? 24.178 -0.840 -40.153 1.00 97.44 660 GLU A N 1
ATOM 5188 C CA . GLU A 1 660 ? 25.340 -1.685 -39.930 1.00 97.44 660 GLU A CA 1
ATOM 5189 C C . GLU A 1 660 ? 25.482 -2.123 -38.478 1.00 97.44 660 GLU A C 1
ATOM 5191 O O . GLU A 1 660 ? 26.131 -3.134 -38.240 1.00 97.44 660 GLU A O 1
ATOM 5196 N N . ARG A 1 661 ? 24.879 -1.418 -37.514 1.00 98.06 661 ARG A N 1
ATOM 5197 C CA . ARG A 1 661 ? 24.992 -1.699 -36.072 1.00 98.06 661 ARG A CA 1
ATOM 5198 C C . ARG A 1 661 ? 23.782 -2.407 -35.490 1.00 98.06 661 ARG A C 1
ATOM 5200 O O . ARG A 1 661 ? 23.900 -2.991 -34.412 1.00 98.06 661 ARG A O 1
ATOM 5207 N N . LEU A 1 662 ? 22.655 -2.401 -36.192 1.00 98.31 662 LEU A N 1
ATOM 5208 C CA . LEU A 1 662 ? 21.433 -3.060 -35.751 1.00 98.31 662 LEU A CA 1
ATOM 5209 C C . LEU A 1 662 ? 21.260 -4.427 -36.416 1.00 98.31 662 LEU A C 1
ATOM 5211 O O . LEU A 1 662 ? 21.339 -4.557 -37.641 1.00 98.31 662 LEU A O 1
ATOM 5215 N N . ARG A 1 663 ? 21.000 -5.460 -35.614 1.00 98.31 663 ARG A N 1
ATOM 5216 C CA . ARG A 1 663 ? 20.678 -6.812 -36.094 1.00 98.31 663 ARG A CA 1
ATOM 5217 C C . ARG A 1 663 ? 19.448 -7.355 -35.389 1.00 98.31 663 ARG A C 1
ATOM 5219 O O . ARG A 1 663 ? 19.277 -7.142 -34.193 1.00 98.31 663 ARG A O 1
ATOM 5226 N N . ASP A 1 664 ? 18.610 -8.079 -36.116 1.00 97.56 664 ASP A N 1
ATOM 5227 C CA . ASP A 1 664 ? 17.584 -8.918 -35.498 1.00 97.56 664 ASP A CA 1
ATOM 5228 C C . ASP A 1 664 ? 18.199 -10.215 -34.929 1.00 97.56 664 ASP A C 1
ATOM 5230 O O . ASP A 1 664 ? 19.379 -10.517 -35.142 1.00 97.56 664 ASP A O 1
ATOM 5234 N N . MET A 1 665 ? 17.400 -11.027 -34.231 1.00 96.62 665 MET A N 1
ATOM 5235 C CA . MET A 1 665 ? 17.854 -12.327 -33.698 1.00 96.62 665 MET A CA 1
ATOM 5236 C C . MET A 1 665 ? 18.138 -13.382 -34.783 1.00 96.62 665 MET A C 1
ATOM 5238 O O . MET A 1 665 ? 18.581 -14.490 -34.483 1.00 96.62 665 MET A O 1
ATOM 5242 N N . LYS A 1 666 ? 17.888 -13.069 -36.061 1.00 96.00 666 LYS A N 1
ATOM 5243 C CA . LYS A 1 666 ? 18.287 -13.887 -37.213 1.00 96.00 666 LYS A CA 1
ATOM 5244 C C . LYS A 1 666 ? 19.598 -13.391 -37.821 1.00 96.00 666 LYS A C 1
ATOM 5246 O O . LYS A 1 666 ? 20.013 -13.934 -38.850 1.00 96.00 666 LYS A O 1
ATOM 5251 N N . GLY A 1 667 ? 20.263 -12.406 -37.216 1.00 96.62 667 GLY A N 1
ATOM 5252 C CA . GLY A 1 667 ? 21.505 -11.811 -37.706 1.00 96.62 667 GLY A CA 1
ATOM 5253 C C . GLY A 1 667 ? 21.342 -10.969 -38.968 1.00 96.62 667 GLY A C 1
ATOM 5254 O O . GLY A 1 667 ? 22.343 -10.682 -39.618 1.00 96.62 667 GLY A O 1
ATOM 5255 N N . GLN A 1 668 ? 20.119 -10.595 -39.343 1.00 97.75 668 GLN A N 1
ATOM 5256 C CA . GLN A 1 668 ? 19.864 -9.734 -40.494 1.00 97.75 668 GLN A CA 1
ATOM 5257 C C . GLN A 1 668 ? 19.941 -8.258 -40.085 1.00 97.75 668 GLN A C 1
ATOM 5259 O O . GLN A 1 668 ? 19.539 -7.921 -38.967 1.00 97.75 668 GLN A O 1
ATOM 5264 N N . PRO A 1 669 ? 20.451 -7.362 -40.952 1.00 97.94 669 PRO A N 1
ATOM 5265 C CA . PRO A 1 669 ? 20.389 -5.923 -40.717 1.00 97.94 669 PRO A CA 1
ATOM 5266 C C . PRO A 1 669 ? 18.946 -5.454 -40.509 1.00 97.94 669 PRO A C 1
ATOM 5268 O O . PRO A 1 669 ? 18.057 -5.831 -41.273 1.00 97.94 669 PRO A O 1
ATOM 5271 N N . VAL A 1 670 ? 18.707 -4.616 -39.497 1.00 96.88 670 VAL A N 1
ATOM 5272 C CA . VAL A 1 670 ? 17.369 -4.051 -39.259 1.00 96.88 670 VAL A CA 1
ATOM 5273 C C . VAL A 1 670 ? 17.084 -2.981 -40.317 1.00 96.88 670 VAL A C 1
ATOM 5275 O O . VAL A 1 670 ? 17.835 -2.007 -40.395 1.00 96.88 670 VAL A O 1
ATOM 5278 N N . PRO A 1 671 ? 16.029 -3.122 -41.140 1.00 94.12 671 PRO A N 1
ATOM 5279 C CA . PRO A 1 671 ? 15.709 -2.128 -42.158 1.00 94.12 671 PRO A CA 1
ATOM 5280 C C . PRO A 1 671 ? 15.218 -0.824 -41.517 1.00 94.12 671 PRO A C 1
ATOM 5282 O O . PRO A 1 671 ? 14.642 -0.839 -40.430 1.00 94.12 671 PRO A O 1
ATOM 5285 N N . ALA A 1 672 ? 15.371 0.298 -42.227 1.00 91.56 672 ALA A N 1
ATOM 5286 C CA . ALA A 1 672 ? 14.992 1.630 -41.739 1.00 91.56 672 ALA A CA 1
ATOM 5287 C C . ALA A 1 672 ? 13.554 1.702 -41.195 1.00 91.56 672 ALA A C 1
ATOM 5289 O O . ALA A 1 672 ? 13.317 2.312 -40.157 1.00 91.56 672 ALA A O 1
ATOM 5290 N N . LEU A 1 673 ? 12.610 1.019 -41.855 1.00 88.75 673 LEU A N 1
ATOM 5291 C CA . LEU A 1 673 ? 11.198 0.966 -41.457 1.00 88.75 673 LEU A CA 1
ATOM 5292 C C . LEU A 1 673 ? 10.965 0.237 -40.121 1.00 88.75 673 LEU A C 1
ATOM 5294 O O . LEU A 1 673 ? 9.970 0.483 -39.448 1.00 88.75 673 LEU A O 1
ATOM 5298 N N . MET A 1 674 ? 11.866 -0.669 -39.740 1.00 90.94 674 MET A N 1
ATOM 5299 C CA . MET A 1 674 ? 11.794 -1.420 -38.485 1.00 90.94 674 MET A CA 1
ATOM 5300 C C . MET A 1 674 ? 12.661 -0.816 -37.381 1.00 90.94 674 MET A C 1
ATOM 5302 O O . MET A 1 674 ? 12.701 -1.369 -36.283 1.00 90.94 674 MET A O 1
ATOM 5306 N N . ASN A 1 675 ? 13.368 0.286 -37.643 1.00 94.44 675 ASN A N 1
ATOM 5307 C CA . ASN A 1 675 ? 14.158 0.938 -36.614 1.00 94.44 675 ASN A CA 1
ATOM 5308 C C . ASN A 1 675 ? 13.227 1.590 -35.573 1.00 94.44 675 ASN A C 1
ATOM 5310 O O . ASN A 1 675 ? 12.520 2.540 -35.909 1.00 94.44 675 ASN A O 1
ATOM 5314 N N . PRO A 1 676 ? 13.273 1.169 -34.296 1.00 94.31 676 PRO A N 1
ATOM 5315 C CA . PRO A 1 676 ? 12.384 1.699 -33.265 1.00 94.31 676 PRO A CA 1
ATOM 5316 C C . PRO A 1 676 ? 12.773 3.102 -32.764 1.00 94.31 676 PRO A C 1
ATOM 5318 O O . PRO A 1 676 ? 12.199 3.580 -31.791 1.00 94.31 676 PRO A O 1
ATOM 5321 N N . GLY A 1 677 ? 13.750 3.764 -33.390 1.00 95.69 677 GLY A N 1
ATOM 5322 C CA . GLY A 1 677 ? 14.235 5.088 -32.989 1.00 95.69 677 GLY A CA 1
ATOM 5323 C C . GLY A 1 677 ? 15.648 5.084 -32.409 1.00 95.69 677 GLY A C 1
ATOM 5324 O O . GLY A 1 677 ? 15.974 5.974 -31.629 1.00 95.69 677 GLY A O 1
ATOM 5325 N N . VAL A 1 678 ? 16.478 4.099 -32.774 1.00 97.69 678 VAL A N 1
ATOM 5326 C CA . VAL A 1 678 ? 17.886 3.981 -32.358 1.00 97.69 678 VAL A CA 1
ATOM 5327 C C . VAL A 1 678 ? 18.807 4.645 -33.392 1.00 97.69 678 VAL A C 1
ATOM 5329 O O . VAL A 1 678 ? 18.548 4.561 -34.599 1.00 97.69 678 VAL A O 1
ATOM 5332 N N . ARG A 1 679 ? 19.867 5.314 -32.927 1.00 97.81 679 ARG A N 1
ATOM 5333 C CA . ARG A 1 679 ? 20.979 5.875 -33.719 1.00 97.81 679 ARG A CA 1
ATOM 5334 C C . ARG A 1 679 ? 22.315 5.533 -33.065 1.00 97.81 679 ARG A C 1
ATOM 5336 O O . ARG A 1 679 ? 22.380 5.416 -31.839 1.00 97.81 679 ARG A O 1
ATOM 5343 N N . VAL A 1 680 ? 23.370 5.390 -33.860 1.00 98.00 680 VAL A N 1
ATOM 5344 C CA . VAL A 1 680 ? 24.722 5.075 -33.386 1.00 98.00 680 VAL A CA 1
ATOM 5345 C C . VAL A 1 680 ? 25.746 6.004 -34.035 1.00 98.00 680 VAL A C 1
ATOM 5347 O O . VAL A 1 680 ? 25.916 5.981 -35.249 1.00 98.00 680 VAL A O 1
ATOM 5350 N N . GLU A 1 681 ? 26.480 6.761 -33.218 1.00 98.06 681 GLU A N 1
ATOM 5351 C CA . GLU A 1 681 ? 27.652 7.536 -33.642 1.00 98.06 681 GLU A CA 1
ATOM 5352 C C . GLU A 1 681 ? 28.938 6.811 -33.240 1.00 98.06 681 GLU A C 1
ATOM 5354 O O . GLU A 1 681 ? 29.272 6.759 -32.049 1.00 98.06 681 GLU A O 1
ATOM 5359 N N . PRO A 1 682 ? 29.684 6.222 -34.185 1.00 97.88 682 PRO A N 1
ATOM 5360 C CA . PRO A 1 682 ? 30.986 5.651 -33.886 1.00 97.88 682 PRO A CA 1
ATOM 5361 C C . PRO A 1 682 ? 32.001 6.762 -33.599 1.00 97.88 682 PRO A C 1
ATOM 5363 O O . PRO A 1 682 ? 31.992 7.797 -34.254 1.00 97.88 682 PRO A O 1
ATOM 5366 N N . ASN A 1 683 ? 32.923 6.517 -32.664 1.00 97.25 683 ASN A N 1
ATOM 5367 C CA . ASN A 1 683 ? 34.001 7.459 -32.325 1.00 97.25 683 ASN A CA 1
ATOM 5368 C C . ASN A 1 683 ? 33.494 8.877 -31.990 1.00 97.25 683 ASN A C 1
ATOM 5370 O O . ASN A 1 683 ? 34.104 9.868 -32.377 1.00 97.25 683 ASN A O 1
ATOM 5374 N N . PHE A 1 684 ? 32.373 8.964 -31.268 1.00 98.19 684 PHE A N 1
ATOM 5375 C CA . PHE A 1 684 ? 31.782 10.229 -30.833 1.00 98.19 684 PHE A CA 1
ATOM 5376 C C . PHE A 1 684 ? 32.727 11.056 -29.950 1.00 98.19 684 PHE A C 1
ATOM 5378 O O . PHE A 1 684 ? 32.639 12.282 -29.935 1.00 98.19 684 PHE A O 1
ATOM 5385 N N . VAL A 1 685 ? 33.623 10.389 -29.218 1.00 98.31 685 VAL A N 1
ATOM 5386 C CA . VAL A 1 685 ? 34.738 11.008 -28.486 1.00 98.31 685 VAL A CA 1
ATOM 5387 C C . VAL A 1 685 ? 36.070 10.466 -28.995 1.00 98.31 685 VAL A C 1
ATOM 5389 O O . VAL A 1 685 ? 36.153 9.298 -29.399 1.00 98.31 685 VAL A O 1
ATOM 5392 N N . SER A 1 686 ? 37.114 11.295 -28.960 1.00 97.94 686 SER A N 1
ATOM 5393 C CA . SER A 1 686 ? 38.474 10.852 -29.288 1.00 97.94 686 SER A CA 1
ATOM 5394 C C . SER A 1 686 ? 39.028 9.898 -28.221 1.00 97.94 686 SER A C 1
ATOM 5396 O O . SER A 1 686 ? 38.405 9.638 -27.185 1.00 97.94 686 SER A O 1
ATOM 5398 N N . GLU A 1 687 ? 40.197 9.316 -28.479 1.00 97.81 687 GLU A N 1
ATOM 5399 C CA . GLU A 1 687 ? 40.876 8.467 -27.499 1.00 97.81 687 GLU A CA 1
ATOM 5400 C C . GLU A 1 687 ? 41.335 9.271 -26.284 1.00 97.81 687 GLU A C 1
ATOM 5402 O O . GLU A 1 687 ? 41.035 8.894 -25.153 1.00 97.81 687 GLU A O 1
ATOM 5407 N N . GLU A 1 688 ? 41.936 10.430 -26.527 1.00 97.88 688 GLU A N 1
ATOM 5408 C CA . GLU A 1 688 ? 42.412 11.362 -25.507 1.00 97.88 688 GLU A CA 1
ATOM 5409 C C . GLU A 1 688 ? 41.246 11.887 -24.655 1.00 97.88 688 GLU A C 1
ATOM 5411 O O . GLU A 1 688 ? 41.326 11.919 -23.425 1.00 97.88 688 GLU A O 1
ATOM 5416 N N . GLU A 1 689 ? 40.119 12.236 -25.288 1.00 97.88 689 GLU A N 1
ATOM 5417 C CA . GLU A 1 689 ? 38.892 12.627 -24.584 1.00 97.88 689 GLU A CA 1
ATOM 5418 C C . GLU A 1 689 ? 38.346 11.481 -23.729 1.00 97.88 689 GLU A C 1
ATOM 5420 O O . GLU A 1 689 ? 37.968 11.682 -22.575 1.00 97.88 689 GLU A O 1
ATOM 5425 N N . SER A 1 690 ? 38.324 10.262 -24.275 1.00 98.12 690 SER A N 1
ATOM 5426 C CA . SER A 1 690 ? 37.895 9.066 -23.549 1.00 98.12 690 SER A CA 1
ATOM 5427 C C . SER A 1 690 ? 38.761 8.821 -22.311 1.00 98.12 690 SER A C 1
ATOM 5429 O O . SER A 1 690 ? 38.222 8.506 -21.251 1.00 98.12 690 SER A O 1
ATOM 5431 N N . GLU A 1 691 ? 40.082 8.956 -22.413 1.00 97.69 691 GLU A N 1
ATOM 5432 C CA . GLU A 1 691 ? 41.005 8.802 -21.282 1.00 97.69 691 GLU A CA 1
ATOM 5433 C C . GLU A 1 691 ? 40.789 9.875 -20.210 1.00 97.69 691 GLU A C 1
ATOM 5435 O O . GLU A 1 691 ? 40.713 9.551 -19.019 1.00 97.69 691 GLU A O 1
ATOM 5440 N N . ALA A 1 692 ? 40.610 11.134 -20.622 1.00 97.75 692 ALA A N 1
ATOM 5441 C CA . ALA A 1 692 ? 40.316 12.241 -19.717 1.00 97.75 692 ALA A CA 1
ATOM 5442 C C . ALA A 1 692 ? 38.989 12.030 -18.966 1.00 97.75 692 ALA A C 1
ATOM 5444 O O . ALA A 1 692 ? 38.953 12.152 -17.738 1.00 97.75 692 ALA A O 1
ATOM 5445 N N . ILE A 1 693 ? 37.926 11.634 -19.678 1.00 98.19 693 ILE A N 1
ATOM 5446 C CA . ILE A 1 693 ? 36.625 11.303 -19.079 1.00 98.19 693 ILE A CA 1
ATOM 5447 C C . ILE A 1 693 ? 36.784 10.132 -18.103 1.00 98.19 693 ILE A C 1
ATOM 5449 O O . ILE A 1 693 ? 36.344 10.220 -16.962 1.00 98.19 693 ILE A O 1
ATOM 5453 N N . VAL A 1 694 ? 37.439 9.035 -18.500 1.00 98.25 694 VAL A N 1
ATOM 5454 C CA . VAL A 1 694 ? 37.630 7.864 -17.622 1.00 98.25 694 VAL A CA 1
ATOM 5455 C C . VAL A 1 694 ? 38.336 8.249 -16.324 1.00 98.25 694 VAL A C 1
ATOM 5457 O O . VAL A 1 694 ? 37.915 7.796 -15.257 1.00 98.25 694 VAL A O 1
ATOM 5460 N N . LYS A 1 695 ? 39.387 9.072 -16.398 1.00 98.12 695 LYS A N 1
ATOM 5461 C CA . LYS A 1 695 ? 40.135 9.524 -15.222 1.00 98.12 695 LYS A CA 1
ATOM 5462 C C . LYS A 1 695 ? 39.234 10.282 -14.245 1.00 98.12 695 LYS A C 1
ATOM 5464 O O . LYS A 1 695 ? 39.147 9.887 -13.084 1.00 98.12 695 LYS A O 1
ATOM 5469 N N . GLU A 1 696 ? 38.512 11.297 -14.721 1.00 98.06 696 GLU A N 1
ATOM 5470 C CA . GLU A 1 696 ? 37.597 12.089 -13.886 1.00 98.06 696 GLU A CA 1
ATOM 5471 C C . GLU A 1 696 ? 36.451 11.231 -13.319 1.00 98.06 696 GLU A C 1
ATOM 5473 O O . GLU A 1 696 ? 36.089 11.330 -12.144 1.00 98.06 696 GLU A O 1
ATOM 5478 N N . LEU A 1 697 ? 35.900 10.315 -14.120 1.00 97.81 697 LEU A N 1
ATOM 5479 C CA . LEU A 1 697 ? 34.809 9.456 -13.670 1.00 97.81 697 LEU A CA 1
ATOM 5480 C C . LEU A 1 697 ? 35.242 8.443 -12.611 1.00 97.81 697 LEU A C 1
ATOM 5482 O O . LEU A 1 697 ? 34.444 8.152 -11.721 1.00 97.81 697 LEU A O 1
ATOM 5486 N N . LYS A 1 698 ? 36.477 7.923 -12.649 1.00 97.62 698 LYS A N 1
ATOM 5487 C CA . LYS A 1 698 ? 36.992 7.043 -11.583 1.00 97.62 698 LYS A CA 1
ATOM 5488 C C . LYS A 1 698 ? 37.032 7.769 -10.232 1.00 97.62 698 LYS A C 1
ATOM 5490 O O . LYS A 1 698 ? 36.654 7.178 -9.219 1.00 97.62 698 LYS A O 1
ATOM 5495 N N . GLU A 1 699 ? 37.378 9.055 -10.213 1.00 97.75 699 GLU A N 1
ATOM 5496 C CA . GLU A 1 699 ? 37.326 9.884 -9.001 1.00 97.75 699 GLU A CA 1
ATOM 5497 C C . GLU A 1 699 ? 35.879 10.080 -8.513 1.00 97.75 699 GLU A C 1
ATOM 5499 O O . GLU A 1 699 ? 35.581 9.874 -7.334 1.00 97.75 699 GLU A O 1
ATOM 5504 N N . ILE A 1 700 ? 34.941 10.376 -9.417 1.00 97.69 700 ILE A N 1
ATOM 5505 C CA . ILE A 1 700 ? 33.511 10.532 -9.088 1.00 97.69 700 ILE A CA 1
ATOM 5506 C C . ILE A 1 700 ? 32.908 9.230 -8.558 1.00 97.69 700 ILE A C 1
ATOM 5508 O O . ILE A 1 700 ? 32.180 9.252 -7.564 1.00 97.69 700 ILE A O 1
ATOM 5512 N N . ILE A 1 701 ? 33.221 8.094 -9.182 1.00 97.19 701 ILE A N 1
ATOM 5513 C CA . ILE A 1 701 ? 32.777 6.767 -8.741 1.00 97.19 701 ILE A CA 1
ATOM 5514 C C . ILE A 1 701 ? 33.307 6.474 -7.337 1.00 97.19 701 ILE A C 1
ATOM 5516 O O . ILE A 1 701 ? 32.548 5.992 -6.503 1.00 97.19 701 ILE A O 1
ATOM 5520 N N . SER A 1 702 ? 34.561 6.820 -7.032 1.00 96.12 702 SER A N 1
ATOM 5521 C CA . SER A 1 702 ? 35.112 6.616 -5.685 1.00 96.12 702 SER A CA 1
ATOM 5522 C C . SER A 1 702 ? 34.369 7.411 -4.600 1.00 96.12 702 SER A C 1
ATOM 5524 O O . SER A 1 702 ? 34.266 6.961 -3.461 1.00 96.12 702 SER A O 1
ATOM 5526 N N . LYS A 1 703 ? 33.816 8.579 -4.956 1.00 96.69 703 LYS A N 1
ATOM 5527 C CA . LYS A 1 703 ? 33.169 9.506 -4.018 1.00 96.69 703 LYS A CA 1
ATOM 5528 C C . LYS A 1 703 ? 31.660 9.298 -3.885 1.00 96.69 703 LYS A C 1
ATOM 5530 O O . LYS A 1 703 ? 31.112 9.457 -2.797 1.00 96.69 703 LYS A O 1
ATOM 5535 N N . TYR A 1 704 ? 30.988 8.990 -4.990 1.00 96.69 704 TYR A N 1
ATOM 5536 C CA . TYR A 1 704 ? 29.524 8.938 -5.085 1.00 96.69 704 TYR A CA 1
ATOM 5537 C C . TYR A 1 704 ? 28.989 7.569 -5.517 1.00 96.69 704 TYR A C 1
ATOM 5539 O O . TYR A 1 704 ? 27.777 7.394 -5.629 1.00 96.69 704 TYR A O 1
ATOM 5547 N N . GLY A 1 705 ? 29.868 6.613 -5.814 1.00 94.94 705 GLY A N 1
ATOM 5548 C CA . GLY A 1 705 ? 29.489 5.294 -6.296 1.00 94.94 705 GLY A CA 1
ATOM 5549 C C . GLY A 1 705 ? 28.777 4.475 -5.231 1.00 94.94 705 GLY A C 1
ATOM 5550 O O . GLY A 1 705 ? 29.205 4.410 -4.080 1.00 94.94 705 GLY A O 1
ATOM 5551 N N . ILE A 1 706 ? 27.693 3.814 -5.632 1.00 92.06 706 ILE A N 1
ATOM 5552 C CA . ILE A 1 706 ? 27.027 2.800 -4.819 1.00 92.06 706 ILE A CA 1
ATOM 5553 C C . ILE A 1 706 ? 27.093 1.460 -5.515 1.00 92.06 706 ILE A C 1
ATOM 5555 O O . ILE A 1 706 ? 26.719 1.319 -6.681 1.00 92.06 706 ILE A O 1
ATOM 5559 N N . ASP A 1 707 ? 27.503 0.472 -4.735 1.00 88.62 707 ASP A N 1
ATOM 5560 C CA . ASP A 1 707 ? 27.433 -0.935 -5.075 1.00 88.62 707 ASP A CA 1
ATOM 5561 C C . ASP A 1 707 ? 25.972 -1.370 -5.139 1.00 88.62 707 ASP A C 1
ATOM 5563 O O . ASP A 1 707 ? 25.282 -1.555 -4.128 1.00 88.62 707 ASP A O 1
ATOM 5567 N N . HIS A 1 708 ? 25.470 -1.511 -6.358 1.00 77.38 708 HIS A N 1
ATOM 5568 C CA . HIS A 1 708 ? 24.091 -1.896 -6.576 1.00 77.38 708 HIS A CA 1
ATOM 5569 C C . HIS A 1 708 ? 24.005 -3.425 -6.491 1.00 77.38 708 HIS A C 1
ATOM 5571 O O . HIS A 1 708 ? 24.251 -4.138 -7.463 1.00 77.38 708 HIS A O 1
ATOM 5577 N N . LEU A 1 709 ? 23.668 -3.934 -5.298 1.00 59.78 709 LEU A N 1
ATOM 5578 C CA . LEU A 1 709 ? 23.544 -5.367 -5.006 1.00 59.78 709 LEU A CA 1
ATOM 5579 C C . LEU A 1 709 ? 22.536 -6.041 -5.953 1.00 59.78 709 LEU A C 1
ATOM 5581 O O . LEU A 1 709 ? 21.323 -5.990 -5.741 1.00 59.78 709 LEU A O 1
ATOM 5585 N N . ALA A 1 710 ? 23.031 -6.720 -6.986 1.00 53.06 710 ALA A N 1
ATOM 5586 C CA . ALA A 1 710 ? 22.242 -7.690 -7.727 1.00 53.06 710 ALA A CA 1
ATOM 5587 C C . ALA A 1 710 ? 22.074 -8.929 -6.833 1.00 53.06 710 ALA A C 1
ATOM 5589 O O . ALA A 1 710 ? 22.991 -9.728 -6.679 1.00 53.06 710 ALA A O 1
ATOM 5590 N N . GLY A 1 711 ? 20.907 -9.084 -6.203 1.00 42.22 711 GLY A N 1
ATOM 5591 C CA . GLY A 1 711 ? 20.576 -10.210 -5.315 1.00 42.22 711 GLY A CA 1
ATOM 5592 C C . GLY A 1 711 ? 20.449 -11.580 -6.003 1.00 42.22 711 GLY A C 1
ATOM 5593 O O . GLY A 1 711 ? 19.688 -12.423 -5.536 1.00 42.22 711 GLY A O 1
ATOM 5594 N N . GLN A 1 712 ? 21.139 -11.807 -7.121 1.00 48.19 712 GLN A N 1
ATOM 5595 C CA . GLN A 1 712 ? 21.206 -13.085 -7.825 1.00 48.19 712 GLN A CA 1
ATOM 5596 C C . GLN A 1 712 ? 22.676 -13.394 -8.102 1.00 48.19 712 GLN A C 1
ATOM 5598 O O . GLN A 1 712 ? 23.377 -12.567 -8.678 1.00 48.19 712 GLN A O 1
ATOM 5603 N N . GLY A 1 713 ? 23.138 -14.563 -7.649 1.00 51.25 713 GLY A N 1
ATOM 5604 C CA . GLY A 1 713 ? 24.537 -14.974 -7.751 1.00 51.25 713 GLY A CA 1
ATOM 5605 C C . GLY A 1 713 ? 25.102 -14.817 -9.164 1.00 51.25 713 GLY A C 1
ATOM 5606 O O . GLY A 1 713 ? 24.439 -15.135 -10.152 1.00 51.25 713 GLY A O 1
ATOM 5607 N N . LEU A 1 714 ? 26.338 -14.321 -9.237 1.00 53.97 714 LEU A N 1
ATOM 5608 C CA . LEU A 1 714 ? 27.140 -14.249 -10.453 1.00 53.97 714 LEU A CA 1
ATOM 5609 C C . LEU A 1 714 ? 27.288 -15.653 -11.057 1.00 53.97 714 LEU A C 1
ATOM 5611 O O . LEU A 1 714 ? 27.962 -16.501 -10.479 1.00 53.97 714 LEU A O 1
ATOM 5615 N N . ARG A 1 715 ? 26.680 -15.906 -12.217 1.00 57.69 715 ARG A N 1
ATOM 5616 C CA . ARG A 1 715 ? 27.022 -17.056 -13.066 1.00 57.69 715 ARG A CA 1
ATOM 5617 C C . ARG A 1 7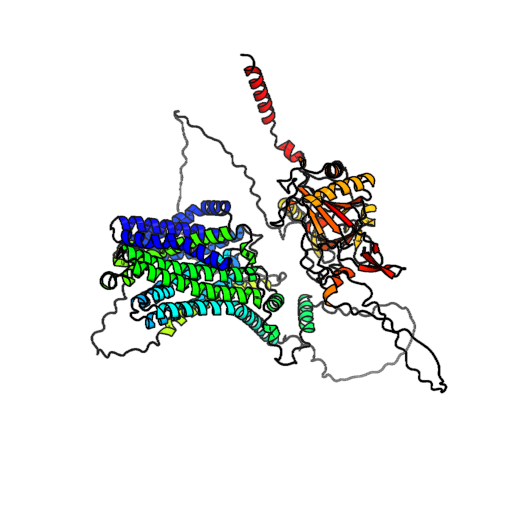15 ? 27.118 -16.588 -14.514 1.00 57.69 715 ARG A C 1
ATOM 5619 O O . ARG A 1 715 ? 26.134 -16.099 -15.068 1.00 57.69 715 ARG A O 1
ATOM 5626 N N . VAL A 1 716 ? 28.314 -16.698 -15.088 1.00 58.12 716 VAL A N 1
ATOM 5627 C CA . VAL A 1 716 ? 28.528 -16.686 -16.541 1.00 58.12 716 VAL A CA 1
ATOM 5628 C C . VAL A 1 716 ? 28.280 -18.114 -17.030 1.00 58.12 716 VAL A C 1
ATOM 5630 O O . VAL A 1 716 ? 28.548 -19.066 -16.298 1.00 58.12 716 VAL A O 1
ATOM 5633 N N . PHE A 1 717 ? 27.684 -18.271 -18.211 1.00 62.53 717 PHE A N 1
ATOM 5634 C CA . PHE A 1 717 ? 27.347 -19.587 -18.752 1.00 62.53 717 PHE A CA 1
ATOM 5635 C C . PHE A 1 717 ? 28.402 -20.017 -19.770 1.00 62.53 717 PHE A C 1
ATOM 5637 O O . PHE A 1 717 ? 28.594 -19.330 -20.777 1.00 62.53 717 PHE A O 1
ATOM 5644 N N . ALA A 1 718 ? 29.042 -21.157 -19.510 1.00 60.69 718 ALA A N 1
ATOM 5645 C CA . ALA A 1 718 ? 29.902 -21.833 -20.471 1.00 60.69 718 ALA A CA 1
ATOM 5646 C C . ALA A 1 718 ? 29.066 -22.403 -21.628 1.00 60.69 718 ALA A C 1
ATOM 5648 O O . ALA A 1 718 ? 27.964 -22.931 -21.424 1.00 60.69 718 ALA A O 1
ATOM 5649 N N . LEU A 1 719 ? 29.570 -22.269 -22.857 1.00 52.09 719 LEU A N 1
ATOM 5650 C CA . LEU A 1 719 ? 28.929 -22.826 -24.054 1.00 52.09 719 LEU A CA 1
ATOM 5651 C C . LEU A 1 719 ? 29.123 -24.349 -24.191 1.00 52.09 719 LEU A C 1
ATOM 5653 O O . LEU A 1 719 ? 28.364 -24.984 -24.919 1.00 52.09 719 LEU A O 1
ATOM 5657 N N . GLU A 1 720 ? 30.073 -24.946 -23.468 1.00 47.72 720 GLU A N 1
ATOM 5658 C CA . GLU A 1 720 ? 30.551 -26.313 -23.733 1.00 47.72 720 GLU A CA 1
ATOM 5659 C C . GLU A 1 720 ? 29.619 -27.455 -23.292 1.00 47.72 720 GLU A C 1
ATOM 5661 O O . GLU A 1 720 ? 29.746 -28.568 -23.793 1.00 47.72 720 GLU A O 1
ATOM 5666 N N . GLU A 1 721 ? 28.640 -27.219 -22.413 1.00 47.25 721 GLU A N 1
ATOM 5667 C CA . GLU A 1 721 ? 27.918 -28.327 -21.757 1.00 47.25 721 GLU A CA 1
ATOM 5668 C C . GLU A 1 721 ? 26.908 -29.102 -22.638 1.00 47.25 721 GLU A C 1
ATOM 5670 O O . GLU A 1 721 ? 26.439 -30.156 -22.221 1.00 47.25 721 GLU A O 1
ATOM 5675 N N . GLU A 1 722 ? 26.574 -28.655 -23.858 1.00 42.22 722 GLU A N 1
ATOM 5676 C CA . GLU A 1 722 ? 25.558 -29.332 -24.705 1.00 42.22 722 GLU A CA 1
ATOM 5677 C C . GLU A 1 722 ? 25.882 -29.425 -26.208 1.00 42.22 722 GLU A C 1
ATOM 5679 O O . GLU A 1 722 ? 25.102 -30.007 -26.959 1.00 42.22 722 GLU A O 1
ATOM 5684 N N . MET A 1 723 ? 27.038 -28.932 -26.674 1.00 36.84 723 MET A N 1
ATOM 5685 C CA . MET A 1 723 ? 27.505 -29.199 -28.050 1.00 36.84 723 MET A CA 1
ATOM 5686 C C . MET A 1 723 ? 28.233 -30.545 -28.186 1.00 36.84 723 MET A C 1
ATOM 5688 O O . MET A 1 723 ? 28.873 -30.800 -29.208 1.00 36.84 723 MET A O 1
ATOM 5692 N N . SER A 1 724 ? 28.097 -31.444 -27.202 1.00 34.78 724 SER A N 1
ATOM 5693 C CA . SER A 1 724 ? 28.414 -32.854 -27.411 1.00 34.78 724 SER A CA 1
ATOM 5694 C C . SER A 1 724 ? 27.419 -33.428 -28.422 1.00 34.78 724 SER A C 1
ATOM 5696 O O . SER A 1 724 ? 26.312 -33.865 -28.112 1.00 34.78 724 SER A O 1
ATOM 5698 N N . VAL A 1 725 ? 27.822 -33.376 -29.690 1.00 34.69 725 VAL A N 1
ATOM 5699 C CA . VAL A 1 725 ? 27.250 -34.183 -30.762 1.00 34.69 725 VAL A CA 1
ATOM 5700 C C . VAL A 1 725 ? 27.126 -35.609 -30.211 1.00 34.69 725 VAL A C 1
ATOM 5702 O O . VAL A 1 725 ? 28.140 -36.154 -29.763 1.00 34.69 725 VAL A O 1
ATOM 5705 N N . PRO A 1 726 ? 25.924 -36.217 -30.178 1.00 36.44 726 PRO A N 1
ATOM 5706 C CA . PRO A 1 726 ? 25.808 -37.608 -29.769 1.00 36.44 726 PRO A CA 1
ATOM 5707 C C . PRO A 1 726 ? 26.755 -38.422 -30.659 1.00 36.44 726 PRO A C 1
ATOM 5709 O O . PRO A 1 726 ? 26.746 -38.215 -31.878 1.00 36.44 726 PRO A O 1
ATOM 5712 N N . PRO A 1 727 ? 27.610 -39.292 -30.089 1.00 37.06 727 PRO A N 1
ATOM 5713 C CA . PRO A 1 727 ? 28.550 -40.055 -30.892 1.00 37.06 727 PRO A CA 1
ATOM 5714 C C . PRO A 1 727 ? 27.761 -40.788 -31.982 1.00 37.06 727 PRO A C 1
ATOM 5716 O O . PRO A 1 727 ? 26.674 -41.302 -31.693 1.00 37.06 727 PRO A O 1
ATOM 5719 N N . PRO A 1 728 ? 28.251 -40.814 -33.235 1.00 34.62 728 PRO A N 1
ATOM 5720 C CA . PRO A 1 728 ? 27.539 -41.478 -34.312 1.00 34.62 728 PRO A CA 1
ATOM 5721 C C . PRO A 1 728 ? 27.252 -42.913 -33.879 1.00 34.62 728 PRO A C 1
ATOM 5723 O O . PRO A 1 728 ? 28.155 -43.621 -33.427 1.00 34.62 728 PRO A O 1
ATOM 5726 N N . HIS A 1 729 ? 25.983 -43.317 -33.981 1.00 36.91 729 HIS A N 1
ATOM 5727 C CA . HIS A 1 729 ? 25.558 -44.693 -33.772 1.00 36.91 729 HIS A CA 1
ATOM 5728 C C . HIS A 1 729 ? 26.453 -45.610 -34.613 1.00 36.91 729 HIS A C 1
ATOM 5730 O O . HIS A 1 729 ? 26.281 -45.720 -35.826 1.00 36.91 729 HIS A O 1
ATOM 5736 N N . LYS A 1 730 ? 27.426 -46.264 -33.968 1.00 35.34 730 LYS A N 1
ATOM 5737 C CA . LYS A 1 730 ? 28.165 -47.368 -34.569 1.00 35.34 730 LYS A CA 1
ATOM 5738 C C . LYS A 1 730 ? 27.177 -48.517 -34.725 1.00 35.34 730 LYS A C 1
ATOM 5740 O O . LYS A 1 730 ? 26.820 -49.181 -33.755 1.00 35.34 730 LYS A O 1
ATOM 5745 N N . THR A 1 731 ? 26.709 -48.715 -35.951 1.00 38.44 731 THR A N 1
ATOM 5746 C CA . THR A 1 731 ? 26.109 -49.966 -36.405 1.00 38.44 731 THR A CA 1
ATOM 5747 C C . THR A 1 731 ? 27.070 -51.105 -36.099 1.00 38.44 731 THR A C 1
ATOM 5749 O O . THR A 1 731 ? 28.205 -51.122 -36.574 1.00 38.44 731 THR A O 1
ATOM 5752 N N . SER A 1 732 ? 26.612 -52.044 -35.277 1.00 36.66 732 SER A N 1
ATOM 5753 C CA . SER A 1 732 ? 27.300 -53.295 -34.999 1.00 36.66 732 SER A CA 1
ATOM 5754 C C . SER A 1 732 ? 27.275 -54.181 -36.245 1.00 36.66 732 SER A C 1
ATOM 5756 O O . SER A 1 732 ? 26.277 -54.847 -36.520 1.00 36.66 732 SER A O 1
ATOM 5758 N N . THR A 1 733 ? 28.374 -54.221 -36.986 1.00 38.16 733 THR A N 1
ATOM 5759 C CA . THR A 1 733 ? 28.734 -55.400 -37.777 1.00 38.16 733 THR A CA 1
ATOM 5760 C C . THR A 1 733 ? 29.727 -56.207 -36.965 1.00 38.16 733 THR A C 1
ATOM 5762 O O . THR A 1 733 ? 30.839 -55.767 -36.688 1.00 38.16 733 THR A O 1
ATOM 5765 N N . ALA A 1 734 ? 29.261 -57.374 -36.533 1.00 43.84 734 ALA A N 1
ATOM 5766 C CA . ALA A 1 734 ? 30.072 -58.410 -35.940 1.00 43.84 734 ALA A CA 1
ATOM 5767 C C . ALA A 1 734 ? 31.031 -58.970 -36.995 1.00 43.84 734 ALA A C 1
ATOM 5769 O O . ALA A 1 734 ? 30.581 -59.528 -37.992 1.00 43.84 734 ALA A O 1
ATOM 5770 N N . THR A 1 735 ? 32.329 -58.888 -36.728 1.00 36.50 735 THR A N 1
ATOM 5771 C CA . THR A 1 735 ? 33.308 -59.847 -37.238 1.00 36.50 735 THR A CA 1
ATOM 5772 C C . THR A 1 735 ? 34.299 -60.166 -36.130 1.00 36.50 735 THR A C 1
ATOM 5774 O O . THR A 1 735 ? 34.825 -59.293 -35.445 1.00 36.50 735 THR A O 1
ATOM 5777 N N . ARG A 1 736 ? 34.431 -61.471 -35.944 1.00 41.22 736 ARG A N 1
ATOM 5778 C CA . ARG A 1 736 ? 35.237 -62.244 -35.011 1.00 41.22 736 ARG A CA 1
ATOM 5779 C C . ARG A 1 736 ? 36.609 -62.468 -35.646 1.00 41.22 736 ARG A C 1
ATOM 5781 O O . ARG A 1 736 ? 36.619 -62.891 -36.790 1.00 41.22 736 ARG A O 1
ATOM 5788 N N . GLU A 1 737 ? 37.682 -62.234 -34.893 1.00 37.50 737 GLU A N 1
ATOM 5789 C CA . GLU A 1 737 ? 39.040 -62.820 -35.002 1.00 37.50 737 GLU A CA 1
ATOM 5790 C C . GLU A 1 737 ? 39.865 -62.204 -33.847 1.00 37.50 737 GLU A C 1
ATOM 5792 O O . GLU A 1 737 ? 39.896 -60.988 -33.693 1.00 37.50 737 GLU A O 1
ATOM 5797 N N . GLU A 1 738 ? 40.118 -62.944 -32.765 1.00 44.16 738 GLU A N 1
ATOM 5798 C CA . GLU A 1 738 ? 41.302 -63.784 -32.483 1.00 44.16 738 GLU A CA 1
ATOM 5799 C C . GLU A 1 738 ? 42.626 -63.021 -32.270 1.00 44.16 738 GLU A C 1
ATOM 5801 O O . GLU A 1 738 ? 43.220 -62.504 -33.205 1.00 44.16 738 GLU A O 1
ATOM 5806 N N . GLY A 1 739 ? 43.126 -63.088 -31.024 1.00 38.44 739 GLY A N 1
ATOM 5807 C CA . GLY A 1 739 ? 44.546 -63.329 -30.741 1.00 38.44 739 GLY A CA 1
ATOM 5808 C C . GLY A 1 739 ? 45.398 -62.161 -30.228 1.00 38.44 739 GLY A C 1
ATOM 5809 O O . GLY A 1 739 ? 45.710 -61.246 -30.979 1.00 38.44 739 GLY A O 1
ATOM 5810 N N . GLY A 1 740 ? 45.909 -62.300 -28.995 1.00 33.47 740 GLY A N 1
ATOM 5811 C CA . GLY A 1 740 ? 47.267 -61.850 -28.651 1.00 33.47 740 GLY A CA 1
ATOM 5812 C C . GLY A 1 740 ? 47.414 -60.829 -27.518 1.00 33.47 740 GLY A C 1
ATOM 5813 O O . GLY A 1 740 ? 47.549 -59.641 -27.780 1.00 33.47 740 GLY A O 1
ATOM 5814 N N . ASP A 1 741 ? 47.506 -61.323 -26.282 1.00 41.19 741 ASP A N 1
ATOM 5815 C CA . ASP A 1 741 ? 48.359 -60.753 -25.220 1.00 41.19 741 ASP A CA 1
ATOM 5816 C C . ASP A 1 741 ? 49.814 -61.233 -25.470 1.00 41.19 741 ASP A C 1
ATOM 5818 O O . ASP A 1 741 ? 49.964 -62.332 -26.023 1.00 41.19 741 ASP A O 1
ATOM 5822 N N . PRO A 1 742 ? 50.890 -60.488 -25.104 1.00 56.78 742 PRO A N 1
ATOM 5823 C CA . PRO A 1 742 ? 51.187 -60.240 -23.687 1.00 56.78 742 PRO A CA 1
ATOM 5824 C C . PRO A 1 742 ? 51.897 -58.919 -23.300 1.00 56.78 742 PRO A C 1
ATOM 5826 O O . PRO A 1 742 ? 52.513 -58.232 -24.106 1.00 56.78 742 PRO A O 1
ATOM 5829 N N . GLU A 1 743 ? 51.788 -58.641 -21.993 1.00 40.84 743 GLU A N 1
ATOM 5830 C CA . GLU A 1 743 ? 52.753 -58.036 -21.052 1.00 40.84 743 GLU A CA 1
ATOM 5831 C C . GLU A 1 743 ? 53.775 -56.987 -21.540 1.00 40.84 743 GLU A C 1
ATOM 5833 O O . GLU A 1 743 ? 54.686 -57.280 -22.307 1.00 40.84 743 GLU A O 1
ATOM 5838 N N . ALA A 1 744 ? 53.767 -55.811 -20.896 1.00 35.72 744 ALA A N 1
ATOM 5839 C CA . ALA A 1 744 ? 54.737 -55.448 -19.844 1.00 35.72 744 ALA A CA 1
ATOM 5840 C C . ALA A 1 744 ? 54.929 -53.922 -19.716 1.00 35.72 744 ALA A C 1
ATOM 5842 O O . ALA A 1 744 ? 55.202 -53.229 -20.690 1.00 35.72 744 ALA A O 1
ATOM 5843 N N . GLY A 1 745 ? 54.957 -53.445 -18.466 1.00 32.69 745 GLY A N 1
ATOM 5844 C CA . GLY A 1 745 ? 56.003 -52.511 -18.042 1.00 32.69 745 GLY A CA 1
ATOM 5845 C C . GLY A 1 745 ? 55.620 -51.056 -17.752 1.00 32.69 745 GLY A C 1
ATOM 5846 O O . GLY A 1 745 ? 55.287 -50.299 -18.653 1.00 32.69 745 GLY A O 1
ATOM 5847 N N . ALA A 1 746 ? 55.910 -50.670 -16.498 1.00 32.88 746 ALA A N 1
ATOM 5848 C CA . ALA A 1 746 ? 56.304 -49.328 -16.044 1.00 32.88 746 ALA A CA 1
ATOM 5849 C C . ALA A 1 746 ? 55.164 -48.292 -15.887 1.00 32.88 746 ALA A C 1
ATOM 5851 O O . ALA A 1 746 ? 54.224 -48.250 -16.658 1.00 32.88 746 ALA A O 1
ATOM 5852 N N . SER A 1 747 ? 55.162 -47.354 -14.941 1.00 33.00 747 SER A N 1
ATOM 5853 C CA . SER A 1 747 ? 56.039 -46.996 -13.822 1.00 33.00 747 SER A CA 1
ATOM 5854 C C . SER A 1 747 ? 55.473 -45.677 -13.270 1.00 33.00 747 SER A C 1
ATOM 5856 O O . SER A 1 747 ? 55.230 -44.768 -14.051 1.00 33.00 747 SER A O 1
ATOM 5858 N N . VAL A 1 748 ? 55.324 -45.575 -11.946 1.00 39.41 748 VAL A N 1
ATOM 5859 C CA . VAL A 1 748 ? 55.599 -44.381 -11.114 1.00 39.41 748 VAL A CA 1
ATOM 5860 C C . VAL A 1 748 ? 55.040 -43.015 -11.563 1.00 39.41 748 VAL A C 1
ATOM 5862 O O . VAL A 1 748 ? 55.559 -42.401 -12.484 1.00 39.41 748 VAL A O 1
ATOM 5865 N N . MET A 1 749 ? 54.103 -42.471 -10.772 1.00 34.00 749 MET A N 1
ATOM 5866 C CA . MET A 1 749 ? 54.160 -41.115 -10.178 1.00 34.00 749 MET A CA 1
ATOM 5867 C C . MET A 1 749 ? 52.965 -40.935 -9.223 1.00 34.00 749 MET A C 1
ATOM 5869 O O . MET A 1 749 ? 51.876 -40.527 -9.619 1.00 34.00 749 MET A O 1
ATOM 5873 N N . ASN A 1 750 ? 53.180 -41.256 -7.943 1.00 35.88 750 ASN A N 1
ATOM 5874 C CA . ASN A 1 750 ? 52.350 -40.752 -6.850 1.00 35.88 750 ASN A CA 1
ATOM 5875 C C . ASN A 1 750 ? 52.762 -39.297 -6.596 1.00 35.88 750 ASN A C 1
ATOM 5877 O O . ASN A 1 750 ? 53.842 -39.050 -6.063 1.00 35.88 750 ASN A O 1
ATOM 5881 N N . GLY A 1 751 ? 51.919 -38.352 -7.009 1.00 33.34 751 GLY A N 1
ATOM 5882 C CA . GLY A 1 751 ? 52.029 -36.938 -6.666 1.00 33.34 751 GLY A CA 1
ATOM 5883 C C . GLY A 1 751 ? 50.859 -36.529 -5.779 1.00 33.34 751 GLY A C 1
ATOM 5884 O O . GLY A 1 751 ? 49.707 -36.600 -6.201 1.00 33.34 751 GLY A O 1
ATOM 5885 N N . ASP A 1 752 ? 51.175 -36.120 -4.554 1.00 45.16 752 ASP A N 1
ATOM 5886 C CA . ASP A 1 752 ? 50.259 -35.627 -3.528 1.00 45.16 752 ASP A CA 1
ATOM 5887 C C . ASP A 1 752 ? 49.342 -34.498 -4.030 1.00 45.16 752 ASP A C 1
ATOM 5889 O O . ASP A 1 752 ? 49.716 -33.322 -4.068 1.00 45.16 752 ASP A O 1
ATOM 5893 N N . ALA A 1 753 ? 48.089 -34.830 -4.339 1.00 37.66 753 ALA A N 1
ATOM 5894 C CA . ALA A 1 753 ? 47.023 -33.847 -4.462 1.00 37.66 753 ALA A CA 1
ATOM 5895 C C . ALA A 1 753 ? 46.477 -33.536 -3.060 1.00 37.66 753 ALA A C 1
ATOM 5897 O O . ALA A 1 753 ? 45.604 -34.231 -2.537 1.00 37.66 753 ALA A O 1
ATOM 5898 N N . LYS A 1 754 ? 47.008 -32.477 -2.435 1.00 40.09 754 LYS A N 1
ATOM 5899 C CA . LYS A 1 754 ? 46.408 -31.850 -1.249 1.00 40.09 754 LYS A CA 1
ATOM 5900 C C . LYS A 1 754 ? 44.937 -31.545 -1.538 1.00 40.09 754 LYS A C 1
ATOM 5902 O O . LYS A 1 754 ? 44.628 -30.668 -2.342 1.00 40.09 754 LYS A O 1
ATOM 5907 N N . GLY A 1 755 ? 44.046 -32.259 -0.854 1.00 38.97 755 GLY A N 1
ATOM 5908 C CA . GLY A 1 755 ? 42.616 -31.986 -0.841 1.00 38.97 755 GLY A CA 1
ATOM 5909 C C . GLY A 1 755 ? 42.346 -30.580 -0.314 1.00 38.97 755 GLY A C 1
ATOM 5910 O O . GLY A 1 755 ? 42.375 -30.343 0.892 1.00 38.97 755 GLY A O 1
ATOM 5911 N N . GLY A 1 756 ? 42.092 -29.647 -1.231 1.00 36.47 756 GLY A N 1
ATOM 5912 C CA . GLY A 1 756 ? 41.450 -28.380 -0.915 1.00 36.47 756 GLY A CA 1
ATOM 5913 C C . GLY A 1 756 ? 40.026 -28.662 -0.447 1.00 36.47 756 GLY A C 1
ATOM 5914 O O . GLY A 1 756 ? 39.238 -29.276 -1.166 1.00 36.47 756 GLY A O 1
ATOM 5915 N N . SER A 1 757 ? 39.719 -28.253 0.780 1.00 36.34 757 SER A N 1
ATOM 5916 C CA . SER A 1 757 ? 38.385 -28.349 1.362 1.00 36.34 757 SER A CA 1
ATOM 5917 C C . SER A 1 757 ? 37.340 -27.679 0.445 1.00 36.34 757 SER A C 1
ATOM 5919 O O . SER A 1 757 ? 37.559 -26.538 0.029 1.00 36.34 757 SER A O 1
ATOM 5921 N N . PRO A 1 758 ? 36.173 -28.303 0.180 1.00 45.50 758 PRO A N 1
ATOM 5922 C CA . PRO A 1 758 ? 35.071 -27.692 -0.576 1.00 45.50 758 PRO A CA 1
ATOM 5923 C C . PRO A 1 758 ? 34.553 -26.364 0.006 1.00 45.50 758 PRO A C 1
ATOM 5925 O O . PRO A 1 758 ? 33.808 -25.650 -0.659 1.00 45.50 758 PRO A O 1
ATOM 5928 N N . THR A 1 759 ? 34.953 -26.005 1.230 1.00 43.53 759 THR A N 1
ATOM 5929 C CA . THR A 1 759 ? 34.548 -24.763 1.904 1.00 43.53 759 THR A CA 1
ATOM 5930 C C . THR A 1 759 ? 35.269 -23.506 1.406 1.00 43.53 759 THR A C 1
ATOM 5932 O O . THR A 1 759 ? 34.746 -22.411 1.600 1.00 43.53 759 THR A O 1
ATOM 5935 N N . ASP A 1 760 ? 36.415 -23.621 0.723 1.00 40.03 760 ASP A N 1
ATOM 5936 C CA . ASP A 1 760 ? 37.179 -22.443 0.262 1.00 40.03 760 ASP A CA 1
ATOM 5937 C C . ASP A 1 760 ? 36.709 -21.903 -1.104 1.00 40.03 760 ASP A C 1
ATOM 5939 O O . ASP A 1 760 ? 37.009 -20.763 -1.469 1.00 40.03 760 ASP A O 1
ATOM 5943 N N . LEU A 1 761 ? 35.905 -22.674 -1.848 1.00 45.22 761 LEU A N 1
ATOM 5944 C CA . LEU A 1 761 ? 35.296 -22.239 -3.114 1.00 45.22 761 LEU A CA 1
ATOM 5945 C C . LEU A 1 761 ? 33.993 -21.443 -2.915 1.00 45.22 761 LEU A C 1
ATOM 5947 O O . LEU A 1 761 ? 33.698 -20.563 -3.722 1.00 45.22 761 LEU A O 1
ATOM 5951 N N . GLU A 1 762 ? 33.250 -21.671 -1.827 1.00 40.75 762 GLU A N 1
ATOM 5952 C CA . GLU A 1 762 ? 32.029 -20.906 -1.506 1.00 40.75 762 GLU A CA 1
ATOM 5953 C C . GLU A 1 762 ? 32.310 -19.561 -0.809 1.00 40.75 762 GLU A C 1
ATOM 5955 O O . GLU A 1 762 ? 31.451 -18.678 -0.803 1.00 40.75 762 GLU A O 1
ATOM 5960 N N . ALA A 1 763 ? 33.521 -19.354 -0.279 1.00 38.47 763 ALA A N 1
ATOM 5961 C CA . ALA A 1 763 ? 33.914 -18.126 0.419 1.00 38.47 763 ALA A CA 1
ATOM 5962 C C . ALA A 1 763 ? 34.526 -17.037 -0.487 1.00 38.47 763 ALA A C 1
ATOM 5964 O O . ALA A 1 763 ? 34.853 -15.949 0.002 1.00 38.47 763 ALA A O 1
ATOM 5965 N N . LYS A 1 764 ? 34.621 -17.252 -1.811 1.00 44.72 764 LYS A N 1
ATOM 5966 C CA . LYS A 1 764 ? 34.825 -16.157 -2.781 1.00 44.72 764 LYS A CA 1
ATOM 5967 C C . LYS A 1 764 ? 33.536 -15.341 -2.881 1.00 44.72 764 LYS A C 1
ATOM 5969 O O . LYS A 1 764 ? 32.757 -15.468 -3.820 1.00 44.72 764 LYS A O 1
ATOM 5974 N N . SER A 1 765 ? 33.343 -14.533 -1.838 1.00 43.25 765 SER A N 1
ATOM 5975 C CA . SER A 1 765 ? 32.477 -13.365 -1.722 1.00 43.25 765 SER A CA 1
ATOM 5976 C C . SER A 1 765 ? 31.978 -12.897 -3.082 1.00 43.25 765 SER A C 1
ATOM 5978 O O . SER A 1 765 ? 32.780 -12.578 -3.962 1.00 43.25 765 SER A O 1
ATOM 5980 N N . SER A 1 766 ? 30.652 -12.859 -3.234 1.00 50.81 766 SER A N 1
ATOM 5981 C CA . SER A 1 766 ? 29.938 -12.243 -4.348 1.00 50.81 766 SER A CA 1
ATOM 5982 C C . SER A 1 766 ? 30.343 -10.772 -4.458 1.00 50.81 766 SER A C 1
ATOM 5984 O O . SER A 1 766 ? 29.657 -9.881 -3.951 1.00 50.81 766 SER A O 1
ATOM 5986 N N . LYS A 1 767 ? 31.511 -10.521 -5.048 1.00 61.66 767 LYS A N 1
ATOM 5987 C CA . LYS A 1 767 ? 32.075 -9.190 -5.199 1.00 61.66 767 LYS A CA 1
ATOM 5988 C C . LYS A 1 767 ? 31.118 -8.434 -6.102 1.00 61.66 767 LYS A C 1
ATOM 5990 O O . LYS A 1 767 ? 30.864 -8.854 -7.232 1.00 61.66 767 LYS A O 1
ATOM 5995 N N . VAL A 1 768 ? 30.515 -7.382 -5.556 1.00 60.81 768 VAL A N 1
ATOM 5996 C CA . VAL A 1 768 ? 29.619 -6.523 -6.325 1.00 60.81 768 VAL A CA 1
ATOM 5997 C C . VAL A 1 768 ? 30.400 -6.027 -7.529 1.00 60.81 768 VAL A C 1
ATOM 5999 O O . VAL A 1 768 ? 31.524 -5.568 -7.384 1.00 60.81 768 VAL A O 1
ATOM 6002 N N . ASN A 1 769 ? 29.829 -6.203 -8.713 1.00 80.81 769 ASN A N 1
ATOM 6003 C CA . ASN A 1 769 ? 30.488 -5.935 -9.988 1.00 80.81 769 ASN A CA 1
ATOM 6004 C C . ASN A 1 769 ? 29.873 -4.754 -10.739 1.00 80.81 769 ASN A C 1
ATOM 6006 O O . ASN A 1 769 ? 30.123 -4.572 -11.932 1.00 80.81 769 ASN A O 1
ATOM 6010 N N . MET A 1 770 ? 29.019 -3.994 -10.055 1.00 89.44 770 MET A N 1
ATOM 6011 C CA . MET A 1 770 ? 28.295 -2.865 -10.608 1.00 89.44 770 MET A CA 1
ATOM 6012 C C . MET A 1 770 ? 28.253 -1.739 -9.585 1.00 89.44 770 MET A C 1
ATOM 6014 O O . MET A 1 770 ? 27.553 -1.827 -8.573 1.00 89.44 770 MET A O 1
ATOM 6018 N N . THR A 1 771 ? 28.953 -0.661 -9.911 1.00 94.62 771 THR A N 1
ATOM 6019 C CA . THR A 1 771 ? 28.911 0.591 -9.167 1.00 94.62 771 THR A CA 1
ATOM 6020 C C . THR A 1 771 ? 28.176 1.627 -10.009 1.00 94.62 771 THR A C 1
ATOM 6022 O O . THR A 1 771 ? 28.475 1.815 -11.191 1.00 94.62 771 THR A O 1
ATOM 6025 N N . ARG A 1 772 ? 27.188 2.294 -9.414 1.00 95.38 772 ARG A N 1
ATOM 6026 C CA . ARG A 1 772 ? 26.365 3.308 -10.085 1.00 95.38 772 ARG A CA 1
ATOM 6027 C C . ARG A 1 772 ? 26.494 4.653 -9.382 1.00 95.38 772 ARG A C 1
ATOM 6029 O O . ARG A 1 772 ? 26.487 4.707 -8.155 1.00 95.38 772 ARG A O 1
ATOM 6036 N N . VAL A 1 773 ? 26.565 5.730 -10.161 1.00 97.50 773 VAL A N 1
ATOM 6037 C CA . VAL A 1 773 ? 26.461 7.119 -9.688 1.00 97.50 773 VAL A CA 1
ATOM 6038 C C . VAL A 1 773 ? 25.253 7.759 -10.363 1.00 97.50 773 VAL A C 1
ATOM 6040 O O . VAL A 1 773 ? 25.148 7.748 -11.588 1.00 97.50 773 VAL A O 1
ATOM 6043 N N . THR A 1 774 ? 24.333 8.307 -9.575 1.00 97.00 774 THR A N 1
ATOM 6044 C CA . THR A 1 774 ? 23.143 9.015 -10.071 1.00 97.00 774 THR A CA 1
ATOM 6045 C C . THR A 1 774 ? 22.682 10.058 -9.050 1.00 97.00 774 THR A C 1
ATOM 6047 O O . THR A 1 774 ? 22.903 9.906 -7.840 1.00 97.00 774 THR A O 1
ATOM 6050 N N . GLY A 1 775 ? 22.057 11.136 -9.528 1.00 95.69 775 GLY A N 1
ATOM 6051 C CA . GLY A 1 775 ? 21.396 12.126 -8.673 1.00 95.69 775 GLY A CA 1
ATOM 6052 C C . GLY A 1 775 ? 20.046 11.642 -8.130 1.00 95.69 775 GLY A C 1
ATOM 6053 O O . GLY A 1 775 ? 19.538 12.188 -7.144 1.00 95.69 775 GLY A O 1
ATOM 6054 N N . ARG A 1 776 ? 19.479 10.580 -8.717 1.00 93.81 776 ARG A N 1
ATOM 6055 C CA . ARG A 1 776 ? 18.236 9.948 -8.262 1.00 93.81 776 ARG A CA 1
ATOM 6056 C C . ARG A 1 776 ? 18.443 9.206 -6.947 1.00 93.81 776 ARG A C 1
ATOM 6058 O O . ARG A 1 776 ? 19.427 8.504 -6.769 1.00 93.81 776 ARG A O 1
ATOM 6065 N N . TYR A 1 777 ? 17.482 9.306 -6.034 1.00 92.19 777 TYR A N 1
ATOM 6066 C CA . TYR A 1 777 ? 17.496 8.516 -4.805 1.00 92.19 777 TYR A CA 1
ATOM 6067 C C . TYR A 1 777 ? 17.025 7.073 -5.063 1.00 92.19 777 TYR A C 1
ATOM 6069 O O . TYR A 1 777 ? 15.840 6.840 -5.298 1.00 92.19 777 TYR A O 1
ATOM 6077 N N . GLU A 1 778 ? 17.943 6.111 -4.995 1.00 87.12 778 GLU A N 1
ATOM 6078 C CA . GLU A 1 778 ? 17.695 4.672 -5.174 1.00 87.12 778 GLU A CA 1
ATOM 6079 C C . GLU A 1 778 ? 17.850 3.879 -3.865 1.00 87.12 778 GLU A C 1
ATOM 6081 O O . GLU A 1 778 ? 17.185 2.857 -3.683 1.00 87.12 778 GLU A O 1
ATOM 6086 N N . SER A 1 779 ? 18.683 4.336 -2.919 1.00 87.19 779 SER A N 1
ATOM 6087 C CA . SER A 1 779 ? 18.848 3.658 -1.625 1.00 87.19 779 SER A CA 1
ATOM 6088 C C . SER A 1 779 ? 19.162 4.600 -0.450 1.00 87.19 779 SER A C 1
ATOM 6090 O O . SER A 1 779 ? 19.711 5.680 -0.648 1.00 87.19 779 SER A O 1
ATOM 6092 N N . PRO A 1 780 ? 18.904 4.195 0.809 1.00 85.06 780 PRO A N 1
ATOM 6093 C CA . PRO A 1 780 ? 19.264 5.001 1.981 1.00 85.06 780 PRO A CA 1
ATOM 6094 C C . PRO A 1 780 ? 20.764 5.195 2.201 1.00 85.06 780 PRO A C 1
ATOM 6096 O O . PRO A 1 780 ? 21.153 6.141 2.875 1.00 85.06 780 PRO A O 1
ATOM 6099 N N . ARG A 1 781 ? 21.601 4.300 1.664 1.00 85.81 781 ARG A N 1
ATOM 6100 C CA . ARG A 1 781 ? 23.065 4.386 1.779 1.00 85.81 781 ARG A CA 1
ATOM 6101 C C . ARG A 1 781 ? 23.694 5.224 0.667 1.00 85.81 781 ARG A C 1
ATOM 6103 O O . ARG A 1 781 ? 24.902 5.424 0.673 1.00 85.81 781 ARG A O 1
ATOM 6110 N N . GLN A 1 782 ? 22.894 5.684 -0.291 1.00 90.69 782 GLN A N 1
ATOM 6111 C CA . GLN A 1 782 ? 23.384 6.415 -1.444 1.00 90.69 782 GLN A CA 1
ATOM 6112 C C . GLN A 1 782 ? 23.765 7.848 -1.111 1.00 90.69 782 GLN A C 1
ATOM 6114 O O . GLN A 1 782 ? 22.945 8.643 -0.649 1.00 90.69 782 GLN A O 1
ATOM 6119 N N . VAL A 1 783 ? 24.995 8.192 -1.479 1.00 94.94 783 VAL A N 1
ATOM 6120 C CA . VAL A 1 783 ? 25.414 9.576 -1.659 1.00 94.94 783 VAL A CA 1
ATOM 6121 C C . VAL A 1 783 ? 24.963 10.003 -3.054 1.00 94.94 783 VAL A C 1
ATOM 6123 O O . VAL A 1 783 ? 25.413 9.457 -4.057 1.00 94.94 783 VAL A O 1
ATOM 6126 N N . ARG A 1 784 ? 24.013 10.937 -3.131 1.00 96.19 784 ARG A N 1
ATOM 6127 C CA . ARG A 1 784 ? 23.498 11.419 -4.420 1.00 96.19 784 ARG A CA 1
ATOM 6128 C C . ARG A 1 784 ? 24.570 12.209 -5.160 1.00 96.19 784 ARG A C 1
ATOM 6130 O O . ARG A 1 784 ? 25.298 12.989 -4.542 1.00 96.19 784 ARG A O 1
ATOM 6137 N N . ALA A 1 785 ? 24.617 12.039 -6.478 1.00 97.00 785 ALA A N 1
ATOM 6138 C CA . ALA A 1 785 ? 25.437 12.892 -7.321 1.00 97.00 785 ALA A CA 1
ATOM 6139 C C . ALA A 1 785 ? 24.988 14.363 -7.192 1.00 97.00 785 ALA A C 1
ATOM 6141 O O . ALA A 1 785 ? 23.787 14.627 -7.054 1.00 97.00 785 ALA A O 1
ATOM 6142 N N . PRO A 1 786 ? 25.925 15.326 -7.217 1.00 97.62 786 PRO A N 1
ATOM 6143 C CA . PRO A 1 786 ? 25.632 16.716 -6.876 1.00 97.62 786 PRO A CA 1
ATOM 6144 C C . PRO A 1 786 ? 24.705 17.416 -7.882 1.00 97.62 786 PRO A C 1
ATOM 6146 O O . PRO A 1 786 ? 24.007 18.349 -7.492 1.00 97.62 786 PRO A O 1
ATOM 6149 N N . TRP A 1 787 ? 24.658 16.956 -9.135 1.00 97.94 787 TRP A N 1
ATOM 6150 C CA . TRP A 1 787 ? 23.844 17.533 -10.211 1.00 97.94 787 TRP A CA 1
ATOM 6151 C C . TRP A 1 787 ? 22.347 17.200 -10.146 1.00 97.94 787 TRP A C 1
ATOM 6153 O O . TRP A 1 787 ? 21.600 17.707 -10.966 1.00 97.94 787 TRP A O 1
ATOM 6163 N N . GLY A 1 788 ? 21.865 16.386 -9.201 1.00 96.75 788 GLY A N 1
ATOM 6164 C CA . GLY A 1 788 ? 20.423 16.112 -9.088 1.00 96.75 788 GLY A CA 1
ATOM 6165 C C . GLY A 1 788 ? 19.840 15.318 -10.270 1.00 96.75 788 GLY A C 1
ATOM 6166 O O . GLY A 1 788 ? 20.556 14.571 -10.931 1.00 96.75 788 GLY A O 1
ATOM 6167 N N . TYR A 1 789 ? 18.522 15.396 -10.474 1.00 96.38 789 TYR A N 1
ATOM 6168 C CA . TYR A 1 789 ? 17.796 14.701 -11.549 1.00 96.38 789 TYR A CA 1
ATOM 6169 C C . TYR A 1 789 ? 16.443 15.379 -11.833 1.00 96.38 789 TYR A C 1
ATOM 6171 O O . TYR A 1 789 ? 15.893 16.071 -10.976 1.00 96.38 789 TYR A O 1
ATOM 6179 N N . ALA A 1 790 ? 15.874 15.116 -13.009 1.00 93.06 790 ALA A N 1
ATOM 6180 C CA . ALA A 1 790 ? 14.610 15.656 -13.505 1.00 93.06 790 ALA A CA 1
ATOM 6181 C C . ALA A 1 790 ? 14.546 17.199 -13.455 1.00 93.06 790 ALA A C 1
ATOM 6183 O O . ALA A 1 790 ? 15.379 17.872 -14.054 1.00 93.06 790 ALA A O 1
ATOM 6184 N N . GLU A 1 791 ? 13.533 17.765 -12.794 1.00 90.44 791 GLU A N 1
ATOM 6185 C CA . GLU A 1 791 ? 13.369 19.221 -12.647 1.00 90.44 791 GLU A CA 1
ATOM 6186 C C . GLU A 1 791 ? 14.379 19.835 -11.666 1.00 90.44 791 GLU A C 1
ATOM 6188 O O . GLU A 1 791 ? 14.658 21.025 -11.746 1.00 90.44 791 GLU A O 1
ATOM 6193 N N . ASP A 1 792 ? 14.962 19.021 -10.781 1.00 92.50 792 ASP A N 1
ATOM 6194 C CA . ASP A 1 792 ? 15.986 19.449 -9.823 1.00 92.50 792 ASP A CA 1
ATOM 6195 C C . ASP A 1 792 ? 17.410 19.274 -10.394 1.00 92.50 792 ASP A C 1
ATOM 6197 O O . ASP A 1 792 ? 18.387 19.292 -9.640 1.00 92.50 792 ASP A O 1
ATOM 6201 N N . PHE A 1 793 ? 17.540 19.011 -11.703 1.00 97.19 793 PHE A N 1
ATOM 6202 C CA . PHE A 1 793 ? 18.835 18.816 -12.346 1.00 97.19 793 PHE A CA 1
ATOM 6203 C C . PHE A 1 793 ? 19.587 20.149 -12.465 1.00 97.19 793 PHE A C 1
ATOM 6205 O O . PHE A 1 793 ? 19.104 21.106 -13.065 1.00 97.19 793 PHE A O 1
ATOM 6212 N N . ASP A 1 794 ? 20.793 20.197 -11.906 1.00 97.62 794 ASP A N 1
ATOM 6213 C CA . ASP A 1 794 ? 21.661 21.367 -11.860 1.00 97.62 794 ASP A CA 1
ATOM 6214 C C . ASP A 1 794 ? 22.905 21.135 -12.720 1.00 97.62 794 ASP A C 1
ATOM 6216 O O . ASP A 1 794 ? 23.899 20.528 -12.302 1.00 97.62 794 ASP A O 1
ATOM 6220 N N . GLU A 1 795 ? 22.842 21.650 -13.943 1.00 97.69 795 GLU A N 1
ATOM 6221 C CA . GLU A 1 795 ? 23.892 21.488 -14.941 1.00 97.69 795 GLU A CA 1
ATOM 6222 C C . GLU A 1 795 ? 25.217 22.162 -14.550 1.00 97.69 795 GLU A C 1
ATOM 6224 O O . GLU A 1 795 ? 26.297 21.722 -14.962 1.00 97.69 795 GLU A O 1
ATOM 6229 N N . SER A 1 796 ? 25.175 23.181 -13.683 1.00 97.69 796 SER A N 1
ATOM 6230 C CA . SER A 1 796 ? 26.384 23.857 -13.198 1.00 97.69 796 SER A CA 1
ATOM 6231 C C . SER A 1 796 ? 27.299 22.917 -12.402 1.00 97.69 796 SER A C 1
ATOM 6233 O O . SER A 1 796 ? 28.517 23.103 -12.390 1.00 97.69 796 SER A O 1
ATOM 6235 N N . LYS A 1 797 ? 26.729 21.852 -11.822 1.00 98.25 797 LYS A N 1
ATOM 6236 C CA . LYS A 1 797 ? 27.428 20.825 -11.036 1.00 98.25 797 LYS A CA 1
ATOM 6237 C C . LYS A 1 797 ? 27.876 19.613 -11.856 1.00 98.25 797 LYS A C 1
ATOM 6239 O O . LYS A 1 797 ? 28.435 18.674 -11.287 1.00 98.25 797 LYS A O 1
ATOM 6244 N N . VAL A 1 798 ? 27.616 19.602 -13.164 1.00 98.06 798 VAL A N 1
ATOM 6245 C CA . VAL A 1 798 ? 28.084 18.545 -14.070 1.00 98.06 798 VAL A CA 1
ATOM 6246 C C . VAL A 1 798 ? 29.603 18.669 -14.265 1.00 98.06 798 VAL A C 1
ATOM 6248 O O . VAL A 1 798 ? 30.084 19.780 -14.502 1.00 98.06 798 VAL A O 1
ATOM 6251 N N . PRO A 1 799 ? 30.363 17.559 -14.180 1.00 97.75 799 PRO A N 1
ATOM 6252 C CA . PRO A 1 799 ? 31.809 17.559 -14.396 1.00 97.75 799 PRO A CA 1
ATOM 6253 C C . PRO A 1 799 ? 32.202 18.148 -15.762 1.00 97.75 799 PRO A C 1
ATOM 6255 O O . PRO A 1 799 ? 31.517 17.859 -16.751 1.00 97.75 799 PRO A O 1
ATOM 6258 N N . PRO A 1 800 ? 33.297 18.928 -15.858 1.00 97.62 800 PRO A N 1
ATOM 6259 C CA . PRO A 1 800 ? 33.722 19.555 -17.108 1.00 97.62 800 PRO A CA 1
ATOM 6260 C C . PRO A 1 800 ? 33.848 18.591 -18.292 1.00 97.62 800 PRO A C 1
ATOM 6262 O O . PRO A 1 800 ? 33.368 18.923 -19.376 1.00 97.62 800 PRO A O 1
ATOM 6265 N N . SER A 1 801 ? 34.413 17.389 -18.108 1.00 97.56 801 SER A N 1
ATOM 6266 C CA . SER A 1 801 ? 34.562 16.441 -19.225 1.00 97.56 801 SER A CA 1
ATOM 6267 C C . SER A 1 801 ? 33.215 15.938 -19.756 1.00 97.56 801 SER A C 1
ATOM 6269 O O . SER A 1 801 ? 33.055 15.745 -20.960 1.00 97.56 801 SER A O 1
ATOM 6271 N N . LEU A 1 802 ? 32.211 15.791 -18.884 1.00 98.19 802 LEU A N 1
ATOM 6272 C CA . LEU A 1 802 ? 30.856 15.417 -19.288 1.00 98.19 802 LEU A CA 1
ATOM 6273 C C . LEU A 1 802 ? 30.102 16.583 -19.930 1.00 98.19 802 LEU A C 1
ATOM 6275 O O . LEU A 1 802 ? 29.297 16.350 -20.830 1.00 98.19 802 LEU A O 1
ATOM 6279 N N . ARG A 1 803 ? 30.369 17.826 -19.511 1.00 97.94 803 ARG A N 1
ATOM 6280 C CA . ARG A 1 803 ? 29.756 19.018 -20.114 1.00 97.94 803 ARG A CA 1
ATOM 6281 C C . ARG A 1 803 ? 30.130 19.156 -21.589 1.00 97.94 803 ARG A C 1
ATOM 6283 O O . ARG A 1 803 ? 29.247 19.393 -22.399 1.00 97.94 803 ARG A O 1
ATOM 6290 N N . VAL A 1 804 ? 31.380 18.863 -21.959 1.00 97.69 804 VAL A N 1
ATOM 6291 C CA . VAL A 1 804 ? 31.814 18.834 -23.372 1.00 97.69 804 VAL A CA 1
ATOM 6292 C C . VAL A 1 804 ? 30.974 17.858 -24.205 1.00 97.69 804 VAL A C 1
ATOM 6294 O O . VAL A 1 804 ? 30.580 18.172 -25.327 1.00 97.69 804 VAL A O 1
ATOM 6297 N N . VAL A 1 805 ? 30.655 16.682 -23.654 1.00 98.38 805 VAL A N 1
ATOM 6298 C CA . VAL A 1 805 ? 29.798 15.684 -24.318 1.00 98.38 805 VAL A CA 1
ATOM 6299 C C . VAL A 1 805 ? 28.363 16.203 -24.450 1.00 98.38 805 VAL A C 1
ATOM 6301 O O . VAL A 1 805 ? 27.766 16.072 -25.517 1.00 98.38 805 VAL A O 1
ATOM 6304 N N . VAL A 1 806 ? 27.814 16.818 -23.398 1.00 98.31 806 VAL A N 1
ATOM 6305 C CA . VAL A 1 806 ? 26.468 17.421 -23.403 1.00 98.31 806 VAL A CA 1
ATOM 6306 C C . VAL A 1 806 ? 26.366 18.537 -24.442 1.00 98.31 806 VAL A C 1
ATOM 6308 O O . VAL A 1 806 ? 25.433 18.536 -25.246 1.00 98.31 806 VAL A O 1
ATOM 6311 N N . ASP A 1 807 ? 27.340 19.444 -24.474 1.00 98.06 807 ASP A N 1
ATOM 6312 C CA . ASP A 1 807 ? 27.397 20.555 -25.424 1.00 98.06 807 ASP A CA 1
ATOM 6313 C C . ASP A 1 807 ? 27.524 20.043 -26.859 1.00 98.06 807 ASP A C 1
ATOM 6315 O O . ASP A 1 807 ? 26.858 20.553 -27.759 1.00 98.06 807 ASP A O 1
ATOM 6319 N N . ARG A 1 808 ? 28.301 18.974 -27.085 1.00 98.25 808 ARG A N 1
ATOM 6320 C CA . ARG A 1 808 ? 28.402 18.303 -28.391 1.00 98.25 808 ARG A CA 1
ATOM 6321 C C . ARG A 1 808 ? 27.078 17.670 -28.822 1.00 98.25 808 ARG A C 1
ATOM 6323 O O . ARG A 1 808 ? 26.717 17.782 -29.987 1.00 98.25 808 ARG A O 1
ATOM 6330 N N . ILE A 1 809 ? 26.337 17.034 -27.909 1.00 98.06 809 ILE A N 1
ATOM 6331 C CA . ILE A 1 809 ? 25.003 16.487 -28.215 1.00 98.06 809 ILE A CA 1
ATOM 6332 C C . ILE A 1 809 ? 24.038 17.620 -28.583 1.00 98.06 809 ILE A C 1
ATOM 6334 O O . ILE A 1 809 ? 23.350 17.514 -29.591 1.00 98.06 809 ILE A O 1
ATOM 6338 N N . ARG A 1 810 ? 24.007 18.710 -27.805 1.00 96.81 810 ARG A N 1
ATOM 6339 C CA . ARG A 1 810 ? 23.102 19.851 -28.036 1.00 96.81 810 ARG A CA 1
ATOM 6340 C C . ARG A 1 810 ? 23.416 20.658 -29.290 1.00 96.81 810 ARG A C 1
ATOM 6342 O O . ARG A 1 810 ? 22.499 21.131 -29.947 1.00 96.81 810 ARG A O 1
ATOM 6349 N N . SER A 1 811 ? 24.698 20.858 -29.587 1.00 96.50 811 SER A N 1
ATOM 6350 C CA . SER A 1 811 ? 25.146 21.604 -30.771 1.00 96.50 811 SER A CA 1
ATOM 6351 C C . SER A 1 811 ? 25.113 20.769 -32.050 1.00 96.50 811 SER A C 1
ATOM 6353 O O . SER A 1 811 ? 25.267 21.317 -33.143 1.00 96.50 811 SER A O 1
ATOM 6355 N N . SER A 1 812 ? 24.904 19.455 -31.937 1.00 96.06 812 SER A N 1
ATOM 6356 C CA . SER A 1 812 ? 24.775 18.591 -33.098 1.00 96.06 812 SER A CA 1
ATOM 6357 C C . SER A 1 812 ? 23.497 18.904 -33.872 1.00 96.06 812 SER A C 1
ATOM 6359 O O . SER A 1 812 ? 22.392 18.875 -33.335 1.00 96.06 812 SER A O 1
ATOM 6361 N N . HIS A 1 813 ? 23.647 19.110 -35.178 1.00 94.19 813 HIS A N 1
ATOM 6362 C CA . HIS A 1 813 ? 22.527 19.216 -36.111 1.00 94.19 813 HIS A CA 1
ATOM 6363 C C . HIS A 1 813 ? 21.744 17.900 -36.246 1.00 94.19 813 HIS A C 1
ATOM 6365 O O . HIS A 1 813 ? 20.616 17.899 -36.729 1.00 94.19 813 HIS A O 1
ATOM 6371 N N . ASP A 1 814 ? 22.321 16.789 -35.785 1.00 94.38 814 ASP A N 1
ATOM 6372 C CA . ASP A 1 814 ? 21.695 15.474 -35.821 1.00 94.38 814 ASP A CA 1
ATOM 6373 C C . ASP A 1 814 ? 20.738 15.230 -34.652 1.00 94.38 814 ASP A C 1
ATOM 6375 O O . ASP A 1 814 ? 19.953 14.278 -34.690 1.00 94.38 814 ASP A O 1
ATOM 6379 N N . TYR A 1 815 ? 20.786 16.057 -33.601 1.00 95.56 815 TYR A N 1
ATOM 6380 C CA . TYR A 1 815 ? 20.042 15.830 -32.366 1.00 95.56 815 TYR A CA 1
ATOM 6381 C C . TYR A 1 815 ? 19.299 17.079 -31.900 1.00 95.56 815 TYR A C 1
ATOM 6383 O O . TYR A 1 815 ? 19.875 18.023 -31.381 1.00 95.56 815 TYR A O 1
ATOM 6391 N N . HIS A 1 816 ? 17.971 17.038 -31.988 1.00 93.75 816 HIS A N 1
ATOM 6392 C CA . HIS A 1 816 ? 17.116 18.060 -31.396 1.00 93.75 816 HIS A CA 1
ATOM 6393 C C . HIS A 1 816 ? 16.710 17.624 -29.994 1.00 93.75 816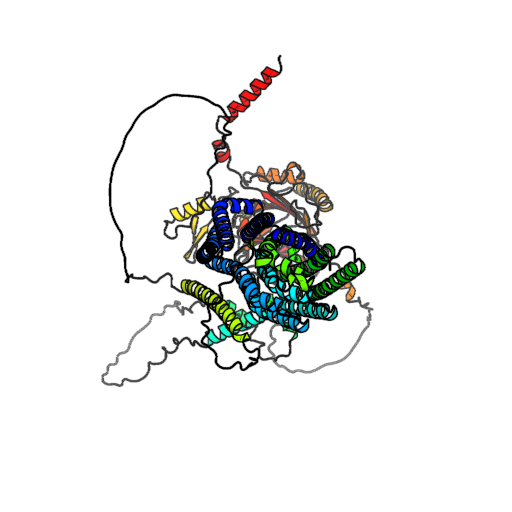 HIS A C 1
ATOM 6395 O O . HIS A 1 816 ? 15.872 16.736 -29.842 1.00 93.75 816 HIS A O 1
ATOM 6401 N N . VAL A 1 817 ? 17.329 18.225 -28.983 1.00 95.56 817 VAL A N 1
ATOM 6402 C CA . VAL A 1 817 ? 17.116 17.903 -27.568 1.00 95.56 817 VAL A CA 1
ATOM 6403 C C . VAL A 1 817 ? 16.835 19.171 -26.766 1.00 95.56 817 VAL A C 1
ATOM 6405 O O . VAL A 1 817 ? 17.289 20.255 -27.126 1.00 95.56 817 VAL A O 1
ATOM 6408 N N . GLY A 1 818 ? 16.067 19.045 -25.686 1.00 95.56 818 GLY A N 1
ATOM 6409 C CA . GLY A 1 818 ? 15.785 20.131 -24.750 1.00 95.56 818 GLY A CA 1
ATOM 6410 C C . GLY A 1 818 ? 16.791 20.215 -23.599 1.00 95.56 818 GLY A C 1
ATOM 6411 O O . GLY A 1 818 ? 17.981 19.920 -23.736 1.00 95.56 818 GLY A O 1
ATOM 6412 N N . ALA A 1 819 ? 16.297 20.620 -22.427 1.00 96.50 819 ALA A N 1
ATOM 6413 C CA . ALA A 1 819 ? 17.093 20.685 -21.205 1.00 96.50 819 ALA A CA 1
ATOM 6414 C C . ALA A 1 819 ? 17.603 19.296 -20.782 1.00 96.50 819 ALA A C 1
ATOM 6416 O O . ALA A 1 819 ? 16.916 18.286 -20.954 1.00 96.50 819 ALA A O 1
ATOM 6417 N N . LEU A 1 820 ? 18.800 19.254 -20.193 1.00 97.94 820 LEU A N 1
ATOM 6418 C CA . LEU A 1 820 ? 19.360 18.027 -19.629 1.00 97.94 820 LEU A CA 1
ATOM 6419 C C . LEU A 1 820 ? 18.610 17.698 -18.328 1.00 97.94 820 LEU A C 1
ATOM 6421 O O . LEU A 1 820 ? 18.386 18.578 -17.500 1.00 97.94 820 LEU A O 1
ATOM 6425 N N . ARG A 1 821 ? 18.177 16.445 -18.177 1.00 97.62 821 ARG A N 1
ATOM 6426 C CA . ARG A 1 821 ? 17.328 15.969 -17.073 1.00 97.62 821 ARG A CA 1
ATOM 6427 C C . ARG A 1 821 ? 18.027 14.966 -16.173 1.00 97.62 821 ARG A C 1
ATOM 6429 O O . ARG A 1 821 ? 17.713 14.906 -14.990 1.00 97.62 821 ARG A O 1
ATOM 6436 N N . ASP A 1 822 ? 18.932 14.149 -16.699 1.00 98.06 822 ASP A N 1
ATOM 6437 C CA . ASP A 1 822 ? 19.674 13.197 -15.874 1.00 98.06 822 ASP A CA 1
ATOM 6438 C C . ASP A 1 822 ? 21.046 12.874 -16.466 1.00 98.06 822 ASP A C 1
ATOM 6440 O O . ASP A 1 822 ? 21.233 12.859 -17.686 1.00 98.06 822 ASP A O 1
ATOM 6444 N N . ILE A 1 823 ? 21.985 12.570 -15.568 1.00 98.44 823 ILE A N 1
ATOM 6445 C CA . ILE A 1 823 ? 23.255 11.917 -15.872 1.00 98.44 823 ILE A CA 1
ATOM 6446 C C . ILE A 1 823 ? 23.416 10.755 -14.897 1.00 98.44 823 ILE A C 1
ATOM 6448 O O . ILE A 1 823 ? 23.508 10.947 -13.678 1.00 98.44 823 ILE A O 1
ATOM 6452 N N . THR A 1 824 ? 23.526 9.549 -15.448 1.00 98.19 824 THR A N 1
ATOM 6453 C CA . THR A 1 824 ? 23.829 8.333 -14.693 1.00 98.19 824 THR A CA 1
ATOM 6454 C C . THR A 1 824 ? 25.128 7.707 -15.202 1.00 98.19 824 THR A C 1
ATOM 6456 O O . THR A 1 824 ? 25.259 7.405 -16.385 1.00 98.19 824 THR A O 1
ATOM 6459 N N . ILE A 1 825 ? 26.067 7.420 -14.300 1.00 98.31 825 ILE A N 1
ATOM 6460 C CA . ILE A 1 825 ? 27.312 6.703 -14.611 1.00 98.31 825 ILE A CA 1
ATOM 6461 C C . ILE A 1 825 ? 27.182 5.264 -14.118 1.00 98.31 825 ILE A C 1
ATOM 6463 O O . ILE A 1 825 ? 26.895 5.022 -12.945 1.00 98.31 825 ILE A O 1
ATOM 6467 N N . ASN A 1 826 ? 27.418 4.306 -15.009 1.00 97.62 826 ASN A N 1
ATOM 6468 C CA . ASN A 1 826 ? 27.449 2.883 -14.693 1.00 97.62 826 ASN A CA 1
ATOM 6469 C C . ASN A 1 826 ? 28.860 2.345 -14.918 1.00 97.62 826 ASN A C 1
ATOM 6471 O O . ASN A 1 826 ? 29.348 2.336 -16.050 1.00 97.62 826 ASN A O 1
ATOM 6475 N N . TYR A 1 827 ? 29.484 1.861 -13.851 1.00 97.44 827 TYR A N 1
ATOM 6476 C CA . TYR A 1 827 ? 30.790 1.220 -13.874 1.00 97.44 827 TYR A CA 1
ATOM 6477 C C . TYR A 1 827 ? 30.651 -0.267 -13.576 1.00 97.44 827 TYR A C 1
ATOM 6479 O O . TYR A 1 827 ? 29.995 -0.663 -12.610 1.00 97.44 827 TYR A O 1
ATOM 6487 N N . ARG A 1 828 ? 31.238 -1.097 -14.433 1.00 95.69 828 ARG A N 1
ATOM 6488 C CA . ARG A 1 828 ? 31.179 -2.555 -14.342 1.00 95.69 828 ARG A CA 1
ATOM 6489 C C . ARG A 1 828 ? 32.563 -3.139 -14.556 1.00 95.69 828 ARG A C 1
ATOM 6491 O O . ARG A 1 828 ? 33.305 -2.647 -15.401 1.00 95.69 828 ARG A O 1
ATOM 6498 N N . HIS A 1 829 ? 32.887 -4.200 -13.832 1.00 94.31 829 HIS A N 1
ATOM 6499 C CA . HIS A 1 829 ? 34.192 -4.857 -13.913 1.00 94.31 829 HIS A CA 1
ATOM 6500 C C . HIS A 1 829 ? 34.058 -6.382 -13.991 1.00 94.31 829 HIS A C 1
ATOM 6502 O O . HIS A 1 829 ? 32.947 -6.924 -13.965 1.00 94.31 829 HIS A O 1
ATOM 6508 N N . SER A 1 830 ? 35.189 -7.086 -14.093 1.00 92.38 830 SER A N 1
ATOM 6509 C CA . SER A 1 830 ? 35.243 -8.552 -14.163 1.00 92.38 830 SER A CA 1
ATOM 6510 C C . SER A 1 830 ? 34.460 -9.126 -15.339 1.00 92.38 830 SER A C 1
ATOM 6512 O O . SER A 1 830 ? 33.828 -10.175 -15.220 1.00 92.38 830 SER A O 1
ATOM 6514 N N . ARG A 1 831 ? 34.452 -8.404 -16.471 1.00 94.12 831 ARG A N 1
ATOM 6515 C CA . ARG A 1 831 ? 33.801 -8.805 -17.734 1.00 94.12 831 ARG A CA 1
ATOM 6516 C C . ARG A 1 831 ? 32.293 -9.100 -17.618 1.00 94.12 831 ARG A C 1
ATOM 6518 O O . ARG A 1 831 ? 31.688 -9.637 -18.549 1.00 94.12 831 ARG A O 1
ATOM 6525 N N . PHE A 1 832 ? 31.640 -8.745 -16.508 1.00 91.12 832 PHE A N 1
ATOM 6526 C CA . PHE A 1 832 ? 30.215 -9.002 -16.295 1.00 91.12 832 PHE A CA 1
ATOM 6527 C C . PHE A 1 832 ? 29.401 -7.725 -16.482 1.00 91.12 832 PHE A C 1
ATOM 6529 O O . PHE A 1 832 ? 29.197 -6.927 -15.566 1.00 91.12 832 PHE A O 1
ATOM 6536 N N . PHE A 1 833 ? 28.904 -7.530 -17.702 1.00 94.19 833 PHE A N 1
ATOM 6537 C CA . PHE A 1 833 ? 28.220 -6.296 -18.087 1.00 94.19 833 PHE A CA 1
ATOM 6538 C C . PHE A 1 833 ? 26.694 -6.362 -17.992 1.00 94.19 833 PHE A C 1
ATOM 6540 O O . PHE A 1 833 ? 26.024 -5.401 -18.361 1.00 94.19 833 PHE A O 1
ATOM 6547 N N . LYS A 1 834 ? 26.148 -7.468 -17.467 1.00 93.12 834 LYS A N 1
ATOM 6548 C CA . LYS A 1 834 ? 24.710 -7.763 -17.464 1.00 93.12 834 LYS A CA 1
ATOM 6549 C C . LYS A 1 834 ? 23.874 -6.613 -16.898 1.00 93.12 834 LYS A C 1
ATOM 6551 O O . LYS A 1 834 ? 24.035 -6.220 -15.742 1.00 93.12 834 LYS A O 1
ATOM 6556 N N . LEU A 1 835 ? 22.902 -6.171 -17.678 1.00 93.12 835 LEU A N 1
ATOM 6557 C CA . LEU A 1 835 ? 21.866 -5.226 -17.292 1.00 93.12 835 LEU A CA 1
ATOM 6558 C C . LEU A 1 835 ? 20.522 -5.859 -17.637 1.00 93.12 835 LEU A C 1
ATOM 6560 O O . LEU A 1 835 ? 20.270 -6.172 -18.798 1.00 93.12 835 LEU A O 1
ATOM 6564 N N . ASP A 1 836 ? 19.680 -6.089 -16.633 1.00 92.25 836 ASP A N 1
ATOM 6565 C CA . ASP A 1 836 ? 18.356 -6.651 -16.884 1.00 92.25 836 ASP A CA 1
ATOM 6566 C C . ASP A 1 836 ? 17.532 -5.704 -17.767 1.00 92.25 836 ASP A C 1
ATOM 6568 O O . ASP A 1 836 ? 17.611 -4.481 -17.627 1.00 92.25 836 ASP A O 1
ATOM 6572 N N . ALA A 1 837 ? 16.765 -6.282 -18.692 1.00 94.75 837 ALA A N 1
ATOM 6573 C CA . ALA A 1 837 ? 15.954 -5.521 -19.629 1.00 94.75 837 ALA A CA 1
ATOM 6574 C C . ALA A 1 837 ? 14.907 -4.679 -18.876 1.00 94.75 837 ALA A C 1
ATOM 6576 O O . ALA A 1 837 ? 14.117 -5.222 -18.099 1.00 94.75 837 ALA A O 1
ATOM 6577 N N . HIS A 1 838 ? 14.905 -3.363 -19.096 1.00 94.75 838 HIS A N 1
ATOM 6578 C CA . HIS A 1 838 ? 13.993 -2.420 -18.444 1.00 94.75 838 HIS A CA 1
ATOM 6579 C C . HIS A 1 838 ? 13.710 -1.192 -19.322 1.00 94.75 838 HIS A C 1
ATOM 6581 O O . HIS A 1 838 ? 14.360 -0.977 -20.340 1.00 94.75 838 HIS A O 1
ATOM 6587 N N . VAL A 1 839 ? 12.735 -0.379 -18.912 1.00 94.88 839 VAL A N 1
ATOM 6588 C CA . VAL A 1 839 ? 12.432 0.930 -19.511 1.00 94.88 839 VAL A CA 1
ATOM 6589 C C . VAL A 1 839 ? 12.854 2.020 -18.531 1.00 94.88 839 VAL A C 1
ATOM 6591 O O . VAL A 1 839 ? 12.509 1.941 -17.347 1.00 94.88 839 VAL A O 1
ATOM 6594 N N . ASP A 1 840 ? 13.559 3.045 -19.011 1.00 93.81 840 ASP A N 1
ATOM 6595 C CA . ASP A 1 840 ? 13.923 4.198 -18.183 1.00 93.81 840 ASP A CA 1
ATOM 6596 C C . ASP A 1 840 ? 12.669 4.943 -17.699 1.00 93.81 840 ASP A C 1
ATOM 6598 O O . ASP A 1 840 ? 11.676 5.051 -18.434 1.00 93.81 840 ASP A O 1
ATOM 6602 N N . PRO A 1 841 ? 12.651 5.488 -16.473 1.00 91.69 841 PRO A N 1
ATOM 6603 C CA . PRO A 1 841 ? 11.476 6.187 -15.973 1.00 91.69 841 PRO A CA 1
ATOM 6604 C C . PRO A 1 841 ? 11.131 7.406 -16.829 1.00 91.69 841 PRO A C 1
ATOM 6606 O O . PRO A 1 841 ? 11.992 8.111 -17.340 1.00 91.69 841 PRO A O 1
ATOM 6609 N N . MET A 1 842 ? 9.833 7.667 -16.984 1.00 87.62 842 MET A N 1
ATOM 6610 C CA . MET A 1 842 ? 9.319 8.706 -17.888 1.00 87.62 842 MET A CA 1
ATOM 6611 C C . MET A 1 842 ? 9.829 10.123 -17.586 1.00 87.62 842 MET A C 1
ATOM 6613 O O . MET A 1 842 ? 9.815 10.972 -18.469 1.00 87.62 842 MET A O 1
ATOM 6617 N N . THR A 1 843 ? 10.260 10.384 -16.351 1.00 89.12 843 THR A N 1
ATOM 6618 C CA . THR A 1 843 ? 10.785 11.686 -15.910 1.00 89.12 843 THR A CA 1
ATOM 6619 C C . THR A 1 843 ? 12.088 12.085 -16.591 1.00 89.12 843 THR A C 1
ATOM 6621 O O . THR A 1 843 ? 12.444 13.256 -16.556 1.00 89.12 843 THR A O 1
ATOM 6624 N N . ASP A 1 844 ? 12.784 11.129 -17.203 1.00 92.12 844 ASP A N 1
ATOM 6625 C CA . ASP A 1 844 ? 14.089 11.353 -17.830 1.00 92.12 844 ASP A CA 1
ATOM 6626 C C . ASP A 1 844 ? 13.944 12.031 -19.203 1.00 92.12 844 ASP A C 1
ATOM 6628 O O . ASP A 1 844 ? 14.909 12.541 -19.758 1.00 92.12 844 ASP A O 1
ATOM 6632 N N . GLY A 1 845 ? 12.715 12.092 -19.721 1.00 94.12 845 GLY A N 1
ATOM 6633 C CA . GLY A 1 845 ? 12.403 12.669 -21.019 1.00 94.12 845 GLY A CA 1
ATOM 6634 C C . GLY A 1 845 ? 12.462 11.654 -22.169 1.00 94.12 845 GLY A C 1
ATOM 6635 O O . GLY A 1 845 ? 12.682 10.453 -21.944 1.00 94.12 845 GLY A O 1
ATOM 6636 N N . PRO A 1 846 ? 12.173 12.118 -23.397 1.00 95.56 846 PRO A N 1
ATOM 6637 C CA . PRO A 1 846 ? 12.067 11.274 -24.589 1.00 95.56 846 PRO A CA 1
ATOM 6638 C C . PRO A 1 846 ? 13.394 10.897 -25.233 1.00 95.56 846 PRO A C 1
ATOM 6640 O O . PRO A 1 846 ? 13.419 9.949 -26.019 1.00 95.56 846 PRO A O 1
ATOM 6643 N N . HIS A 1 847 ? 14.477 11.603 -24.916 1.00 96.69 847 HIS A N 1
ATOM 6644 C CA . HIS A 1 847 ? 15.760 11.411 -25.580 1.00 96.69 847 HIS A CA 1
ATOM 6645 C C . HIS A 1 847 ? 16.780 10.863 -24.595 1.00 96.69 847 HIS A C 1
ATOM 6647 O O . HIS A 1 847 ? 17.125 11.533 -23.620 1.00 96.69 847 HIS A O 1
ATOM 6653 N N . VAL A 1 848 ? 17.272 9.653 -24.858 1.00 97.88 848 VAL A N 1
ATOM 6654 C CA . VAL A 1 848 ? 18.303 9.013 -24.039 1.00 97.88 848 VAL A CA 1
ATOM 6655 C C . VAL A 1 848 ? 19.519 8.719 -24.901 1.00 97.88 848 VAL A C 1
ATOM 6657 O O . VAL A 1 848 ? 19.406 8.182 -26.002 1.00 97.88 848 VAL A O 1
ATOM 6660 N N . PHE A 1 849 ? 20.691 9.068 -24.384 1.00 98.50 849 PHE A N 1
ATOM 6661 C CA . PHE A 1 849 ? 21.982 8.840 -25.015 1.00 98.50 849 PHE A CA 1
ATOM 6662 C C . PHE A 1 849 ? 22.874 8.040 -24.078 1.00 98.50 849 PHE A C 1
ATOM 6664 O O . PHE A 1 849 ? 22.921 8.313 -22.882 1.00 98.50 849 PHE A O 1
ATOM 6671 N N . ILE A 1 850 ? 23.616 7.077 -24.613 1.00 98.50 850 ILE A N 1
ATOM 6672 C CA . ILE A 1 850 ? 24.577 6.276 -23.864 1.00 98.50 850 ILE A CA 1
ATOM 6673 C C . ILE A 1 850 ? 25.943 6.404 -24.531 1.00 98.50 850 ILE A C 1
ATOM 6675 O O . ILE A 1 850 ? 26.106 6.021 -25.687 1.00 98.50 850 ILE A O 1
ATOM 6679 N N . LEU A 1 851 ? 26.935 6.895 -23.789 1.00 98.62 851 LEU A N 1
ATOM 6680 C CA . LEU A 1 851 ? 28.348 6.907 -24.180 1.00 98.62 851 LEU A CA 1
ATOM 6681 C C . LEU A 1 851 ? 29.058 5.701 -23.558 1.00 98.62 851 LEU A C 1
ATOM 6683 O O . LEU A 1 851 ? 28.958 5.485 -22.350 1.00 98.62 851 LEU A O 1
ATOM 6687 N N . GLY A 1 852 ? 29.751 4.902 -24.372 1.00 98.00 852 GLY A N 1
ATOM 6688 C CA . GLY A 1 852 ? 30.404 3.660 -23.942 1.00 98.00 852 GLY A CA 1
ATOM 6689 C C . GLY A 1 852 ? 31.925 3.770 -23.955 1.00 98.00 852 GLY A C 1
ATOM 6690 O O . GLY A 1 852 ? 32.510 4.026 -25.003 1.00 98.00 852 GLY A O 1
ATOM 6691 N N . LEU A 1 853 ? 32.577 3.528 -22.818 1.00 98.31 853 LEU A N 1
ATOM 6692 C CA . LEU A 1 853 ? 34.030 3.609 -22.631 1.00 98.31 853 LEU A CA 1
ATOM 6693 C C . LEU A 1 853 ? 34.584 2.287 -22.060 1.00 98.31 853 LEU A C 1
ATOM 6695 O O . LEU A 1 853 ? 33.846 1.469 -21.503 1.00 98.31 853 LEU A O 1
ATOM 6699 N N . LEU A 1 854 ? 35.902 2.089 -22.170 1.00 98.06 854 LEU A N 1
ATOM 6700 C CA . LEU A 1 854 ? 36.689 0.933 -21.686 1.00 98.06 854 LEU A CA 1
ATOM 6701 C C . LEU A 1 854 ? 36.393 -0.439 -22.320 1.00 98.06 854 LEU A C 1
ATOM 6703 O O . LEU A 1 854 ? 37.338 -1.191 -22.551 1.00 98.06 854 LEU A O 1
ATOM 6707 N N . SER A 1 855 ? 35.144 -0.747 -22.685 1.00 98.19 855 SER A N 1
ATOM 6708 C CA . SER A 1 855 ? 34.760 -1.949 -23.441 1.00 98.19 855 SER A CA 1
ATOM 6709 C C . SER A 1 855 ? 33.550 -1.702 -24.336 1.00 98.19 855 SER A C 1
ATOM 6711 O O . SER A 1 855 ? 32.624 -0.981 -23.964 1.00 98.19 855 SER A O 1
ATOM 6713 N N . GLY A 1 856 ? 33.528 -2.365 -25.496 1.00 97.56 856 GLY A N 1
ATOM 6714 C CA . GLY A 1 856 ? 32.306 -2.512 -26.282 1.00 97.56 856 GLY A CA 1
ATOM 6715 C C . GLY A 1 856 ? 31.330 -3.488 -25.615 1.00 97.56 856 GLY A C 1
ATOM 6716 O O . GLY A 1 856 ? 31.717 -4.248 -24.723 1.00 97.56 856 GLY A O 1
ATOM 6717 N N . THR A 1 857 ? 30.068 -3.453 -26.038 1.00 98.06 857 THR A N 1
ATOM 6718 C CA . THR A 1 857 ? 29.017 -4.399 -25.643 1.00 98.06 857 THR A CA 1
ATOM 6719 C C . THR A 1 857 ? 27.920 -4.480 -26.712 1.00 98.06 857 THR A C 1
ATOM 6721 O O . THR A 1 857 ? 27.971 -3.780 -27.726 1.00 98.06 857 THR A O 1
ATOM 6724 N N . VAL A 1 858 ? 26.908 -5.311 -26.479 1.00 98.44 858 VAL A N 1
ATOM 6725 C CA . VAL A 1 858 ? 25.672 -5.345 -27.267 1.00 98.44 858 VAL A CA 1
ATOM 6726 C C . VAL A 1 858 ? 24.511 -4.945 -26.363 1.00 98.44 858 VAL A C 1
ATOM 6728 O O . VAL A 1 858 ? 24.275 -5.577 -25.332 1.00 98.44 858 VAL A O 1
ATOM 6731 N N . ILE A 1 859 ? 23.805 -3.876 -26.741 1.00 98.38 859 ILE A N 1
ATOM 6732 C CA . ILE A 1 859 ? 22.553 -3.475 -26.092 1.00 98.38 859 ILE A CA 1
ATOM 6733 C C . ILE A 1 859 ? 21.413 -4.139 -26.849 1.00 98.38 859 ILE A C 1
ATOM 6735 O O . ILE A 1 859 ? 21.308 -3.992 -28.063 1.00 98.38 859 ILE A O 1
ATOM 6739 N N . THR A 1 860 ? 20.547 -4.837 -26.134 1.00 98.38 860 THR A N 1
ATOM 6740 C CA . THR A 1 860 ? 19.391 -5.509 -26.718 1.00 98.38 860 THR A CA 1
ATOM 6741 C C . THR A 1 860 ? 18.119 -4.765 -26.359 1.00 98.38 860 THR A C 1
ATOM 6743 O O . THR A 1 860 ? 17.862 -4.519 -25.179 1.00 98.38 860 THR A O 1
ATOM 6746 N N . PHE A 1 861 ? 17.307 -4.467 -27.367 1.00 98.00 861 PHE A N 1
ATOM 6747 C CA . PHE A 1 861 ? 15.974 -3.896 -27.241 1.00 98.00 861 PHE A CA 1
ATOM 6748 C C . PHE A 1 861 ? 14.922 -5.002 -27.394 1.00 98.00 861 PHE A C 1
ATOM 6750 O O . PHE A 1 861 ? 14.889 -5.700 -28.405 1.00 98.00 861 PHE A O 1
ATOM 6757 N N . SER A 1 862 ? 14.068 -5.170 -26.385 1.00 96.62 862 SER A N 1
ATOM 6758 C CA . SER A 1 862 ? 13.095 -6.258 -26.269 1.00 96.62 862 SER A CA 1
ATOM 6759 C C . SER A 1 862 ? 11.676 -5.715 -26.047 1.00 96.62 862 SER A C 1
ATOM 6761 O O . SER A 1 862 ? 11.490 -4.872 -25.167 1.00 96.62 862 SER A O 1
ATOM 6763 N N . PRO A 1 863 ? 10.645 -6.171 -26.780 1.00 94.12 863 PRO A N 1
ATOM 6764 C CA . PRO A 1 863 ? 9.280 -5.650 -26.643 1.00 94.12 863 PRO A CA 1
ATOM 6765 C C . PRO A 1 863 ? 8.701 -5.757 -25.221 1.00 94.12 863 PRO A C 1
ATOM 6767 O O . PRO A 1 863 ? 8.722 -6.831 -24.617 1.00 94.12 863 PRO A O 1
ATOM 6770 N N . VAL A 1 864 ? 8.122 -4.666 -24.693 1.00 84.19 864 VAL A N 1
ATOM 6771 C CA . VAL A 1 864 ? 7.508 -4.634 -23.343 1.00 84.19 864 VAL A CA 1
ATOM 6772 C C . VAL A 1 864 ? 6.306 -5.576 -23.236 1.00 84.19 864 VAL A C 1
ATOM 6774 O O . VAL A 1 864 ? 6.148 -6.285 -22.241 1.00 84.19 864 VAL A O 1
ATOM 6777 N N . ASP A 1 865 ? 5.486 -5.623 -24.284 1.00 72.69 865 ASP A N 1
ATOM 6778 C CA . ASP A 1 865 ? 4.196 -6.316 -24.294 1.00 72.69 865 ASP A CA 1
ATOM 6779 C C . ASP A 1 865 ? 4.247 -7.701 -24.947 1.00 72.69 865 ASP A C 1
ATOM 6781 O O . ASP A 1 865 ? 3.250 -8.142 -25.512 1.00 72.69 865 ASP A O 1
ATOM 6785 N N . CYS A 1 866 ? 5.373 -8.422 -24.887 1.00 65.31 866 CYS A N 1
ATOM 6786 C CA . CYS A 1 866 ? 5.443 -9.759 -25.480 1.00 65.31 866 CYS A CA 1
ATOM 6787 C C . CYS A 1 866 ? 4.576 -10.758 -24.672 1.00 65.31 866 CYS A C 1
ATOM 6789 O O . CYS A 1 866 ? 5.000 -11.227 -23.609 1.00 65.31 866 CYS A O 1
ATOM 6791 N N . PRO A 1 867 ? 3.351 -11.123 -25.122 1.00 49.84 867 PRO A N 1
ATOM 6792 C CA . PRO A 1 867 ? 2.397 -11.891 -24.314 1.00 49.84 867 PRO A CA 1
ATOM 6793 C C . PRO A 1 867 ? 2.785 -13.374 -24.226 1.00 49.84 867 PRO A C 1
ATOM 6795 O O . PRO A 1 867 ? 2.202 -14.140 -23.457 1.00 49.84 867 PRO A O 1
ATOM 6798 N N . THR A 1 868 ? 3.755 -13.786 -25.041 1.00 47.06 868 THR A N 1
ATOM 6799 C CA . THR A 1 868 ? 4.210 -15.156 -25.239 1.00 47.06 868 THR A CA 1
ATOM 6800 C C . THR A 1 868 ? 5.730 -15.200 -25.130 1.00 47.06 868 THR A C 1
ATOM 6802 O O . THR A 1 868 ? 6.422 -14.673 -25.989 1.00 47.06 868 THR A O 1
ATOM 6805 N N . GLY A 1 869 ? 6.264 -15.881 -24.116 1.00 61.16 869 GLY A N 1
ATOM 6806 C CA . GLY A 1 869 ? 7.620 -16.425 -24.220 1.00 61.16 869 GLY A CA 1
ATOM 6807 C C . GLY A 1 869 ? 8.795 -15.504 -23.887 1.00 61.16 869 GLY A C 1
ATOM 6808 O O . GLY A 1 869 ? 9.901 -15.844 -24.290 1.00 61.16 869 GLY A O 1
ATOM 6809 N N . VAL A 1 870 ? 8.620 -14.422 -23.109 1.00 84.69 870 VAL A N 1
ATOM 6810 C CA . VAL A 1 870 ? 9.783 -13.747 -22.497 1.00 84.69 870 VAL A CA 1
ATOM 6811 C C . VAL A 1 870 ? 10.555 -14.774 -21.678 1.00 84.69 870 VAL A C 1
ATOM 6813 O O . VAL A 1 870 ? 10.054 -15.312 -20.678 1.00 84.69 870 VAL A O 1
ATOM 6816 N N . ARG A 1 871 ? 11.772 -15.072 -22.123 1.00 91.81 871 ARG A N 1
ATOM 6817 C CA . ARG A 1 871 ? 12.647 -16.024 -21.450 1.00 91.81 871 ARG A CA 1
ATOM 6818 C C . ARG A 1 871 ? 13.048 -15.427 -20.109 1.00 91.81 871 ARG A C 1
ATOM 6820 O O . ARG A 1 871 ? 13.391 -14.254 -20.011 1.00 91.81 871 ARG A O 1
ATOM 6827 N N . LYS A 1 872 ? 12.955 -16.238 -19.054 1.00 87.12 872 LYS A N 1
ATOM 6828 C CA . LYS A 1 872 ? 13.317 -15.845 -17.678 1.00 87.12 872 LYS A CA 1
ATOM 6829 C C . LYS A 1 872 ? 14.569 -16.545 -17.175 1.00 87.12 872 LYS A C 1
ATOM 6831 O O . LYS A 1 872 ? 15.176 -16.084 -16.217 1.00 87.12 872 LYS A O 1
ATOM 6836 N N . ASN A 1 873 ? 14.921 -17.675 -17.787 1.00 87.88 873 ASN A N 1
ATOM 6837 C CA . ASN A 1 873 ? 16.114 -18.420 -17.432 1.00 87.88 873 ASN A CA 1
ATOM 6838 C C . ASN A 1 873 ? 17.346 -17.649 -17.948 1.00 87.88 873 ASN A C 1
ATOM 6840 O O . ASN A 1 873 ? 17.448 -17.467 -19.162 1.00 87.88 873 ASN A O 1
ATOM 6844 N N . PRO A 1 874 ? 18.278 -17.216 -17.076 1.00 85.06 874 PRO A N 1
ATOM 6845 C CA . PRO A 1 874 ? 19.445 -16.444 -17.495 1.00 85.06 874 PRO A CA 1
ATOM 6846 C C . PRO A 1 874 ? 20.333 -17.153 -18.524 1.00 85.06 874 PRO A C 1
ATOM 6848 O O . PRO A 1 874 ? 20.850 -16.481 -19.408 1.00 85.06 874 PRO A O 1
ATOM 6851 N N . ALA A 1 875 ? 20.455 -18.484 -18.468 1.00 85.94 875 ALA A N 1
ATOM 6852 C CA . ALA A 1 875 ? 21.206 -19.263 -19.455 1.00 85.94 875 ALA A CA 1
ATOM 6853 C C . ALA A 1 875 ? 20.534 -19.198 -20.828 1.00 85.94 875 ALA A C 1
ATOM 6855 O O . ALA A 1 875 ? 21.171 -18.962 -21.851 1.00 85.94 875 ALA A O 1
ATOM 6856 N N . GLN A 1 876 ? 19.210 -19.348 -20.841 1.00 92.12 876 GLN A N 1
ATOM 6857 C CA . GLN A 1 876 ? 18.425 -19.283 -22.067 1.00 92.12 876 GLN A CA 1
ATOM 6858 C C . GLN A 1 876 ? 18.430 -17.869 -22.665 1.00 92.12 876 GLN A C 1
ATOM 6860 O O . GLN A 1 876 ? 18.520 -17.719 -23.878 1.00 92.12 876 GLN A O 1
ATOM 6865 N N . ILE A 1 877 ? 18.381 -16.833 -21.820 1.00 93.50 877 ILE A N 1
ATOM 6866 C CA . ILE A 1 877 ? 18.531 -15.432 -22.243 1.00 93.50 877 ILE A CA 1
ATOM 6867 C C . ILE A 1 877 ? 19.938 -15.197 -22.802 1.00 93.50 877 ILE A C 1
ATOM 6869 O O . ILE A 1 877 ? 20.090 -14.549 -23.831 1.00 93.50 877 ILE A O 1
ATOM 6873 N N . ALA A 1 878 ? 20.973 -15.732 -22.152 1.00 90.94 878 ALA A N 1
ATOM 6874 C CA . ALA A 1 878 ? 22.344 -15.601 -22.626 1.00 90.94 878 ALA A CA 1
ATOM 6875 C C . ALA A 1 878 ? 22.545 -16.262 -23.996 1.00 90.94 878 ALA A C 1
ATOM 6877 O O . ALA A 1 878 ? 23.276 -15.707 -24.802 1.00 90.94 878 ALA A O 1
ATOM 6878 N N . ARG A 1 879 ? 21.881 -17.389 -24.286 1.00 90.31 879 ARG A N 1
ATOM 6879 C CA . ARG A 1 879 ? 22.013 -18.118 -25.563 1.00 90.31 879 ARG A CA 1
ATOM 6880 C C . ARG A 1 879 ? 21.091 -17.614 -26.677 1.00 90.31 879 ARG A C 1
ATOM 6882 O O . ARG A 1 879 ? 21.464 -17.685 -27.840 1.00 90.31 879 ARG A O 1
ATOM 6889 N N . SER A 1 880 ? 19.888 -17.148 -26.345 1.00 94.44 880 SER A N 1
ATOM 6890 C CA . SER A 1 880 ? 18.838 -16.865 -27.341 1.00 94.44 880 SER A CA 1
ATOM 6891 C C . SER A 1 880 ? 18.175 -15.496 -27.183 1.00 94.44 880 SER A C 1
ATOM 6893 O O . SER A 1 880 ? 17.194 -15.220 -27.865 1.00 94.44 880 SER A O 1
ATOM 6895 N N . SER A 1 881 ? 18.679 -14.637 -26.295 1.00 95.88 881 SER A N 1
ATOM 6896 C CA . SER A 1 881 ? 18.073 -13.355 -25.913 1.00 95.88 881 SER A CA 1
ATOM 6897 C C . SER A 1 881 ? 16.742 -13.486 -25.158 1.00 95.88 881 SER A C 1
ATOM 6899 O O . SER A 1 881 ? 16.299 -14.591 -24.841 1.00 95.88 881 SER A O 1
ATOM 6901 N N . TRP A 1 882 ? 16.099 -12.379 -24.784 1.00 95.56 882 TRP A N 1
ATOM 6902 C CA . TRP A 1 882 ? 14.832 -12.394 -24.044 1.00 95.56 882 TRP A CA 1
ATOM 6903 C C . TRP A 1 882 ? 13.663 -12.867 -24.904 1.00 95.56 882 TRP A C 1
ATOM 6905 O O . TRP A 1 882 ? 12.817 -13.617 -24.407 1.00 95.56 882 TRP A O 1
ATOM 6915 N N . THR A 1 883 ? 13.628 -12.475 -26.177 1.00 95.38 883 THR A N 1
ATOM 6916 C CA . THR A 1 883 ? 12.625 -12.911 -27.157 1.00 95.38 883 THR A CA 1
ATOM 6917 C C . THR A 1 883 ? 13.255 -13.144 -28.531 1.00 95.38 883 THR A C 1
ATOM 6919 O O . THR A 1 883 ? 14.371 -12.710 -28.794 1.00 95.38 883 THR A O 1
ATOM 6922 N N . ASP A 1 884 ? 12.530 -13.818 -29.427 1.00 94.56 884 ASP A N 1
ATOM 6923 C CA . ASP A 1 884 ? 12.934 -13.977 -30.836 1.00 94.56 884 ASP A CA 1
ATOM 6924 C C . ASP A 1 884 ? 12.732 -12.704 -31.674 1.00 94.56 884 ASP A C 1
ATOM 6926 O O . ASP A 1 884 ? 13.125 -12.651 -32.836 1.00 94.56 884 ASP A O 1
ATOM 6930 N N . SER A 1 885 ? 12.084 -11.687 -31.103 1.00 94.50 885 SER A N 1
ATOM 6931 C CA . SER A 1 885 ? 11.806 -10.395 -31.740 1.00 94.50 885 SER A CA 1
ATOM 6932 C C . SER A 1 885 ? 12.695 -9.278 -31.199 1.00 94.50 885 SER A C 1
ATOM 6934 O O . SER A 1 885 ? 12.412 -8.105 -31.431 1.00 94.50 885 SER A O 1
ATOM 6936 N N . ASP A 1 886 ? 13.733 -9.633 -30.444 1.00 96.94 886 ASP A N 1
ATOM 6937 C CA . ASP A 1 886 ? 14.691 -8.667 -29.929 1.00 96.94 886 ASP A CA 1
ATOM 6938 C C . ASP A 1 886 ? 15.528 -8.062 -31.069 1.00 96.94 886 ASP A C 1
ATOM 6940 O O . ASP A 1 886 ? 15.781 -8.695 -32.099 1.00 96.94 886 ASP A O 1
ATOM 6944 N N . ILE A 1 887 ? 15.981 -6.830 -30.856 1.00 98.12 887 ILE A N 1
ATOM 6945 C CA . ILE A 1 887 ? 16.907 -6.120 -31.738 1.00 98.12 887 ILE A CA 1
ATOM 6946 C C . ILE A 1 887 ? 18.197 -5.874 -30.968 1.00 98.12 887 ILE A C 1
ATOM 6948 O O . ILE A 1 887 ? 18.182 -5.277 -29.893 1.00 98.12 887 ILE A O 1
ATOM 6952 N N . ASP A 1 888 ? 19.318 -6.295 -31.534 1.00 98.50 888 ASP A N 1
ATOM 6953 C CA . ASP A 1 888 ? 20.637 -6.022 -30.992 1.00 98.50 888 ASP A CA 1
ATOM 6954 C C . ASP A 1 888 ? 21.265 -4.788 -31.634 1.00 98.50 888 ASP A C 1
ATOM 6956 O O . ASP A 1 888 ? 21.317 -4.657 -32.856 1.00 98.50 888 ASP A O 1
ATOM 6960 N N . CYS A 1 889 ? 21.832 -3.931 -30.793 1.00 98.56 889 CYS A N 1
ATOM 6961 C CA . CYS A 1 889 ? 22.622 -2.771 -31.166 1.00 98.56 889 CYS A CA 1
ATOM 6962 C C . CYS A 1 889 ? 24.084 -2.978 -30.760 1.00 98.56 889 CYS A C 1
ATOM 6964 O O . CYS A 1 889 ? 24.414 -3.048 -29.570 1.00 98.56 889 CYS A O 1
ATOM 6966 N N . LEU A 1 890 ? 24.976 -3.052 -31.751 1.00 98.44 890 LEU A N 1
ATOM 6967 C CA . LEU A 1 890 ? 26.416 -3.161 -31.537 1.00 98.44 890 LEU A CA 1
ATOM 6968 C C . LEU A 1 890 ? 26.985 -1.836 -31.023 1.00 98.44 890 LEU A C 1
ATOM 6970 O O . LEU A 1 890 ? 27.126 -0.870 -31.773 1.00 98.44 890 LEU A O 1
ATOM 6974 N N . PHE A 1 891 ? 27.395 -1.822 -29.758 1.00 96.31 891 PHE A N 1
ATOM 6975 C CA . PHE A 1 891 ? 27.855 -0.630 -29.061 1.00 96.31 891 PHE A CA 1
ATOM 6976 C C . PHE A 1 891 ? 29.363 -0.699 -28.790 1.00 96.31 891 PHE A C 1
ATOM 6978 O O . PHE A 1 891 ? 29.808 -1.267 -27.793 1.00 96.31 891 PHE A O 1
ATOM 6985 N N . ARG A 1 892 ? 30.181 -0.162 -29.705 1.00 97.44 892 ARG A N 1
ATOM 6986 C CA . ARG A 1 892 ? 31.651 -0.178 -29.566 1.00 97.44 892 ARG A CA 1
ATOM 6987 C C . ARG A 1 892 ? 32.151 0.913 -28.614 1.00 97.44 892 ARG A C 1
ATOM 6989 O O . ARG A 1 892 ? 31.424 1.836 -28.258 1.00 97.44 892 ARG A O 1
ATOM 6996 N N . LEU A 1 893 ? 33.419 0.794 -28.216 1.00 96.56 893 LEU A N 1
ATOM 6997 C CA . LEU A 1 893 ? 34.100 1.822 -27.429 1.00 96.56 893 LEU A CA 1
ATOM 6998 C C . LEU A 1 893 ? 34.033 3.184 -28.128 1.00 96.56 893 LEU A C 1
ATOM 7000 O O . LEU A 1 893 ? 34.042 3.248 -29.360 1.00 96.56 893 LEU A O 1
ATOM 7004 N N . ARG A 1 894 ? 33.980 4.251 -27.326 1.00 98.19 894 ARG A N 1
ATOM 7005 C CA . ARG A 1 894 ? 33.928 5.660 -27.746 1.00 98.19 894 ARG A CA 1
ATOM 7006 C C . ARG A 1 894 ? 32.732 6.018 -28.626 1.00 98.19 894 ARG A C 1
ATOM 7008 O O . ARG A 1 894 ? 32.698 7.096 -29.203 1.00 98.19 894 ARG A O 1
ATOM 7015 N N . SER A 1 895 ? 31.762 5.119 -28.759 1.00 98.19 895 SER A N 1
ATOM 7016 C CA . SER A 1 895 ? 30.557 5.366 -29.545 1.00 98.19 895 SER A CA 1
ATOM 7017 C C . SER A 1 895 ? 29.474 5.993 -28.667 1.00 98.19 895 SER A C 1
ATOM 7019 O O . SER A 1 895 ? 29.472 5.790 -27.448 1.00 98.19 895 SER A O 1
ATOM 7021 N N . LEU A 1 896 ? 28.542 6.711 -29.286 1.00 98.50 896 LEU A N 1
ATOM 7022 C CA . LEU A 1 896 ? 27.319 7.209 -28.661 1.00 98.50 896 LEU A CA 1
ATOM 7023 C C . LEU A 1 896 ? 26.124 6.464 -29.259 1.00 98.50 896 LEU A C 1
ATOM 7025 O O . LEU A 1 896 ? 25.9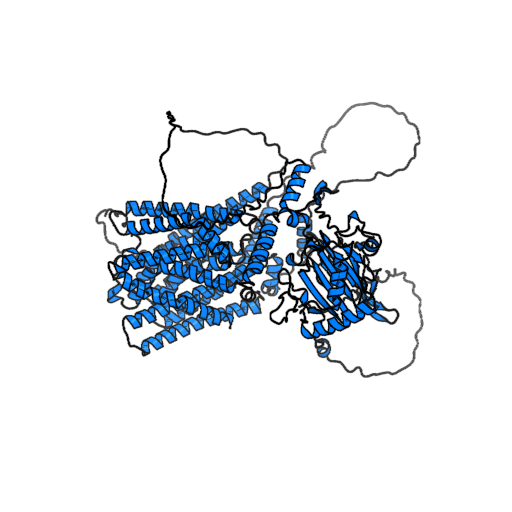81 6.402 -30.475 1.00 98.50 896 LEU A O 1
ATOM 7029 N N . VAL A 1 897 ? 25.268 5.893 -28.419 1.00 98.50 897 VAL A N 1
ATOM 7030 C CA . VAL A 1 897 ? 23.989 5.309 -28.844 1.00 98.50 897 VAL A CA 1
ATOM 7031 C C . VAL A 1 897 ? 22.878 6.227 -28.373 1.00 98.50 897 VAL A C 1
ATOM 7033 O O . VAL A 1 897 ? 22.779 6.488 -27.179 1.00 98.50 897 VAL A O 1
ATOM 7036 N N . SER A 1 898 ? 22.040 6.697 -29.287 1.00 98.12 898 SER A N 1
ATOM 7037 C CA . SER A 1 898 ? 20.828 7.453 -28.971 1.00 98.12 898 SER A CA 1
ATOM 7038 C C . SER A 1 898 ? 19.607 6.573 -29.189 1.00 98.12 898 SER A C 1
ATOM 7040 O O . SER A 1 898 ? 19.555 5.819 -30.163 1.00 98.12 898 SER A O 1
ATOM 7042 N N . PHE A 1 899 ? 18.615 6.661 -28.309 1.00 97.38 899 PHE A N 1
ATOM 7043 C CA . PHE A 1 899 ? 17.304 6.079 -28.557 1.00 97.38 899 PHE A CA 1
ATOM 7044 C C . PHE A 1 899 ? 16.169 6.980 -28.067 1.00 97.38 899 PHE A C 1
ATOM 7046 O O . PHE A 1 899 ? 16.232 7.611 -27.011 1.00 97.38 899 PHE A O 1
ATOM 7053 N N . SER A 1 900 ? 15.117 7.026 -28.878 1.00 96.25 900 SER A N 1
ATOM 7054 C CA . SER A 1 900 ? 13.902 7.824 -28.690 1.00 96.25 900 SER A CA 1
ATOM 7055 C C . SER A 1 900 ? 12.679 7.024 -29.160 1.00 96.25 900 SER A C 1
ATOM 7057 O O . SER A 1 900 ? 12.819 5.898 -29.640 1.00 96.25 900 SER A O 1
ATOM 7059 N N . GLY A 1 901 ? 11.470 7.561 -28.991 1.00 93.25 901 GLY A N 1
ATOM 7060 C CA . GLY A 1 901 ? 10.241 6.932 -29.492 1.00 93.25 901 GLY A CA 1
ATOM 7061 C C . GLY A 1 901 ? 9.990 5.520 -28.978 1.00 93.25 901 GLY A C 1
ATOM 7062 O O . GLY A 1 901 ? 9.998 5.287 -27.769 1.00 93.25 901 GLY A O 1
ATOM 7063 N N . ASP A 1 902 ? 9.737 4.576 -29.883 1.00 93.00 902 ASP A N 1
ATOM 7064 C CA . ASP A 1 902 ? 9.410 3.198 -29.508 1.00 93.00 902 ASP A CA 1
ATOM 7065 C C . ASP A 1 902 ? 10.549 2.532 -28.734 1.00 93.00 902 ASP A C 1
ATOM 7067 O O . ASP A 1 902 ? 10.299 1.865 -27.729 1.00 93.00 902 ASP A O 1
ATOM 7071 N N . ALA A 1 903 ? 11.799 2.778 -29.122 1.00 95.94 903 ALA A N 1
ATOM 7072 C CA . ALA A 1 903 ? 12.973 2.273 -28.419 1.00 95.94 903 ALA A CA 1
ATOM 7073 C C . ALA A 1 903 ? 13.061 2.798 -26.980 1.00 95.94 903 ALA A C 1
ATOM 7075 O O . ALA A 1 903 ? 13.578 2.110 -26.103 1.00 95.94 903 ALA A O 1
ATOM 7076 N N . ARG A 1 904 ? 12.527 3.999 -26.729 1.00 95.25 904 ARG A N 1
ATOM 7077 C CA . ARG A 1 904 ? 12.502 4.648 -25.415 1.00 95.25 904 ARG A CA 1
ATOM 7078 C C . ARG A 1 904 ? 11.324 4.218 -24.544 1.00 95.25 904 ARG A C 1
ATOM 7080 O O . ARG A 1 904 ? 11.481 4.139 -23.325 1.00 95.25 904 ARG A O 1
ATOM 7087 N N . TYR A 1 905 ? 10.147 4.018 -25.132 1.00 93.44 905 TYR A N 1
ATOM 7088 C CA . TYR A 1 905 ? 8.895 3.870 -24.379 1.00 93.44 905 TYR A CA 1
ATOM 7089 C C . TYR A 1 905 ? 8.269 2.479 -24.465 1.00 93.44 905 TYR A C 1
ATOM 7091 O O . TYR A 1 905 ? 7.598 2.057 -23.523 1.00 93.44 905 TYR A O 1
ATOM 7099 N N . ASN A 1 906 ? 8.487 1.774 -25.573 1.00 93.00 906 ASN A N 1
ATOM 7100 C CA . ASN A 1 906 ? 7.790 0.532 -25.910 1.00 93.00 906 ASN A CA 1
ATOM 7101 C C . ASN A 1 906 ? 8.717 -0.692 -25.936 1.00 93.00 906 ASN A C 1
ATOM 7103 O O . ASN A 1 906 ? 8.235 -1.829 -25.980 1.00 93.00 906 ASN A O 1
ATOM 7107 N N . LEU A 1 907 ? 10.033 -0.478 -25.860 1.00 95.88 907 LEU A N 1
ATOM 7108 C CA . LEU A 1 907 ? 11.044 -1.524 -25.753 1.00 95.88 907 LEU A CA 1
ATOM 7109 C C . LEU A 1 907 ? 11.793 -1.413 -24.420 1.00 95.88 907 LEU A C 1
ATOM 7111 O O . LEU A 1 907 ? 12.207 -0.339 -23.996 1.00 95.88 907 LEU A O 1
ATOM 7115 N N . ASN A 1 908 ? 11.988 -2.555 -23.769 1.00 96.44 908 ASN A N 1
ATOM 7116 C CA . ASN A 1 908 ? 12.970 -2.700 -22.708 1.00 96.44 908 ASN A CA 1
ATOM 7117 C C . ASN A 1 908 ? 14.366 -2.718 -23.331 1.00 96.44 908 ASN A C 1
ATOM 7119 O O . ASN A 1 908 ? 14.561 -3.423 -24.315 1.00 96.44 908 ASN A O 1
ATOM 7123 N N . HIS A 1 909 ? 15.350 -2.055 -22.739 1.00 97.75 909 HIS A N 1
ATOM 7124 C CA . HIS A 1 909 ? 16.749 -2.194 -23.133 1.00 97.75 909 HIS A CA 1
ATOM 7125 C C . HIS A 1 909 ? 17.553 -2.882 -22.022 1.00 97.75 909 HIS A C 1
ATOM 7127 O O . HIS A 1 909 ? 17.270 -2.724 -20.832 1.00 97.75 909 HIS A O 1
ATOM 7133 N N . GLY A 1 910 ? 18.545 -3.685 -22.401 1.00 96.75 910 GLY A N 1
ATOM 7134 C CA . GLY A 1 910 ? 19.385 -4.427 -21.463 1.00 96.75 910 GLY A CA 1
ATOM 7135 C C . GLY A 1 910 ? 20.686 -4.922 -22.090 1.00 96.75 910 GLY A C 1
ATOM 7136 O O . GLY A 1 910 ? 20.919 -4.768 -23.285 1.00 96.75 910 GLY A O 1
ATOM 7137 N N . ILE A 1 911 ? 21.538 -5.528 -21.267 1.00 97.12 911 ILE A N 1
ATOM 7138 C CA . ILE A 1 911 ? 22.787 -6.186 -21.670 1.00 97.12 911 ILE A CA 1
ATOM 7139 C C . ILE A 1 911 ? 22.727 -7.617 -21.140 1.00 97.12 911 ILE A C 1
ATOM 7141 O O . ILE A 1 911 ? 22.491 -7.840 -19.949 1.00 97.12 911 ILE A O 1
ATOM 7145 N N . ARG A 1 912 ? 22.923 -8.608 -22.011 1.00 95.81 912 ARG A N 1
ATOM 7146 C CA . ARG A 1 912 ? 22.866 -10.029 -21.630 1.00 95.81 912 ARG A CA 1
ATOM 7147 C C . ARG A 1 912 ? 24.003 -10.405 -20.668 1.00 95.81 912 ARG A C 1
ATOM 7149 O O . ARG A 1 912 ? 24.938 -9.642 -20.433 1.00 95.81 912 ARG A O 1
ATOM 7156 N N . ALA A 1 913 ? 23.945 -11.606 -20.089 1.00 92.62 913 ALA A N 1
ATOM 7157 C CA . ALA A 1 913 ? 24.996 -12.083 -19.180 1.00 92.62 913 ALA A CA 1
ATOM 7158 C C . ALA A 1 913 ? 26.370 -12.236 -19.866 1.00 92.62 913 ALA A C 1
ATOM 7160 O O . ALA A 1 913 ? 27.395 -12.108 -19.197 1.00 92.62 913 ALA A O 1
ATOM 7161 N N . GLY A 1 914 ? 26.381 -12.395 -21.191 1.00 93.38 914 GLY A N 1
ATOM 7162 C CA . GLY A 1 914 ? 27.547 -12.811 -21.965 1.00 93.38 914 GLY A CA 1
ATOM 7163 C C . GLY A 1 914 ? 27.608 -14.334 -22.067 1.00 93.38 914 GLY A C 1
ATOM 7164 O O . GLY A 1 914 ? 26.906 -15.041 -21.337 1.00 93.38 914 GLY A O 1
ATOM 7165 N N . VAL A 1 915 ? 28.423 -14.820 -22.992 1.00 93.94 915 VAL A N 1
ATOM 7166 C CA . VAL A 1 915 ? 28.730 -16.239 -23.188 1.00 93.94 915 VAL A CA 1
ATOM 7167 C C . VAL A 1 915 ? 30.230 -16.437 -23.040 1.00 93.94 915 VAL A C 1
ATOM 7169 O O . VAL A 1 915 ? 31.006 -15.592 -23.481 1.00 93.94 915 VAL A O 1
ATOM 7172 N N . GLU A 1 916 ? 30.636 -17.514 -22.383 1.00 94.19 916 GLU A N 1
ATOM 7173 C CA . GLU A 1 916 ? 32.048 -17.876 -22.282 1.00 94.19 916 GLU A CA 1
ATOM 7174 C C . GLU A 1 916 ? 32.426 -18.787 -23.451 1.00 94.19 916 GLU A C 1
ATOM 7176 O O . GLU A 1 916 ? 31.762 -19.798 -23.699 1.00 94.19 916 GLU A O 1
ATOM 7181 N N . VAL A 1 917 ? 33.464 -18.387 -24.181 1.00 94.06 917 VAL A N 1
ATOM 7182 C CA . VAL A 1 917 ? 34.072 -19.127 -25.289 1.00 94.06 917 VAL A CA 1
ATOM 7183 C C . VAL A 1 917 ? 35.521 -19.433 -24.941 1.00 94.06 917 VAL A C 1
ATOM 7185 O O . VAL A 1 917 ? 36.209 -18.584 -24.375 1.00 94.06 917 VAL A O 1
ATOM 7188 N N . LEU A 1 918 ? 35.996 -20.628 -25.283 1.00 93.62 918 LEU A N 1
ATOM 7189 C CA . LEU A 1 918 ? 37.416 -20.938 -25.173 1.00 93.62 918 LEU A CA 1
ATOM 7190 C C . LEU A 1 918 ? 38.177 -20.292 -26.329 1.00 93.62 918 LEU A C 1
ATOM 7192 O O . LEU A 1 918 ? 37.788 -20.403 -27.493 1.00 93.62 918 LEU A O 1
ATOM 7196 N N . GLN A 1 919 ? 39.261 -19.601 -25.999 1.00 91.56 919 GLN A N 1
ATOM 7197 C CA . GLN A 1 919 ? 40.233 -19.122 -26.974 1.00 91.56 919 GLN A CA 1
ATOM 7198 C C . GLN A 1 919 ? 41.100 -20.284 -27.487 1.00 91.56 919 GLN A C 1
ATOM 7200 O O . GLN A 1 919 ? 41.141 -21.357 -26.888 1.00 91.56 919 GLN A O 1
ATOM 7205 N N . GLU A 1 920 ? 41.849 -20.065 -28.572 1.00 92.00 920 GLU A N 1
ATOM 7206 C CA . GLU A 1 920 ? 42.761 -21.077 -29.143 1.00 92.00 920 GLU A CA 1
ATOM 7207 C C . GLU A 1 920 ? 43.834 -21.564 -28.152 1.00 92.00 920 GLU A C 1
ATOM 7209 O O . GLU A 1 920 ? 44.312 -22.689 -28.255 1.00 92.00 920 GLU A O 1
ATOM 7214 N N . ASN A 1 921 ? 44.193 -20.739 -27.165 1.00 92.50 921 ASN A N 1
ATOM 7215 C CA . ASN A 1 921 ? 45.126 -21.083 -26.088 1.00 92.50 921 ASN A CA 1
ATOM 7216 C C . ASN A 1 921 ? 44.459 -21.805 -24.896 1.00 92.50 921 ASN A C 1
ATOM 7218 O O . ASN A 1 921 ? 45.134 -22.062 -23.903 1.00 92.50 921 ASN A O 1
ATOM 7222 N N . GLY A 1 922 ? 43.157 -22.103 -24.971 1.00 93.00 922 GLY A N 1
ATOM 7223 C CA . GLY A 1 922 ? 42.380 -22.739 -23.903 1.00 93.00 922 GLY A CA 1
ATOM 7224 C C . GLY A 1 922 ? 41.892 -21.794 -22.800 1.00 93.00 922 GLY A C 1
ATOM 7225 O O . GLY A 1 922 ? 41.223 -22.250 -21.876 1.00 93.00 922 GLY A O 1
ATOM 7226 N N . GLU A 1 923 ? 42.181 -20.491 -22.874 1.00 92.12 923 GLU A N 1
ATOM 7227 C CA . GLU A 1 923 ? 41.724 -19.527 -21.868 1.00 92.12 923 GLU A CA 1
ATOM 7228 C C . GLU A 1 923 ? 40.252 -19.128 -22.095 1.00 92.12 923 GLU A C 1
ATOM 7230 O O . GLU A 1 923 ? 39.844 -18.876 -23.236 1.00 92.12 923 GLU A O 1
ATOM 7235 N N . PRO A 1 924 ? 39.434 -19.018 -21.032 1.00 91.50 924 PRO A N 1
ATOM 7236 C CA . PRO A 1 924 ? 38.050 -18.586 -21.152 1.00 91.50 924 PRO A CA 1
ATOM 7237 C C . PRO A 1 924 ? 37.956 -17.083 -21.448 1.00 91.50 924 PRO A C 1
ATOM 7239 O O . PRO A 1 924 ? 38.463 -16.215 -20.723 1.00 91.50 924 PRO A O 1
ATOM 7242 N N . LEU A 1 925 ? 37.221 -16.750 -22.503 1.00 93.38 925 LEU A N 1
ATOM 7243 C CA . LEU A 1 925 ? 36.904 -15.388 -22.907 1.00 93.38 925 LEU A CA 1
ATOM 7244 C C . LEU A 1 925 ? 35.398 -15.168 -22.838 1.00 93.38 925 LEU A C 1
ATOM 7246 O O . LEU A 1 925 ? 34.611 -15.895 -23.434 1.00 93.38 925 LEU A O 1
ATOM 7250 N N . VAL A 1 926 ? 34.982 -14.120 -22.129 1.00 94.75 926 VAL A N 1
ATOM 7251 C CA . VAL A 1 926 ? 33.569 -13.739 -22.081 1.00 94.75 926 VAL A CA 1
ATOM 7252 C C . VAL A 1 926 ? 33.276 -12.795 -23.240 1.00 94.75 926 VAL A C 1
ATOM 7254 O O . VAL A 1 926 ? 33.870 -11.720 -23.349 1.00 94.75 926 VAL A O 1
ATOM 7257 N N . CYS A 1 927 ? 32.323 -13.174 -24.078 1.00 96.88 927 CYS A N 1
ATOM 7258 C CA . CYS A 1 927 ? 31.878 -12.407 -25.230 1.00 96.88 927 CYS A CA 1
ATOM 7259 C C . CYS A 1 927 ? 30.408 -11.999 -25.084 1.00 96.88 927 CYS A C 1
ATOM 7261 O O . CYS A 1 927 ? 29.581 -12.722 -24.529 1.00 96.88 927 CYS A O 1
ATOM 7263 N N . ASP A 1 928 ? 30.070 -10.833 -25.623 1.00 97.19 928 ASP A N 1
ATOM 7264 C CA . ASP A 1 928 ? 28.720 -10.586 -26.121 1.00 97.19 928 ASP A CA 1
ATOM 7265 C C . ASP A 1 928 ? 28.589 -11.204 -27.515 1.00 97.19 928 ASP A C 1
ATOM 7267 O O . ASP A 1 928 ? 29.583 -11.416 -28.201 1.00 97.19 928 ASP A O 1
ATOM 7271 N N . TRP A 1 929 ? 27.369 -11.475 -27.959 1.00 97.12 929 TRP A N 1
ATOM 7272 C CA . TRP A 1 929 ? 27.096 -11.831 -29.351 1.00 97.12 929 TRP A CA 1
ATOM 7273 C C . TRP A 1 929 ? 26.082 -10.857 -29.939 1.00 97.12 929 TRP A C 1
ATOM 7275 O O . TRP A 1 929 ? 25.277 -10.293 -29.193 1.00 97.12 929 TRP A O 1
ATOM 7285 N N . TRP A 1 930 ? 26.150 -10.631 -31.250 1.00 97.62 930 TRP A N 1
ATOM 7286 C CA . TRP A 1 930 ? 25.398 -9.598 -31.965 1.00 97.62 930 TRP A CA 1
ATOM 7287 C C . TRP A 1 930 ? 24.558 -10.199 -33.101 1.00 97.62 930 TRP A C 1
ATOM 7289 O O . TRP A 1 930 ? 25.069 -10.589 -34.155 1.00 97.62 930 TRP A O 1
ATOM 7299 N N . GLY A 1 931 ? 23.248 -10.307 -32.878 1.00 97.38 931 GLY A N 1
ATOM 7300 C CA . GLY A 1 931 ? 22.285 -10.930 -33.791 1.00 97.38 931 GLY A CA 1
ATOM 7301 C C . GLY A 1 931 ? 22.365 -12.460 -33.826 1.00 97.38 931 GLY A C 1
ATOM 7302 O O . GLY A 1 931 ? 21.349 -13.126 -33.670 1.00 97.38 931 GLY A O 1
ATOM 7303 N N . ARG A 1 932 ? 23.566 -13.033 -33.974 1.00 96.19 932 ARG A N 1
ATOM 7304 C CA . ARG A 1 932 ? 23.841 -14.479 -33.877 1.00 96.19 932 ARG A CA 1
ATOM 7305 C C . ARG A 1 932 ? 25.051 -14.752 -32.994 1.00 96.19 932 ARG A C 1
ATOM 7307 O O . ARG A 1 932 ? 25.940 -13.910 -32.897 1.00 96.19 932 ARG A O 1
ATOM 7314 N N . LEU A 1 933 ? 25.111 -15.960 -32.429 1.00 94.31 933 LEU A N 1
ATOM 7315 C CA . LEU A 1 933 ? 26.236 -16.453 -31.621 1.00 94.31 933 LEU A CA 1
ATOM 7316 C C . LEU A 1 933 ? 27.577 -16.481 -32.372 1.00 94.31 933 LEU A C 1
ATOM 7318 O O . LEU A 1 933 ? 28.618 -16.432 -31.737 1.00 94.31 933 LEU A O 1
ATOM 7322 N N . GLU A 1 934 ? 27.560 -16.513 -33.704 1.00 95.38 934 GLU A N 1
ATOM 7323 C CA . GLU A 1 934 ? 28.762 -16.454 -34.549 1.00 95.38 934 GLU A CA 1
ATOM 7324 C C . GLU A 1 934 ? 29.426 -15.062 -34.536 1.00 95.38 934 GLU A C 1
ATOM 7326 O O . GLU A 1 934 ? 30.631 -14.933 -34.739 1.00 95.38 934 GLU A O 1
ATOM 7331 N N . ASN A 1 935 ? 28.655 -14.007 -34.257 1.00 96.50 935 ASN A N 1
ATOM 7332 C CA . ASN A 1 935 ? 29.128 -12.624 -34.263 1.00 96.50 935 ASN A CA 1
ATOM 7333 C C . ASN A 1 935 ? 29.535 -12.198 -32.850 1.00 96.50 935 ASN A C 1
ATOM 7335 O O . ASN A 1 935 ? 28.816 -11.449 -32.179 1.00 96.50 935 ASN A O 1
ATOM 7339 N N . LEU A 1 936 ? 30.676 -12.702 -32.387 1.00 97.00 936 LEU A N 1
ATOM 7340 C CA . LEU A 1 936 ? 31.167 -12.465 -31.032 1.00 97.00 936 LEU A CA 1
ATOM 7341 C C . LEU A 1 936 ? 31.879 -11.112 -30.892 1.00 97.00 936 LEU A C 1
ATOM 7343 O O . LEU A 1 936 ? 32.687 -10.709 -31.727 1.00 97.00 936 LEU A O 1
ATOM 7347 N N . LEU A 1 937 ? 31.610 -10.428 -29.783 1.00 97.50 937 LEU A N 1
ATOM 7348 C CA . LEU A 1 937 ? 32.287 -9.217 -29.341 1.00 97.50 937 LEU A CA 1
ATOM 7349 C C . LEU A 1 937 ? 32.952 -9.488 -27.981 1.00 97.50 937 LEU A C 1
ATOM 7351 O O . LEU A 1 937 ? 32.247 -9.625 -26.978 1.00 97.50 937 LEU A O 1
ATOM 7355 N N . PRO A 1 938 ? 34.291 -9.553 -27.905 1.00 97.19 938 PRO A N 1
ATOM 7356 C CA . PRO A 1 938 ? 34.983 -9.829 -26.652 1.00 97.19 938 PRO A CA 1
ATOM 7357 C C . PRO A 1 938 ? 34.793 -8.700 -25.637 1.00 97.19 938 PRO A C 1
ATOM 7359 O O . PRO A 1 938 ? 34.933 -7.517 -25.963 1.00 97.19 938 PRO A O 1
ATOM 7362 N N . ARG A 1 939 ? 34.501 -9.066 -24.385 1.00 96.81 939 ARG A N 1
ATOM 7363 C CA . ARG A 1 939 ? 34.428 -8.120 -23.268 1.00 96.81 939 ARG A CA 1
ATOM 7364 C C . ARG A 1 939 ? 35.816 -7.877 -22.692 1.00 96.81 939 ARG A C 1
ATOM 7366 O O . ARG A 1 939 ? 36.560 -8.818 -22.422 1.00 96.81 939 ARG A O 1
ATOM 7373 N N . ARG A 1 940 ? 36.148 -6.608 -22.457 1.00 97.12 940 ARG A N 1
ATOM 7374 C CA . ARG A 1 940 ? 37.337 -6.230 -21.681 1.00 97.12 940 ARG A CA 1
ATOM 7375 C C . ARG A 1 940 ? 37.043 -6.311 -20.184 1.00 97.12 940 ARG A C 1
ATOM 7377 O O . ARG A 1 940 ? 35.917 -6.581 -19.776 1.00 97.12 940 ARG A O 1
ATOM 7384 N N . GLU A 1 941 ? 38.068 -6.103 -19.366 1.00 96.25 941 GLU A N 1
ATOM 7385 C CA . GLU A 1 941 ? 37.956 -6.239 -17.911 1.00 96.25 941 GLU A CA 1
ATOM 7386 C C . GLU A 1 941 ? 36.952 -5.253 -17.301 1.00 96.25 941 GLU A C 1
ATOM 7388 O O . GLU A 1 941 ? 36.110 -5.636 -16.488 1.00 96.25 941 GLU A O 1
ATOM 7393 N N . GLU A 1 942 ? 37.002 -4.000 -17.749 1.00 97.31 942 GLU A N 1
ATOM 7394 C CA . GLU A 1 942 ? 36.184 -2.901 -17.250 1.00 97.31 942 GLU A CA 1
ATOM 7395 C C . GLU A 1 942 ? 35.288 -2.348 -18.362 1.00 97.31 942 GLU A C 1
ATOM 7397 O O . GLU A 1 942 ? 35.665 -2.299 -19.536 1.00 97.31 942 GLU A O 1
ATOM 7402 N N . ARG A 1 943 ? 34.102 -1.876 -17.983 1.00 97.44 943 ARG A N 1
ATOM 7403 C CA . ARG A 1 943 ? 33.216 -1.094 -18.841 1.00 97.44 943 ARG A CA 1
ATOM 7404 C C . ARG A 1 943 ? 32.654 0.071 -18.059 1.00 97.44 943 ARG A C 1
ATOM 7406 O O . ARG A 1 943 ? 32.105 -0.101 -16.971 1.00 97.44 943 ARG A O 1
ATOM 7413 N N . LEU A 1 944 ? 32.700 1.239 -18.678 1.00 98.31 944 LEU A N 1
ATOM 7414 C CA . LEU A 1 944 ? 32.040 2.427 -18.175 1.00 98.31 944 LEU A CA 1
ATOM 7415 C C . LEU A 1 944 ? 31.000 2.869 -19.203 1.00 98.31 944 LEU A C 1
ATOM 7417 O O . LEU A 1 944 ? 31.285 2.921 -20.396 1.00 98.31 944 LEU A O 1
ATOM 7421 N N . SER A 1 945 ? 29.783 3.172 -18.760 1.00 98.19 945 SER A N 1
ATOM 7422 C CA . SER A 1 945 ? 28.801 3.847 -19.611 1.00 98.19 945 SER A CA 1
ATOM 7423 C C . SER A 1 945 ? 28.140 5.014 -18.908 1.00 98.19 945 SER A C 1
ATOM 7425 O O . SER A 1 945 ? 27.674 4.854 -17.778 1.00 98.19 945 SER A O 1
ATOM 7427 N N . ILE A 1 946 ? 28.049 6.143 -19.606 1.00 98.56 946 ILE A N 1
ATOM 7428 C CA . ILE A 1 946 ? 27.351 7.341 -19.139 1.00 98.56 946 ILE A CA 1
ATOM 7429 C C . ILE A 1 946 ? 26.034 7.458 -19.896 1.00 98.56 946 ILE A C 1
ATOM 7431 O O . ILE A 1 946 ? 26.032 7.404 -21.122 1.00 98.56 946 ILE A O 1
ATOM 7435 N N . VAL A 1 947 ? 24.934 7.587 -19.162 1.00 98.50 947 VAL A N 1
ATOM 7436 C CA . VAL A 1 947 ? 23.589 7.800 -19.697 1.00 98.50 947 VAL A CA 1
ATOM 7437 C C . VAL A 1 947 ? 23.236 9.270 -19.515 1.00 98.50 947 VAL A C 1
ATOM 7439 O O . VAL A 1 947 ? 23.288 9.759 -18.388 1.00 98.50 947 VAL A O 1
ATOM 7442 N N . PHE A 1 948 ? 22.875 9.945 -20.601 1.00 98.56 948 PHE A N 1
ATOM 7443 C CA . PHE A 1 948 ? 22.381 11.320 -20.623 1.00 98.56 948 PHE A CA 1
ATOM 7444 C C . PHE A 1 948 ? 20.920 11.302 -21.050 1.00 98.56 948 PHE A C 1
ATOM 7446 O O . PHE A 1 948 ? 20.591 10.695 -22.071 1.00 98.56 948 PHE A O 1
ATOM 7453 N N . ALA A 1 949 ? 20.053 11.971 -20.299 1.00 98.00 949 ALA A N 1
ATOM 7454 C CA . ALA A 1 949 ? 18.638 12.052 -20.631 1.00 98.00 949 ALA A CA 1
ATOM 7455 C C . ALA A 1 949 ? 18.198 13.506 -20.787 1.00 98.00 949 ALA A C 1
ATOM 7457 O O . ALA A 1 949 ? 18.523 14.341 -19.942 1.00 98.00 949 ALA A O 1
ATOM 7458 N N . PHE A 1 950 ? 17.478 13.810 -21.863 1.00 97.88 950 PHE A N 1
ATOM 7459 C CA . PHE A 1 950 ? 17.049 15.164 -22.205 1.00 97.88 950 PHE A CA 1
ATOM 7460 C C . PHE A 1 950 ? 15.529 15.251 -22.331 1.00 97.88 950 PHE A C 1
ATOM 7462 O O . PHE A 1 950 ? 14.862 14.317 -22.785 1.00 97.88 950 PHE A O 1
ATOM 7469 N N . ALA A 1 951 ? 14.993 16.416 -21.968 1.00 95.50 951 ALA A N 1
ATOM 7470 C CA . ALA A 1 951 ? 13.620 16.809 -22.254 1.00 95.50 951 ALA A CA 1
ATOM 7471 C C . ALA A 1 951 ? 13.392 17.004 -23.761 1.00 95.50 951 ALA A C 1
ATOM 7473 O O . ALA A 1 951 ? 14.349 17.132 -24.525 1.00 95.50 951 ALA A O 1
ATOM 7474 N N . ASP A 1 952 ? 12.126 17.090 -24.171 1.00 91.56 952 ASP A N 1
ATOM 7475 C CA . ASP A 1 952 ? 11.781 17.574 -25.509 1.00 91.56 952 ASP A CA 1
ATOM 7476 C C . ASP A 1 952 ? 12.271 19.017 -25.702 1.00 91.56 952 ASP A C 1
ATOM 7478 O O . ASP A 1 952 ? 12.255 19.833 -24.773 1.00 91.56 952 ASP A O 1
ATOM 7482 N N . CYS A 1 953 ? 12.682 19.338 -26.928 1.00 87.31 953 CYS A N 1
ATOM 7483 C CA . CYS A 1 953 ? 12.896 20.719 -27.338 1.00 87.31 953 CYS A CA 1
ATOM 7484 C C . CYS A 1 953 ? 11.526 21.415 -27.375 1.00 87.31 953 CYS A C 1
ATOM 7486 O O . CYS A 1 953 ? 10.666 21.057 -28.183 1.00 87.31 953 CYS A O 1
ATOM 7488 N N . LEU A 1 954 ? 11.294 22.371 -26.473 1.00 80.19 954 LEU A N 1
ATOM 7489 C CA . LEU A 1 954 ? 10.133 23.248 -26.579 1.00 80.19 954 LEU A CA 1
ATOM 7490 C C . LEU A 1 954 ? 10.363 24.109 -27.827 1.00 80.19 954 LEU A C 1
ATOM 7492 O O . LEU A 1 954 ? 11.325 24.867 -27.867 1.00 80.19 954 LEU A O 1
ATOM 7496 N N . ASP A 1 955 ? 9.546 23.936 -28.872 1.00 65.81 955 ASP A N 1
ATOM 7497 C CA . ASP A 1 955 ? 9.643 24.779 -30.067 1.00 65.81 955 ASP A CA 1
ATOM 7498 C C . ASP A 1 955 ? 9.475 26.248 -29.614 1.00 65.81 955 ASP A C 1
ATOM 7500 O O . ASP A 1 955 ? 8.408 26.620 -29.125 1.00 65.81 955 ASP A O 1
ATOM 7504 N N . ASP A 1 956 ? 10.493 27.091 -29.828 1.00 53.38 956 ASP A N 1
ATOM 7505 C CA . ASP A 1 956 ? 10.521 28.528 -29.468 1.00 53.38 956 ASP A CA 1
ATOM 7506 C C . ASP A 1 956 ? 9.326 29.349 -30.002 1.00 53.38 956 ASP A C 1
ATOM 7508 O O . ASP A 1 956 ? 9.107 30.501 -29.628 1.00 53.38 956 ASP A O 1
ATOM 7512 N N . LYS A 1 957 ? 8.519 28.765 -30.892 1.00 56.06 957 LYS A N 1
ATOM 7513 C CA . LYS A 1 957 ? 7.301 29.388 -31.415 1.00 56.06 957 LYS A CA 1
ATOM 7514 C C . LYS A 1 957 ? 6.183 29.496 -30.377 1.00 56.06 957 LYS A C 1
ATOM 7516 O O . LYS A 1 957 ? 5.393 30.430 -30.483 1.00 56.06 957 LYS A O 1
ATOM 7521 N N . ASP A 1 958 ? 6.136 28.615 -29.378 1.00 52.12 958 ASP A N 1
ATOM 7522 C CA . ASP A 1 958 ? 5.103 28.684 -28.333 1.00 52.12 958 ASP A CA 1
ATOM 7523 C C . ASP A 1 958 ? 5.469 29.703 -27.235 1.00 52.12 958 ASP A C 1
ATOM 7525 O O . ASP A 1 958 ? 4.588 30.319 -26.644 1.00 52.12 958 ASP A O 1
ATOM 7529 N N . THR A 1 959 ? 6.758 29.987 -27.021 1.00 50.50 959 THR A N 1
ATOM 7530 C CA . THR A 1 959 ? 7.227 31.037 -26.096 1.00 50.50 959 THR A CA 1
ATOM 7531 C C . THR A 1 959 ? 7.246 32.434 -26.724 1.00 50.50 959 THR A C 1
ATOM 7533 O O . THR A 1 959 ? 7.036 33.419 -26.014 1.00 50.50 959 THR A O 1
ATOM 7536 N N . ALA A 1 960 ? 7.437 32.549 -28.044 1.00 47.03 960 ALA A N 1
ATOM 7537 C CA . ALA A 1 960 ? 7.381 33.834 -28.751 1.00 47.03 960 ALA A CA 1
ATOM 7538 C C . ALA A 1 960 ? 5.946 34.354 -28.988 1.00 47.03 960 ALA A C 1
ATOM 7540 O O . ALA A 1 960 ? 5.763 35.554 -29.173 1.00 47.03 960 ALA A O 1
ATOM 7541 N N . GLY A 1 961 ? 4.929 33.482 -28.971 1.00 47.62 961 GLY A N 1
ATOM 7542 C CA . GLY A 1 961 ? 3.523 33.858 -29.178 1.00 47.62 961 GLY A CA 1
ATOM 7543 C C . GLY A 1 961 ? 2.782 34.358 -27.929 1.00 47.62 961 GLY A C 1
ATOM 7544 O O . GLY A 1 961 ? 1.771 35.040 -28.070 1.00 47.62 961 GLY A O 1
ATOM 7545 N N . GLU A 1 962 ? 3.275 34.053 -26.722 1.00 45.47 962 GLU A N 1
ATOM 7546 C CA . GLU A 1 962 ? 2.630 34.434 -25.449 1.00 45.47 962 GLU A CA 1
ATOM 7547 C C . GLU A 1 962 ? 3.373 35.520 -24.655 1.00 45.47 962 GLU A C 1
ATOM 7549 O O . GLU A 1 962 ? 2.813 36.067 -23.703 1.00 45.47 962 GLU A O 1
ATOM 7554 N N . ARG A 1 963 ? 4.580 35.936 -25.070 1.00 46.34 963 ARG A N 1
ATOM 7555 C CA . ARG A 1 963 ? 5.157 37.209 -24.603 1.00 46.34 963 ARG A CA 1
ATOM 7556 C C . ARG A 1 963 ? 4.493 38.365 -25.343 1.00 46.34 963 ARG A C 1
ATOM 7558 O O . ARG A 1 963 ? 5.020 38.905 -26.311 1.00 46.34 963 ARG A O 1
ATOM 7565 N N . ASN A 1 964 ? 3.300 38.714 -24.870 1.00 46.62 964 ASN A N 1
ATOM 7566 C CA . ASN A 1 964 ? 2.597 39.946 -25.202 1.00 46.62 964 ASN A CA 1
ATOM 7567 C C . ASN A 1 964 ? 3.585 41.127 -25.179 1.00 46.62 964 ASN A C 1
ATOM 7569 O O . ASN A 1 964 ? 4.320 41.309 -24.207 1.00 46.62 964 ASN A O 1
ATOM 7573 N N . SER A 1 965 ? 3.544 41.978 -26.203 1.00 47.62 965 SER A N 1
ATOM 7574 C CA . SER A 1 965 ? 4.324 43.220 -26.353 1.00 47.62 965 SER A CA 1
ATOM 7575 C C . SER A 1 965 ? 4.157 44.242 -25.211 1.00 47.62 965 SER A C 1
ATOM 7577 O O . SER A 1 965 ? 4.720 45.332 -25.271 1.00 47.62 965 SER A O 1
ATOM 7579 N N . ASN A 1 966 ? 3.393 43.905 -24.171 1.00 52.19 966 ASN A N 1
ATOM 7580 C CA . ASN A 1 966 ? 3.132 44.745 -23.013 1.00 52.19 966 ASN A CA 1
ATOM 7581 C C . ASN A 1 966 ? 4.221 44.629 -21.931 1.00 52.19 966 ASN A C 1
ATOM 7583 O O . ASN A 1 966 ? 4.483 45.630 -21.267 1.00 52.19 966 ASN A O 1
ATOM 7587 N N . ASP A 1 967 ? 4.915 43.492 -21.791 1.00 51.25 967 ASP A N 1
ATOM 7588 C CA . ASP A 1 967 ? 5.921 43.337 -20.719 1.00 51.25 967 ASP A CA 1
ATOM 7589 C C . ASP A 1 967 ? 7.238 44.070 -21.015 1.00 51.25 967 ASP A C 1
ATOM 7591 O O . ASP A 1 967 ? 7.831 44.660 -20.113 1.00 51.25 967 ASP A O 1
ATOM 7595 N N . VAL A 1 968 ? 7.637 44.181 -22.288 1.00 51.16 968 VAL A N 1
ATOM 7596 C CA . VAL A 1 968 ? 8.831 44.962 -22.677 1.00 51.16 968 VAL A CA 1
ATOM 7597 C C . VAL A 1 968 ? 8.625 46.462 -22.411 1.00 51.16 968 VAL A C 1
ATOM 7599 O O . VAL A 1 968 ? 9.561 47.175 -22.053 1.00 51.16 968 VAL A O 1
ATOM 7602 N N . SER A 1 969 ? 7.383 46.957 -22.490 1.00 54.47 969 SER A N 1
ATOM 7603 C CA . SER A 1 969 ? 7.067 48.355 -22.157 1.00 54.47 969 SER A CA 1
ATOM 7604 C C . SER A 1 969 ? 7.128 48.654 -20.653 1.00 54.47 969 SER A C 1
ATOM 7606 O O . SER A 1 969 ? 7.315 49.808 -20.263 1.00 54.47 969 SER A O 1
ATOM 7608 N N . LYS A 1 970 ? 7.004 47.622 -19.808 1.00 54.84 970 LYS A N 1
ATOM 7609 C CA . LYS A 1 970 ? 7.012 47.749 -18.349 1.00 54.84 970 LYS A CA 1
ATOM 7610 C C . LYS A 1 970 ? 8.435 47.712 -17.789 1.00 54.84 970 LYS A C 1
ATOM 7612 O O . LYS A 1 970 ? 8.782 48.586 -17.002 1.00 54.84 970 LYS A O 1
ATOM 7617 N N . GLU A 1 971 ? 9.289 46.826 -18.305 1.00 52.34 971 GLU A N 1
ATOM 7618 C CA . GLU A 1 971 ? 10.725 46.797 -17.966 1.00 52.34 971 GLU A CA 1
ATOM 7619 C C . GLU A 1 971 ? 11.455 48.075 -18.409 1.00 52.34 971 GLU A C 1
ATOM 7621 O O . GLU A 1 971 ? 12.291 48.603 -17.677 1.00 52.34 971 GLU A O 1
ATOM 7626 N N . THR A 1 972 ? 11.090 48.638 -19.567 1.00 59.16 972 THR A N 1
ATOM 7627 C CA . THR A 1 972 ? 11.697 49.896 -20.040 1.00 59.16 972 THR A CA 1
ATOM 7628 C C . THR A 1 972 ? 11.264 51.096 -19.182 1.00 59.16 972 THR A C 1
ATOM 7630 O O . THR A 1 972 ? 12.067 51.990 -18.929 1.00 59.16 972 THR A O 1
ATOM 7633 N N . ARG A 1 973 ? 10.027 51.097 -18.656 1.00 55.94 973 ARG A N 1
ATOM 7634 C CA . ARG A 1 973 ? 9.529 52.142 -17.741 1.00 55.94 973 ARG A CA 1
ATOM 7635 C C . ARG A 1 973 ? 10.097 52.029 -16.327 1.00 55.94 973 ARG A C 1
ATOM 7637 O O . ARG A 1 973 ? 10.347 53.053 -15.701 1.00 55.94 973 ARG A O 1
ATOM 7644 N N . GLU A 1 974 ? 10.322 50.820 -15.822 1.00 59.81 974 GLU A N 1
ATOM 7645 C CA . GLU A 1 974 ? 10.918 50.621 -14.494 1.00 59.81 974 GLU A CA 1
ATOM 7646 C C . GLU A 1 974 ? 12.414 50.984 -14.480 1.00 59.81 974 GLU A C 1
ATOM 7648 O O . GLU A 1 974 ? 12.881 51.595 -13.517 1.00 59.81 974 GLU A O 1
ATOM 7653 N N . ALA A 1 975 ? 13.139 50.749 -15.582 1.00 59.25 975 ALA A N 1
ATOM 7654 C CA . ALA A 1 975 ? 14.520 51.211 -15.747 1.00 59.25 975 ALA A CA 1
ATOM 7655 C C . ALA A 1 975 ? 14.637 52.749 -15.847 1.00 59.25 975 ALA A C 1
ATOM 7657 O O . ALA A 1 975 ? 15.586 53.338 -15.324 1.00 59.25 975 ALA A O 1
ATOM 7658 N N . GLU A 1 976 ? 13.659 53.420 -16.465 1.00 55.69 976 GLU A N 1
ATOM 7659 C CA . GLU A 1 976 ? 13.637 54.884 -16.608 1.00 55.69 976 GLU A CA 1
ATOM 7660 C C . GLU A 1 976 ? 13.294 55.597 -15.282 1.00 55.69 976 GLU A C 1
ATOM 7662 O O . GLU A 1 976 ? 13.871 56.642 -14.971 1.00 55.69 976 GLU A O 1
ATOM 7667 N N . VAL A 1 977 ? 12.450 54.983 -14.440 1.00 63.06 977 VAL A N 1
ATOM 7668 C CA . VAL A 1 977 ? 12.126 55.460 -13.078 1.00 63.06 977 VAL A CA 1
ATOM 7669 C C . VAL A 1 977 ? 13.292 55.239 -12.100 1.00 63.06 977 VAL A C 1
ATOM 7671 O O . VAL A 1 977 ? 13.564 56.089 -11.247 1.00 63.06 977 VAL A O 1
ATOM 7674 N N . GLN A 1 978 ? 14.062 54.156 -12.244 1.00 53.72 978 GLN A N 1
ATOM 7675 C CA . GLN A 1 978 ? 15.274 53.947 -11.438 1.00 53.72 978 GLN A CA 1
ATOM 7676 C C . GLN A 1 978 ? 16.406 54.923 -11.793 1.00 53.72 978 GLN A C 1
ATOM 7678 O O . GLN A 1 978 ? 17.127 55.375 -10.901 1.00 53.72 978 GLN A O 1
ATOM 7683 N N . ALA A 1 979 ? 16.527 55.332 -13.059 1.00 58.66 979 ALA A N 1
ATOM 7684 C CA . ALA A 1 979 ? 17.520 56.325 -13.469 1.00 58.66 979 ALA A CA 1
ATOM 7685 C C . ALA A 1 979 ? 17.206 57.741 -12.946 1.00 58.66 979 ALA A C 1
ATOM 7687 O O . ALA A 1 979 ? 18.127 58.488 -12.616 1.00 58.66 979 ALA A O 1
ATOM 7688 N N . THR A 1 980 ? 15.927 58.107 -12.791 1.00 54.69 980 THR A N 1
ATOM 7689 C CA . THR A 1 980 ? 15.531 59.433 -12.274 1.00 54.69 980 THR A CA 1
ATOM 7690 C C . THR A 1 980 ? 15.642 59.561 -10.754 1.00 54.69 980 THR A C 1
ATOM 7692 O O . THR A 1 980 ? 15.815 60.666 -10.250 1.00 54.69 980 THR A O 1
ATOM 7695 N N . THR A 1 981 ? 15.628 58.450 -10.012 1.00 52.28 981 THR A N 1
ATOM 7696 C CA . THR A 1 981 ? 15.689 58.474 -8.536 1.00 52.28 981 THR A CA 1
ATOM 7697 C C . THR A 1 981 ? 17.127 58.590 -7.995 1.00 52.28 981 THR A C 1
ATOM 7699 O O . THR A 1 981 ? 17.328 58.761 -6.798 1.00 52.28 981 THR A O 1
ATOM 7702 N N . THR A 1 982 ? 18.146 58.541 -8.864 1.00 47.12 982 THR A N 1
ATOM 7703 C CA . THR A 1 982 ? 19.569 58.608 -8.459 1.00 47.12 982 THR A CA 1
ATOM 7704 C C . THR A 1 982 ? 20.189 60.010 -8.620 1.00 47.12 982 THR A C 1
ATOM 7706 O O . THR A 1 982 ? 21.372 60.201 -8.354 1.00 47.12 982 THR A O 1
ATOM 7709 N N . HIS A 1 983 ? 19.399 61.012 -9.019 1.00 44.72 983 HIS A N 1
ATOM 7710 C CA . HIS A 1 983 ? 19.807 62.421 -9.071 1.00 44.72 983 HIS A CA 1
ATOM 7711 C C . HIS A 1 983 ? 18.735 63.317 -8.424 1.00 44.72 983 HIS A C 1
ATOM 7713 O O . HIS A 1 983 ? 18.074 64.108 -9.095 1.00 44.72 983 HIS A O 1
ATOM 7719 N N . GLN A 1 984 ? 18.570 63.188 -7.106 1.00 38.94 984 GLN A N 1
ATOM 7720 C CA . GLN A 1 984 ? 17.970 64.205 -6.238 1.00 38.94 984 GLN A CA 1
ATOM 7721 C C . GLN A 1 984 ? 18.590 64.156 -4.846 1.00 38.94 984 GLN A C 1
ATOM 7723 O O . GLN A 1 984 ? 18.792 63.030 -4.338 1.00 38.94 984 GLN A O 1
#

Sequence (984 aa):
MQVVILQVLFALILAVPLVLAVPLVWKGCESNMGGVVIDFARIAIGWSGFVVWFVALVEGCRPRRILRRIRQLWALWAITVAAHAIARSLAISPQLTPIYLISFALERALYTVIIPWFFWHVSRDMPGVVKRRMLYTIQMTFLVYTPWAASHVWGRLFLPKAEGATTDSEKTRLAVVCLLSCFPLVATVNGLCRKMRDGPPLFNYCVIFPIVLISLIVPRFLQAEMTALSYKIKSSLLFALYDLLGDLAVPYADMLHAKIIRMCTRIRDSRWPKAGDTAGLHGLSETSGSSETTRTRATSTKGAALFINRAGSGEPRRSSSEIHQSVMRAGRMRSTTSGPSSMTSVIDLQSNFMAYDVRPRYLRALSDQTHAYNQAESLILIFINLSLISMEQLLSPFSLSRLFERLGGLCLLVAIEMACEVILFMVSVRLHNLPILRSQAEPGVLTFRLKTLLAATAVFTALWAPYISLFVLRALQPAVYGPVRLRELCPFSAHPVLPKPYTRSFGNAASTKMSLPWNAAPLSAKATAVLATGALLVCRRALRRSQDSRRSDPDAPSSRRFLSCSRFPPVAHCEKLHNHDAKDSHQPLGDEEDEGSEPSRSAGRHGRLPVHGTREERVAFIRREYGVKHAEEIETEDGKLRYSFVPQFRHRPFNDTDQERLRDMKGQPVPALMNPGVRVEPNFVSEEESEAIVKELKEIISKYGIDHLAGQGLRVFALEEEMSVPPPHKTSTATREEGGDPEAGASVMNGDAKGGSPTDLEAKSSKVNMTRVTGRYESPRQVRAPWGYAEDFDESKVPPSLRVVVDRIRSSHDYHVGALRDITINYRHSRFFKLDAHVDPMTDGPHVFILGLLSGTVITFSPVDCPTGVRKNPAQIARSSWTDSDIDCLFRLRSLVSFSGDARYNLNHGIRAGVEVLQENGEPLVCDWWGRLENLLPRREERLSIVFAFADCLDDKDTAGERNSNDVSKETREAEVQATTTHQ

Nearest PDB structures (foldseek):
  4qkd-assembly1_A  TM=7.631E-01  e=1.431E-07  Homo sapiens
  4qkf-assembly3_C  TM=7.813E-01  e=4.567E-07  Homo sapiens
  4qkb-assembly1_A  TM=7.540E-01  e=3.995E-07  Homo sapiens
  7wl0-assembly2_C  TM=6.516E-01  e=1.394E-06  Homo sapiens
  3tht-assembly2_B  TM=5.104E-01  e=9.930E-06  Homo sapiens

InterPro domains:
  IPR032870 Alpha-ketoglutarate-dependent dioxygenase alkB homologue 7-like [PTHR21052] (650-948)
  IPR037151 Alpha-ketoglutarate-dependent dioxygenase AlkB-like superfamily [G3DSA:2.60.120.590] (666-950)

Secondary structure (DSSP, 8-state):
-HHHHHHHHHHHHHHHHHHHHHHHHHHHHHSHHHHHHHHHHHHHHHHHHHHHHHHHHHHTT-HHHHHHHHHHHHHHHHHHHHHHHHHHHHHH-GGGHHHHHHHHHHHHHHHHHHHHHHHHHHHHH-TTT-S-HHHHHHHHHHHHHHHHHHHHHHHHHTHHHHHT--SHHHHHHHHHHHHHHHHHHHHHHHHHHHH--SS-TTHHHHHHHHHHHHHHHHHHHHHHT-SSHHHHHHHHHHHHHHHHHHHHHHHHHHHHHHHHHHHHHHHHHHS---TTTTTT---------------------------------------HHHHHHHHHHHHHHTTTTS-S--THHHH-HHHHHHHTT--HHHHHHHHHHHHHHHHHHHHHHHHHHHHHHHHHHHHSTT-HHHHHHHHHHHHHHHHHHHHHHHHHHHIIIIIS---GGGGGGSTTHHHHHHHHHHHHHHHHHHHHHHHHHHHHHHHH-HHHHSS--HHHH-TTTSPP-PPPP----------------STTHHHHHHHHHHHHHHHHHHHHHHHHHHHHTTTS-TT-------------------------------------------------------TTS-HHHHHHHHHHHHT-S--EEEE-TTS-EEEE------PPPP-HHHHHHEEETTSPBPPGGG--SEEEETTSS-HHHHHHHHHHHHHHHHHH-EE---SS---PEESTTS---PPP-----------------------------THHHHTS-----EEEEESS---TT----TT--GGG--GGGS-HHHHHHHHHHHH-TT----SEEEEEEEEE-TT---EEEE---GGG-SEEEEEEESS-EEEEEEETT--S-----HHHHHHH-S-TT-EEEEE-TT-EEEE-HHHHHTEEEEE---EEEE-TTS-EEEEEEESEEEEEEE--S-EEEEEEEE-----HHHHHTTS-TTHHHHHHHHHHHHHHTT--

Organism: Vitrella brassicaformis (strain CCMP3155) (NCBI:txid1169540)

Solvent-accessible surface area (backbone atoms only — not comparable to full-atom values): 57443 Å² total; per-residue (Å²): 104,72,68,59,55,49,40,48,51,50,16,49,64,62,18,51,65,54,36,57,45,29,59,54,48,46,57,20,33,73,30,84,69,51,23,54,56,48,50,52,52,32,51,52,48,17,50,52,17,43,53,54,32,60,43,34,53,68,55,52,68,44,63,71,55,38,52,52,50,47,68,73,43,41,69,62,51,51,51,52,51,50,52,50,50,51,29,45,60,34,44,60,42,76,90,36,42,68,57,19,53,50,41,47,48,48,53,52,53,48,48,70,50,48,50,39,50,49,42,43,54,52,32,64,78,32,63,94,48,26,81,55,42,71,62,51,17,54,50,52,37,50,51,60,47,47,40,54,55,44,48,53,52,47,56,67,64,46,46,66,51,56,75,67,46,86,45,59,68,52,26,50,51,50,23,52,53,47,44,63,67,37,44,65,57,54,51,49,51,52,54,48,53,44,66,55,87,53,57,64,91,69,32,46,31,66,54,48,27,57,41,50,38,60,49,44,50,64,34,50,48,37,43,66,60,34,83,51,66,69,58,35,52,53,50,47,53,51,50,37,48,51,50,43,51,48,63,66,41,46,67,55,52,53,52,50,50,53,50,49,51,55,49,53,50,48,55,57,62,66,71,55,71,76,89,69,83,77,82,82,82,84,89,84,82,87,82,88,80,90,78,90,79,91,81,90,82,90,82,88,79,90,82,90,73,90,79,91,87,81,81,86,78,80,73,81,83,73,60,66,72,58,53,57,54,43,53,66,42,58,81,56,61,82,61,78,83,65,73,90,82,63,68,69,70,70,59,45,49,51,64,49,38,59,76,66,68,60,49,73,70,34,58,48,34,51,32,32,43,55,54,26,47,56,36,34,52,45,20,52,53,49,26,55,50,49,32,44,53,53,50,46,44,72,76,47,69,86,52,60,69,58,51,51,52,51,51,52,50,49,54,51,55,52,48,53,43,51,52,39,50,49,50,47,50,46,46,39,41,70,67,36,63,44,78,54,76,63,61,63,77,41,88,56,45,54,62,32,51,52,52,36,47,50,17,48,50,39,25,48,44,44,72,42,37,68,62,52,28,54,49,46,44,24,69,75,36,45,91,75,36,56,84,56,46,63,51,73,51,27,50,77,76,37,76,73,74,74,73,73,74,80,70,74,78,76,74,91,75,78,94,70,89,72,81,74,73,89,73,71,62,61,61,61,55,46,53,53,48,49,53,54,48,49,54,51,48,51,52,50,50,53,51,45,54,64,54,53,70,70,69,63,68,94,84,68,86,78,82,86,80,88,86,89,81,85,92,87,88,87,82,84,88,79,91,80,88,83,89,83,88,86,82,90,84,84,87,86,87,82,90,81,90,80,87,84,74,83,80,83,86,79,79,86,76,84,77,75,79,50,90,83,46,55,76,66,54,36,34,53,47,48,24,69,71,70,74,30,95,43,53,45,83,42,73,42,98,86,75,44,82,41,74,46,70,49,64,77,64,67,41,56,78,84,47,68,67,32,33,75,32,27,18,28,57,83,50,43,66,45,50,76,91,70,54,47,42,65,45,55,40,76,60,68,41,54,70,69,54,48,52,54,39,52,55,57,46,53,56,48,41,75,73,28,42,35,74,61,78,68,93,60,83,93,72,75,44,69,64,72,88,71,73,69,69,75,75,77,83,74,77,85,76,90,80,89,82,86,89,83,85,83,90,85,84,88,77,90,83,94,74,89,77,80,80,74,61,81,69,68,72,74,64,66,62,87,70,74,43,36,34,39,31,32,26,60,89,85,52,94,86,55,51,58,36,85,26,27,33,37,94,64,36,39,72,89,59,49,54,70,66,58,46,56,54,52,51,51,50,59,71,32,88,49,35,70,56,34,58,71,12,37,58,37,41,41,38,29,35,84,48,44,66,54,34,77,70,41,61,74,63,76,72,32,40,56,40,39,35,38,40,28,34,81,24,40,52,39,44,37,38,33,63,68,80,58,92,70,72,67,50,80,51,66,66,54,23,40,76,58,42,48,39,82,78,23,37,27,33,61,40,46,50,34,16,33,41,36,31,21,60,46,45,39,75,50,18,19,41,23,24,58,54,31,36,37,42,71,43,98,87,67,49,81,40,47,20,32,52,52,23,36,82,87,44,63,43,69,44,40,57,41,34,37,36,41,37,40,18,17,30,70,55,75,64,66,66,67,62,63,72,68,62,56,84,62,57,66,59,48,57,55,50,53,55,54,54,58,62,58,68,77,72,121

Radius of gyration: 39.31 Å; Cα contacts (8 Å, |Δi|>4): 1057; chains: 1; bounding box: 112×128×123 Å